Protein 6STU (pdb70)

Secondary structure (DSSP, 8-state):
--EEEEEEES-SSPPS-B-SSSTT-EEEEEEEEEETTEEEEEEEEEE-SSTTSSEETTTS-SGGGSEEEEEEEE-TT-PBPTTSSB-STT-EEEETTEE-SS--S--GGGSBPTTTS-S-----S--GGG---SGGGEEEEEEEBTT-TTSEEEEEEEES---GGG-SEEEEEEEE--S--EEE--BBPPEEEEEEBPPPSS--/--TTEEES-SSPPS-B-SSSTT-EEEEEEEEEETTEEEEEEEEEE-SSTTSSEETTTS-SGGGSEEEEEEEE-TT-PBPTTSSB-STT-EEEETTEE-SS--S--GGGSBPTTTS-SS---TT--GGG---SGGGEEEEEEEBTT-TTSEEEEEEEES---GGG-SEEEEEEEE--S--EEE--BBPPEEEEEEBPPPPPS--/---SSEEEEEEES-SSPPS-B-SSSTT-EEEEEEEEEETTEEEEEEEEEE-SSTTSSEETTTS-SGGGSEEEEEEEE-TTSPBPTTSSB-STT-EEEETTEE-SS--S--GGGSBPTTTS------S-S-SS-PPPSGGGEEEEEEEBTT-TTSEEEEEEEES---GGG-SEEEEEEEE--S--EEE--BBPPEEEEEEBPPPP--/--TTEEES-SSPPS-B-SSSTT-EEEEEEEEEETTEEEEEEEEEE-SSTTSSEETTTS-SGGGSEEEEEEEE-TT-PBPTTSSB-STT-EEEETTEE-SS--S--GGGSBPTTTS-S----TTS-GGG---SGGGEEEEEEEBTT-TTSEEEEEEEES---GGG-SEEEEEEEE--S--EEE--BBPPEEEEEEBPPPP--/--SSEEES-SSPPS-B-SSSTT-EEEEEEEEEETTEEEEEEEEEE-SSTTSSEETTTS-SGGGSEEEEEEEE-TT-PBPTTSSB-STT-EEEETTEE-SS--S--GGGSBPTTTS-S----SSS-GGG---SGGGEEEEEEEBTT-TTSEEEEEEEES---GGG-SEEEEEEEE--S--EEE--BBPPEEEEEEBPPPPP-/----TTEEES-SSPSS-B-SSSTT-EEEEEEEEEETTEEEEEEEEEE-SSTTSSEETTT--SGGGSEEEEEEEE-TT-PBPTTSSB-STT-EEEETTEE-SS--S--GGGSBPTTTS-S----TT--GGG---SGGGEEEEEEEBTT-TTSEEEEEEEES---GGG-SEEEEEEEE--S--EEE--BBPPEEEEEEBPPPPP---

Radius of gyration: 35.42 Å; Cα contacts (8 Å, |Δi|>4): 3349; chains: 6; bounding box: 74×71×113 Å

InterPro domains:
  IPR000931 Adenovirus fibre protein [PR00307] (8-18)
  IPR000931 Adenovirus fibre protein [PR00307] (24-36)
  IPR000931 Adenovirus fibre protein [PR00307] (58-72)
  IPR000931 Adenovirus fibre protein [PR00307] (107-117)
  IPR000931 Adenovirus fibre protein [PR00307] (187-198)
  IPR000931 Adenovirus fibre protein [PR00307] (205-219)
  IPR000931 Adenovirus fibre protein [PR00307] (286-298)
  IPR000939 Adenoviral fibre protein, repeat/shaft region [PF00608] (34-73)
  IPR000939 Adenoviral fibre protein, repeat/shaft region [PF00608] (96-119)
  IPR000978 Adenoviral fibre protein, knob [PF00541] (179-379)
  IPR008982 Adenovirus pIV-like, attachment domain [G3DSA:2.60.90.10] (175-379)
  IPR008982 Adenovirus pIV-like, attachment domain [SSF49835] (184-379)
  IPR009013 Attachment protein shaft domain superfamily [SSF51225] (46-125)

Organism: NCBI:txid46932

Structure (mmCIF, N/CA/C/O backbone):
data_6STU
#
_entry.id   6STU
#
_cell.length_a   63.350
_cell.length_b   87.360
_cell.length_c   217.860
_cell.angle_alpha   90.000
_cell.angle_beta   90.000
_cell.angle_gamma   90.000
#
_symmetry.space_group_name_H-M   'P 21 21 21'
#
loop_
_entity.id
_entity.type
_entity.pdbx_description
1 polymer Fiber
2 non-polymer 'GLUTAMIC ACID'
3 non-polymer 1,2-ETHANEDIOL
4 water water
#
loop_
_atom_site.group_PDB
_atom_site.id
_atom_site.type_symbol
_atom_site.label_atom_id
_atom_site.label_alt_id
_atom_site.label_comp_id
_atom_site.label_asym_id
_atom_site.label_entity_id
_atom_site.label_seq_id
_atom_site.pdbx_PDB_ins_code
_atom_site.Cartn_x
_atom_site.Cartn_y
_atom_site.Cartn_z
_atom_site.occupancy
_atom_site.B_iso_or_equiv
_atom_site.auth_seq_id
_atom_site.auth_comp_id
_atom_site.auth_asym_id
_atom_site.auth_atom_id
_atom_site.pdbx_PDB_model_num
ATOM 1 N N . LYS A 1 4 ? 4.964 -8.140 17.828 1.00 105.23 181 LYS A N 1
ATOM 2 C CA . LYS A 1 4 ? 3.913 -7.097 18.023 1.00 110.35 181 LYS A CA 1
ATOM 3 C C . LYS A 1 4 ? 4.499 -5.957 18.879 1.00 107.06 181 LYS A C 1
ATOM 4 O O . LYS A 1 4 ? 5.023 -4.991 18.300 1.00 104.52 181 LYS A O 1
ATOM 10 N N . ASN A 1 5 ? 4.432 -6.072 20.210 1.00 105.72 182 ASN A N 1
ATOM 11 C CA . ASN A 1 5 ? 5.021 -5.124 21.202 1.00 102.03 182 ASN A CA 1
ATOM 12 C C . ASN A 1 5 ? 6.314 -5.727 21.779 1.00 97.78 182 ASN A C 1
ATOM 13 O O . ASN A 1 5 ? 6.687 -5.394 22.949 1.00 98.21 182 ASN A O 1
ATOM 18 N N . ASN A 1 6 ? 6.952 -6.639 21.051 1.00 95.41 183 ASN A N 1
ATOM 19 C CA . ASN A 1 6 ? 8.068 -7.436 21.626 1.00 91.62 183 ASN A CA 1
ATOM 20 C C . ASN A 1 6 ? 9.372 -6.647 21.462 1.00 85.00 183 ASN A C 1
ATOM 21 O O . ASN A 1 6 ? 9.717 -6.253 20.330 1.00 80.39 183 ASN A O 1
ATOM 26 N N . ASP A 1 7 ? 10.050 -6.445 22.601 1.00 77.68 184 ASP A N 1
ATOM 27 C CA . ASP A 1 7 ? 11.221 -5.560 22.813 1.00 74.67 184 ASP A CA 1
ATOM 28 C C . ASP A 1 7 ? 12.487 -6.397 23.060 1.00 71.20 184 ASP A C 1
ATOM 29 O O . ASP A 1 7 ? 12.635 -6.962 24.195 1.00 69.09 184 ASP A O 1
ATOM 34 N N . LYS A 1 8 ? 13.367 -6.475 22.057 1.00 71.39 185 LYS A N 1
ATOM 35 C CA . LYS A 1 8 ? 14.630 -7.271 22.087 1.00 67.99 185 LYS A CA 1
ATOM 36 C C . LYS A 1 8 ? 15.735 -6.479 22.806 1.00 59.66 185 LYS A C 1
ATOM 37 O O . LYS A 1 8 ? 16.901 -6.945 22.790 1.00 55.76 185 LYS A O 1
ATOM 43 N N . LEU A 1 9 ? 15.413 -5.321 23.397 1.00 54.69 186 LEU A N 1
ATOM 44 C CA . LEU A 1 9 ? 16.369 -4.522 24.216 1.00 51.19 186 LEU A CA 1
ATOM 45 C C . LEU A 1 9 ? 16.167 -4.832 25.703 1.00 48.07 186 LEU A C 1
ATOM 46 O O . LEU A 1 9 ? 16.924 -4.283 26.533 1.00 50.77 186 LEU A O 1
ATOM 51 N N . THR A 1 10 ? 15.215 -5.702 26.032 1.00 45.73 187 THR A N 1
ATOM 52 C CA . THR A 1 10 ? 14.962 -6.169 27.424 1.00 44.07 187 THR A CA 1
ATOM 53 C C . THR A 1 10 ? 14.904 -7.700 27.462 1.00 41.88 187 THR A C 1
ATOM 54 O O . THR A 1 10 ? 14.052 -8.273 26.761 1.00 44.47 187 THR A O 1
ATOM 58 N N . LEU A 1 11 ? 15.723 -8.313 28.310 1.00 38.52 188 LEU A N 1
ATOM 59 C CA . LEU A 1 11 ? 15.702 -9.764 28.601 1.00 37.76 188 LEU A CA 1
ATOM 60 C C . LEU A 1 11 ? 15.361 -9.918 30.080 1.00 37.88 188 LEU A C 1
ATOM 61 O O . LEU A 1 11 ? 16.106 -9.359 30.884 1.00 37.77 188 LEU A O 1
ATOM 66 N N . TRP A 1 12 ? 14.243 -10.577 30.413 1.00 39.73 189 TRP A N 1
ATOM 67 C CA . TRP A 1 12 ? 13.734 -10.579 31.806 1.00 38.27 189 TRP A CA 1
ATOM 68 C C . TRP A 1 12 ? 12.914 -11.827 32.162 1.00 37.56 189 TRP A C 1
ATOM 69 O O . TRP A 1 12 ? 12.614 -12.679 31.296 1.00 40.46 189 TRP A O 1
ATOM 80 N N . THR A 1 13 ? 12.596 -11.887 33.436 1.00 36.20 190 THR A N 1
ATOM 81 C CA . THR A 1 13 ? 11.874 -12.920 34.189 1.00 38.60 190 THR A CA 1
ATOM 82 C C . THR A 1 13 ? 10.363 -12.647 34.150 1.00 42.13 190 THR A C 1
ATOM 83 O O . THR A 1 13 ? 9.599 -13.498 34.633 1.00 43.01 190 THR A O 1
ATOM 87 N N . THR A 1 14 ? 9.999 -11.504 33.564 1.00 42.55 191 THR A N 1
ATOM 88 C CA . THR A 1 14 ? 8.732 -10.737 33.743 1.00 46.10 191 THR A CA 1
ATOM 89 C C . THR A 1 14 ? 8.816 -9.996 35.074 1.00 46.12 191 THR A C 1
ATOM 90 O O . THR A 1 14 ? 9.548 -10.395 35.978 1.00 48.28 191 THR A O 1
ATOM 94 N N . PRO A 1 15 ? 8.148 -8.829 35.192 1.00 45.00 192 PRO A N 1
ATOM 95 C CA . PRO A 1 15 ? 8.216 -8.028 36.415 1.00 45.27 192 PRO A CA 1
ATOM 96 C C . PRO A 1 15 ? 7.490 -8.624 37.626 1.00 46.70 192 PRO A C 1
ATOM 97 O O . PRO A 1 15 ? 7.807 -8.239 38.712 1.00 47.28 192 PRO A O 1
ATOM 101 N N . ASP A 1 16 ? 6.512 -9.494 37.395 1.00 48.45 193 ASP A N 1
ATOM 102 C CA . ASP A 1 16 ? 5.688 -10.163 38.433 1.00 49.61 193 ASP A CA 1
ATOM 103 C C . ASP A 1 16 ? 5.644 -11.669 38.180 1.00 49.42 193 ASP A C 1
ATOM 104 O O . ASP A 1 16 ? 4.614 -12.236 37.823 1.00 50.06 193 ASP A O 1
ATOM 109 N N . PRO A 1 17 ? 6.774 -12.371 38.320 1.00 47.38 194 PRO A N 1
ATOM 110 C CA . PRO A 1 17 ? 6.831 -13.794 37.984 1.00 46.47 194 PRO A CA 1
ATOM 111 C C . PRO A 1 17 ? 6.143 -14.693 39.022 1.00 49.03 194 PRO A C 1
ATOM 112 O O . PRO A 1 17 ? 6.101 -14.353 40.188 1.00 50.08 194 PRO A O 1
ATOM 116 N N . SER A 1 18 ? 5.621 -15.824 38.548 1.00 50.75 195 SER A N 1
ATOM 117 C CA . SER A 1 18 ? 5.289 -17.040 39.319 1.00 52.84 195 SER A CA 1
ATOM 118 C C . SER A 1 18 ? 6.582 -17.633 39.848 1.00 52.93 195 SER A C 1
ATOM 119 O O . SER A 1 18 ? 7.655 -17.261 39.387 1.00 51.94 195 SER A O 1
ATOM 122 N N . PRO A 1 19 ? 6.530 -18.583 40.812 1.00 56.50 196 PRO A N 1
ATOM 123 C CA . PRO A 1 19 ? 7.768 -19.209 41.286 1.00 55.49 196 PRO A CA 1
ATOM 124 C C . PRO A 1 19 ? 8.503 -19.721 40.044 1.00 53.71 196 PRO A C 1
ATOM 125 O O . PRO A 1 19 ? 7.874 -20.359 39.215 1.00 55.01 196 PRO A O 1
ATOM 129 N N . ASN A 1 20 ? 9.778 -19.346 39.913 1.00 52.34 197 ASN A N 1
ATOM 130 C CA . ASN A 1 20 ? 10.593 -19.533 38.680 1.00 49.17 197 ASN A CA 1
ATOM 131 C C . ASN A 1 20 ? 12.032 -19.923 39.058 1.00 47.22 197 ASN A C 1
ATOM 132 O O . ASN A 1 20 ? 12.888 -19.952 38.160 1.00 46.34 197 ASN A O 1
ATOM 137 N N . CYS A 1 21 ? 12.319 -20.207 40.325 1.00 48.03 198 CYS A N 1
ATOM 138 C CA . CYS A 1 21 ? 13.717 -20.293 40.810 1.00 49.62 198 CYS A CA 1
ATOM 139 C C . CYS A 1 21 ? 13.878 -21.356 41.900 1.00 52.00 198 CYS A C 1
ATOM 140 O O . CYS A 1 21 ? 12.949 -21.553 42.688 1.00 49.69 198 CYS A O 1
ATOM 143 N N . LYS A 1 22 ? 15.050 -21.989 41.922 1.00 55.15 199 LYS A N 1
ATOM 144 C CA . LYS A 1 22 ? 15.484 -22.969 42.947 1.00 57.50 199 LYS A CA 1
ATOM 145 C C . LYS A 1 22 ? 16.613 -22.373 43.797 1.00 55.64 199 LYS A C 1
ATOM 146 O O . LYS A 1 22 ? 17.727 -22.196 43.292 1.00 55.25 199 LYS A O 1
ATOM 152 N N . VAL A 1 23 ? 16.313 -22.075 45.054 1.00 56.77 200 VAL A N 1
ATOM 153 C CA . VAL A 1 23 ? 17.300 -21.740 46.115 1.00 54.49 200 VAL A CA 1
ATOM 154 C C . VAL A 1 23 ? 17.660 -23.036 46.856 1.00 58.02 200 VAL A C 1
ATOM 155 O O . VAL A 1 23 ? 18.843 -23.351 46.857 1.00 58.45 200 VAL A O 1
ATOM 159 N N . SER A 1 24 ? 16.678 -23.760 47.419 1.00 64.50 201 SER A N 1
ATOM 160 C CA . SER A 1 24 ? 16.825 -25.082 48.103 1.00 68.32 201 SER A CA 1
ATOM 161 C C . SER A 1 24 ? 16.179 -26.193 47.274 1.00 69.76 201 SER A C 1
ATOM 162 O O . SER A 1 24 ? 16.831 -27.224 47.083 1.00 71.27 201 SER A O 1
ATOM 165 N N . GLU A 1 25 ? 14.915 -26.006 46.888 1.00 71.24 202 GLU A N 1
ATOM 166 C CA . GLU A 1 25 ? 14.110 -26.982 46.101 1.00 73.86 202 GLU A CA 1
ATOM 167 C C . GLU A 1 25 ? 13.436 -26.256 44.921 1.00 71.08 202 GLU A C 1
ATOM 168 O O . GLU A 1 25 ? 13.428 -25.001 44.893 1.00 67.38 202 GLU A O 1
ATOM 174 N N . GLU A 1 26 ? 12.929 -27.048 43.982 1.00 72.98 203 GLU A N 1
ATOM 175 C CA . GLU A 1 26 ? 12.229 -26.621 42.740 1.00 74.64 203 GLU A CA 1
ATOM 176 C C . GLU A 1 26 ? 11.145 -25.580 43.060 1.00 70.59 203 GLU A C 1
ATOM 177 O O . GLU A 1 26 ? 10.362 -25.829 43.996 1.00 66.55 203 GLU A O 1
ATOM 183 N N . LYS A 1 27 ? 11.134 -24.446 42.345 1.00 68.84 204 LYS A N 1
ATOM 184 C CA . LYS A 1 27 ? 10.052 -23.422 42.400 1.00 68.74 204 LYS A CA 1
ATOM 185 C C . LYS A 1 27 ? 9.773 -22.981 43.846 1.00 65.05 204 LYS A C 1
ATOM 186 O O . LYS A 1 27 ? 8.585 -22.845 44.209 1.00 66.70 204 LYS A O 1
ATOM 192 N N . ASP A 1 28 ? 10.818 -22.754 44.641 1.00 59.21 205 ASP A N 1
ATOM 193 C CA . ASP A 1 28 ? 10.686 -22.308 46.051 1.00 56.95 205 ASP A CA 1
ATOM 194 C C . ASP A 1 28 ? 10.844 -20.793 46.121 1.00 56.44 205 ASP A C 1
ATOM 195 O O . ASP A 1 28 ? 10.778 -20.248 47.250 1.00 58.50 205 ASP A O 1
ATOM 200 N N . SER A 1 29 ? 11.027 -20.119 44.985 1.00 52.50 206 SER A N 1
ATOM 201 C CA . SER A 1 29 ? 11.309 -18.666 44.990 1.00 49.56 206 SER A CA 1
ATOM 202 C C . SER A 1 29 ? 10.928 -17.996 43.670 1.00 48.08 206 SER A C 1
ATOM 203 O O . SER A 1 29 ? 10.791 -18.679 42.632 1.00 49.04 206 SER A O 1
ATOM 206 N N . LYS A 1 30 ? 10.716 -16.683 43.775 1.00 46.37 207 LYS A N 1
ATOM 207 C CA . LYS A 1 30 ? 10.471 -15.741 42.672 1.00 46.54 207 LYS A CA 1
ATOM 208 C C . LYS A 1 30 ? 11.714 -14.854 42.520 1.00 45.60 207 LYS A C 1
ATOM 209 O O . LYS A 1 30 ? 11.997 -14.018 43.413 1.00 47.33 207 LYS A O 1
ATOM 215 N N . LEU A 1 31 ? 12.473 -15.080 41.460 1.00 43.13 208 LEU A N 1
ATOM 216 C CA . LEU A 1 31 ? 13.573 -14.193 41.033 1.00 41.41 208 LEU A CA 1
ATOM 217 C C . LEU A 1 31 ? 12.975 -13.237 40.006 1.00 41.66 208 LEU A C 1
ATOM 218 O O . LEU A 1 31 ? 12.506 -13.727 38.955 1.00 42.44 208 LEU A O 1
ATOM 223 N N . THR A 1 32 ? 12.973 -11.944 40.304 1.00 41.83 209 THR A N 1
ATOM 224 C CA . THR A 1 32 ? 12.701 -10.859 39.340 1.00 42.54 209 THR A CA 1
ATOM 225 C C . THR A 1 32 ? 14.038 -10.274 38.900 1.00 39.55 209 THR A C 1
ATOM 226 O O . THR A 1 32 ? 14.707 -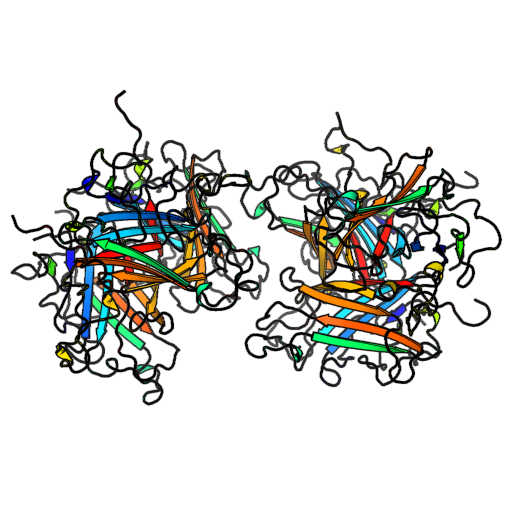9.657 39.713 1.00 38.60 209 THR A O 1
ATOM 230 N N . LEU A 1 33 ? 14.452 -10.566 37.675 1.00 38.46 210 LEU A N 1
ATOM 231 C CA . LEU A 1 33 ? 15.679 -10.067 37.035 1.00 37.05 210 LEU A CA 1
ATOM 232 C C . LEU A 1 33 ? 15.312 -9.404 35.695 1.00 39.15 210 LEU A C 1
ATOM 233 O O . LEU A 1 33 ? 14.692 -10.070 34.855 1.00 39.59 210 LEU A O 1
ATOM 238 N N . VAL A 1 34 ? 15.650 -8.127 35.534 1.00 40.56 211 VAL A N 1
ATOM 239 C CA . VAL A 1 34 ? 15.503 -7.366 34.266 1.00 41.08 211 VAL A CA 1
ATOM 240 C C . VAL A 1 34 ? 16.897 -6.949 33.777 1.00 41.25 211 VAL A C 1
ATOM 241 O O . VAL A 1 34 ? 17.600 -6.214 34.496 1.00 41.16 211 VAL A O 1
ATOM 245 N N . LEU A 1 35 ? 17.276 -7.442 32.601 1.00 38.50 212 LEU A N 1
ATOM 246 C CA . LEU A 1 35 ? 18.465 -7.009 31.844 1.00 38.37 212 LEU A CA 1
ATOM 247 C C . LEU A 1 35 ? 17.991 -6.072 30.738 1.00 41.08 212 LEU A C 1
ATOM 248 O O . LEU A 1 35 ? 17.216 -6.525 29.859 1.00 46.23 212 LEU A O 1
ATOM 253 N N . THR A 1 36 ? 18.432 -4.812 30.783 1.00 40.59 213 THR A N 1
ATOM 254 C CA . THR A 1 36 ? 18.137 -3.775 29.766 1.00 40.90 213 THR A CA 1
ATOM 255 C C . THR A 1 36 ? 19.426 -3.431 29.020 1.00 41.38 213 THR A C 1
ATOM 256 O O . THR A 1 36 ? 20.433 -3.080 29.708 1.00 38.38 213 THR A O 1
ATOM 260 N N . LYS A 1 37 ? 19.404 -3.519 27.683 1.00 42.47 214 LYS A N 1
ATOM 261 C CA . LYS A 1 37 ? 20.610 -3.250 26.878 1.00 44.40 214 LYS A CA 1
ATOM 262 C C . LYS A 1 37 ? 20.731 -1.740 26.711 1.00 48.15 214 LYS A C 1
ATOM 263 O O . LYS A 1 37 ? 19.805 -1.154 26.149 1.00 51.56 214 LYS A O 1
ATOM 269 N N . CYS A 1 38 ? 21.814 -1.146 27.237 1.00 50.48 215 CYS A N 1
ATOM 270 C CA . CYS A 1 38 ? 22.257 0.245 26.993 1.00 51.58 215 CYS A CA 1
ATOM 271 C C . CYS A 1 38 ? 23.585 0.132 26.231 1.00 52.40 215 CYS A C 1
ATOM 272 O O . CYS A 1 38 ? 24.627 0.378 26.859 1.00 57.93 215 CYS A O 1
ATOM 275 N N . GLY A 1 39 ? 23.569 -0.318 24.970 1.00 48.23 216 GLY A N 1
ATOM 276 C CA . GLY A 1 39 ? 24.772 -0.507 24.130 1.00 45.97 216 GLY A CA 1
ATOM 277 C C . GLY A 1 39 ? 25.819 -1.423 24.754 1.00 42.82 216 GLY A C 1
ATOM 278 O O . GLY A 1 39 ? 25.545 -2.614 24.973 1.00 41.05 216 GLY A O 1
ATOM 279 N N . SER A 1 40 ? 26.995 -0.891 25.059 1.00 42.22 217 SER A N 1
ATOM 280 C CA . SER A 1 40 ? 28.180 -1.628 25.566 1.00 40.50 217 SER A CA 1
ATOM 281 C C . SER A 1 40 ? 27.948 -2.129 26.989 1.00 39.81 217 SER A C 1
ATOM 282 O O . SER A 1 40 ? 28.760 -2.958 27.418 1.00 40.81 217 SER A O 1
ATOM 285 N N . GLN A 1 41 ? 26.909 -1.691 27.708 1.00 37.89 218 GLN A N 1
ATOM 286 C CA . GLN A 1 41 ? 26.637 -2.214 29.071 1.00 36.33 218 GLN A CA 1
ATOM 287 C C . GLN A 1 41 ? 25.205 -2.735 29.168 1.00 35.91 218 GLN A C 1
ATOM 288 O O . GLN A 1 41 ? 24.350 -2.274 28.429 1.00 40.89 218 GLN A O 1
ATOM 294 N N . ILE A 1 42 ? 24.986 -3.710 30.039 1.00 35.30 219 ILE A N 1
ATOM 295 C CA . ILE A 1 42 ? 23.651 -4.165 30.505 1.00 36.88 219 ILE A CA 1
ATOM 296 C C . ILE A 1 42 ? 23.344 -3.449 31.825 1.00 38.98 219 ILE A C 1
ATOM 297 O O . ILE A 1 42 ? 24.193 -3.486 32.736 1.00 37.24 219 ILE A O 1
ATOM 302 N N . LEU A 1 43 ? 22.169 -2.816 31.899 1.00 41.13 220 LEU A N 1
ATOM 303 C CA . LEU A 1 43 ? 21.595 -2.214 33.124 1.00 39.89 220 LEU A CA 1
ATOM 304 C C . LEU A 1 43 ? 20.638 -3.253 33.698 1.00 39.86 220 LEU A C 1
ATOM 305 O O . LEU A 1 43 ? 19.730 -3.648 33.001 1.00 40.39 220 LEU A O 1
ATOM 310 N N . ALA A 1 44 ? 20.870 -3.671 34.937 1.00 40.43 221 ALA A N 1
ATOM 311 C CA . ALA A 1 44 ? 20.195 -4.814 35.574 1.00 36.27 221 ALA A CA 1
ATOM 312 C C . ALA A 1 44 ? 19.557 -4.363 36.884 1.00 36.34 221 ALA A C 1
ATOM 313 O O . ALA A 1 44 ? 20.194 -3.578 37.633 1.00 36.71 221 ALA A O 1
ATOM 315 N N . SER A 1 45 ? 18.355 -4.889 37.134 1.00 36.44 222 SER A N 1
ATOM 316 C CA . SER A 1 45 ? 17.624 -4.835 38.422 1.00 36.98 222 SER A CA 1
ATOM 317 C C . SER A 1 45 ? 17.273 -6.261 38.854 1.00 36.75 222 SER A C 1
ATOM 318 O O . SER A 1 45 ? 16.683 -6.994 38.081 1.00 36.04 222 SER A O 1
ATOM 321 N N . VAL A 1 46 ? 17.613 -6.636 40.084 1.00 39.32 223 VAL A N 1
ATOM 322 C CA . VAL A 1 46 ? 17.347 -7.992 40.641 1.00 37.41 223 VAL A CA 1
ATOM 323 C C . VAL A 1 46 ? 16.756 -7.865 42.039 1.00 38.59 223 VAL A C 1
ATOM 324 O O . VAL A 1 46 ? 17.254 -7.064 42.842 1.00 39.17 223 VAL A O 1
ATOM 328 N N . SER A 1 47 ? 15.749 -8.696 42.316 1.00 42.69 224 SER A N 1
ATOM 329 C CA . SER A 1 47 ? 15.091 -8.918 43.627 1.00 43.00 224 SER A CA 1
ATOM 330 C C . SER A 1 47 ? 14.741 -10.400 43.747 1.00 44.71 224 SER A C 1
ATOM 331 O O . SER A 1 47 ? 14.400 -11.021 42.705 1.00 45.02 224 SER A O 1
ATOM 334 N N . LEU A 1 48 ? 14.796 -10.958 44.955 1.00 46.86 225 LEU A N 1
ATOM 335 C CA . LEU A 1 48 ? 14.549 -12.400 45.221 1.00 48.34 225 LEU A CA 1
ATOM 336 C C . LEU A 1 48 ? 13.584 -12.519 46.395 1.00 51.69 225 LEU A C 1
ATOM 337 O O . LEU A 1 48 ? 13.921 -12.038 47.491 1.00 54.19 225 LEU A O 1
ATOM 342 N N . LEU A 1 49 ? 12.429 -13.137 46.187 1.00 52.58 226 LEU A N 1
ATOM 343 C CA . LEU A 1 49 ? 11.496 -13.520 47.267 1.00 52.81 226 LEU A CA 1
ATOM 344 C C . LEU A 1 49 ? 11.483 -15.045 47.321 1.00 54.29 226 LEU A C 1
ATOM 345 O O . LEU A 1 49 ? 11.097 -15.659 46.317 1.00 58.73 226 LEU A O 1
ATOM 350 N N . VAL A 1 50 ? 11.862 -15.651 48.436 1.00 53.71 227 VAL A N 1
ATOM 351 C CA . VAL A 1 50 ? 11.695 -17.120 48.567 1.00 54.65 227 VAL A CA 1
ATOM 352 C C . VAL A 1 50 ? 10.396 -17.368 49.337 1.00 57.98 227 VAL A C 1
ATOM 353 O O . VAL A 1 50 ? 10.180 -16.754 50.391 1.00 65.41 227 VAL A O 1
ATOM 357 N N . VAL A 1 51 ? 9.545 -18.209 48.761 1.00 55.79 228 VAL A N 1
ATOM 358 C CA . VAL A 1 51 ? 8.128 -18.405 49.172 1.00 57.37 228 VAL A CA 1
ATOM 359 C C . VAL A 1 51 ? 7.958 -19.740 49.909 1.00 58.92 228 VAL A C 1
ATOM 360 O O . VAL A 1 51 ? 6.942 -19.868 50.583 1.00 59.87 228 VAL A O 1
ATOM 364 N N . LYS A 1 52 ? 8.902 -20.682 49.801 1.00 60.52 229 LYS A N 1
ATOM 365 C CA . LYS A 1 52 ? 8.904 -21.916 50.637 1.00 64.86 229 LYS A CA 1
ATOM 366 C C . LYS A 1 52 ? 10.331 -22.438 50.863 1.00 62.62 229 LYS A C 1
ATOM 367 O O . LYS A 1 52 ? 11.266 -21.976 50.200 1.00 57.13 229 LYS A O 1
ATOM 373 N N . GLY A 1 53 ? 10.453 -23.352 51.828 1.00 65.59 230 GLY A N 1
ATOM 374 C CA . GLY A 1 53 ? 11.683 -24.084 52.164 1.00 66.59 230 GLY A CA 1
ATOM 375 C C . GLY A 1 53 ? 12.501 -23.408 53.261 1.00 68.19 230 GLY A C 1
ATOM 376 O O . GLY A 1 53 ? 11.956 -22.572 54.068 1.00 67.61 230 GLY A O 1
ATOM 377 N N . LYS A 1 54 ? 13.804 -23.761 53.227 1.00 70.35 231 LYS A N 1
ATOM 378 C CA . LYS A 1 54 ? 14.875 -23.373 54.179 1.00 72.34 231 LYS A CA 1
ATOM 379 C C . LYS A 1 54 ? 14.884 -21.857 54.410 1.00 69.50 231 LYS A C 1
ATOM 380 O O . LYS A 1 54 ? 15.088 -21.437 55.578 1.00 72.33 231 LYS A O 1
ATOM 386 N N . PHE A 1 55 ? 14.697 -21.065 53.347 1.00 63.88 232 PHE A N 1
ATOM 387 C CA . PHE A 1 55 ? 14.962 -19.603 53.380 1.00 62.22 232 PHE A CA 1
ATOM 388 C C . PHE A 1 55 ? 13.667 -18.770 53.306 1.00 61.90 232 PHE A C 1
ATOM 389 O O . PHE A 1 55 ? 13.792 -17.546 53.168 1.00 65.02 232 PHE A O 1
ATOM 397 N N . ALA A 1 56 ? 12.482 -19.367 53.413 1.00 64.29 233 ALA A N 1
ATOM 398 C CA . ALA A 1 56 ? 11.187 -18.645 53.344 1.00 66.12 233 ALA A CA 1
ATOM 399 C C . ALA A 1 56 ? 10.933 -17.885 54.652 1.00 68.20 233 ALA A C 1
ATOM 400 O O . ALA A 1 56 ? 10.187 -16.867 54.632 1.00 66.32 233 ALA A O 1
ATOM 402 N N . ASN A 1 57 ? 11.500 -18.396 55.746 1.00 70.16 234 ASN A N 1
ATOM 403 C CA . ASN A 1 57 ? 11.401 -17.781 57.093 1.00 72.62 234 ASN A CA 1
ATOM 404 C C . ASN A 1 57 ? 12.706 -18.084 57.833 1.00 76.70 234 ASN A C 1
ATOM 405 O O . ASN A 1 57 ? 12.728 -19.068 58.585 1.00 83.78 234 ASN A O 1
ATOM 410 N N . ILE A 1 58 ? 13.744 -17.267 57.616 1.00 77.16 235 ILE A N 1
ATOM 411 C CA . ILE A 1 58 ? 15.084 -17.452 58.251 1.00 77.46 235 ILE A CA 1
ATOM 412 C C . ILE A 1 58 ? 14.884 -17.428 59.767 1.00 79.18 235 ILE A C 1
ATOM 413 O O . ILE A 1 58 ? 14.340 -16.433 60.274 1.00 78.31 235 ILE A O 1
ATOM 418 N N . ASN A 1 59 ? 15.372 -18.444 60.464 1.00 78.17 236 ASN A N 1
ATOM 419 C CA . ASN A 1 59 ? 15.511 -18.394 61.932 1.00 81.93 236 ASN A CA 1
ATOM 420 C C . ASN A 1 59 ? 16.826 -19.092 62.300 1.00 82.56 236 ASN A C 1
ATOM 421 O O . ASN A 1 59 ? 16.839 -20.334 62.427 1.00 86.19 236 ASN A O 1
ATOM 426 N N . ASN A 1 60 ? 17.887 -18.307 62.474 1.00 80.47 237 ASN A N 1
ATOM 427 C CA . ASN A 1 60 ? 19.253 -18.813 62.758 1.00 82.13 237 ASN A CA 1
ATOM 428 C C . ASN A 1 60 ? 19.402 -19.074 64.267 1.00 87.15 237 ASN A C 1
ATOM 429 O O . ASN A 1 60 ? 20.469 -19.554 64.673 1.00 89.84 237 ASN A O 1
ATOM 434 N N . GLU A 1 61 ? 18.386 -18.780 65.076 1.00 89.64 238 GLU A N 1
ATOM 435 C CA . GLU A 1 61 ? 18.353 -19.203 66.506 1.00 95.61 238 GLU A CA 1
ATOM 436 C C . GLU A 1 61 ? 18.043 -20.702 66.528 1.00 99.53 238 GLU A C 1
ATOM 437 O O . GLU A 1 61 ? 18.743 -21.437 67.243 1.00 100.71 238 GLU A O 1
ATOM 443 N N . THR A 1 62 ? 17.039 -21.124 65.754 1.00 100.44 239 THR A N 1
ATOM 444 C CA . THR A 1 62 ? 16.546 -22.527 65.717 1.00 105.19 239 THR A CA 1
ATOM 445 C C . THR A 1 62 ? 17.355 -23.318 64.679 1.00 103.28 239 THR A C 1
ATOM 446 O O . THR A 1 62 ? 17.462 -24.533 64.843 1.00 108.52 239 THR A O 1
ATOM 450 N N . ASN A 1 63 ? 17.928 -22.651 63.675 1.00 99.38 240 ASN A N 1
ATOM 451 C CA . ASN A 1 63 ? 18.785 -23.274 62.632 1.00 98.14 240 ASN A CA 1
ATOM 452 C C . ASN A 1 63 ? 20.128 -22.548 62.580 1.00 98.96 240 ASN A C 1
ATOM 453 O O . ASN A 1 63 ? 20.414 -21.801 61.639 1.00 89.28 240 ASN A O 1
ATOM 458 N N . PRO A 1 64 ? 21.019 -22.752 63.592 1.00 105.04 241 PRO A N 1
ATOM 459 C CA . PRO A 1 64 ? 22.347 -22.126 63.592 1.00 107.40 241 PRO A CA 1
ATOM 460 C C . PRO A 1 64 ? 23.238 -22.749 62.480 1.00 105.22 241 PRO A C 1
ATOM 461 O O . PRO A 1 64 ? 22.761 -23.647 61.800 1.00 108.02 241 PRO A O 1
ATOM 465 N N . GLY A 1 65 ? 24.465 -22.301 62.284 1.00 102.22 242 GLY A N 1
ATOM 466 C CA . GLY A 1 65 ? 25.338 -23.001 61.331 1.00 101.45 242 GLY A CA 1
ATOM 467 C C . GLY A 1 65 ? 24.942 -22.680 59.899 1.00 98.31 242 GLY A C 1
ATOM 468 O O . GLY A 1 65 ? 23.794 -22.122 59.584 1.00 97.44 242 GLY A O 1
ATOM 469 N N . GLU A 1 66 ? 25.974 -22.821 59.069 1.00 96.41 243 GLU A N 1
ATOM 470 C CA . GLU A 1 66 ? 26.223 -21.778 58.054 1.00 91.68 243 GLU A CA 1
ATOM 471 C C . GLU A 1 66 ? 25.509 -22.163 56.776 1.00 83.57 243 GLU A C 1
ATOM 472 O O . GLU A 1 66 ? 25.400 -21.274 55.978 1.00 79.10 243 GLU A O 1
ATOM 478 N N . ASP A 1 67 ? 24.993 -23.385 56.630 1.00 80.64 244 ASP A N 1
ATOM 479 C CA . ASP A 1 67 ? 24.184 -23.792 55.446 1.00 76.80 244 ASP A CA 1
ATOM 480 C C . ASP A 1 67 ? 22.803 -23.104 55.487 1.00 74.43 244 ASP A C 1
ATOM 481 O O . ASP A 1 67 ? 22.150 -23.096 54.425 1.00 73.00 244 ASP A O 1
ATOM 486 N N . TYR A 1 68 ? 22.402 -22.533 56.634 1.00 73.56 245 TYR A N 1
ATOM 487 C CA . TYR A 1 68 ? 21.142 -21.765 56.814 1.00 70.66 245 TYR A CA 1
ATOM 488 C C . TYR A 1 68 ? 21.415 -20.255 56.797 1.00 66.16 245 TYR A C 1
ATOM 489 O O . TYR A 1 68 ? 20.474 -19.478 57.044 1.00 64.45 245 TYR A O 1
ATOM 498 N N . LYS A 1 69 ? 22.646 -19.839 56.501 1.00 65.87 246 LYS A N 1
ATOM 499 C CA . LYS A 1 69 ? 23.077 -18.416 56.510 1.00 66.30 246 LYS A CA 1
ATOM 500 C C . LYS A 1 69 ? 23.654 -18.016 55.144 1.00 61.30 246 LYS A C 1
ATOM 501 O O . LYS A 1 69 ? 24.210 -16.910 55.076 1.00 59.31 246 LYS A O 1
ATOM 507 N N . LYS A 1 70 ? 23.527 -18.854 54.110 1.00 58.50 247 LYS A N 1
ATOM 508 C CA . LYS A 1 70 ? 23.980 -18.479 52.743 1.00 57.81 247 LYS A CA 1
ATOM 509 C C . LYS A 1 70 ? 23.347 -19.378 51.682 1.00 54.03 247 LYS A C 1
ATOM 510 O O . LYS A 1 70 ? 22.903 -20.494 52.025 1.00 56.06 247 LYS A O 1
ATOM 516 N N . PHE A 1 71 ? 23.346 -18.904 50.440 1.00 47.82 248 PHE A N 1
ATOM 517 C CA . PHE A 1 71 ? 23.003 -19.694 49.235 1.00 46.75 248 PHE A CA 1
ATOM 518 C C . PHE A 1 71 ? 23.363 -18.895 47.990 1.00 44.00 248 PHE A C 1
ATOM 519 O O . PHE A 1 71 ? 23.638 -17.698 48.085 1.00 44.08 248 PHE A O 1
ATOM 527 N N . SER A 1 72 ? 23.314 -19.540 46.838 1.00 43.37 249 SER A N 1
ATOM 528 C CA . SER A 1 72 ? 23.716 -18.971 45.536 1.00 41.69 249 SER A CA 1
ATOM 529 C C . SER A 1 72 ? 22.582 -19.197 44.538 1.00 42.48 249 SER A C 1
ATOM 530 O O . SER A 1 72 ? 21.873 -20.174 44.660 1.00 43.04 249 SER A O 1
ATOM 533 N N . VAL A 1 73 ? 22.389 -18.270 43.606 1.00 42.52 250 VAL A N 1
ATOM 534 C CA . VAL A 1 73 ? 21.458 -18.409 42.459 1.00 41.46 250 VAL A CA 1
ATOM 535 C C . VAL A 1 73 ? 22.300 -18.217 41.210 1.00 43.17 250 VAL A C 1
ATOM 536 O O . VAL A 1 73 ? 22.997 -17.192 41.147 1.00 42.83 250 VAL A O 1
ATOM 540 N N . LYS A 1 74 ? 22.323 -19.212 40.316 1.00 46.97 251 LYS A N 1
ATOM 541 C CA . LYS A 1 74 ? 23.180 -19.244 39.094 1.00 46.75 251 LYS A CA 1
ATOM 542 C C . LYS A 1 74 ? 22.302 -19.183 37.851 1.00 48.39 251 LYS A C 1
ATOM 543 O O . LYS A 1 74 ? 21.306 -19.955 37.773 1.00 52.04 251 LYS A O 1
ATOM 549 N N . LEU A 1 75 ? 22.664 -18.319 36.909 1.00 46.09 252 LEU A N 1
ATOM 550 C CA . LEU A 1 75 ? 22.176 -18.377 35.510 1.00 45.40 252 LEU A CA 1
ATOM 551 C C . LEU A 1 75 ? 23.323 -18.854 34.626 1.00 43.42 252 LEU A C 1
ATOM 552 O O . LEU A 1 75 ? 24.367 -18.193 34.601 1.00 43.94 252 LEU A O 1
ATOM 557 N N . LEU A 1 76 ? 23.151 -19.996 33.969 1.00 43.37 253 LEU A N 1
ATOM 558 C CA . LEU A 1 76 ? 24.151 -20.599 33.066 1.00 42.66 253 LEU A CA 1
ATOM 559 C C . LEU A 1 76 ? 23.693 -20.332 31.634 1.00 43.17 253 LEU A C 1
ATOM 560 O O . LEU A 1 76 ? 22.502 -20.622 31.334 1.00 41.93 253 LEU A O 1
ATOM 565 N N . PHE A 1 77 ? 24.567 -19.827 30.766 1.00 42.04 254 PHE A N 1
ATOM 566 C CA . PHE A 1 77 ? 24.226 -19.552 29.347 1.00 41.87 254 PHE A CA 1
ATOM 567 C C . PHE A 1 77 ? 25.172 -20.296 28.408 1.00 42.54 254 PHE A C 1
ATOM 568 O O . PHE A 1 77 ? 26.356 -20.472 28.755 1.00 42.03 254 PHE A O 1
ATOM 576 N N . ASP A 1 78 ? 24.657 -20.697 27.241 1.00 44.28 255 ASP A N 1
ATOM 577 C CA . ASP A 1 78 ? 25.448 -21.352 26.158 1.00 44.20 255 ASP A CA 1
ATOM 578 C C . ASP A 1 78 ? 26.015 -20.269 25.237 1.00 42.81 255 ASP A C 1
ATOM 579 O O . ASP A 1 78 ? 25.761 -19.100 25.474 1.00 39.90 255 ASP A O 1
ATOM 584 N N . ALA A 1 79 ? 26.707 -20.681 24.186 1.00 47.66 256 ALA A N 1
ATOM 585 C CA . ALA A 1 79 ? 27.375 -19.817 23.173 1.00 48.20 256 ALA A CA 1
ATOM 586 C C . ALA A 1 79 ? 26.385 -18.787 22.611 1.00 46.96 256 ALA A C 1
ATOM 587 O O . ALA A 1 79 ? 26.843 -17.678 22.270 1.00 46.71 256 ALA A O 1
ATOM 589 N N . ASN A 1 80 ? 25.096 -19.137 22.530 1.00 46.80 257 ASN A N 1
ATOM 590 C CA . ASN A 1 80 ? 24.051 -18.273 21.913 1.00 46.66 257 ASN A CA 1
ATOM 591 C C . ASN A 1 80 ? 23.297 -17.468 22.978 1.00 44.07 257 ASN A C 1
ATOM 592 O O . ASN A 1 80 ? 22.377 -16.735 22.612 1.00 40.95 257 ASN A O 1
ATOM 597 N N . GLY A 1 81 ? 23.677 -17.594 24.248 1.00 43.57 258 GLY A N 1
ATOM 598 C CA . GLY A 1 81 ? 23.064 -16.829 25.340 1.00 42.96 258 GLY A CA 1
ATOM 599 C C . GLY A 1 81 ? 21.784 -17.454 25.846 1.00 45.10 258 GLY A C 1
ATOM 600 O O . GLY A 1 81 ? 21.098 -16.807 26.626 1.00 46.25 258 GLY A O 1
ATOM 601 N N . LYS A 1 82 ? 21.478 -18.684 25.437 1.00 50.25 259 LYS A N 1
ATOM 602 C CA . LYS A 1 82 ? 20.288 -19.442 25.917 1.00 50.22 259 LYS A CA 1
ATOM 603 C C . LYS A 1 82 ? 20.593 -19.978 27.316 1.00 49.78 259 LYS A C 1
ATOM 604 O O . LYS A 1 82 ? 21.773 -20.330 27.594 1.00 48.10 259 LYS A O 1
ATOM 610 N N . LEU A 1 83 ? 19.556 -20.014 28.151 1.00 50.13 260 LEU A N 1
ATOM 611 C CA . LEU A 1 83 ? 19.587 -20.464 29.573 1.00 48.87 260 LEU A CA 1
ATOM 612 C C . LEU A 1 83 ? 19.774 -21.984 29.552 1.00 49.35 260 LEU A C 1
ATOM 613 O O . LEU A 1 83 ? 18.953 -22.654 28.889 1.00 53.72 260 LEU A O 1
ATOM 618 N N . LEU A 1 84 ? 20.786 -22.517 30.241 1.00 49.25 261 LEU A N 1
ATOM 619 C CA . LEU A 1 84 ? 21.022 -23.988 30.311 1.00 50.30 261 LEU A CA 1
ATOM 620 C C . LEU A 1 84 ? 20.323 -24.554 31.549 1.00 54.36 261 LEU A C 1
ATOM 621 O O . LEU A 1 84 ? 20.146 -23.812 32.528 1.00 59.27 261 LEU A O 1
ATOM 626 N N . THR A 1 85 ? 20.056 -25.847 31.531 1.00 58.39 262 THR A N 1
ATOM 627 C CA . THR A 1 85 ? 19.127 -26.547 32.449 1.00 65.29 262 THR A CA 1
ATOM 628 C C . THR A 1 85 ? 19.609 -26.505 33.907 1.00 62.94 262 THR A C 1
ATOM 629 O O . THR A 1 85 ? 18.742 -26.264 34.787 1.00 59.74 262 THR A O 1
ATOM 633 N N . GLY A 1 86 ? 20.913 -26.677 34.170 1.00 61.10 263 GLY A N 1
ATOM 634 C CA . GLY A 1 86 ? 21.475 -26.613 35.537 1.00 57.05 263 GLY A CA 1
ATOM 635 C C . GLY A 1 86 ? 21.265 -25.269 36.220 1.00 52.89 263 GLY A C 1
ATOM 636 O O . GLY A 1 86 ? 21.671 -25.145 37.383 1.00 55.10 263 GLY A O 1
ATOM 637 N N . SER A 1 87 ? 20.684 -24.263 35.549 1.00 47.89 264 SER A N 1
ATOM 638 C CA . SER A 1 87 ? 20.438 -22.918 36.128 1.00 44.19 264 SER A CA 1
ATOM 639 C C . SER A 1 87 ? 19.455 -23.033 37.297 1.00 46.71 264 SER A C 1
ATOM 640 O O . SER A 1 87 ? 18.591 -23.908 37.256 1.00 48.74 264 SER A O 1
ATOM 643 N N . SER A 1 88 ? 19.595 -22.169 38.293 1.00 46.62 265 SER A N 1
ATOM 644 C CA . SER A 1 88 ? 18.620 -21.972 39.388 1.00 48.63 265 SER A CA 1
ATOM 645 C C . SER A 1 88 ? 17.280 -21.492 38.810 1.00 49.13 265 SER A C 1
ATOM 646 O O . SER A 1 88 ? 16.221 -21.964 39.260 1.00 54.21 265 SER A O 1
ATOM 649 N N . LEU A 1 89 ? 17.340 -20.587 37.829 1.00 44.62 266 LEU A N 1
ATOM 650 C CA . LEU A 1 89 ? 16.188 -19.975 37.151 1.00 44.52 266 LEU A CA 1
ATOM 651 C C . LEU A 1 89 ? 15.594 -20.950 36.125 1.00 47.60 266 LEU A C 1
ATOM 652 O O . LEU A 1 89 ? 16.334 -21.481 35.297 1.00 48.77 266 LEU A O 1
ATOM 657 N N . ASP A 1 90 ? 14.275 -21.152 36.162 1.00 46.82 267 ASP A N 1
ATOM 658 C CA . ASP A 1 90 ? 13.518 -21.891 35.121 1.00 48.30 267 ASP A CA 1
ATOM 659 C C . ASP A 1 90 ? 13.371 -20.975 33.897 1.00 45.84 267 ASP A C 1
ATOM 660 O O . ASP A 1 90 ? 13.207 -19.781 34.062 1.00 44.40 267 ASP A O 1
ATOM 665 N N . GLY A 1 91 ? 13.434 -21.536 32.698 1.00 46.73 268 GLY A N 1
ATOM 666 C CA . GLY A 1 91 ? 13.530 -20.789 31.426 1.00 46.89 268 GLY A CA 1
ATOM 667 C C . GLY A 1 91 ? 12.173 -20.516 30.809 1.00 49.38 268 GLY A C 1
ATOM 668 O O . GLY A 1 91 ? 12.129 -19.862 29.760 1.00 50.95 268 GLY A O 1
ATOM 669 N N . ASN A 1 92 ? 11.094 -20.959 31.424 1.00 51.71 269 ASN A N 1
ATOM 670 C CA . ASN A 1 92 ? 9.748 -20.939 30.791 1.00 57.61 269 ASN A CA 1
ATOM 671 C C . ASN A 1 92 ? 9.348 -19.484 30.562 1.00 57.40 269 ASN A C 1
ATOM 672 O O . ASN A 1 92 ? 8.806 -19.200 29.474 1.00 59.62 269 ASN A O 1
ATOM 677 N N . TYR A 1 93 ? 9.615 -18.593 31.528 1.00 57.45 270 TYR A N 1
ATOM 678 C CA . TYR A 1 93 ? 9.254 -17.152 31.473 1.00 58.22 270 TYR A CA 1
ATOM 679 C C . TYR A 1 93 ? 10.546 -16.348 31.676 1.00 54.98 270 TYR A C 1
ATOM 680 O O . TYR A 1 93 ? 10.517 -15.232 32.280 1.00 55.72 270 TYR A O 1
ATOM 689 N N . TRP A 1 94 ? 11.661 -16.862 31.140 1.00 52.12 271 TRP A N 1
ATOM 690 C CA . TRP A 1 94 ? 12.927 -16.110 30.910 1.00 46.23 271 TRP A CA 1
ATOM 691 C C . TRP A 1 94 ? 13.053 -15.892 29.405 1.00 45.70 271 TRP A C 1
ATOM 692 O O . TRP A 1 94 ? 13.366 -16.862 28.675 1.00 45.25 271 TRP A O 1
ATOM 703 N N . ASN A 1 95 ? 12.808 -14.660 28.955 1.00 42.35 272 ASN A N 1
ATOM 704 C CA . ASN A 1 95 ? 12.670 -14.354 27.515 1.00 42.05 272 ASN A CA 1
ATOM 705 C C . ASN A 1 95 ? 12.679 -12.835 27.316 1.00 40.83 272 ASN A C 1
ATOM 706 O O . ASN A 1 95 ? 12.607 -12.087 28.302 1.00 38.89 272 ASN A O 1
ATOM 711 N N . TYR A 1 96 ? 12.776 -12.409 26.060 1.00 42.27 273 TYR A N 1
ATOM 712 C CA . TYR A 1 96 ? 12.595 -11.007 25.633 1.00 43.67 273 TYR A CA 1
ATOM 713 C C . TYR A 1 96 ? 11.185 -10.543 26.023 1.00 45.47 273 TYR A C 1
ATOM 714 O O . TYR A 1 96 ? 10.241 -11.341 26.023 1.00 48.68 273 TYR A O 1
ATOM 723 N N . LYS A 1 97 ? 11.065 -9.256 26.330 1.00 45.99 274 LYS A N 1
ATOM 724 C CA . LYS A 1 97 ? 9.845 -8.575 26.831 1.00 47.88 274 LYS A CA 1
ATOM 725 C C . LYS A 1 97 ? 8.810 -8.466 25.724 1.00 51.06 274 LYS A C 1
ATOM 726 O O . LYS A 1 97 ? 9.190 -8.244 24.567 1.00 51.14 274 LYS A O 1
ATOM 732 N N . ASN A 1 98 ? 7.547 -8.634 26.097 1.00 53.39 275 ASN A N 1
ATOM 733 C CA . ASN A 1 98 ? 6.350 -8.228 25.315 1.00 56.23 275 ASN A CA 1
ATOM 734 C C . ASN A 1 98 ? 5.296 -7.771 26.334 1.00 59.61 275 ASN A C 1
ATOM 735 O O . ASN A 1 98 ? 4.738 -8.651 27.013 1.00 59.02 275 ASN A O 1
ATOM 740 N N . LYS A 1 99 ? 5.130 -6.457 26.497 1.00 64.43 276 LYS A N 1
ATOM 741 C CA . LYS A 1 99 ? 4.090 -5.767 27.312 1.00 68.92 276 LYS A CA 1
ATOM 742 C C . LYS A 1 99 ? 3.804 -6.415 28.687 1.00 70.04 276 LYS A C 1
ATOM 743 O O . LYS A 1 99 ? 2.604 -6.783 28.934 1.00 76.48 276 LYS A O 1
ATOM 749 N N . ASP A 1 100 ? 4.799 -6.505 29.582 1.00 61.42 277 ASP A N 1
ATOM 750 C CA . ASP A 1 100 ? 4.647 -6.969 30.996 1.00 60.80 277 ASP A CA 1
ATOM 751 C C . ASP A 1 100 ? 4.738 -8.497 31.071 1.00 58.14 277 ASP A C 1
ATOM 752 O O . ASP A 1 100 ? 4.775 -9.023 32.199 1.00 56.80 277 ASP A O 1
ATOM 757 N N . SER A 1 101 ? 4.839 -9.168 29.917 1.00 58.13 278 SER A N 1
ATOM 758 C CA . SER A 1 101 ? 5.041 -10.632 29.803 1.00 59.68 278 SER A CA 1
ATOM 759 C C . SER A 1 101 ? 6.255 -10.924 28.904 1.00 59.48 278 SER A C 1
ATOM 760 O O . SER A 1 101 ? 7.123 -10.040 28.753 1.00 60.97 278 SER A O 1
ATOM 763 N N . VAL A 1 102 ? 6.295 -12.113 28.300 1.00 60.42 279 VAL A N 1
ATOM 764 C CA . VAL A 1 102 ? 7.387 -12.568 27.397 1.00 60.88 279 VAL A CA 1
ATOM 765 C C . VAL A 1 102 ? 6.839 -12.739 25.976 1.00 64.68 279 VAL A C 1
ATOM 766 O O . VAL A 1 102 ? 5.605 -12.767 25.830 1.00 69.02 279 VAL A O 1
ATOM 770 N N . ILE A 1 103 ? 7.730 -12.858 24.983 1.00 67.46 280 ILE A N 1
ATOM 771 C CA . ILE A 1 103 ? 7.367 -13.153 23.563 1.00 75.58 280 ILE A CA 1
ATOM 772 C C . ILE A 1 103 ? 6.806 -14.590 23.481 1.00 77.23 280 ILE A C 1
ATOM 773 O O . ILE A 1 103 ? 7.131 -15.421 24.387 1.00 74.92 280 ILE A O 1
ATOM 778 N N . GLY A 1 104 ? 6.018 -14.869 22.427 1.00 79.06 281 GLY A N 1
ATOM 779 C CA . GLY A 1 104 ? 5.299 -16.145 22.196 1.00 79.68 281 GLY A CA 1
ATOM 780 C C . GLY A 1 104 ? 6.202 -17.377 22.155 1.00 76.57 281 GLY A C 1
ATOM 781 O O . GLY A 1 104 ? 5.725 -18.452 22.553 1.00 79.77 281 GLY A O 1
ATOM 782 N N . SER A 1 105 ? 7.449 -17.239 21.678 1.00 68.18 282 SER A N 1
ATOM 783 C CA . SER A 1 105 ? 8.407 -18.329 21.395 1.00 64.76 282 SER A CA 1
ATOM 784 C C . SER A 1 105 ? 9.697 -18.125 22.174 1.00 58.88 282 SER A C 1
ATOM 785 O O . SER A 1 105 ? 10.092 -16.999 22.430 1.00 56.41 282 SER A O 1
ATOM 788 N N . PRO A 1 106 ? 10.422 -19.204 22.553 1.00 57.52 283 PRO A N 1
ATOM 789 C CA . PRO A 1 106 ? 11.718 -19.050 23.224 1.00 55.40 283 PRO A CA 1
ATOM 790 C C . PRO A 1 106 ? 12.728 -18.342 22.304 1.00 53.56 283 PRO A C 1
ATOM 791 O O . PRO A 1 106 ? 12.681 -18.542 21.115 1.00 59.14 283 PRO A O 1
ATOM 795 N N . TYR A 1 107 ? 13.600 -17.519 22.855 1.00 49.27 284 TYR A N 1
ATOM 796 C CA . TYR A 1 107 ? 14.610 -16.770 22.072 1.00 49.48 284 TYR A CA 1
ATOM 797 C C . TYR A 1 107 ? 15.685 -17.734 21.568 1.00 50.02 284 TYR A C 1
ATOM 798 O O . TYR A 1 107 ? 15.992 -18.708 22.263 1.00 49.89 284 TYR A O 1
ATOM 807 N N . GLU A 1 108 ? 16.235 -17.427 20.404 1.00 51.33 285 GLU A N 1
ATOM 808 C CA . GLU A 1 108 ? 17.273 -18.242 19.725 1.00 53.62 285 GLU A CA 1
ATOM 809 C C . GLU A 1 108 ? 18.663 -17.707 20.136 1.00 50.39 285 GLU A C 1
ATOM 810 O O . GLU A 1 108 ? 19.585 -18.525 20.280 1.00 47.45 285 GLU A O 1
ATOM 816 N N . ASN A 1 109 ? 18.807 -16.387 20.357 1.00 48.66 286 ASN A N 1
ATOM 817 C CA . ASN A 1 109 ? 20.098 -15.689 20.562 1.00 45.44 286 ASN A CA 1
ATOM 818 C C . ASN A 1 109 ? 19.927 -14.506 21.516 1.00 42.78 286 ASN A C 1
ATOM 819 O O . ASN A 1 109 ? 19.039 -13.689 21.288 1.00 42.59 286 ASN A O 1
ATOM 824 N N . ALA A 1 110 ? 20.783 -14.410 22.537 1.00 41.61 287 ALA A N 1
ATOM 825 C CA . ALA A 1 110 ? 20.860 -13.266 23.475 1.00 40.78 287 ALA A CA 1
ATOM 826 C C . ALA A 1 110 ? 22.327 -13.002 23.850 1.00 40.36 287 ALA A C 1
ATOM 827 O O . ALA A 1 110 ? 22.594 -12.571 25.004 1.00 39.21 287 ALA A O 1
ATOM 829 N N . VAL A 1 111 ? 23.241 -13.230 22.900 1.00 40.60 288 VAL A N 1
ATOM 830 C CA . VAL A 1 111 ? 24.702 -13.016 23.084 1.00 39.14 288 VAL A CA 1
ATOM 831 C C . VAL A 1 111 ? 24.916 -11.586 23.583 1.00 39.36 288 VAL A C 1
ATOM 832 O O . VAL A 1 111 ? 25.672 -11.387 24.548 1.00 39.20 288 VAL A O 1
ATOM 836 N N . PRO A 1 112 ? 24.265 -10.554 22.958 1.00 38.25 289 PRO A N 1
ATOM 837 C CA . PRO A 1 112 ? 24.495 -9.170 23.354 1.00 37.14 289 PRO A CA 1
ATOM 838 C C . PRO A 1 112 ? 24.096 -8.848 24.796 1.00 36.07 289 PRO A C 1
ATOM 839 O O . PRO A 1 112 ? 24.354 -7.750 25.234 1.00 36.00 289 PRO A O 1
ATOM 843 N N . PHE A 1 113 ? 23.482 -9.784 25.513 1.00 36.70 290 PHE A N 1
ATOM 844 C CA . PHE A 1 113 ? 23.093 -9.591 26.937 1.00 36.46 290 PHE A CA 1
ATOM 845 C C . PHE A 1 113 ? 24.121 -10.260 27.841 1.00 35.72 290 PHE A C 1
ATOM 846 O O . PHE A 1 113 ? 24.021 -10.146 29.071 1.00 36.73 290 PHE A O 1
ATOM 854 N N . MET A 1 114 ? 25.064 -10.974 27.255 1.00 38.51 291 MET A N 1
ATOM 855 C CA . MET A 1 114 ? 25.986 -11.846 28.030 1.00 39.64 291 MET A CA 1
ATOM 856 C C . MET A 1 114 ? 27.147 -11.018 28.564 1.00 37.34 291 MET A C 1
ATOM 857 O O . MET A 1 114 ? 27.541 -10.029 27.956 1.00 40.00 291 MET A O 1
ATOM 862 N N . PRO A 1 115 ? 27.715 -11.371 29.724 1.00 34.84 292 PRO A N 1
ATOM 863 C CA . PRO A 1 115 ? 28.862 -10.652 30.259 1.00 37.70 292 PRO A CA 1
ATOM 864 C C . PRO A 1 115 ? 30.093 -10.894 29.357 1.00 37.00 292 PRO A C 1
ATOM 865 O O . PRO A 1 115 ? 30.409 -12.016 29.081 1.00 37.13 292 PRO A O 1
ATOM 869 N N . ASN A 1 116 ? 30.745 -9.813 28.958 1.00 38.45 293 ASN A N 1
ATOM 870 C CA . ASN A 1 116 ? 31.898 -9.770 28.018 1.00 41.17 293 ASN A CA 1
ATOM 871 C C . ASN A 1 116 ? 32.965 -10.795 28.446 1.00 40.85 293 ASN A C 1
ATOM 872 O O . ASN A 1 116 ? 33.369 -10.730 29.610 1.00 38.90 293 ASN A O 1
ATOM 877 N N . SER A 1 117 ? 33.371 -11.712 27.542 1.00 42.44 294 SER A N 1
ATOM 878 C CA . SER A 1 117 ? 34.365 -12.802 27.769 1.00 43.08 294 SER A CA 1
ATOM 879 C C . SER A 1 117 ? 35.742 -12.204 28.065 1.00 42.11 294 SER A C 1
ATOM 880 O O . SER A 1 117 ? 36.523 -12.851 28.800 1.00 45.45 294 SER A O 1
ATOM 883 N N . THR A 1 118 ? 36.074 -11.102 27.393 1.00 39.65 295 THR A N 1
ATOM 884 C CA . THR A 1 118 ? 37.369 -10.377 27.489 1.00 42.25 295 THR A CA 1
ATOM 885 C C . THR A 1 118 ? 37.471 -9.674 28.860 1.00 40.05 295 THR A C 1
ATOM 886 O O . THR A 1 118 ? 38.527 -9.754 29.491 1.00 39.85 295 THR A O 1
ATOM 890 N N . ALA A 1 119 ? 36.410 -9.008 29.286 1.00 38.68 296 ALA A N 1
ATOM 891 C CA . ALA A 1 119 ? 36.355 -8.230 30.539 1.00 41.40 296 ALA A CA 1
ATOM 892 C C . ALA A 1 119 ? 36.275 -9.206 31.716 1.00 40.02 296 ALA A C 1
ATOM 893 O O . ALA A 1 119 ? 36.955 -8.975 32.719 1.00 38.92 296 ALA A O 1
ATOM 895 N N . TYR A 1 120 ? 35.484 -10.269 31.532 1.00 37.88 297 TYR A N 1
ATOM 896 C CA . TYR A 1 120 ? 35.150 -11.288 32.548 1.00 37.45 297 TYR A CA 1
ATOM 897 C C . TYR A 1 120 ? 35.497 -12.651 31.971 1.00 38.86 297 TYR A C 1
ATOM 898 O O . TYR A 1 120 ? 34.600 -13.397 31.575 1.00 43.19 297 TYR A O 1
ATOM 907 N N . PRO A 1 121 ? 36.796 -13.007 31.878 1.00 39.80 298 PRO A N 1
ATOM 908 C CA . PRO A 1 121 ? 37.205 -14.325 31.386 1.00 42.74 298 PRO A CA 1
ATOM 909 C C . PRO A 1 121 ? 36.882 -15.440 32.388 1.00 43.97 298 PRO A C 1
ATOM 910 O O . PRO A 1 121 ? 36.906 -15.172 33.568 1.00 47.65 298 PRO A O 1
ATOM 914 N N . LYS A 1 122 ? 36.553 -16.626 31.875 1.00 46.46 299 LYS A N 1
ATOM 915 C CA . LYS A 1 122 ? 35.989 -17.746 32.656 1.00 51.70 299 LYS A CA 1
ATOM 916 C C . LYS A 1 122 ? 37.007 -18.183 33.708 1.00 52.80 299 LYS A C 1
ATOM 917 O O . LYS A 1 122 ? 36.592 -18.458 34.862 1.00 49.28 299 LYS A O 1
ATOM 923 N N . ILE A 1 123 ? 38.282 -18.259 33.324 1.00 52.86 300 ILE A N 1
ATOM 924 C CA . ILE A 1 123 ? 39.334 -18.801 34.223 1.00 55.26 300 ILE A CA 1
ATOM 925 C C . ILE A 1 123 ? 40.421 -17.736 34.285 1.00 54.06 300 ILE A C 1
ATOM 926 O O . ILE A 1 123 ? 41.084 -17.535 33.246 1.00 63.08 300 ILE A O 1
ATOM 931 N N . ILE A 1 124 ? 40.598 -17.110 35.456 1.00 49.27 301 ILE A N 1
ATOM 932 C CA . ILE A 1 124 ? 41.799 -16.312 35.809 1.00 46.42 301 ILE A CA 1
ATOM 933 C C . ILE A 1 124 ? 42.731 -17.178 36.671 1.00 45.67 301 ILE A C 1
ATOM 934 O O . ILE A 1 124 ? 42.310 -17.660 37.713 1.00 46.53 301 ILE A O 1
ATOM 939 N N . ASN A 1 125 ? 43.956 -17.345 36.192 1.00 44.08 302 ASN A N 1
ATOM 940 C CA . ASN A 1 125 ? 45.066 -18.051 36.860 1.00 44.32 302 ASN A CA 1
ATOM 941 C C . ASN A 1 125 ? 46.354 -17.398 36.340 1.00 45.95 302 ASN A C 1
ATOM 942 O O . ASN A 1 125 ? 46.903 -17.877 35.344 1.00 47.66 302 ASN A O 1
ATOM 947 N N . ASN A 1 126 ? 46.795 -16.359 37.028 1.00 45.59 303 ASN A N 1
ATOM 948 C CA . ASN A 1 126 ? 47.966 -15.545 36.664 1.00 49.15 303 ASN A CA 1
ATOM 949 C C . ASN A 1 126 ? 49.206 -16.333 37.074 1.00 50.81 303 ASN A C 1
ATOM 950 O O . ASN A 1 126 ? 49.330 -16.793 38.220 1.00 53.15 303 ASN A O 1
ATOM 955 N N . GLY A 1 127 ? 50.076 -16.659 36.167 1.00 52.68 304 GLY A N 1
ATOM 956 C CA . GLY A 1 127 ? 51.030 -17.658 36.665 1.00 57.07 304 GLY A CA 1
ATOM 957 C C . GLY A 1 127 ? 52.034 -16.996 37.589 1.00 57.79 304 GLY A C 1
ATOM 958 O O . GLY A 1 127 ? 51.770 -16.109 38.450 1.00 55.01 304 GLY A O 1
ATOM 959 N N . THR A 1 128 ? 53.237 -17.399 37.275 1.00 59.48 305 THR A N 1
ATOM 960 C CA . THR A 1 128 ? 54.451 -16.594 37.249 1.00 62.11 305 THR A CA 1
ATOM 961 C C . THR A 1 128 ? 54.392 -15.631 36.047 1.00 61.60 305 THR A C 1
ATOM 962 O O . THR A 1 128 ? 55.449 -15.108 35.691 1.00 67.72 305 THR A O 1
ATOM 966 N N . ALA A 1 129 ? 53.224 -15.395 35.430 1.00 59.68 306 ALA A N 1
ATOM 967 C CA . ALA A 1 129 ? 53.012 -14.386 34.360 1.00 58.29 306 ALA A CA 1
ATOM 968 C C . ALA A 1 129 ? 53.573 -13.035 34.822 1.00 60.62 306 ALA A C 1
ATOM 969 O O . ALA A 1 129 ? 53.543 -12.763 36.037 1.00 61.44 306 ALA A O 1
ATOM 971 N N . ASN A 1 130 ? 54.040 -12.216 33.879 1.00 62.64 307 ASN A N 1
ATOM 972 C CA . ASN A 1 130 ? 54.595 -10.865 34.138 1.00 63.07 307 ASN A CA 1
ATOM 973 C C . ASN A 1 130 ? 53.466 -9.964 34.618 1.00 61.91 307 ASN A C 1
ATOM 974 O O . ASN A 1 130 ? 52.309 -10.111 34.187 1.00 61.92 307 ASN A O 1
ATOM 979 N N . PRO A 1 131 ? 53.748 -9.007 35.544 1.00 62.98 308 PRO A N 1
ATOM 980 C CA . PRO A 1 131 ? 52.712 -8.107 36.057 1.00 60.92 308 PRO A CA 1
ATOM 981 C C . PRO A 1 131 ? 51.807 -7.517 34.957 1.00 58.82 308 PRO A C 1
ATOM 982 O O . PRO A 1 131 ? 50.602 -7.548 35.098 1.00 55.14 308 PRO A O 1
ATOM 986 N N . GLU A 1 132 ? 52.400 -7.032 33.868 1.00 58.19 309 GLU A N 1
ATOM 987 C CA . GLU A 1 132 ? 51.683 -6.385 32.736 1.00 57.64 309 GLU A CA 1
ATOM 988 C C . GLU A 1 132 ? 50.641 -7.333 32.149 1.00 54.82 309 GLU A C 1
ATOM 989 O O . GLU A 1 132 ? 49.667 -6.828 31.573 1.00 51.24 309 GLU A O 1
ATOM 995 N N . ASP A 1 133 ? 50.839 -8.654 32.286 1.00 55.59 310 ASP A N 1
ATOM 996 C CA . ASP A 1 133 ? 49.972 -9.715 31.677 1.00 54.43 310 ASP A CA 1
ATOM 997 C C . ASP A 1 133 ? 48.910 -10.206 32.671 1.00 49.24 310 ASP A C 1
ATOM 998 O O . ASP A 1 133 ? 48.055 -10.954 32.256 1.00 47.17 310 ASP A O 1
ATOM 1003 N N . LYS A 1 134 ? 48.948 -9.746 33.915 1.00 49.46 311 LYS A N 1
ATOM 1004 C CA . LYS A 1 134 ? 48.011 -10.173 35.014 1.00 48.76 311 LYS A CA 1
ATOM 1005 C C . LYS A 1 134 ? 46.587 -9.731 34.683 1.00 43.76 311 LYS A C 1
ATOM 1006 O O . LYS A 1 134 ? 46.408 -8.606 34.290 1.00 43.28 311 LYS A O 1
ATOM 1012 N N . LYS A 1 135 ? 45.616 -10.586 34.940 1.00 42.35 312 LYS A N 1
ATOM 1013 C CA . LYS A 1 135 ? 44.156 -10.355 34.711 1.00 43.47 312 LYS A CA 1
ATOM 1014 C C . LYS A 1 135 ? 43.452 -10.197 36.069 1.00 42.83 312 LYS A C 1
ATOM 1015 O O . LYS A 1 135 ? 44.042 -10.597 37.105 1.00 40.22 312 LYS A O 1
ATOM 1021 N N . SER A 1 136 ? 42.260 -9.608 36.089 1.00 43.68 313 SER A N 1
ATOM 1022 C CA . SER A 1 136 ? 41.569 -9.198 37.344 1.00 45.55 313 SER A CA 1
ATOM 1023 C C . SER A 1 136 ? 40.541 -10.244 37.746 1.00 45.08 313 SER A C 1
ATOM 1024 O O . SER A 1 136 ? 39.564 -10.403 37.012 1.00 42.56 313 SER A O 1
ATOM 1027 N N . ALA A 1 137 ? 40.743 -10.878 38.907 1.00 48.01 314 ALA A N 1
ATOM 1028 C CA . ALA A 1 137 ? 39.776 -11.767 39.585 1.00 45.90 314 ALA A CA 1
ATOM 1029 C C . ALA A 1 137 ? 38.560 -10.955 40.044 1.00 44.85 314 ALA A C 1
ATOM 1030 O O . ALA A 1 137 ? 37.440 -11.414 39.859 1.00 46.69 314 ALA A O 1
ATOM 1032 N N . ALA A 1 138 ? 38.799 -9.780 40.628 1.00 47.88 315 ALA A N 1
ATOM 1033 C CA . ALA A 1 138 ? 37.790 -8.941 41.333 1.00 47.13 315 ALA A CA 1
ATOM 1034 C C . ALA A 1 138 ? 36.838 -8.290 40.320 1.00 42.98 315 ALA A C 1
ATOM 1035 O O . ALA A 1 138 ? 35.658 -8.129 40.634 1.00 37.36 315 ALA A O 1
ATOM 1037 N N . LYS A 1 139 ? 37.346 -7.928 39.141 1.00 41.78 316 LYS A N 1
ATOM 1038 C CA . LYS A 1 139 ? 36.576 -7.227 38.083 1.00 40.76 316 LYS A CA 1
ATOM 1039 C C . LYS A 1 139 ? 35.310 -7.996 37.701 1.00 37.88 316 LYS A C 1
ATOM 1040 O O . LYS A 1 139 ? 34.320 -7.315 37.399 1.00 36.80 316 LYS A O 1
ATOM 1046 N N . LYS A 1 140 ? 35.329 -9.334 37.740 1.00 42.45 317 LYS A N 1
ATOM 1047 C CA . LYS A 1 140 ? 34.182 -10.249 37.432 1.00 41.91 317 LYS A CA 1
ATOM 1048 C C . LYS A 1 140 ? 33.140 -10.192 38.553 1.00 38.41 317 LYS A C 1
ATOM 1049 O O . LYS A 1 140 ? 32.166 -10.920 38.490 1.00 39.22 317 LYS A O 1
ATOM 1055 N N . THR A 1 141 ? 33.363 -9.342 39.534 1.00 39.54 318 THR A N 1
ATOM 1056 C CA . THR A 1 141 ? 32.708 -9.372 40.861 1.00 40.92 318 THR A CA 1
ATOM 1057 C C . THR A 1 141 ? 32.087 -8.009 41.138 1.00 38.32 318 THR A C 1
ATOM 1058 O O . THR A 1 141 ? 32.717 -7.009 40.835 1.00 37.14 318 THR A O 1
ATOM 1062 N N . ILE A 1 142 ? 30.863 -7.989 41.645 1.00 39.10 319 ILE A N 1
ATOM 1063 C CA . ILE A 1 142 ? 30.264 -6.794 42.311 1.00 40.23 319 ILE A CA 1
ATOM 1064 C C . ILE A 1 142 ? 29.920 -7.231 43.730 1.00 40.56 319 ILE A C 1
ATOM 1065 O O . ILE A 1 142 ? 29.226 -8.232 43.868 1.00 40.78 319 ILE A O 1
ATOM 1070 N N . VAL A 1 143 ? 30.368 -6.497 44.735 1.00 41.89 320 VAL A N 1
ATOM 1071 C CA . VAL A 1 143 ? 30.173 -6.858 46.173 1.00 42.45 320 VAL A CA 1
ATOM 1072 C C . VAL A 1 143 ? 29.455 -5.700 46.850 1.00 43.03 320 VAL A C 1
ATOM 1073 O O . VAL A 1 143 ? 29.931 -4.557 46.793 1.00 45.82 320 VAL A O 1
ATOM 1077 N N . THR A 1 144 ? 28.322 -5.991 47.452 1.00 42.91 321 THR A N 1
ATOM 1078 C CA . THR A 1 144 ? 27.330 -4.981 47.888 1.00 45.37 321 THR A CA 1
ATOM 1079 C C . THR A 1 144 ? 26.376 -5.670 48.874 1.00 48.39 321 THR A C 1
ATOM 1080 O O . THR A 1 144 ? 26.661 -6.817 49.263 1.00 47.20 321 THR A O 1
ATOM 1084 N N . ASN A 1 145 ? 25.346 -4.982 49.335 1.00 50.04 322 ASN A N 1
ATOM 1085 C CA . ASN A 1 145 ? 24.351 -5.542 50.276 1.00 52.22 322 ASN A CA 1
ATOM 1086 C C . ASN A 1 145 ? 22.972 -5.332 49.678 1.00 53.26 322 ASN A C 1
ATOM 1087 O O . ASN A 1 145 ? 22.768 -4.305 49.014 1.00 58.23 322 ASN A O 1
ATOM 1092 N N . VAL A 1 146 ? 22.074 -6.293 49.879 1.00 53.37 323 VAL A N 1
ATOM 1093 C CA . VAL A 1 146 ? 20.610 -6.086 49.770 1.00 51.74 323 VAL A CA 1
ATOM 1094 C C . VAL A 1 146 ? 20.052 -6.161 51.189 1.00 54.48 323 VAL A C 1
ATOM 1095 O O . VAL A 1 146 ? 20.831 -6.497 52.094 1.00 54.60 323 VAL A O 1
ATOM 1099 N N . TYR A 1 147 ? 18.783 -5.798 51.384 1.00 53.42 324 TYR A N 1
ATOM 1100 C CA . TYR A 1 147 ? 18.181 -5.657 52.731 1.00 56.32 324 TYR A CA 1
ATOM 1101 C C . TYR A 1 147 ? 16.835 -6.377 52.753 1.00 57.60 324 TYR A C 1
ATOM 1102 O O . TYR A 1 147 ? 15.939 -6.084 51.931 1.00 61.48 324 TYR A O 1
ATOM 1111 N N . LEU A 1 148 ? 16.716 -7.339 53.662 1.00 58.42 325 LEU A N 1
ATOM 1112 C CA . LEU A 1 148 ? 15.505 -8.184 53.822 1.00 60.30 325 LEU A CA 1
ATOM 1113 C C . LEU A 1 148 ? 14.346 -7.334 54.353 1.00 61.67 325 LEU A C 1
ATOM 1114 O O . LEU A 1 148 ? 14.553 -6.595 55.347 1.00 62.96 325 LEU A O 1
ATOM 1119 N N . GLY A 1 149 ? 13.182 -7.422 53.691 1.00 59.98 326 GLY A N 1
ATOM 1120 C CA . GLY A 1 149 ? 11.971 -6.662 54.055 1.00 59.07 326 GLY A CA 1
ATOM 1121 C C . GLY A 1 149 ? 12.133 -5.173 53.790 1.00 57.67 326 GLY A C 1
ATOM 1122 O O . GLY A 1 149 ? 11.337 -4.375 54.272 1.00 58.72 326 GLY A O 1
ATOM 1123 N N . GLY A 1 150 ? 13.156 -4.816 53.015 1.00 57.17 327 GLY A N 1
ATOM 1124 C CA . GLY A 1 150 ? 13.531 -3.411 52.787 1.00 55.93 327 GLY A CA 1
ATOM 1125 C C . GLY A 1 150 ? 13.907 -2.731 54.082 1.00 56.18 327 GLY A C 1
ATOM 1126 O O . GLY A 1 150 ? 13.709 -1.533 54.159 1.00 57.57 327 GLY A O 1
ATOM 1127 N N . ASP A 1 151 ? 14.426 -3.477 55.059 1.00 54.64 328 ASP A N 1
ATOM 1128 C CA . ASP A 1 151 ? 14.786 -2.946 56.392 1.00 55.09 328 ASP A CA 1
ATOM 1129 C C . ASP A 1 151 ? 16.297 -2.757 56.418 1.00 54.43 328 ASP A C 1
ATOM 1130 O O . ASP A 1 151 ? 17.014 -3.738 56.172 1.00 50.22 328 ASP A O 1
ATOM 1135 N N . ALA A 1 152 ? 16.760 -1.544 56.720 1.00 56.66 329 ALA A N 1
ATOM 1136 C CA . ALA A 1 152 ? 18.194 -1.167 56.722 1.00 57.23 329 ALA A CA 1
ATOM 1137 C C . ALA A 1 152 ? 18.969 -1.934 57.809 1.00 58.23 329 ALA A C 1
ATOM 1138 O O . ALA A 1 152 ? 20.203 -1.976 57.725 1.00 57.66 329 ALA A O 1
ATOM 1140 N N . GLY A 1 153 ? 18.274 -2.514 58.795 1.00 60.21 330 GLY A N 1
ATOM 1141 C CA . GLY A 1 153 ? 18.873 -3.289 59.899 1.00 61.85 330 GLY A CA 1
ATOM 1142 C C . GLY A 1 153 ? 18.980 -4.766 59.572 1.00 61.25 330 GLY A C 1
ATOM 1143 O O . GLY A 1 153 ? 19.387 -5.512 60.453 1.00 62.35 330 GLY A O 1
ATOM 1144 N N . GLN A 1 154 ? 18.643 -5.180 58.345 1.00 60.77 331 GLN A N 1
ATOM 1145 C CA . GLN A 1 154 ? 18.644 -6.609 57.924 1.00 59.94 331 GLN A CA 1
ATOM 1146 C C . GLN A 1 154 ? 19.487 -6.764 56.658 1.00 57.07 331 GLN A C 1
ATOM 1147 O O . GLN A 1 154 ? 19.008 -7.207 55.611 1.00 57.91 331 GLN A O 1
ATOM 1153 N N . PRO A 1 155 ? 20.801 -6.460 56.721 1.00 55.98 332 PRO A N 1
ATOM 1154 C CA . PRO A 1 155 ? 21.663 -6.557 55.541 1.00 51.72 332 PRO A CA 1
ATOM 1155 C C . PRO A 1 155 ? 21.991 -8.003 55.159 1.00 48.79 332 PRO A C 1
ATOM 1156 O O . PRO A 1 155 ? 22.044 -8.841 56.015 1.00 49.49 332 PRO A O 1
ATOM 1160 N N . VAL A 1 156 ? 22.223 -8.221 53.872 1.00 46.94 333 VAL A N 1
ATOM 1161 C CA . VAL A 1 156 ? 22.667 -9.509 53.270 1.00 46.29 333 VAL A CA 1
ATOM 1162 C C . VAL A 1 156 ? 23.797 -9.198 52.284 1.00 45.44 333 VAL A C 1
ATOM 1163 O O . VAL A 1 156 ? 23.518 -8.557 51.261 1.00 42.48 333 VAL A O 1
ATOM 1167 N N . ALA A 1 157 ? 25.023 -9.634 52.613 1.00 45.48 334 ALA A N 1
ATOM 1168 C CA . ALA A 1 157 ? 26.222 -9.530 51.753 1.00 43.29 334 ALA A CA 1
ATOM 1169 C C . ALA A 1 157 ? 25.881 -10.225 50.440 1.00 41.29 334 ALA A C 1
ATOM 1170 O O . ALA A 1 157 ? 25.497 -11.383 50.481 1.00 44.55 334 ALA A O 1
ATOM 1172 N N . THR A 1 158 ? 25.958 -9.508 49.330 1.00 39.22 335 THR A N 1
ATOM 1173 C CA . THR A 1 158 ? 25.527 -9.972 47.990 1.00 39.49 335 THR A CA 1
ATOM 1174 C C . THR A 1 158 ? 26.724 -9.817 47.062 1.00 38.71 335 THR A C 1
ATOM 1175 O O . THR A 1 158 ? 27.292 -8.737 47.011 1.00 42.30 335 THR A O 1
ATOM 1179 N N . THR A 1 159 ? 27.113 -10.876 46.369 1.00 38.58 336 THR A N 1
ATOM 1180 C CA . THR A 1 159 ? 28.161 -10.852 45.325 1.00 37.47 336 THR A CA 1
ATOM 1181 C C . THR A 1 159 ? 27.504 -11.217 44.001 1.00 36.19 336 THR A C 1
ATOM 1182 O O . THR A 1 159 ? 26.945 -12.310 43.927 1.00 35.75 336 THR A O 1
ATOM 1186 N N . VAL A 1 160 ? 27.524 -10.305 43.040 1.00 36.57 337 VAL A N 1
ATOM 1187 C CA . VAL A 1 160 ? 27.194 -10.625 41.626 1.00 35.95 337 VAL A CA 1
ATOM 1188 C C . VAL A 1 160 ? 28.513 -10.977 40.940 1.00 37.36 337 VAL A C 1
ATOM 1189 O O . VAL A 1 160 ? 29.449 -10.158 41.021 1.00 35.69 337 VAL A O 1
ATOM 1193 N N . SER A 1 161 ? 28.611 -12.172 40.355 1.00 37.47 338 SER A N 1
ATOM 1194 C CA . SER A 1 161 ? 29.817 -12.630 39.627 1.00 39.23 338 SER A CA 1
ATOM 1195 C C . SER A 1 161 ? 29.469 -12.922 38.168 1.00 38.69 338 SER A C 1
ATOM 1196 O O . SER A 1 161 ? 28.401 -13.497 37.918 1.00 41.65 338 SER A O 1
ATOM 1199 N N . PHE A 1 162 ? 30.346 -12.536 37.247 1.00 38.26 339 PHE A N 1
ATOM 1200 C CA . PHE A 1 162 ? 30.172 -12.743 35.784 1.00 39.82 339 PHE A CA 1
ATOM 1201 C C . PHE A 1 162 ? 31.155 -13.804 35.286 1.00 41.65 339 PHE A C 1
ATOM 1202 O O . PHE A 1 162 ? 32.353 -13.686 35.579 1.00 41.06 339 PHE A O 1
ATOM 1210 N N . ASN A 1 163 ? 30.633 -14.822 34.602 1.00 39.03 340 ASN A N 1
ATOM 1211 C CA . ASN A 1 163 ? 31.425 -15.856 33.896 1.00 38.98 340 ASN A CA 1
ATOM 1212 C C . ASN A 1 163 ? 32.312 -16.592 34.919 1.00 39.45 340 ASN A C 1
ATOM 1213 O O . ASN A 1 163 ? 33.424 -16.991 34.579 1.00 43.22 340 ASN A O 1
ATOM 1218 N N . LYS A 1 164 ? 31.796 -16.830 36.114 1.00 40.19 341 LYS A N 1
ATOM 1219 C CA . LYS A 1 164 ? 32.460 -17.559 37.226 1.00 43.85 341 LYS A CA 1
ATOM 1220 C C . LYS A 1 164 ? 32.165 -19.073 37.115 1.00 44.10 341 LYS A C 1
ATOM 1221 O O . LYS A 1 164 ? 32.951 -19.863 37.619 1.00 47.84 341 LYS A O 1
ATOM 1227 N N . GLU A 1 165 ? 31.059 -19.458 36.462 1.00 44.87 342 GLU A N 1
ATOM 1228 C CA . GLU A 1 165 ? 30.520 -20.842 36.457 1.00 42.88 342 GLU A CA 1
ATOM 1229 C C . GLU A 1 165 ? 31.124 -21.614 35.275 1.00 44.04 342 GLU A C 1
ATOM 1230 O O . GLU A 1 165 ? 31.491 -21.001 34.265 1.00 43.59 342 GLU A O 1
ATOM 1236 N N . THR A 1 166 ? 31.261 -22.932 35.440 1.00 44.69 343 THR A N 1
ATOM 1237 C CA . THR A 1 166 ? 31.754 -23.904 34.438 1.00 45.09 343 THR A CA 1
ATOM 1238 C C . THR A 1 166 ? 30.704 -25.000 34.216 1.00 44.53 343 THR A C 1
ATOM 1239 O O . THR A 1 166 ? 30.878 -25.815 33.329 1.00 45.20 343 THR A O 1
ATOM 1243 N N . GLU A 1 167 ? 29.670 -25.041 35.049 1.00 46.36 344 GLU A N 1
ATOM 1244 C CA . GLU A 1 167 ? 28.607 -26.086 35.097 1.00 50.35 344 GLU A CA 1
ATOM 1245 C C . GLU A 1 167 ? 27.892 -26.162 33.736 1.00 47.97 344 GLU A C 1
ATOM 1246 O O . GLU A 1 167 ? 27.804 -25.154 33.072 1.00 47.51 344 GLU A O 1
ATOM 1252 N N . SER A 1 168 ? 27.454 -27.337 33.326 1.00 48.48 345 SER A N 1
ATOM 1253 C CA . SER A 1 168 ? 26.779 -27.610 32.022 1.00 50.44 345 SER A CA 1
ATOM 1254 C C . SER A 1 168 ? 27.618 -27.089 30.838 1.00 50.31 345 SER A C 1
ATOM 1255 O O . SER A 1 168 ? 27.001 -26.743 29.803 1.00 49.34 345 SER A O 1
ATOM 1258 N N . ASN A 1 169 ? 28.953 -27.040 30.966 1.00 48.32 346 ASN A N 1
ATOM 1259 C CA . ASN A 1 169 ? 29.873 -26.501 29.928 1.00 47.18 346 ASN A CA 1
ATOM 1260 C C . ASN A 1 169 ? 29.382 -25.127 29.463 1.00 44.87 346 ASN A C 1
ATOM 1261 O O . ASN A 1 169 ? 29.388 -24.870 28.251 1.00 46.96 346 ASN A O 1
ATOM 1266 N N . CYS A 1 170 ? 28.948 -24.273 30.387 1.00 43.25 347 CYS A N 1
ATOM 1267 C CA . CYS A 1 170 ? 28.409 -22.935 30.065 1.00 40.45 347 CYS A CA 1
ATOM 1268 C C . CYS A 1 170 ? 29.552 -22.065 29.529 1.00 41.05 347 CYS A C 1
ATOM 1269 O O . CYS A 1 170 ? 30.709 -22.312 29.916 1.00 42.21 347 CYS A O 1
ATOM 1272 N N . VAL A 1 171 ? 29.241 -21.093 28.663 1.00 41.56 348 VAL A N 1
ATOM 1273 C CA . VAL A 1 171 ? 30.275 -20.163 28.129 1.00 41.34 348 VAL A CA 1
ATOM 1274 C C . VAL A 1 171 ? 30.139 -18.834 28.879 1.00 41.61 348 VAL A C 1
ATOM 1275 O O . VAL A 1 171 ? 31.195 -18.186 29.114 1.00 44.28 348 VAL A O 1
ATOM 1279 N N . TYR A 1 172 ? 28.930 -18.464 29.300 1.00 38.26 349 TYR A N 1
ATOM 1280 C CA . TYR A 1 172 ? 28.665 -17.259 30.106 1.00 35.93 349 TYR A CA 1
ATOM 1281 C C . TYR A 1 172 ? 27.863 -17.633 31.350 1.00 34.89 349 TYR A C 1
ATOM 1282 O O . TYR A 1 172 ? 27.206 -18.678 31.340 1.00 33.52 349 TYR A O 1
ATOM 1291 N N . SER A 1 173 ? 27.910 -16.792 32.381 1.00 33.08 350 SER A N 1
ATOM 1292 C CA . SER A 1 173 ? 27.115 -17.016 33.602 1.00 35.94 350 SER A CA 1
ATOM 1293 C C . SER A 1 173 ? 26.928 -15.709 34.368 1.00 36.22 350 SER A C 1
ATOM 1294 O O . SER A 1 173 ? 27.761 -14.797 34.228 1.00 37.24 350 SER A O 1
ATOM 1297 N N . ILE A 1 174 ? 25.833 -15.629 35.122 1.00 35.76 351 ILE A N 1
ATOM 1298 C CA . ILE A 1 174 ? 25.619 -14.600 36.169 1.00 36.37 351 ILE A CA 1
ATOM 1299 C C . ILE A 1 174 ? 25.277 -15.355 37.449 1.00 39.73 351 ILE A C 1
ATOM 1300 O O . ILE A 1 174 ? 24.319 -16.144 37.420 1.00 44.51 351 ILE A O 1
ATOM 1305 N N . THR A 1 175 ? 26.043 -15.138 38.512 1.00 38.91 352 THR A N 1
ATOM 1306 C CA . THR A 1 175 ? 25.870 -15.784 39.839 1.00 40.07 352 THR A CA 1
ATOM 1307 C C . THR A 1 175 ? 25.504 -14.708 40.872 1.00 41.61 352 THR A C 1
ATOM 1308 O O . THR A 1 175 ? 26.174 -13.671 40.902 1.00 42.87 352 THR A O 1
ATOM 1312 N N . PHE A 1 176 ? 24.488 -14.952 41.682 1.00 42.27 353 PHE A N 1
ATOM 1313 C CA . PHE A 1 176 ? 24.121 -14.146 42.876 1.00 42.40 353 PHE A CA 1
ATOM 1314 C C . PHE A 1 176 ? 24.429 -14.985 44.117 1.00 39.79 353 PHE A C 1
ATOM 1315 O O . PHE A 1 176 ? 23.789 -15.999 44.293 1.00 44.49 353 PHE A O 1
ATOM 1323 N N . ASP A 1 177 ? 25.433 -14.620 44.888 1.00 39.42 354 ASP A N 1
ATOM 1324 C CA . ASP A 1 177 ? 25.778 -15.272 46.180 1.00 39.96 354 ASP A CA 1
ATOM 1325 C C . ASP A 1 177 ? 25.236 -14.399 47.301 1.00 39.30 354 ASP A C 1
ATOM 1326 O O . ASP A 1 177 ? 25.500 -13.219 47.276 1.00 40.19 354 ASP A O 1
ATOM 1331 N N . PHE A 1 178 ? 24.457 -14.953 48.203 1.00 41.62 355 PHE A N 1
ATOM 1332 C CA . PHE A 1 178 ? 23.902 -14.213 49.360 1.00 44.96 355 PHE A CA 1
ATOM 1333 C C . PHE A 1 178 ? 24.448 -14.857 50.627 1.00 45.87 355 PHE A C 1
ATOM 1334 O O . PHE A 1 178 ? 24.556 -16.079 50.662 1.00 50.38 355 PHE A O 1
ATOM 1342 N N . ALA A 1 179 ? 24.761 -14.050 51.630 1.00 44.46 356 ALA A N 1
ATOM 1343 C CA . ALA A 1 179 ? 25.275 -14.527 52.930 1.00 47.05 356 ALA A CA 1
ATOM 1344 C C . ALA A 1 179 ? 25.059 -13.461 53.989 1.00 48.04 356 ALA A C 1
ATOM 1345 O O . ALA A 1 179 ? 25.045 -12.269 53.627 1.00 45.74 356 ALA A O 1
ATOM 1347 N N . TRP A 1 180 ? 24.910 -13.879 55.247 1.00 50.25 357 TRP A N 1
ATOM 1348 C CA . TRP A 1 180 ? 24.673 -12.944 56.373 1.00 53.38 357 TRP A CA 1
ATOM 1349 C C . TRP A 1 180 ? 25.290 -13.523 57.639 1.00 57.28 357 TRP A C 1
ATOM 1350 O O . TRP A 1 180 ? 25.388 -14.746 57.712 1.00 57.26 357 TRP A O 1
ATOM 1361 N N . ASN A 1 181 ? 25.744 -12.653 58.542 1.00 61.00 358 ASN A N 1
ATOM 1362 C CA . ASN A 1 181 ? 26.363 -13.017 59.845 1.00 66.22 358 ASN A CA 1
ATOM 1363 C C . ASN A 1 181 ? 25.365 -12.786 60.984 1.00 68.36 358 ASN A C 1
ATOM 1364 O O . ASN A 1 181 ? 25.436 -13.502 61.971 1.00 69.69 358 ASN A O 1
ATOM 1369 N N . LYS A 1 182 ? 24.482 -11.801 60.850 1.00 68.58 359 LYS A N 1
ATOM 1370 C CA . LYS A 1 182 ? 23.375 -11.510 61.790 1.00 73.79 359 LYS A CA 1
ATOM 1371 C C . LYS A 1 182 ? 22.588 -12.809 62.030 1.00 73.88 359 LYS A C 1
ATOM 1372 O O . LYS A 1 182 ? 22.486 -13.634 61.090 1.00 72.77 359 LYS A O 1
ATOM 1378 N N . THR A 1 183 ? 22.073 -13.026 63.236 1.00 73.62 360 THR A N 1
ATOM 1379 C CA . THR A 1 183 ? 21.284 -14.254 63.512 1.00 74.29 360 THR A CA 1
ATOM 1380 C C . THR A 1 183 ? 19.809 -13.810 63.460 1.00 73.77 360 THR A C 1
ATOM 1381 O O . THR A 1 183 ? 19.279 -13.368 64.485 1.00 77.71 360 THR A O 1
ATOM 1385 N N . TYR A 1 184 ? 19.201 -13.861 62.271 1.00 70.21 361 TYR A N 1
ATOM 1386 C CA . TYR A 1 184 ? 17.836 -13.353 61.980 1.00 69.13 361 TYR A CA 1
ATOM 1387 C C . TYR A 1 184 ? 16.797 -14.292 62.599 1.00 72.69 361 TYR A C 1
ATOM 1388 O O . TYR A 1 184 ? 16.951 -15.533 62.472 1.00 75.27 361 TYR A O 1
ATOM 1397 N N . LYS A 1 185 ? 15.773 -13.713 63.237 1.00 74.52 362 LYS A N 1
ATOM 1398 C CA . LYS A 1 185 ? 14.672 -14.461 63.902 1.00 79.40 362 LYS A CA 1
ATOM 1399 C C . LYS A 1 185 ? 13.369 -14.224 63.131 1.00 77.82 362 LYS A C 1
ATOM 1400 O O . LYS A 1 185 ? 12.770 -13.159 63.305 1.00 77.68 362 LYS A O 1
ATOM 1406 N N . ASN A 1 186 ? 12.982 -15.193 62.294 1.00 77.49 363 ASN A N 1
ATOM 1407 C CA . ASN A 1 186 ? 11.718 -15.192 61.506 1.00 74.63 363 ASN A CA 1
ATOM 1408 C C . ASN A 1 186 ? 11.723 -13.985 60.573 1.00 71.66 363 ASN A C 1
ATOM 1409 O O . ASN A 1 186 ? 10.894 -13.086 60.748 1.00 70.66 363 ASN A O 1
ATOM 1414 N N . VAL A 1 187 ? 12.668 -13.996 59.634 1.00 69.44 364 VAL A N 1
ATOM 1415 C CA . VAL A 1 187 ? 12.814 -12.988 58.547 1.00 66.22 364 VAL A CA 1
ATOM 1416 C C . VAL A 1 187 ? 12.742 -13.716 57.216 1.00 62.08 364 VAL A C 1
ATOM 1417 O O . VAL A 1 187 ? 13.660 -14.450 56.866 1.00 58.29 364 VAL A O 1
ATOM 1421 N N . PRO A 1 188 ? 11.643 -13.579 56.447 1.00 60.52 365 PRO A N 1
ATOM 1422 C CA . PRO A 1 188 ? 11.615 -14.117 55.090 1.00 58.26 365 PRO A CA 1
ATOM 1423 C C . PRO A 1 188 ? 12.785 -13.551 54.282 1.00 55.44 365 PRO A C 1
ATOM 1424 O O . PRO A 1 188 ? 13.078 -12.387 54.447 1.00 55.26 365 PRO A O 1
ATOM 1428 N N . PHE A 1 189 ? 13.431 -14.378 53.460 1.00 54.09 366 PHE A N 1
ATOM 1429 C CA . PHE A 1 189 ? 14.351 -13.887 52.412 1.00 52.62 366 PHE A CA 1
ATOM 1430 C C . PHE A 1 189 ? 13.513 -13.199 51.334 1.00 51.14 366 PHE A C 1
ATOM 1431 O O . PHE A 1 189 ? 12.993 -13.866 50.443 1.00 49.83 366 PHE A O 1
ATOM 1439 N N . ASP A 1 190 ? 13.352 -11.888 51.491 1.00 54.79 367 ASP A N 1
ATOM 1440 C CA . ASP A 1 190 ? 12.628 -10.959 50.584 1.00 58.21 367 ASP A CA 1
ATOM 1441 C C . ASP A 1 190 ? 13.527 -9.731 50.394 1.00 56.67 367 ASP A C 1
ATOM 1442 O O . ASP A 1 190 ? 13.501 -8.807 51.248 1.00 58.35 367 ASP A O 1
ATOM 1447 N N . SER A 1 191 ? 14.332 -9.745 49.339 1.00 54.75 368 SER A N 1
ATOM 1448 C CA . SER A 1 191 ? 15.461 -8.801 49.142 1.00 53.43 368 SER A CA 1
ATOM 1449 C C . SER A 1 191 ? 14.948 -7.492 48.526 1.00 54.87 368 SER A C 1
ATOM 1450 O O . SER A 1 191 ? 14.096 -7.545 47.629 1.00 54.56 368 SER A O 1
ATOM 1453 N N . SER A 1 192 ? 15.450 -6.358 49.0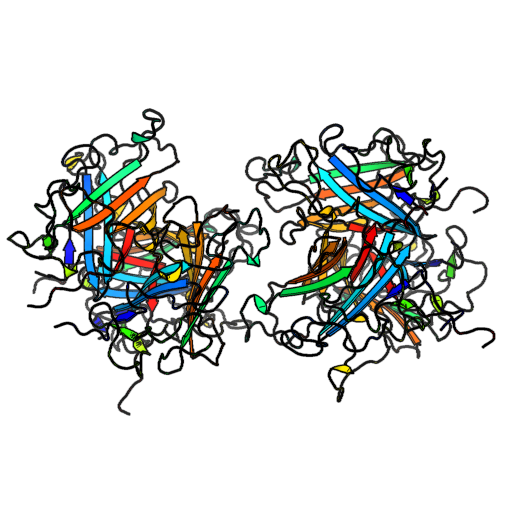17 1.00 54.15 369 SER A N 1
ATOM 1454 C CA . SER A 1 192 ? 15.341 -5.042 48.347 1.00 52.60 369 SER A CA 1
ATOM 1455 C C . SER A 1 192 ? 15.927 -5.161 46.930 1.00 50.08 369 SER A C 1
ATOM 1456 O O . SER A 1 192 ? 16.769 -6.043 46.712 1.00 52.35 369 SER A O 1
ATOM 1459 N N . SER A 1 193 ? 15.490 -4.343 45.985 1.00 47.16 370 SER A N 1
ATOM 1460 C CA . SER A 1 193 ? 16.022 -4.372 44.603 1.00 46.23 370 SER A CA 1
ATOM 1461 C C . SER A 1 193 ? 17.468 -3.859 44.581 1.00 43.93 370 SER A C 1
ATOM 1462 O O . SER A 1 193 ? 17.774 -2.916 45.294 1.00 45.02 370 SER A O 1
ATOM 1465 N N . LEU A 1 194 ? 18.298 -4.494 43.769 1.00 42.52 371 LEU A N 1
ATOM 1466 C CA . LEU A 1 194 ? 19.718 -4.136 43.549 1.00 41.86 371 LEU A CA 1
ATOM 1467 C C . LEU A 1 194 ? 19.885 -3.721 42.084 1.00 39.38 371 LEU A C 1
ATOM 1468 O O . LEU A 1 194 ? 19.573 -4.535 41.211 1.00 34.17 371 LEU A O 1
ATOM 1473 N N . THR A 1 195 ? 20.302 -2.478 41.835 1.00 39.42 372 THR A N 1
ATOM 1474 C CA . THR A 1 195 ? 20.752 -2.005 40.501 1.00 38.64 372 THR A CA 1
ATOM 1475 C C . THR A 1 195 ? 22.242 -2.369 40.327 1.00 38.96 372 THR A C 1
ATOM 1476 O O . THR A 1 195 ? 22.995 -2.243 41.307 1.00 40.31 372 THR A O 1
ATOM 1480 N N . PHE A 1 196 ? 22.620 -2.879 39.162 1.00 36.75 373 PHE A N 1
ATOM 1481 C CA . PHE A 1 196 ? 24.028 -3.114 38.766 1.00 36.70 373 PHE A CA 1
ATOM 1482 C C . PHE A 1 196 ? 24.142 -3.090 37.229 1.00 38.49 373 PHE A C 1
ATOM 1483 O O . PHE A 1 196 ? 23.110 -3.116 36.509 1.00 34.74 373 PHE A O 1
ATOM 1491 N N . SER A 1 197 ? 25.378 -2.983 36.745 1.00 37.54 374 SER A N 1
ATOM 1492 C CA . SER A 1 197 ? 25.686 -3.006 35.312 1.00 39.43 374 SER A CA 1
ATOM 1493 C C . SER A 1 197 ? 26.881 -3.925 35.094 1.00 40.24 374 SER A C 1
ATOM 1494 O O . SER A 1 197 ? 27.637 -4.162 36.046 1.00 41.25 374 SER A O 1
ATOM 1497 N N . TYR A 1 198 ? 27.006 -4.450 33.882 1.00 40.55 375 TYR A N 1
ATOM 1498 C CA . TYR A 1 198 ? 28.203 -5.189 33.433 1.00 38.42 375 TYR A CA 1
ATOM 1499 C C . TYR A 1 198 ? 28.425 -4.873 31.954 1.00 36.57 375 TYR A C 1
ATOM 1500 O O . TYR A 1 198 ? 27.493 -4.468 31.249 1.00 36.20 375 TYR A O 1
ATOM 1509 N N . ILE A 1 199 ? 29.660 -5.044 31.530 1.00 36.51 376 ILE A N 1
ATOM 1510 C CA . ILE A 1 199 ? 30.101 -4.834 30.131 1.00 36.75 376 ILE A CA 1
ATOM 1511 C C . ILE A 1 199 ? 29.533 -5.978 29.305 1.00 35.50 376 ILE A C 1
ATOM 1512 O O . ILE A 1 199 ? 29.648 -7.122 29.740 1.00 36.10 376 ILE A O 1
ATOM 1517 N N . ALA A 1 200 ? 28.930 -5.661 28.164 1.00 36.94 377 ALA A N 1
ATOM 1518 C CA . ALA A 1 200 ? 28.214 -6.639 27.308 1.00 38.94 377 ALA A CA 1
ATOM 1519 C C . ALA A 1 200 ? 29.174 -7.273 26.300 1.00 38.10 377 ALA A C 1
ATOM 1520 O O . ALA A 1 200 ? 30.055 -6.597 25.823 1.00 39.37 377 ALA A O 1
ATOM 1522 N N . GLN A 1 201 ? 28.978 -8.551 26.024 1.00 40.10 378 GLN A N 1
ATOM 1523 C CA . GLN A 1 201 ? 29.546 -9.238 24.833 1.00 44.54 378 GLN A CA 1
ATOM 1524 C C . GLN A 1 201 ? 28.970 -8.581 23.565 1.00 47.52 378 GLN A C 1
ATOM 1525 O O . GLN A 1 201 ? 27.744 -8.243 23.587 1.00 46.50 378 GLN A O 1
ATOM 1531 N N . ASP A 1 202 ? 29.796 -8.402 22.531 1.00 51.63 379 ASP A N 1
ATOM 1532 C CA . ASP A 1 202 ? 29.342 -7.974 21.182 1.00 60.42 379 ASP A CA 1
ATOM 1533 C C . ASP A 1 202 ? 28.567 -9.095 20.482 1.00 59.77 379 ASP A C 1
ATOM 1534 O O . ASP A 1 202 ? 28.949 -10.250 20.674 1.00 56.26 379 ASP A O 1
ATOM 1539 N N . ALA A 1 203 ? 27.584 -8.717 19.659 1.00 65.43 380 ALA A N 1
ATOM 1540 C CA . ALA A 1 203 ? 26.929 -9.575 18.647 1.00 73.56 380 ALA A CA 1
ATOM 1541 C C . ALA A 1 203 ? 27.988 -10.210 17.745 1.00 75.45 380 ALA A C 1
ATOM 1542 O O . ALA A 1 203 ? 29.011 -9.565 17.468 1.00 75.14 380 ALA A O 1
ATOM 1544 N N . GLU A 1 204 ? 27.722 -11.451 17.340 1.00 85.88 381 GLU A N 1
ATOM 1545 C CA . GLU A 1 204 ? 28.493 -12.269 16.370 1.00 96.05 381 GLU A CA 1
ATOM 1546 C C . GLU A 1 204 ? 28.598 -11.537 15.016 1.00 100.23 381 GLU A C 1
ATOM 1547 O O . GLU A 1 204 ? 27.646 -10.809 14.642 1.00 98.22 381 GLU A O 1
ATOM 1553 N N . ASP A 1 205 ? 29.680 -11.797 14.286 1.00 107.42 382 ASP A N 1
ATOM 1554 C CA . ASP A 1 205 ? 29.864 -11.559 12.817 1.00 119.04 382 ASP A CA 1
ATOM 1555 C C . ASP A 1 205 ? 29.898 -10.039 12.591 1.00 126.63 382 ASP A C 1
ATOM 1556 O O . ASP A 1 205 ? 30.745 -9.412 13.246 1.00 124.85 382 ASP A O 1
ATOM 1561 N N . LYS A 1 206 ? 28.984 -9.482 11.786 1.00 131.98 383 LYS A N 1
ATOM 1562 C CA . LYS A 1 206 ? 28.985 -8.072 11.304 1.00 131.61 383 LYS A CA 1
ATOM 1563 C C . LYS A 1 206 ? 28.311 -7.131 12.332 1.00 132.34 383 LYS A C 1
ATOM 1564 O O . LYS A 1 206 ? 27.216 -6.574 12.027 1.00 130.52 383 LYS A O 1
ATOM 1570 N N . ASN A 1 207 ? 28.958 -6.964 13.503 1.00 131.42 384 ASN A N 1
ATOM 1571 C CA . ASN A 1 207 ? 28.556 -6.068 14.628 1.00 127.98 384 ASN A CA 1
ATOM 1572 C C . ASN A 1 207 ? 29.373 -4.767 14.546 1.00 129.46 384 ASN A C 1
ATOM 1573 O O . ASN A 1 207 ? 28.840 -3.610 14.652 1.00 124.94 384 ASN A O 1
ATOM 1578 N N . ASN B 1 6 ? 26.028 1.769 19.520 1.00 121.59 183 ASN B N 1
ATOM 1579 C CA . ASN B 1 6 ? 26.908 0.941 20.422 1.00 120.63 183 ASN B CA 1
ATOM 1580 C C . ASN B 1 6 ? 28.352 1.470 20.382 1.00 119.46 183 ASN B C 1
ATOM 1581 O O . ASN B 1 6 ? 29.057 1.254 21.409 1.00 110.88 183 ASN B O 1
ATOM 1586 N N . ASP B 1 7 ? 28.752 2.171 19.298 1.00 118.44 184 ASP B N 1
ATOM 1587 C CA . ASP B 1 7 ? 30.170 2.504 18.978 1.00 115.22 184 ASP B CA 1
ATOM 1588 C C . ASP B 1 7 ? 30.519 3.963 19.345 1.00 108.70 184 ASP B C 1
ATOM 1589 O O . ASP B 1 7 ? 31.389 4.071 20.236 1.00 97.76 184 ASP B O 1
ATOM 1594 N N . LYS B 1 8 ? 29.829 4.989 18.807 1.00 99.17 185 LYS B N 1
ATOM 1595 C CA . LYS B 1 8 ? 29.976 6.413 19.239 1.00 87.66 185 LYS B CA 1
ATOM 1596 C C . LYS B 1 8 ? 29.236 6.665 20.574 1.00 72.83 185 LYS B C 1
ATOM 1597 O O . LYS B 1 8 ? 29.328 7.789 21.112 1.00 67.95 185 LYS B O 1
ATOM 1603 N N . LEU B 1 9 ? 28.544 5.639 21.083 1.00 63.99 186 LEU B N 1
ATOM 1604 C CA . LEU B 1 9 ? 27.739 5.702 22.328 1.00 61.01 186 LEU B CA 1
ATOM 1605 C C . LEU B 1 9 ? 28.554 5.090 23.475 1.00 55.59 186 LEU B C 1
ATOM 1606 O O . LEU B 1 9 ? 28.016 5.078 24.589 1.00 55.09 186 LEU B O 1
ATOM 1611 N N . THR B 1 10 ? 29.774 4.617 23.213 1.00 52.92 187 THR B N 1
ATOM 1612 C CA . THR B 1 10 ? 30.693 4.075 24.238 1.00 51.28 187 THR B CA 1
ATOM 1613 C C . THR B 1 10 ? 32.074 4.731 24.145 1.00 48.89 187 THR B C 1
ATOM 1614 O O . THR B 1 10 ? 32.701 4.670 23.077 1.00 47.26 187 THR B O 1
ATOM 1618 N N . LEU B 1 11 ? 32.544 5.289 25.260 1.00 46.59 188 LEU B N 1
ATOM 1619 C CA . LEU B 1 11 ? 33.908 5.849 25.399 1.00 45.51 188 LEU B CA 1
ATOM 1620 C C . LEU B 1 11 ? 34.587 5.041 26.501 1.00 44.89 188 LEU B C 1
ATOM 1621 O O . LEU B 1 11 ? 34.034 5.012 27.623 1.00 44.77 188 LEU B O 1
ATOM 1626 N N . TRP B 1 12 ? 35.694 4.353 26.190 1.00 43.43 189 TRP B N 1
ATOM 1627 C CA . TRP B 1 12 ? 36.272 3.367 27.138 1.00 40.60 189 TRP B CA 1
ATOM 1628 C C . TRP B 1 12 ? 37.789 3.184 26.960 1.00 41.77 189 TRP B C 1
ATOM 1629 O O . TRP B 1 12 ? 38.399 3.732 26.000 1.00 40.61 189 TRP B O 1
ATOM 1640 N N . THR B 1 13 ? 38.334 2.419 27.909 1.00 40.30 190 THR B N 1
ATOM 1641 C CA . THR B 1 13 ? 39.740 2.035 28.147 1.00 41.60 190 THR B CA 1
ATOM 1642 C C . THR B 1 13 ? 40.060 0.777 27.351 1.00 43.39 190 THR B C 1
ATOM 1643 O O . THR B 1 13 ? 41.243 0.388 27.315 1.00 42.13 190 THR B O 1
ATOM 1647 N N . THR B 1 14 ? 39.020 0.204 26.730 1.00 45.00 191 THR B N 1
ATOM 1648 C CA . THR B 1 14 ? 38.872 -1.207 26.283 1.00 46.66 191 THR B CA 1
ATOM 1649 C C . THR B 1 14 ? 38.581 -2.078 27.506 1.00 44.57 191 THR B C 1
ATOM 1650 O O . THR B 1 14 ? 38.930 -1.732 28.629 1.00 40.60 191 THR B O 1
ATOM 1654 N N . PRO B 1 15 ? 37.830 -3.184 27.325 1.00 46.62 192 PRO B N 1
ATOM 1655 C CA . PRO B 1 15 ? 37.445 -4.052 28.440 1.00 44.70 192 PRO B CA 1
ATOM 1656 C C . PRO B 1 15 ? 38.575 -4.890 29.030 1.00 43.36 192 PRO B C 1
ATOM 1657 O O . PRO B 1 15 ? 38.426 -5.295 30.148 1.00 42.79 192 PRO B O 1
ATOM 1661 N N . ASP B 1 16 ? 39.636 -5.141 28.263 1.00 45.45 193 ASP B N 1
ATOM 1662 C CA . ASP B 1 16 ? 40.819 -5.929 28.708 1.00 47.16 193 ASP B CA 1
ATOM 1663 C C . ASP B 1 16 ? 42.107 -5.168 28.404 1.00 44.62 193 ASP B C 1
ATOM 1664 O O . ASP B 1 16 ? 42.919 -5.620 27.607 1.00 46.20 193 ASP B O 1
ATOM 1669 N N . PRO B 1 17 ? 42.326 -4.017 29.058 1.00 41.73 194 PRO B N 1
ATOM 1670 C CA . PRO B 1 17 ? 43.444 -3.139 28.709 1.00 42.56 194 PRO B CA 1
ATOM 1671 C C . PRO B 1 17 ? 44.801 -3.673 29.166 1.00 44.40 194 PRO B C 1
ATOM 1672 O O . PRO B 1 17 ? 44.871 -4.417 30.197 1.00 45.65 194 PRO B O 1
ATOM 1676 N N . SER B 1 18 ? 45.843 -3.277 28.435 1.00 46.03 195 SER B N 1
ATOM 1677 C CA . SER B 1 18 ? 47.253 -3.304 28.907 1.00 47.79 195 SER B CA 1
ATOM 1678 C C . SER B 1 18 ? 47.397 -2.328 30.067 1.00 45.93 195 SER B C 1
ATOM 1679 O O . SER B 1 18 ? 46.528 -1.495 30.260 1.00 46.72 195 SER B O 1
ATOM 1682 N N . PRO B 1 19 ? 48.497 -2.362 30.843 1.00 46.18 196 PRO B N 1
ATOM 1683 C CA . PRO B 1 19 ? 48.736 -1.322 31.832 1.00 45.25 196 PRO B CA 1
ATOM 1684 C C . PRO B 1 19 ? 48.563 0.031 31.111 1.00 47.41 196 PRO B C 1
ATOM 1685 O O . PRO B 1 19 ? 49.156 0.218 30.028 1.00 47.34 196 PRO B O 1
ATOM 1689 N N . ASN B 1 20 ? 47.698 0.891 31.670 1.00 44.93 197 ASN B N 1
ATOM 1690 C CA . ASN B 1 20 ? 47.218 2.133 31.022 1.00 44.97 197 ASN B CA 1
ATOM 1691 C C . ASN B 1 20 ? 47.134 3.271 32.047 1.00 45.88 197 ASN B C 1
ATOM 1692 O O . ASN B 1 20 ? 46.610 4.331 31.700 1.00 46.14 197 ASN B O 1
ATOM 1697 N N . CYS B 1 21 ? 47.629 3.082 33.270 1.00 48.85 198 CYS B N 1
ATOM 1698 C CA . CYS B 1 21 ? 47.283 3.975 34.411 1.00 47.46 198 CYS B CA 1
ATOM 1699 C C . CYS B 1 21 ? 48.455 4.123 35.376 1.00 46.79 198 CYS B C 1
ATOM 1700 O O . CYS B 1 21 ? 49.198 3.157 35.559 1.00 49.32 198 CYS B O 1
ATOM 1703 N N . LYS B 1 22 ? 48.587 5.311 35.968 1.00 48.88 199 LYS B N 1
ATOM 1704 C CA . LYS B 1 22 ? 49.589 5.651 37.014 1.00 49.85 199 LYS B CA 1
ATOM 1705 C C . LYS B 1 22 ? 48.867 5.847 38.354 1.00 50.28 199 LYS B C 1
ATOM 1706 O O . LYS B 1 22 ? 48.128 6.840 38.513 1.00 56.18 199 LYS B O 1
ATOM 1712 N N . VAL B 1 23 ? 49.089 4.928 39.282 1.00 47.48 200 VAL B N 1
ATOM 1713 C CA . VAL B 1 23 ? 48.744 5.075 40.717 1.00 49.75 200 VAL B CA 1
ATOM 1714 C C . VAL B 1 23 ? 49.966 5.658 41.447 1.00 50.78 200 VAL B C 1
ATOM 1715 O O . VAL B 1 23 ? 49.798 6.732 42.039 1.00 49.47 200 VAL B O 1
ATOM 1719 N N . SER B 1 24 ? 51.138 5.000 41.375 1.00 51.00 201 SER B N 1
ATOM 1720 C CA . SER B 1 24 ? 52.441 5.445 41.969 1.00 53.06 201 SER B CA 1
ATOM 1721 C C . SER B 1 24 ? 53.435 5.813 40.864 1.00 55.88 201 SER B C 1
ATOM 1722 O O . SER B 1 24 ? 54.046 6.882 40.964 1.00 56.00 201 SER B O 1
ATOM 1725 N N . GLU B 1 25 ? 53.624 4.912 39.894 1.00 59.03 202 GLU B N 1
ATOM 1726 C CA . GLU B 1 25 ? 54.540 5.076 38.740 1.00 61.22 202 GLU B CA 1
ATOM 1727 C C . GLU B 1 25 ? 53.806 4.761 37.432 1.00 56.24 202 GLU B C 1
ATOM 1728 O O . GLU B 1 25 ? 52.704 4.180 37.491 1.00 52.19 202 GLU B O 1
ATOM 1734 N N . GLU B 1 26 ? 54.394 5.173 36.313 1.00 60.66 203 GLU B N 1
ATOM 1735 C CA . GLU B 1 26 ? 53.864 5.016 34.927 1.00 64.23 203 GLU B CA 1
ATOM 1736 C C . GLU B 1 26 ? 53.494 3.541 34.698 1.00 60.23 203 GLU B C 1
ATOM 1737 O O . GLU B 1 26 ? 54.309 2.657 35.047 1.00 58.93 203 GLU B O 1
ATOM 1743 N N . LYS B 1 27 ? 52.294 3.291 34.160 1.00 55.26 204 LYS B N 1
ATOM 1744 C CA . LYS B 1 27 ? 51.831 1.962 33.691 1.00 54.27 204 LYS B CA 1
ATOM 1745 C C . LYS B 1 27 ? 51.991 0.906 34.792 1.00 50.47 204 LYS B C 1
ATOM 1746 O O . LYS B 1 27 ? 52.397 -0.214 34.464 1.00 49.37 204 LYS B O 1
ATOM 1752 N N . ASP B 1 28 ? 51.651 1.232 36.039 1.00 47.37 205 ASP B N 1
ATOM 1753 C CA . ASP B 1 28 ? 51.727 0.297 37.185 1.00 45.81 205 ASP B CA 1
ATOM 1754 C C . ASP B 1 28 ? 50.345 -0.313 37.423 1.00 45.94 205 ASP B C 1
ATOM 1755 O O . ASP B 1 28 ? 50.213 -1.112 38.405 1.00 49.14 205 ASP B O 1
ATOM 1760 N N . SER B 1 29 ? 49.344 0.024 36.601 1.00 40.35 206 SER B N 1
ATOM 1761 C CA . SER B 1 29 ? 47.966 -0.457 36.835 1.00 38.62 206 SER B CA 1
ATOM 1762 C C . SER B 1 29 ? 47.140 -0.481 35.546 1.00 37.95 206 SER B C 1
ATOM 1763 O O . SER B 1 29 ? 47.498 0.178 34.543 1.00 34.35 206 SER B O 1
ATOM 1766 N N . LYS B 1 30 ? 46.079 -1.289 35.609 1.00 39.15 207 LYS B N 1
ATOM 1767 C CA . LYS B 1 30 ? 45.032 -1.446 34.581 1.00 39.01 207 LYS B CA 1
ATOM 1768 C C . LYS B 1 30 ? 43.752 -0.827 35.147 1.00 40.42 207 LYS B C 1
ATOM 1769 O O . LYS B 1 30 ? 43.145 -1.413 36.079 1.00 40.49 207 LYS B O 1
ATOM 1775 N N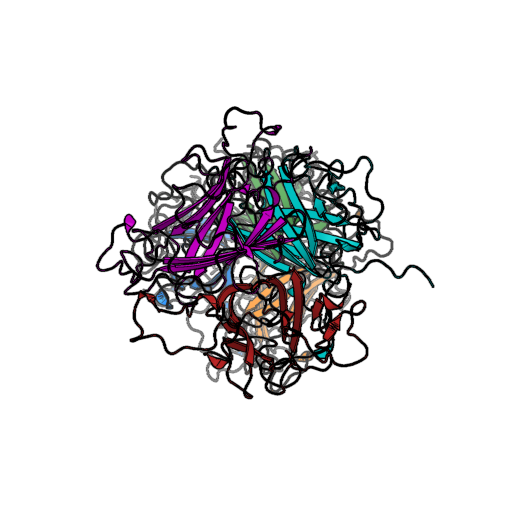 . LEU B 1 31 ? 43.366 0.325 34.614 1.00 40.33 208 LEU B N 1
ATOM 1776 C CA . LEU B 1 31 ? 42.040 0.927 34.827 1.00 38.14 208 LEU B CA 1
ATOM 1777 C C . LEU B 1 31 ? 41.149 0.449 33.690 1.00 37.92 208 LEU B C 1
ATOM 1778 O O . LEU B 1 31 ? 41.475 0.714 32.539 1.00 40.51 208 LEU B O 1
ATOM 1783 N N . THR B 1 32 ? 40.085 -0.273 34.012 1.00 40.76 209 THR B N 1
ATOM 1784 C CA . THR B 1 32 ? 38.942 -0.567 33.118 1.00 38.98 209 THR B CA 1
ATOM 1785 C C . THR B 1 32 ? 37.833 0.428 33.457 1.00 39.36 209 THR B C 1
ATOM 1786 O O . THR B 1 32 ? 37.294 0.346 34.561 1.00 36.85 209 THR B O 1
ATOM 1790 N N . LEU B 1 33 ? 37.596 1.380 32.568 1.00 38.74 210 LEU B N 1
ATOM 1791 C CA . LEU B 1 33 ? 36.521 2.382 32.660 1.00 40.08 210 LEU B CA 1
ATOM 1792 C C . LEU B 1 33 ? 35.711 2.330 31.367 1.00 44.46 210 LEU B C 1
ATOM 1793 O O . LEU B 1 33 ? 36.307 2.540 30.266 1.00 45.78 210 LEU B O 1
ATOM 1798 N N . VAL B 1 34 ? 34.411 2.026 31.482 1.00 42.52 211 VAL B N 1
ATOM 1799 C CA . VAL B 1 34 ? 33.470 2.092 30.326 1.00 41.82 211 VAL B CA 1
ATOM 1800 C C . VAL B 1 34 ? 32.416 3.157 30.617 1.00 42.86 211 VAL B C 1
ATOM 1801 O O . VAL B 1 34 ? 31.706 3.018 31.634 1.00 40.61 211 VAL B O 1
ATOM 1805 N N . LEU B 1 35 ? 32.387 4.201 29.781 1.00 45.31 212 LEU B N 1
ATOM 1806 C CA . LEU B 1 35 ? 31.349 5.256 29.778 1.00 43.26 212 LEU B CA 1
ATOM 1807 C C . LEU B 1 35 ? 30.395 4.956 28.626 1.00 45.28 212 LEU B C 1
ATOM 1808 O O . LEU B 1 35 ? 30.849 4.960 27.456 1.00 45.82 212 LEU B O 1
ATOM 1813 N N . THR B 1 36 ? 29.135 4.673 28.956 1.00 44.08 213 THR B N 1
ATOM 1814 C CA . THR B 1 36 ? 28.055 4.382 27.992 1.00 45.52 213 THR B CA 1
ATOM 1815 C C . THR B 1 36 ? 27.039 5.522 28.048 1.00 45.88 213 THR B C 1
ATOM 1816 O O . THR B 1 36 ? 26.543 5.815 29.147 1.00 41.28 213 THR B O 1
ATOM 1820 N N . LYS B 1 37 ? 26.753 6.149 26.906 1.00 46.94 214 LYS B N 1
ATOM 1821 C CA . LYS B 1 37 ? 25.798 7.268 26.843 1.00 49.81 214 LYS B CA 1
ATOM 1822 C C . LYS B 1 37 ? 24.388 6.690 26.825 1.00 50.87 214 LYS B C 1
ATOM 1823 O O . LYS B 1 37 ? 24.099 5.940 25.886 1.00 54.33 214 LYS B O 1
ATOM 1829 N N . CYS B 1 38 ? 23.590 6.995 27.856 1.00 49.03 215 CYS B N 1
ATOM 1830 C CA . CYS B 1 38 ? 22.120 6.757 27.917 1.00 52.42 215 CYS B CA 1
ATOM 1831 C C . CYS B 1 38 ? 21.463 8.142 27.938 1.00 51.82 215 CYS B C 1
ATOM 1832 O O . CYS B 1 38 ? 21.034 8.556 29.029 1.00 52.29 215 CYS B O 1
ATOM 1835 N N . GLY B 1 39 ? 21.518 8.883 26.823 1.00 51.45 216 GLY B N 1
ATOM 1836 C CA . GLY B 1 39 ? 21.025 10.275 26.692 1.00 51.77 216 GLY B CA 1
ATOM 1837 C C . GLY B 1 39 ? 21.587 11.230 27.746 1.00 49.47 216 GLY B C 1
ATOM 1838 O O . GLY B 1 39 ? 22.795 11.487 27.738 1.00 46.90 216 GLY B O 1
ATOM 1839 N N . SER B 1 40 ? 20.726 11.737 28.635 1.00 49.53 217 SER B N 1
ATOM 1840 C CA . SER B 1 40 ? 21.037 12.757 29.660 1.00 47.83 217 SER B CA 1
ATOM 1841 C C . SER B 1 40 ? 21.992 12.222 30.735 1.00 44.74 217 SER B C 1
ATOM 1842 O O . SER B 1 40 ? 22.539 13.069 31.455 1.00 44.64 217 SER B O 1
ATOM 1845 N N . GLN B 1 41 ? 22.190 10.909 30.854 1.00 43.41 218 GLN B N 1
ATOM 1846 C CA . GLN B 1 41 ? 23.164 10.368 31.855 1.00 43.28 218 GLN B CA 1
ATOM 1847 C C . GLN B 1 41 ? 24.213 9.493 31.160 1.00 41.78 218 GLN B C 1
ATOM 1848 O O . GLN B 1 41 ? 23.894 8.913 30.130 1.00 43.14 218 GLN B O 1
ATOM 1854 N N . ILE B 1 42 ? 25.415 9.438 31.732 1.00 39.06 219 ILE B N 1
ATOM 1855 C CA . ILE B 1 42 ? 26.457 8.425 31.411 1.00 38.34 219 ILE B CA 1
ATOM 1856 C C . ILE B 1 42 ? 26.320 7.276 32.418 1.00 38.94 219 ILE B C 1
ATOM 1857 O O . ILE B 1 42 ? 26.283 7.542 33.621 1.00 37.84 219 ILE B O 1
ATOM 1862 N N . LEU B 1 43 ? 26.249 6.043 31.916 1.00 39.95 220 LEU B N 1
ATOM 1863 C CA . LEU B 1 43 ? 26.315 4.792 32.699 1.00 39.73 220 LEU B CA 1
ATOM 1864 C C . LEU B 1 43 ? 27.757 4.320 32.665 1.00 39.39 220 LEU B C 1
ATOM 1865 O O . LEU B 1 43 ? 28.264 4.123 31.579 1.00 40.66 220 LEU B O 1
ATOM 1870 N N . ALA B 1 44 ? 28.368 4.139 33.825 1.00 40.51 221 ALA B N 1
ATOM 1871 C CA . ALA B 1 44 ? 29.800 3.856 33.979 1.00 39.52 221 ALA B CA 1
ATOM 1872 C C . ALA B 1 44 ? 29.999 2.562 34.777 1.00 41.60 221 ALA B C 1
ATOM 1873 O O . ALA B 1 44 ? 29.280 2.367 35.767 1.00 40.21 221 ALA B O 1
ATOM 1875 N N . SER B 1 45 ? 31.026 1.801 34.380 1.00 39.53 222 SER B N 1
ATOM 1876 C CA . SER B 1 45 ? 31.614 0.673 35.118 1.00 39.67 222 SER B CA 1
ATOM 1877 C C . SER B 1 45 ? 33.128 0.915 35.269 1.00 43.77 222 SER B C 1
ATOM 1878 O O . SER B 1 45 ? 33.805 1.147 34.242 1.00 44.21 222 SER B O 1
ATOM 1881 N N . VAL B 1 46 ? 33.643 0.837 36.494 1.00 41.60 223 VAL B N 1
ATOM 1882 C CA . VAL B 1 46 ? 35.076 1.069 36.783 1.00 42.34 223 VAL B CA 1
ATOM 1883 C C . VAL B 1 46 ? 35.604 -0.057 37.692 1.00 45.53 223 VAL B C 1
ATOM 1884 O O . VAL B 1 46 ? 34.930 -0.415 38.688 1.00 44.37 223 VAL B O 1
ATOM 1888 N N . SER B 1 47 ? 36.796 -0.550 37.355 1.00 42.49 224 SER B N 1
ATOM 1889 C CA . SER B 1 47 ? 37.587 -1.555 38.083 1.00 43.83 224 SER B CA 1
ATOM 1890 C C . SER B 1 47 ? 39.076 -1.211 37.921 1.00 44.83 224 SER B C 1
ATOM 1891 O O . SER B 1 47 ? 39.446 -0.711 36.843 1.00 42.29 224 SER B O 1
ATOM 1894 N N . LEU B 1 48 ? 39.875 -1.416 38.963 1.00 42.67 225 LEU B N 1
ATOM 1895 C CA . LEU B 1 48 ? 41.305 -1.023 38.999 1.00 42.55 225 LEU B CA 1
ATOM 1896 C C . LEU B 1 48 ? 42.101 -2.218 39.520 1.00 39.90 225 LEU B C 1
ATOM 1897 O O . LEU B 1 48 ? 41.864 -2.659 40.678 1.00 40.27 225 LEU B O 1
ATOM 1902 N N . LEU B 1 49 ? 43.006 -2.737 38.694 1.00 37.38 226 LEU B N 1
ATOM 1903 C CA . LEU B 1 49 ? 44.026 -3.722 39.130 1.00 38.43 226 LEU B CA 1
ATOM 1904 C C . LEU B 1 49 ? 45.382 -3.037 39.112 1.00 36.37 226 LEU B C 1
ATOM 1905 O O . LEU B 1 49 ? 45.779 -2.590 38.034 1.00 37.00 226 LEU B O 1
ATOM 1910 N N . VAL B 1 50 ? 46.068 -2.940 40.244 1.00 38.47 227 VAL B N 1
ATOM 1911 C CA . VAL B 1 50 ? 47.478 -2.442 40.196 1.00 42.05 227 VAL B CA 1
ATOM 1912 C C . VAL B 1 50 ? 48.412 -3.651 40.179 1.00 41.63 227 VAL B C 1
ATOM 1913 O O . VAL B 1 50 ? 48.251 -4.553 40.987 1.00 44.97 227 VAL B O 1
ATOM 1917 N N . VAL B 1 51 ? 49.308 -3.663 39.199 1.00 42.98 228 VAL B N 1
ATOM 1918 C CA . VAL B 1 51 ? 50.148 -4.835 38.821 1.00 43.88 228 VAL B CA 1
ATOM 1919 C C . VAL B 1 51 ? 51.594 -4.645 39.299 1.00 44.85 228 VAL B C 1
ATOM 1920 O O . VAL B 1 51 ? 52.293 -5.664 39.359 1.00 50.45 228 VAL B O 1
ATOM 1924 N N . LYS B 1 52 ? 52.036 -3.431 39.632 1.00 47.11 229 LYS B N 1
ATOM 1925 C CA . LYS B 1 52 ? 53.374 -3.209 40.270 1.00 51.82 229 LYS B CA 1
ATOM 1926 C C . LYS B 1 52 ? 53.379 -1.950 41.142 1.00 49.48 229 LYS B C 1
ATOM 1927 O O . LYS B 1 52 ? 52.434 -1.168 41.078 1.00 50.49 229 LYS B O 1
ATOM 1933 N N . GLY B 1 53 ? 54.411 -1.819 41.976 1.00 52.82 230 GLY B N 1
ATOM 1934 C CA . GLY B 1 53 ? 54.671 -0.672 42.866 1.00 51.45 230 GLY B CA 1
ATOM 1935 C C . GLY B 1 53 ? 54.043 -0.836 44.260 1.00 50.06 230 GLY B C 1
ATOM 1936 O O . GLY B 1 53 ? 53.716 -1.976 44.713 1.00 48.82 230 GLY B O 1
ATOM 1937 N N . LYS B 1 54 ? 53.854 0.329 44.886 1.00 52.74 231 LYS B N 1
ATOM 1938 C CA . LYS B 1 54 ? 53.371 0.578 46.274 1.00 53.94 231 LYS B CA 1
ATOM 1939 C C . LYS B 1 54 ? 52.093 -0.218 46.564 1.00 52.39 231 LYS B C 1
ATOM 1940 O O . LYS B 1 54 ? 51.987 -0.755 47.687 1.00 52.36 231 LYS B O 1
ATOM 1946 N N . PHE B 1 55 ? 51.158 -0.287 45.602 1.00 46.27 232 PHE B N 1
ATOM 1947 C CA . PHE B 1 55 ? 49.782 -0.783 45.850 1.00 43.98 232 PHE B CA 1
ATOM 1948 C C . PHE B 1 55 ? 49.519 -2.132 45.171 1.00 43.94 232 PHE B C 1
ATOM 1949 O O . PHE B 1 55 ? 48.341 -2.566 45.184 1.00 42.82 232 PHE B O 1
ATOM 1957 N N . ALA B 1 56 ? 50.536 -2.802 44.617 1.00 44.97 233 ALA B N 1
ATOM 1958 C CA . ALA B 1 56 ? 50.384 -4.121 43.940 1.00 46.92 233 ALA B CA 1
ATOM 1959 C C . ALA B 1 56 ? 50.226 -5.217 44.989 1.00 48.93 233 ALA B C 1
ATOM 1960 O O . ALA B 1 56 ? 49.649 -6.275 44.662 1.00 52.18 233 ALA B O 1
ATOM 1962 N N . ASN B 1 57 ? 50.746 -4.980 46.187 1.00 49.81 234 ASN B N 1
ATOM 1963 C CA . ASN B 1 57 ? 50.714 -5.920 47.329 1.00 50.30 234 ASN B CA 1
ATOM 1964 C C . ASN B 1 57 ? 50.728 -5.086 48.618 1.00 50.48 234 ASN B C 1
ATOM 1965 O O . ASN B 1 57 ? 51.788 -4.937 49.219 1.00 52.15 234 ASN B O 1
ATOM 1970 N N . ILE B 1 58 ? 49.570 -4.547 49.004 1.00 47.13 235 ILE B N 1
ATOM 1971 C CA . ILE B 1 58 ? 49.418 -3.636 50.167 1.00 45.62 235 ILE B CA 1
ATOM 1972 C C . ILE B 1 58 ? 49.862 -4.404 51.404 1.00 47.63 235 ILE B C 1
ATOM 1973 O O . ILE B 1 58 ? 49.333 -5.513 51.633 1.00 47.85 235 ILE B O 1
ATOM 1978 N N . ASN B 1 59 ? 50.757 -3.817 52.196 1.00 48.56 236 ASN B N 1
ATOM 1979 C CA . ASN B 1 59 ? 51.071 -4.338 53.546 1.00 50.63 236 ASN B CA 1
ATOM 1980 C C . ASN B 1 59 ? 51.255 -3.156 54.491 1.00 52.84 236 ASN B C 1
ATOM 1981 O O . ASN B 1 59 ? 52.369 -2.587 54.547 1.00 57.67 236 ASN B O 1
ATOM 1986 N N . ASN B 1 60 ? 50.197 -2.799 55.213 1.00 53.10 237 ASN B N 1
ATOM 1987 C CA . ASN B 1 60 ? 50.172 -1.612 56.106 1.00 53.77 237 ASN B CA 1
ATOM 1988 C C . ASN B 1 60 ? 50.763 -1.971 57.468 1.00 56.70 237 ASN B C 1
ATOM 1989 O O . ASN B 1 60 ? 50.852 -1.079 58.305 1.00 58.63 237 ASN B O 1
ATOM 1994 N N . GLU B 1 61 ? 51.154 -3.227 57.692 1.00 59.25 238 GLU B N 1
ATOM 1995 C CA . GLU B 1 61 ? 51.940 -3.593 58.896 1.00 64.99 238 GLU B CA 1
ATOM 1996 C C . GLU B 1 61 ? 53.376 -3.113 58.669 1.00 67.20 238 GLU B C 1
ATOM 1997 O O . GLU B 1 61 ? 53.936 -2.472 59.590 1.00 70.85 238 GLU B O 1
ATOM 2003 N N . THR B 1 62 ? 53.927 -3.374 57.475 1.00 66.57 239 THR B N 1
ATOM 2004 C CA . THR B 1 62 ? 55.340 -3.058 57.123 1.00 69.08 239 THR B CA 1
ATOM 2005 C C . THR B 1 62 ? 55.410 -1.626 56.567 1.00 66.21 239 THR B C 1
ATOM 2006 O O . THR B 1 62 ? 56.475 -1.019 56.681 1.00 67.17 239 THR B O 1
ATOM 2010 N N . ASN B 1 63 ? 54.306 -1.102 56.019 1.00 60.66 240 ASN B N 1
ATOM 2011 C CA . ASN B 1 63 ? 54.212 0.291 55.508 1.00 59.12 240 ASN B CA 1
ATOM 2012 C C . ASN B 1 63 ? 53.026 0.993 56.183 1.00 60.10 240 ASN B C 1
ATOM 2013 O O . ASN B 1 63 ? 51.985 1.214 55.555 1.00 58.84 240 ASN B O 1
ATOM 2018 N N . PRO B 1 64 ? 53.135 1.352 57.487 1.00 62.50 241 PRO B N 1
ATOM 2019 C CA . PRO B 1 64 ? 52.012 1.919 58.234 1.00 62.81 241 PRO B CA 1
ATOM 2020 C C . PRO B 1 64 ? 51.568 3.320 57.819 1.00 63.16 241 PRO B C 1
ATOM 2021 O O . PRO B 1 64 ? 50.458 3.671 58.131 1.00 64.70 241 PRO B O 1
ATOM 2025 N N . GLY B 1 65 ? 52.421 4.110 57.175 1.00 64.49 242 GLY B N 1
ATOM 2026 C CA . GLY B 1 65 ? 52.110 5.512 56.841 1.00 65.82 242 GLY B CA 1
ATOM 2027 C C . GLY B 1 65 ? 50.808 5.687 56.066 1.00 63.46 242 GLY B C 1
ATOM 2028 O O . GLY B 1 65 ? 50.347 4.723 55.447 1.00 60.08 242 GLY B O 1
ATOM 2029 N N . GLU B 1 66 ? 50.288 6.908 56.029 1.00 65.35 243 GLU B N 1
ATOM 2030 C CA . GLU B 1 66 ? 48.956 7.239 55.484 1.00 66.84 243 GLU B CA 1
ATOM 2031 C C . GLU B 1 66 ? 49.018 7.288 53.948 1.00 60.27 243 GLU B C 1
ATOM 2032 O O . GLU B 1 66 ? 47.966 7.059 53.301 1.00 58.02 243 GLU B O 1
ATOM 2038 N N . ASP B 1 67 ? 50.214 7.516 53.394 1.00 58.15 244 ASP B N 1
ATOM 2039 C CA . ASP B 1 67 ? 50.448 7.575 51.932 1.00 56.39 244 ASP B CA 1
ATOM 2040 C C . ASP B 1 67 ? 50.381 6.162 51.342 1.00 53.12 244 ASP B C 1
ATOM 2041 O O . ASP B 1 67 ? 50.315 6.055 50.107 1.00 51.52 244 ASP B O 1
ATOM 2046 N N . TYR B 1 68 ? 50.381 5.115 52.183 1.00 53.02 245 TYR B N 1
ATOM 2047 C CA . TYR B 1 68 ? 50.241 3.687 51.780 1.00 49.57 245 TYR B CA 1
ATOM 2048 C C . TYR B 1 68 ? 48.809 3.183 52.007 1.00 46.81 245 TYR B C 1
ATOM 2049 O O . TYR B 1 68 ? 48.576 1.975 51.798 1.00 45.01 245 TYR B O 1
ATOM 2058 N N . LYS B 1 69 ? 47.888 4.059 52.399 1.00 46.17 246 LYS B N 1
ATOM 2059 C CA . LYS B 1 69 ? 46.482 3.666 52.733 1.00 47.82 246 LYS B CA 1
ATOM 2060 C C . LYS B 1 69 ? 45.482 4.474 51.906 1.00 45.22 246 LYS B C 1
ATOM 2061 O O . LYS B 1 69 ? 44.291 4.371 52.160 1.00 46.99 246 LYS B O 1
ATOM 2067 N N . LYS B 1 70 ? 45.960 5.237 50.930 1.00 45.13 247 LYS B N 1
ATOM 2068 C CA . LYS B 1 70 ? 45.087 5.939 49.967 1.00 45.03 247 LYS B CA 1
ATOM 2069 C C . LYS B 1 70 ? 45.859 6.290 48.694 1.00 43.40 247 LYS B C 1
ATOM 2070 O O . LYS B 1 70 ? 47.093 6.321 48.712 1.00 46.08 247 LYS B O 1
ATOM 2076 N N . PHE B 1 71 ? 45.114 6.573 47.643 1.00 40.80 248 PHE B N 1
ATOM 2077 C CA . PHE B 1 71 ? 45.632 7.192 46.400 1.00 43.17 248 PHE B CA 1
ATOM 2078 C C . PHE B 1 71 ? 44.441 7.620 45.556 1.00 42.05 248 PHE B C 1
ATOM 2079 O O . PHE B 1 71 ? 43.279 7.196 45.819 1.00 41.03 248 PHE B O 1
ATOM 2087 N N . SER B 1 72 ? 44.750 8.419 44.549 1.00 42.91 249 SER B N 1
ATOM 2088 C CA . SER B 1 72 ? 43.739 9.029 43.664 1.00 46.72 249 SER B CA 1
ATOM 2089 C C . SER B 1 72 ? 44.095 8.706 42.205 1.00 45.00 249 SER B C 1
ATOM 2090 O O . SER B 1 72 ? 45.276 8.572 41.902 1.00 48.50 249 SER B O 1
ATOM 2093 N N . VAL B 1 73 ? 43.103 8.513 41.367 1.00 42.47 250 VAL B N 1
ATOM 2094 C CA . VAL B 1 73 ? 43.273 8.357 39.898 1.00 42.80 250 VAL B CA 1
ATOM 2095 C C . VAL B 1 73 ? 42.428 9.469 39.264 1.00 43.10 250 VAL B C 1
ATOM 2096 O O . VAL B 1 73 ? 41.199 9.489 39.563 1.00 38.44 250 VAL B O 1
ATOM 2100 N N . LYS B 1 74 ? 43.054 10.359 38.487 1.00 42.20 251 LYS B N 1
ATOM 2101 C CA . LYS B 1 74 ? 42.382 11.528 37.856 1.00 45.95 251 LYS B CA 1
ATOM 2102 C C . LYS B 1 74 ? 42.327 11.367 36.341 1.00 46.29 251 LYS B C 1
ATOM 2103 O O . LYS B 1 74 ? 43.372 11.034 35.732 1.00 45.00 251 LYS B O 1
ATOM 2109 N N . LEU B 1 75 ? 41.155 11.627 35.768 1.00 46.97 252 LEU B N 1
ATOM 2110 C CA . LEU B 1 75 ? 40.995 11.887 34.313 1.00 46.15 252 LEU B CA 1
ATOM 2111 C C . LEU B 1 75 ? 40.711 13.377 34.127 1.00 45.77 252 LEU B C 1
ATOM 2112 O O . LEU B 1 75 ? 39.723 13.859 34.661 1.00 48.88 252 LEU B O 1
ATOM 2117 N N . LEU B 1 76 ? 41.589 14.083 33.434 1.00 47.97 253 LEU B N 1
ATOM 2118 C CA . LEU B 1 76 ? 41.491 15.525 33.135 1.00 48.28 253 LEU B CA 1
ATOM 2119 C C . LEU B 1 76 ? 41.032 15.657 31.679 1.00 49.18 253 LEU B C 1
ATOM 2120 O O . LEU B 1 76 ? 41.650 15.002 30.809 1.00 52.33 253 LEU B O 1
ATOM 2125 N N . PHE B 1 77 ? 40.003 16.454 31.401 1.00 46.74 254 PHE B N 1
ATOM 2126 C CA . PHE B 1 77 ? 39.495 16.655 30.023 1.00 46.12 254 PHE B CA 1
ATOM 2127 C C . PHE B 1 77 ? 39.516 18.140 29.656 1.00 47.24 254 PHE B C 1
ATOM 2128 O O . PHE B 1 77 ? 39.306 18.979 30.548 1.00 47.42 254 PHE B O 1
ATOM 2136 N N . ASP B 1 78 ? 39.768 18.435 28.368 1.00 46.80 255 ASP B N 1
ATOM 2137 C CA . ASP B 1 78 ? 39.761 19.805 27.814 1.00 48.35 255 ASP B CA 1
ATOM 2138 C C . ASP B 1 78 ? 38.339 20.135 27.349 1.00 48.92 255 ASP B C 1
ATOM 2139 O O . ASP B 1 78 ? 37.458 19.289 27.488 1.00 45.70 255 ASP B O 1
ATOM 2144 N N . ALA B 1 79 ? 38.146 21.332 26.794 1.00 52.16 256 ALA B N 1
ATOM 2145 C CA . ALA B 1 79 ? 36.846 21.869 26.327 1.00 52.80 256 ALA B CA 1
ATOM 2146 C C . ALA B 1 79 ? 36.166 20.884 25.358 1.00 52.96 256 ALA B C 1
ATOM 2147 O O . ALA B 1 79 ? 34.910 20.868 25.349 1.00 53.93 256 ALA B O 1
ATOM 2149 N N . ASN B 1 80 ? 36.932 20.066 24.629 1.00 51.39 257 ASN B N 1
ATOM 2150 C CA . ASN B 1 80 ? 36.394 19.121 23.614 1.00 51.59 257 ASN B CA 1
ATOM 2151 C C . ASN B 1 80 ? 36.254 17.714 24.176 1.00 49.35 257 ASN B C 1
ATOM 2152 O O . ASN B 1 80 ? 35.823 16.834 23.434 1.00 49.56 257 ASN B O 1
ATOM 2157 N N . GLY B 1 81 ? 36.563 17.516 25.453 1.00 50.23 258 GLY B N 1
ATOM 2158 C CA . GLY B 1 81 ? 36.421 16.210 26.128 1.00 46.81 258 GLY B CA 1
ATOM 2159 C C . GLY B 1 81 ? 37.609 15.319 25.864 1.00 47.50 258 GLY B C 1
ATOM 2160 O O . GLY B 1 81 ? 37.513 14.140 26.204 1.00 48.01 258 GLY B O 1
ATOM 2161 N N . LYS B 1 82 ? 38.701 15.844 25.290 1.00 51.27 259 LYS B N 1
ATOM 2162 C CA . LYS B 1 82 ? 39.958 15.078 25.068 1.00 53.05 259 LYS B CA 1
ATOM 2163 C C . LYS B 1 82 ? 40.696 14.942 26.400 1.00 52.04 259 LYS B C 1
ATOM 2164 O O . LYS B 1 82 ? 40.640 15.876 27.216 1.00 51.70 259 LYS B O 1
ATOM 2170 N N . LEU B 1 83 ? 41.336 13.790 26.607 1.00 53.72 260 LEU B N 1
ATOM 2171 C CA . LEU B 1 83 ? 42.109 13.426 27.826 1.00 52.05 260 LEU B CA 1
ATOM 2172 C C . LEU B 1 83 ? 43.391 14.257 27.822 1.00 54.03 260 LEU B C 1
ATOM 2173 O O . LEU B 1 83 ? 44.113 14.203 26.788 1.00 54.30 260 LEU B O 1
ATOM 2178 N N . LEU B 1 84 ? 43.674 14.997 28.901 1.00 53.80 261 LEU B N 1
ATOM 2179 C CA . LEU B 1 84 ? 44.900 15.836 28.999 1.00 55.85 261 LEU B CA 1
ATOM 2180 C C . LEU B 1 84 ? 46.021 15.042 29.658 1.00 54.96 261 LEU B C 1
ATOM 2181 O O . LEU B 1 84 ? 45.743 14.119 30.421 1.00 54.46 261 LEU B O 1
ATOM 2186 N N . THR B 1 85 ? 47.251 15.469 29.427 1.00 58.86 262 THR B N 1
ATOM 2187 C CA . THR B 1 85 ? 48.487 14.689 29.678 1.00 62.27 262 THR B CA 1
ATOM 2188 C C . THR B 1 85 ? 48.713 14.452 31.187 1.00 61.28 262 THR B C 1
ATOM 2189 O O . THR B 1 85 ? 49.096 13.309 31.542 1.00 64.23 262 THR B O 1
ATOM 2193 N N . GLY B 1 86 ? 48.455 15.427 32.054 1.00 58.98 263 GLY B N 1
ATOM 2194 C CA . GLY B 1 86 ? 48.549 15.240 33.522 1.00 55.82 263 GLY B CA 1
ATOM 2195 C C . GLY B 1 86 ? 47.645 14.145 34.086 1.00 53.06 263 GLY B C 1
ATOM 2196 O O . GLY B 1 86 ? 47.709 13.920 35.307 1.00 52.25 263 GLY B O 1
ATOM 2197 N N . SER B 1 87 ? 46.793 13.512 33.270 1.00 50.30 264 SER B N 1
ATOM 2198 C CA . SER B 1 87 ? 45.868 12.444 33.728 1.00 49.46 264 SER B CA 1
ATOM 2199 C C . SER B 1 87 ? 46.658 11.227 34.198 1.00 46.34 264 SER B C 1
ATOM 2200 O O . SER B 1 87 ? 47.720 10.988 33.691 1.00 50.73 264 SER B O 1
ATOM 2203 N N . SER B 1 88 ? 46.118 10.504 35.166 1.00 44.20 265 SER B N 1
ATOM 2204 C CA . SER B 1 88 ? 46.601 9.173 35.617 1.00 42.05 265 SER B CA 1
ATOM 2205 C C . SER B 1 88 ? 46.492 8.163 34.463 1.00 42.03 265 SER B C 1
ATOM 2206 O O . SER B 1 88 ? 47.406 7.359 34.285 1.00 43.11 265 SER B O 1
ATOM 2209 N N . LEU B 1 89 ? 45.404 8.220 33.700 1.00 40.35 266 LEU B N 1
ATOM 2210 C CA . LEU B 1 89 ? 45.117 7.304 32.560 1.00 40.93 266 LEU B CA 1
ATOM 2211 C C . LEU B 1 89 ? 45.895 7.770 31.321 1.00 40.61 266 LEU B C 1
ATOM 2212 O O . LEU B 1 89 ? 45.831 8.950 30.984 1.00 38.26 266 LEU B O 1
ATOM 2217 N N . ASP B 1 90 ? 46.601 6.857 30.667 1.00 42.63 267 ASP B N 1
ATOM 2218 C CA . ASP B 1 90 ? 47.246 7.105 29.361 1.00 47.25 267 ASP B CA 1
ATOM 2219 C C . ASP B 1 90 ? 46.162 7.097 28.272 1.00 47.37 267 ASP B C 1
ATOM 2220 O O . ASP B 1 90 ? 45.234 6.276 28.367 1.00 47.89 267 ASP B O 1
ATOM 2225 N N . GLY B 1 91 ? 46.274 7.956 27.258 1.00 49.38 268 GLY B N 1
ATOM 2226 C CA . GLY B 1 91 ? 45.214 8.198 26.257 1.00 50.34 268 GLY B CA 1
ATOM 2227 C C . GLY B 1 91 ? 45.322 7.281 25.046 1.00 51.90 268 GLY B C 1
ATOM 2228 O O . GLY B 1 91 ? 44.483 7.390 24.145 1.00 52.94 268 GLY B O 1
ATOM 2229 N N . ASN B 1 92 ? 46.328 6.404 25.004 1.00 53.35 269 ASN B N 1
ATOM 2230 C CA . ASN B 1 92 ? 46.648 5.611 23.791 1.00 58.54 269 ASN B CA 1
ATOM 2231 C C . ASN B 1 92 ? 45.461 4.709 23.458 1.00 57.69 269 ASN B C 1
ATOM 2232 O O . ASN B 1 92 ? 45.142 4.609 22.257 1.00 59.83 269 ASN B O 1
ATOM 2237 N N . TYR B 1 93 ? 44.848 4.092 24.481 1.00 53.49 270 TYR B N 1
ATOM 2238 C CA . TYR B 1 93 ? 43.713 3.143 24.325 1.00 51.15 270 TYR B CA 1
ATOM 2239 C C . TYR B 1 93 ? 42.490 3.688 25.071 1.00 47.96 270 TYR B C 1
ATOM 2240 O O . TYR B 1 93 ? 41.688 2.883 25.579 1.00 50.63 270 TYR B O 1
ATOM 2249 N N . TRP B 1 94 ? 42.389 5.019 25.163 1.00 44.81 271 TRP B N 1
ATOM 2250 C CA . TRP B 1 94 ? 41.188 5.744 25.660 1.00 43.54 271 TRP B CA 1
ATOM 2251 C C . TRP B 1 94 ? 40.531 6.414 24.447 1.00 44.67 271 TRP B C 1
ATOM 2252 O O . TRP B 1 94 ? 41.082 7.425 23.939 1.00 44.31 271 TRP B O 1
ATOM 2263 N N . ASN B 1 95 ? 39.414 5.853 23.989 1.00 43.72 272 ASN B N 1
ATOM 2264 C CA . ASN B 1 95 ? 38.800 6.224 22.693 1.00 44.88 272 ASN B CA 1
ATOM 2265 C C . ASN B 1 95 ? 37.410 5.571 22.602 1.00 44.86 272 ASN B C 1
ATOM 2266 O O . ASN B 1 95 ? 37.064 4.714 23.458 1.00 44.44 272 ASN B O 1
ATOM 2271 N N . TYR B 1 96 ? 36.648 5.966 21.597 1.00 45.87 273 TYR B N 1
ATOM 2272 C CA . TYR B 1 96 ? 35.366 5.341 21.233 1.00 49.06 273 TYR B CA 1
ATOM 2273 C C . TYR B 1 96 ? 35.613 3.868 20.865 1.00 52.79 273 TYR B C 1
ATOM 2274 O O . TYR B 1 96 ? 36.704 3.511 20.345 1.00 55.03 273 TYR B O 1
ATOM 2283 N N . LYS B 1 97 ? 34.605 3.037 21.133 1.00 53.72 274 LYS B N 1
ATOM 2284 C CA . LYS B 1 97 ? 34.610 1.566 20.982 1.00 54.55 274 LYS B CA 1
ATOM 2285 C C . LYS B 1 97 ? 34.592 1.187 19.497 1.00 58.79 274 LYS B C 1
ATOM 2286 O O . LYS B 1 97 ? 33.929 1.850 18.705 1.00 57.17 274 LYS B O 1
ATOM 2292 N N . ASN B 1 98 ? 35.345 0.140 19.172 1.00 61.59 275 ASN B N 1
ATOM 2293 C CA . ASN B 1 98 ? 35.244 -0.648 17.926 1.00 67.16 275 ASN B CA 1
ATOM 2294 C C . ASN B 1 98 ? 35.475 -2.112 18.320 1.00 69.56 275 ASN B C 1
ATOM 2295 O O . ASN B 1 98 ? 36.650 -2.461 18.597 1.00 66.27 275 ASN B O 1
ATOM 2300 N N . LYS B 1 99 ? 34.381 -2.908 18.381 1.00 71.37 276 LYS B N 1
ATOM 2301 C CA . LYS B 1 99 ? 34.372 -4.316 18.859 1.00 72.58 276 LYS B CA 1
ATOM 2302 C C . LYS B 1 99 ? 34.963 -4.258 20.277 1.00 69.20 276 LYS B C 1
ATOM 2303 O O . LYS B 1 99 ? 34.498 -3.388 21.069 1.00 64.46 276 LYS B O 1
ATOM 2309 N N . ASP B 1 100 ? 35.958 -5.063 20.624 1.00 70.51 277 ASP B N 1
ATOM 2310 C CA . ASP B 1 100 ? 36.472 -5.065 22.034 1.00 69.33 277 ASP B CA 1
ATOM 2311 C C . ASP B 1 100 ? 37.729 -4.197 22.105 1.00 67.49 277 ASP B C 1
ATOM 2312 O O . ASP B 1 100 ? 38.523 -4.349 23.074 1.00 65.98 277 ASP B O 1
ATOM 2317 N N . SER B 1 101 ? 37.921 -3.332 21.113 1.00 68.72 278 SER B N 1
ATOM 2318 C CA . SER B 1 101 ? 39.103 -2.434 20.989 1.00 70.17 278 SER B CA 1
ATOM 2319 C C . SER B 1 101 ? 38.635 -0.981 20.793 1.00 69.85 278 SER B C 1
ATOM 2320 O O . SER B 1 101 ? 37.492 -0.641 21.166 1.00 63.25 278 SER B O 1
ATOM 2323 N N . VAL B 1 102 ? 39.496 -0.158 20.213 1.00 75.68 279 VAL B N 1
ATOM 2324 C CA . VAL B 1 102 ? 39.271 1.305 20.006 1.00 78.72 279 VAL B CA 1
ATOM 2325 C C . VAL B 1 102 ? 39.257 1.590 18.499 1.00 77.84 279 VAL B C 1
ATOM 2326 O O . VAL B 1 102 ? 39.723 0.728 17.729 1.00 72.46 279 VAL B O 1
ATOM 2330 N N . ILE B 1 103 ? 38.735 2.755 18.106 1.00 80.98 280 ILE B N 1
ATOM 2331 C CA . ILE B 1 103 ? 38.742 3.256 16.695 1.00 86.25 280 ILE B CA 1
ATOM 2332 C C . ILE B 1 103 ? 40.197 3.557 16.280 1.00 86.37 280 ILE B C 1
ATOM 2333 O O . ILE B 1 103 ? 41.053 3.808 17.184 1.00 78.27 280 ILE B O 1
ATOM 2338 N N . GLY B 1 104 ? 40.455 3.528 14.958 1.00 88.11 281 GLY B N 1
ATOM 2339 C CA . GLY B 1 104 ? 41.786 3.683 14.332 1.00 88.56 281 GLY B CA 1
ATOM 2340 C C . GLY B 1 104 ? 42.480 4.996 14.670 1.00 86.57 281 GLY B C 1
ATOM 2341 O O . GLY B 1 104 ? 43.708 4.980 14.699 1.00 93.16 281 GLY B O 1
ATOM 2342 N N . SER B 1 105 ? 41.744 6.092 14.891 1.00 81.64 282 SER B N 1
ATOM 2343 C CA . SER B 1 105 ? 42.260 7.478 15.071 1.00 79.57 282 SER B CA 1
ATOM 2344 C C . SER B 1 105 ? 41.803 8.040 16.415 1.00 74.66 282 SER B C 1
ATOM 2345 O O . SER B 1 105 ? 40.722 7.696 16.890 1.00 73.52 282 SER B O 1
ATOM 2348 N N . PRO B 1 106 ? 42.573 8.948 17.062 1.00 71.94 283 PRO B N 1
ATOM 2349 C CA . PRO B 1 106 ? 42.118 9.605 18.289 1.00 66.05 283 PRO B CA 1
ATOM 2350 C C . PRO B 1 106 ? 40.837 10.410 18.038 1.00 63.97 283 PRO B C 1
ATOM 2351 O O . PRO B 1 106 ? 40.681 10.974 16.968 1.00 68.12 283 PRO B O 1
ATOM 2355 N N . TYR B 1 107 ? 39.925 10.440 19.009 1.00 59.67 284 TYR B N 1
ATOM 2356 C CA . TYR B 1 107 ? 38.646 11.179 18.893 1.00 57.96 284 TYR B CA 1
ATOM 2357 C C . TYR B 1 107 ? 38.935 12.677 18.979 1.00 60.73 284 TYR B C 1
ATOM 2358 O O . TYR B 1 107 ? 39.892 13.087 19.678 1.00 62.37 284 TYR B O 1
ATOM 2367 N N . GLU B 1 108 ? 38.123 13.467 18.288 1.00 62.47 285 GLU B N 1
ATOM 2368 C CA . GLU B 1 108 ? 38.230 14.942 18.235 1.00 64.64 285 GLU B CA 1
ATOM 2369 C C . GLU B 1 108 ? 37.359 15.556 19.343 1.00 63.56 285 GLU B C 1
ATOM 2370 O O . GLU B 1 108 ? 37.779 16.568 19.900 1.00 64.45 285 GLU B O 1
ATOM 2376 N N . ASN B 1 109 ? 36.200 14.959 19.648 1.00 63.14 286 ASN B N 1
ATOM 2377 C CA . ASN B 1 109 ? 35.161 15.527 20.552 1.00 59.69 286 ASN B CA 1
ATOM 2378 C C . ASN B 1 109 ? 34.453 14.410 21.328 1.00 56.88 286 ASN B C 1
ATOM 2379 O O . ASN B 1 109 ? 34.003 13.453 20.710 1.00 57.39 286 ASN B O 1
ATOM 2384 N N . ALA B 1 110 ? 34.345 14.556 22.650 1.00 54.86 287 ALA B N 1
ATOM 2385 C CA . ALA B 1 110 ? 33.579 13.660 23.546 1.00 52.84 287 ALA B CA 1
ATOM 2386 C C . ALA B 1 110 ? 32.915 14.495 24.653 1.00 52.91 287 ALA B C 1
ATOM 2387 O O . ALA B 1 110 ? 32.761 13.990 25.790 1.00 52.96 287 ALA B O 1
ATOM 2389 N N . VAL B 1 111 ? 32.518 15.725 24.326 1.00 54.50 288 VAL B N 1
ATOM 2390 C CA . VAL B 1 111 ? 31.807 16.654 25.251 1.00 53.70 288 VAL B CA 1
ATOM 2391 C C . VAL B 1 111 ? 30.590 15.926 25.825 1.00 51.22 288 VAL B C 1
ATOM 2392 O O . VAL B 1 111 ? 30.387 15.964 27.037 1.00 50.02 288 VAL B O 1
ATOM 2396 N N . PRO B 1 112 ? 29.761 15.237 25.001 1.00 50.81 289 PRO B N 1
ATOM 2397 C CA . PRO B 1 112 ? 28.558 14.578 25.506 1.00 49.70 289 PRO B CA 1
ATOM 2398 C C . PRO B 1 112 ? 28.828 13.470 26.534 1.00 48.03 289 PRO B C 1
ATOM 2399 O O . PRO B 1 112 ? 27.864 12.969 27.121 1.00 46.23 289 PRO B O 1
ATOM 2403 N N . PHE B 1 113 ? 30.092 13.109 26.766 1.00 46.16 290 PHE B N 1
ATOM 2404 C CA . PHE B 1 113 ? 30.449 12.097 27.793 1.00 44.23 290 PHE B CA 1
ATOM 2405 C C . PHE B 1 113 ? 30.911 12.802 29.069 1.00 43.42 290 PHE B C 1
ATOM 2406 O O . PHE B 1 113 ? 31.173 12.111 30.066 1.00 44.47 290 PHE B O 1
ATOM 2414 N N . MET B 1 114 ? 31.027 14.124 29.036 1.00 44.30 291 MET B N 1
ATOM 2415 C CA . MET B 1 114 ? 31.653 14.893 30.136 1.00 44.30 291 MET B CA 1
ATOM 2416 C C . MET B 1 114 ? 30.607 15.145 31.227 1.00 44.15 291 MET B C 1
ATOM 2417 O O . MET B 1 114 ? 29.416 15.228 30.956 1.00 43.33 291 MET B O 1
ATOM 2422 N N . PRO B 1 115 ? 31.022 15.244 32.506 1.00 41.91 292 PRO B N 1
ATOM 2423 C CA . PRO B 1 115 ? 30.087 15.547 33.585 1.00 41.61 292 PRO B CA 1
ATOM 2424 C C . PRO B 1 115 ? 29.569 16.977 33.444 1.00 42.42 292 PRO B C 1
ATOM 2425 O O . PRO B 1 115 ? 30.370 17.884 33.281 1.00 45.40 292 PRO B O 1
ATOM 2429 N N . ASN B 1 116 ? 28.254 17.138 33.506 1.00 42.45 293 ASN B N 1
ATOM 2430 C CA . ASN B 1 116 ? 27.517 18.409 33.263 1.00 45.16 293 ASN B CA 1
ATOM 2431 C C . ASN B 1 116 ? 28.111 19.532 34.116 1.00 47.90 293 ASN B C 1
ATOM 2432 O O . ASN B 1 116 ? 28.225 19.303 35.346 1.00 45.77 293 ASN B O 1
ATOM 2437 N N . SER B 1 117 ? 28.482 20.674 33.497 1.00 51.31 294 SER B N 1
ATOM 2438 C CA . SER B 1 117 ? 29.123 21.856 34.154 1.00 54.24 294 SER B CA 1
ATOM 2439 C C . SER B 1 117 ? 28.137 22.492 35.132 1.00 56.46 294 SER B C 1
ATOM 2440 O O . SER B 1 117 ? 28.602 23.089 36.116 1.00 58.96 294 SER B O 1
ATOM 2443 N N . THR B 1 118 ? 26.854 22.505 34.771 1.00 56.32 295 THR B N 1
ATOM 2444 C CA . THR B 1 118 ? 25.735 23.113 35.541 1.00 58.63 295 THR B CA 1
ATOM 2445 C C . THR B 1 118 ? 25.451 22.296 36.807 1.00 56.11 295 THR B C 1
ATOM 2446 O O . THR B 1 118 ? 25.287 22.894 37.869 1.00 57.74 295 THR B O 1
ATOM 2450 N N . ALA B 1 119 ? 25.411 20.972 36.690 1.00 54.27 296 ALA B N 1
ATOM 2451 C CA . ALA B 1 119 ? 25.115 20.032 37.794 1.00 52.80 296 ALA B CA 1
ATOM 2452 C C . ALA B 1 119 ? 26.343 19.950 38.694 1.00 50.81 296 ALA B C 1
ATOM 2453 O O . ALA B 1 119 ? 26.173 19.966 39.923 1.00 51.57 296 ALA B O 1
ATOM 2455 N N . TYR B 1 120 ? 27.523 19.905 38.076 1.00 48.90 297 TYR B N 1
ATOM 2456 C CA . TYR B 1 120 ? 28.841 19.705 38.732 1.00 49.01 297 TYR B CA 1
ATOM 2457 C C . TYR B 1 120 ? 29.755 20.863 38.345 1.00 51.05 297 TYR B C 1
ATOM 2458 O O . TYR B 1 120 ? 30.634 20.689 37.513 1.00 49.59 297 TYR B O 1
ATOM 2467 N N . PRO B 1 121 ? 29.530 22.081 38.897 1.00 55.46 298 PRO B N 1
ATOM 2468 C CA . PRO B 1 121 ? 30.353 23.245 38.583 1.00 57.80 298 PRO B CA 1
ATOM 2469 C C . PRO B 1 121 ? 31.760 23.154 39.161 1.00 58.56 298 PRO B C 1
ATOM 2470 O O . PRO B 1 121 ? 31.893 22.581 40.222 1.00 55.79 298 PRO B O 1
ATOM 2474 N N . LYS B 1 122 ? 32.757 23.651 38.412 1.00 64.65 299 LYS B N 1
ATOM 2475 C CA . LYS B 1 122 ? 34.176 23.270 38.658 1.00 68.06 299 LYS B CA 1
ATOM 2476 C C . LYS B 1 122 ? 34.615 23.945 39.955 1.00 67.08 299 LYS B C 1
ATOM 2477 O O . LYS B 1 122 ? 35.332 23.336 40.761 1.00 62.46 299 LYS B O 1
ATOM 2483 N N . ILE B 1 123 ? 34.173 25.178 40.127 1.00 68.90 300 ILE B N 1
ATOM 2484 C CA . ILE B 1 123 ? 34.506 26.010 41.310 1.00 77.63 300 ILE B CA 1
ATOM 2485 C C . ILE B 1 123 ? 33.167 26.423 41.905 1.00 77.41 300 ILE B C 1
ATOM 2486 O O . ILE B 1 123 ? 32.424 27.150 41.243 1.00 76.83 300 ILE B O 1
ATOM 2491 N N . ILE B 1 124 ? 32.816 25.985 43.075 1.00 79.74 301 ILE B N 1
ATOM 2492 C CA . ILE B 1 124 ? 31.485 26.489 43.449 1.00 90.61 301 ILE B CA 1
ATOM 2493 C C . ILE B 1 124 ? 31.504 26.533 44.952 1.00 91.28 301 ILE B C 1
ATOM 2494 O O . ILE B 1 124 ? 31.435 25.466 45.584 1.00 90.68 301 ILE B O 1
ATOM 2499 N N . ASN B 1 125 ? 31.795 27.730 45.474 1.00 94.20 302 ASN B N 1
ATOM 2500 C CA . ASN B 1 125 ? 32.100 27.985 46.912 1.00 95.98 302 ASN B CA 1
ATOM 2501 C C . ASN B 1 125 ? 31.421 29.305 47.322 1.00 95.23 302 ASN B C 1
ATOM 2502 O O . ASN B 1 125 ? 31.432 30.274 46.549 1.00 90.68 302 ASN B O 1
ATOM 2507 N N . ASN B 1 126 ? 30.829 29.312 48.522 1.00 97.13 303 ASN B N 1
ATOM 2508 C CA . ASN B 1 126 ? 29.555 30.014 48.850 1.00 100.82 303 ASN B CA 1
ATOM 2509 C C . ASN B 1 126 ? 29.784 31.101 49.921 1.00 107.31 303 ASN B C 1
ATOM 2510 O O . ASN B 1 126 ? 28.791 31.641 50.485 1.00 108.09 303 ASN B O 1
ATOM 2515 N N . GLY B 1 127 ? 31.043 31.478 50.127 1.00 110.13 304 GLY B N 1
ATOM 2516 C CA . GLY B 1 127 ? 31.401 32.718 50.839 1.00 116.16 304 GLY B CA 1
ATOM 2517 C C . GLY B 1 127 ? 30.585 33.883 50.313 1.00 118.16 304 GLY B C 1
ATOM 2518 O O . GLY B 1 127 ? 30.726 34.199 49.110 1.00 120.88 304 GLY B O 1
ATOM 2519 N N . THR B 1 128 ? 29.751 34.476 51.165 1.00 119.53 305 THR B N 1
ATOM 2520 C CA . THR B 1 128 ? 28.883 35.648 50.854 1.00 122.93 305 THR B CA 1
ATOM 2521 C C . THR B 1 128 ? 27.746 35.196 49.920 1.00 119.73 305 THR B C 1
ATOM 2522 O O . THR B 1 128 ? 27.222 36.042 49.168 1.00 120.82 305 THR B O 1
ATOM 2526 N N . ALA B 1 129 ? 27.404 33.898 49.925 1.00 113.84 306 ALA B N 1
ATOM 2527 C CA . ALA B 1 129 ? 26.211 33.336 49.229 1.00 107.55 306 ALA B CA 1
ATOM 2528 C C . ALA B 1 129 ? 25.012 33.240 50.189 1.00 108.74 306 ALA B C 1
ATOM 2529 O O . ALA B 1 129 ? 25.069 32.584 51.283 1.00 105.80 306 ALA B O 1
ATOM 2531 N N . ASN B 1 130 ? 23.897 33.813 49.730 1.00 110.36 307 ASN B N 1
ATOM 2532 C CA . ASN B 1 130 ? 22.535 33.639 50.312 1.00 112.41 307 ASN B CA 1
ATOM 2533 C C . ASN B 1 130 ? 22.126 32.172 50.176 1.00 111.13 307 ASN B C 1
ATOM 2534 O O . ASN B 1 130 ? 22.513 31.506 49.215 1.00 111.05 307 ASN B O 1
ATOM 2539 N N . PRO B 1 131 ? 21.374 31.597 51.143 1.00 109.82 308 PRO B N 1
ATOM 2540 C CA . PRO B 1 131 ? 20.976 30.185 51.098 1.00 104.26 308 PRO B CA 1
ATOM 2541 C C . PRO B 1 131 ? 20.536 29.683 49.710 1.00 98.39 308 PRO B C 1
ATOM 2542 O O . PRO B 1 131 ? 21.051 28.677 49.257 1.00 92.54 308 PRO B O 1
ATOM 2546 N N . GLU B 1 132 ? 19.636 30.416 49.052 1.00 100.69 309 GLU B N 1
ATOM 2547 C CA . GLU B 1 132 ? 19.046 30.015 47.736 1.00 98.37 309 GLU B CA 1
ATOM 2548 C C . GLU B 1 132 ? 20.158 29.865 46.684 1.00 92.53 309 GLU B C 1
ATOM 2549 O O . GLU B 1 132 ? 19.948 29.097 45.735 1.00 87.70 309 GLU B O 1
ATOM 2555 N N . ASP B 1 133 ? 21.297 30.554 46.863 1.00 92.97 310 ASP B N 1
ATOM 2556 C CA . ASP B 1 133 ? 22.411 30.620 45.874 1.00 89.78 310 ASP B CA 1
ATOM 2557 C C . ASP B 1 133 ? 23.512 29.615 46.245 1.00 85.98 310 ASP B C 1
ATOM 2558 O O . ASP B 1 133 ? 24.494 29.549 45.508 1.00 82.32 310 ASP B O 1
ATOM 2563 N N . LYS B 1 134 ? 23.366 28.868 47.351 1.00 85.44 311 LYS B N 1
ATOM 2564 C CA . LYS B 1 134 ? 24.381 27.890 47.840 1.00 81.66 311 LYS B 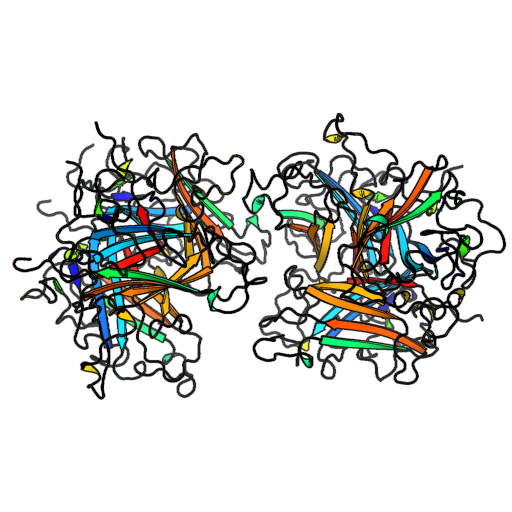CA 1
ATOM 2565 C C . LYS B 1 134 ? 24.500 26.738 46.854 1.00 78.81 311 LYS B C 1
ATOM 2566 O O . LYS B 1 134 ? 23.465 26.261 46.382 1.00 80.09 311 LYS B O 1
ATOM 2572 N N . LYS B 1 135 ? 25.735 26.327 46.546 1.00 76.40 312 LYS B N 1
ATOM 2573 C CA . LYS B 1 135 ? 26.054 25.229 45.602 1.00 71.63 312 LYS B CA 1
ATOM 2574 C C . LYS B 1 135 ? 26.591 24.054 46.415 1.00 68.40 312 LYS B C 1
ATOM 2575 O O . LYS B 1 135 ? 27.174 24.273 47.466 1.00 70.90 312 LYS B O 1
ATOM 2581 N N . SER B 1 136 ? 26.388 22.837 45.921 1.00 65.81 313 SER B N 1
ATOM 2582 C CA . SER B 1 136 ? 26.641 21.569 46.650 1.00 64.46 313 SER B CA 1
ATOM 2583 C C . SER B 1 136 ? 28.015 21.011 46.298 1.00 61.36 313 SER B C 1
ATOM 2584 O O . SER B 1 136 ? 28.225 20.675 45.139 1.00 59.70 313 SER B O 1
ATOM 2587 N N . ALA B 1 137 ? 28.884 20.871 47.290 1.00 63.60 314 ALA B N 1
ATOM 2588 C CA . ALA B 1 137 ? 30.172 20.125 47.191 1.00 60.36 314 ALA B CA 1
ATOM 2589 C C . ALA B 1 137 ? 29.906 18.625 46.999 1.00 56.86 314 ALA B C 1
ATOM 2590 O O . ALA B 1 137 ? 30.591 18.015 46.188 1.00 51.13 314 ALA B O 1
ATOM 2592 N N . ALA B 1 138 ? 28.942 18.071 47.746 1.00 56.40 315 ALA B N 1
ATOM 2593 C CA . ALA B 1 138 ? 28.650 16.620 47.827 1.00 53.51 315 ALA B CA 1
ATOM 2594 C C . ALA B 1 138 ? 28.012 16.102 46.521 1.00 51.38 315 ALA B C 1
ATOM 2595 O O . ALA B 1 138 ? 28.296 14.969 46.127 1.00 50.19 315 ALA B O 1
ATOM 2597 N N . LYS B 1 139 ? 27.207 16.906 45.849 1.00 53.32 316 LYS B N 1
ATOM 2598 C CA . LYS B 1 139 ? 26.465 16.520 44.611 1.00 52.42 316 LYS B CA 1
ATOM 2599 C C . LYS B 1 139 ? 27.447 16.061 43.511 1.00 49.65 316 LYS B C 1
ATOM 2600 O O . LYS B 1 139 ? 27.087 15.165 42.754 1.00 52.64 316 LYS B O 1
ATOM 2606 N N . LYS B 1 140 ? 28.648 16.625 43.463 1.00 49.58 317 LYS B N 1
ATOM 2607 C CA . LYS B 1 140 ? 29.761 16.310 42.519 1.00 50.82 317 LYS B CA 1
ATOM 2608 C C . LYS B 1 140 ? 30.402 14.979 42.899 1.00 48.38 317 LYS B C 1
ATOM 2609 O O . LYS B 1 140 ? 31.382 14.599 42.277 1.00 46.13 317 LYS B O 1
ATOM 2615 N N . THR B 1 141 ? 29.844 14.295 43.882 1.00 48.77 318 THR B N 1
ATOM 2616 C CA . THR B 1 141 ? 30.488 13.180 44.613 1.00 47.13 318 THR B CA 1
ATOM 2617 C C . THR B 1 141 ? 29.567 11.960 44.579 1.00 46.51 318 THR B C 1
ATOM 2618 O O . THR B 1 141 ? 28.347 12.123 44.726 1.00 47.63 318 THR B O 1
ATOM 2622 N N . ILE B 1 142 ? 30.134 10.775 44.358 1.00 44.99 319 ILE B N 1
ATOM 2623 C CA . ILE B 1 142 ? 29.486 9.477 44.692 1.00 43.87 319 ILE B CA 1
ATOM 2624 C C . ILE B 1 142 ? 30.403 8.786 45.699 1.00 44.55 319 ILE B C 1
ATOM 2625 O O . ILE B 1 142 ? 31.587 8.650 45.391 1.00 42.32 319 ILE B O 1
ATOM 2630 N N . VAL B 1 143 ? 29.861 8.364 46.838 1.00 44.15 320 VAL B N 1
ATOM 2631 C CA . VAL B 1 143 ? 30.648 7.746 47.934 1.00 45.94 320 VAL B CA 1
ATOM 2632 C C . VAL B 1 143 ? 30.073 6.362 48.206 1.00 47.35 320 VAL B C 1
ATOM 2633 O O . VAL B 1 143 ? 28.837 6.225 48.464 1.00 48.36 320 VAL B O 1
ATOM 2637 N N . THR B 1 144 ? 30.949 5.368 48.172 1.00 47.09 321 THR B N 1
ATOM 2638 C CA . THR B 1 144 ? 30.567 3.945 48.258 1.00 48.57 321 THR B CA 1
ATOM 2639 C C . THR B 1 144 ? 31.821 3.141 48.628 1.00 46.35 321 THR B C 1
ATOM 2640 O O . THR B 1 144 ? 32.834 3.747 48.973 1.00 46.06 321 THR B O 1
ATOM 2644 N N . ASN B 1 145 ? 31.733 1.817 48.600 1.00 44.55 322 ASN B N 1
ATOM 2645 C CA . ASN B 1 145 ? 32.880 0.930 48.851 1.00 44.84 322 ASN B CA 1
ATOM 2646 C C . ASN B 1 145 ? 33.048 0.033 47.627 1.00 45.85 322 ASN B C 1
ATOM 2647 O O . ASN B 1 145 ? 32.010 -0.353 47.017 1.00 44.06 322 ASN B O 1
ATOM 2652 N N . VAL B 1 146 ? 34.308 -0.237 47.260 1.00 39.77 323 VAL B N 1
ATOM 2653 C CA . VAL B 1 146 ? 34.640 -1.413 46.412 1.00 38.34 323 VAL B CA 1
ATOM 2654 C C . VAL B 1 146 ? 35.337 -2.409 47.326 1.00 39.04 323 VAL B C 1
ATOM 2655 O O . VAL B 1 146 ? 35.617 -2.046 48.489 1.00 42.77 323 VAL B O 1
ATOM 2659 N N . TYR B 1 147 ? 35.545 -3.635 46.856 1.00 38.16 324 TYR B N 1
ATOM 2660 C CA . TYR B 1 147 ? 36.086 -4.734 47.686 1.00 39.89 324 TYR B CA 1
ATOM 2661 C C . TYR B 1 147 ? 37.269 -5.374 46.952 1.00 40.40 324 TYR B C 1
ATOM 2662 O O . TYR B 1 147 ? 37.105 -5.837 45.797 1.00 42.35 324 TYR B O 1
ATOM 2671 N N . LEU B 1 148 ? 38.412 -5.415 47.622 1.00 39.19 325 LEU B N 1
ATOM 2672 C CA . LEU B 1 148 ? 39.660 -6.005 47.081 1.00 39.98 325 LEU B CA 1
ATOM 2673 C C . LEU B 1 148 ? 39.496 -7.527 46.945 1.00 40.99 325 LEU B C 1
ATOM 2674 O O . LEU B 1 148 ? 39.100 -8.178 47.925 1.00 42.55 325 LEU B O 1
ATOM 2679 N N . GLY B 1 149 ? 39.811 -8.056 45.756 1.00 39.97 326 GLY B N 1
ATOM 2680 C CA . GLY B 1 149 ? 39.729 -9.478 45.415 1.00 41.17 326 GLY B CA 1
ATOM 2681 C C . GLY B 1 149 ? 38.296 -9.937 45.341 1.00 42.72 326 GLY B C 1
ATOM 2682 O O . GLY B 1 149 ? 38.066 -11.133 45.318 1.00 48.01 326 GLY B O 1
ATOM 2683 N N . GLY B 1 150 ? 37.343 -9.018 45.309 1.00 44.27 327 GLY B N 1
ATOM 2684 C CA . GLY B 1 150 ? 35.910 -9.341 45.436 1.00 43.94 327 GLY B CA 1
ATOM 2685 C C . GLY B 1 150 ? 35.615 -10.021 46.748 1.00 44.69 327 GLY B C 1
ATOM 2686 O O . GLY B 1 150 ? 34.710 -10.819 46.793 1.00 48.40 327 GLY B O 1
ATOM 2687 N N . ASP B 1 151 ? 36.366 -9.700 47.792 1.00 47.42 328 ASP B N 1
ATOM 2688 C CA . ASP B 1 151 ? 36.186 -10.252 49.157 1.00 49.11 328 ASP B CA 1
ATOM 2689 C C . ASP B 1 151 ? 35.447 -9.196 49.979 1.00 47.82 328 ASP B C 1
ATOM 2690 O O . ASP B 1 151 ? 35.938 -8.075 50.097 1.00 45.82 328 ASP B O 1
ATOM 2695 N N . ALA B 1 152 ? 34.308 -9.577 50.549 1.00 52.90 329 ALA B N 1
ATOM 2696 C CA . ALA B 1 152 ? 33.408 -8.709 51.346 1.00 54.70 329 ALA B CA 1
ATOM 2697 C C . ALA B 1 152 ? 34.104 -8.218 52.630 1.00 55.40 329 ALA B C 1
ATOM 2698 O O . ALA B 1 152 ? 33.625 -7.230 53.206 1.00 56.43 329 ALA B O 1
ATOM 2700 N N . GLY B 1 153 ? 35.202 -8.860 53.046 1.00 55.38 330 GLY B N 1
ATOM 2701 C CA . GLY B 1 153 ? 35.968 -8.515 54.253 1.00 55.03 330 GLY B CA 1
ATOM 2702 C C . GLY B 1 153 ? 37.088 -7.544 53.950 1.00 51.34 330 GLY B C 1
ATOM 2703 O O . GLY B 1 153 ? 37.836 -7.220 54.896 1.00 53.78 330 GLY B O 1
ATOM 2704 N N . GLN B 1 154 ? 37.208 -7.073 52.713 1.00 46.11 331 GLN B N 1
ATOM 2705 C CA . GLN B 1 154 ? 38.333 -6.175 52.300 1.00 46.65 331 GLN B CA 1
ATOM 2706 C C . GLN B 1 154 ? 37.760 -4.907 51.647 1.00 44.53 331 GLN B C 1
ATOM 2707 O O . GLN B 1 154 ? 38.007 -4.613 50.479 1.00 40.24 331 GLN B O 1
ATOM 2713 N N . PRO B 1 155 ? 36.996 -4.086 52.404 1.00 43.93 332 PRO B N 1
ATOM 2714 C CA . PRO B 1 155 ? 36.395 -2.878 51.849 1.00 42.63 332 PRO B CA 1
ATOM 2715 C C . PRO B 1 155 ? 37.409 -1.761 51.613 1.00 44.22 332 PRO B C 1
ATOM 2716 O O . PRO B 1 155 ? 38.374 -1.667 52.356 1.00 45.56 332 PRO B O 1
ATOM 2720 N N . VAL B 1 156 ? 37.146 -0.942 50.584 1.00 44.10 333 VAL B N 1
ATOM 2721 C CA . VAL B 1 156 ? 37.903 0.294 50.241 1.00 43.54 333 VAL B CA 1
ATOM 2722 C C . VAL B 1 156 ? 36.907 1.430 50.006 1.00 42.80 333 VAL B C 1
ATOM 2723 O O . VAL B 1 156 ? 36.135 1.332 49.048 1.00 45.60 333 VAL B O 1
ATOM 2727 N N . ALA B 1 157 ? 36.906 2.448 50.873 1.00 43.52 334 ALA B N 1
ATOM 2728 C CA . ALA B 1 157 ? 36.108 3.685 50.729 1.00 41.95 334 ALA B CA 1
ATOM 2729 C C . ALA B 1 157 ? 36.468 4.304 49.377 1.00 42.31 334 ALA B C 1
ATOM 2730 O O . ALA B 1 157 ? 37.651 4.559 49.151 1.00 46.56 334 ALA B O 1
ATOM 2732 N N . THR B 1 158 ? 35.498 4.459 48.484 1.00 41.79 335 THR B N 1
ATOM 2733 C CA . THR B 1 158 ? 35.697 4.898 47.081 1.00 40.09 335 THR B CA 1
ATOM 2734 C C . THR B 1 158 ? 34.828 6.135 46.853 1.00 40.35 335 THR B C 1
ATOM 2735 O O . THR B 1 158 ? 33.622 6.049 47.136 1.00 42.02 335 THR B O 1
ATOM 2739 N N . THR B 1 159 ? 35.421 7.253 46.420 1.00 41.26 336 THR B N 1
ATOM 2740 C CA . THR B 1 159 ? 34.673 8.479 46.062 1.00 41.90 336 THR B CA 1
ATOM 2741 C C . THR B 1 159 ? 34.936 8.762 44.585 1.00 36.17 336 THR B C 1
ATOM 2742 O O . THR B 1 159 ? 36.111 8.939 44.212 1.00 34.93 336 THR B O 1
ATOM 2746 N N . VAL B 1 160 ? 33.882 8.747 43.785 1.00 33.38 337 VAL B N 1
ATOM 2747 C CA . VAL B 1 160 ? 33.921 9.277 42.393 1.00 33.42 337 VAL B CA 1
ATOM 2748 C C . VAL B 1 160 ? 33.503 10.737 42.457 1.00 35.39 337 VAL B C 1
ATOM 2749 O O . VAL B 1 160 ? 32.431 11.008 43.010 1.00 41.10 337 VAL B O 1
ATOM 2753 N N . SER B 1 161 ? 34.354 11.645 41.982 1.00 37.04 338 SER B N 1
ATOM 2754 C CA . SER B 1 161 ? 34.094 13.104 41.961 1.00 39.82 338 SER B CA 1
ATOM 2755 C C . SER B 1 161 ? 34.073 13.620 40.515 1.00 40.87 338 SER B C 1
ATOM 2756 O O . SER B 1 161 ? 34.898 13.158 39.695 1.00 42.78 338 SER B O 1
ATOM 2759 N N . PHE B 1 162 ? 33.154 14.525 40.202 1.00 42.79 339 PHE B N 1
ATOM 2760 C CA . PHE B 1 162 ? 32.985 15.132 38.860 1.00 44.58 339 PHE B CA 1
ATOM 2761 C C . PHE B 1 162 ? 33.407 16.603 38.917 1.00 47.24 339 PHE B C 1
ATOM 2762 O O . PHE B 1 162 ? 32.912 17.344 39.773 1.00 46.83 339 PHE B O 1
ATOM 2770 N N . ASN B 1 163 ? 34.308 16.998 38.016 1.00 48.14 340 ASN B N 1
ATOM 2771 C CA . ASN B 1 163 ? 34.671 18.412 37.754 1.00 50.17 340 ASN B CA 1
ATOM 2772 C C . ASN B 1 163 ? 35.254 19.024 39.030 1.00 52.63 340 ASN B C 1
ATOM 2773 O O . ASN B 1 163 ? 35.051 20.196 39.244 1.00 59.06 340 ASN B O 1
ATOM 2778 N N . LYS B 1 164 ? 36.007 18.263 39.811 1.00 51.44 341 LYS B N 1
ATOM 2779 C CA . LYS B 1 164 ? 36.659 18.708 41.073 1.00 52.04 341 LYS B CA 1
ATOM 2780 C C . LYS B 1 164 ? 38.073 19.233 40.777 1.00 51.38 341 LYS B C 1
ATOM 2781 O O . LYS B 1 164 ? 38.569 20.053 41.581 1.00 52.69 341 LYS B O 1
ATOM 2787 N N . GLU B 1 165 ? 38.676 18.837 39.653 1.00 50.54 342 GLU B N 1
ATOM 2788 C CA . GLU B 1 165 ? 40.115 19.088 39.343 1.00 53.52 342 GLU B CA 1
ATOM 2789 C C . GLU B 1 165 ? 40.247 20.403 38.566 1.00 56.57 342 GLU B C 1
ATOM 2790 O O . GLU B 1 165 ? 39.292 20.765 37.873 1.00 56.73 342 GLU B O 1
ATOM 2796 N N . THR B 1 166 ? 41.375 21.107 38.723 1.00 62.60 343 THR B N 1
ATOM 2797 C CA . THR B 1 166 ? 41.726 22.371 38.021 1.00 65.24 343 THR B CA 1
ATOM 2798 C C . THR B 1 166 ? 43.062 22.215 37.273 1.00 67.38 343 THR B C 1
ATOM 2799 O O . THR B 1 166 ? 43.416 23.143 36.494 1.00 71.99 343 THR B O 1
ATOM 2803 N N . GLU B 1 167 ? 43.770 21.103 37.489 1.00 64.84 344 GLU B N 1
ATOM 2804 C CA . GLU B 1 167 ? 45.118 20.797 36.948 1.00 66.93 344 GLU B CA 1
ATOM 2805 C C . GLU B 1 167 ? 45.103 20.884 35.414 1.00 67.82 344 GLU B C 1
ATOM 2806 O O . GLU B 1 167 ? 44.068 20.546 34.817 1.00 62.98 344 GLU B O 1
ATOM 2812 N N . SER B 1 168 ? 46.206 21.330 34.799 1.00 69.64 345 SER B N 1
ATOM 2813 C CA . SER B 1 168 ? 46.399 21.409 33.326 1.00 70.03 345 SER B CA 1
ATOM 2814 C C . SER B 1 168 ? 45.264 22.219 32.677 1.00 68.48 345 SER B C 1
ATOM 2815 O O . SER B 1 168 ? 44.905 21.921 31.496 1.00 65.57 345 SER B O 1
ATOM 2818 N N . ASN B 1 169 ? 44.722 23.207 33.402 1.00 66.66 346 ASN B N 1
ATOM 2819 C CA . ASN B 1 169 ? 43.593 24.056 32.934 1.00 66.25 346 ASN B CA 1
ATOM 2820 C C . ASN B 1 169 ? 42.457 23.184 32.386 1.00 59.16 346 ASN B C 1
ATOM 2821 O O . ASN B 1 169 ? 41.893 23.512 31.335 1.00 56.92 346 ASN B O 1
ATOM 2826 N N . CYS B 1 170 ? 42.132 22.086 33.056 1.00 54.49 347 CYS B N 1
ATOM 2827 C CA . CYS B 1 170 ? 41.054 21.162 32.608 1.00 52.00 347 CYS B CA 1
ATOM 2828 C C . CYS B 1 170 ? 39.709 21.872 32.760 1.00 52.11 347 CYS B C 1
ATOM 2829 O O . CYS B 1 170 ? 39.593 22.750 33.615 1.00 53.31 347 CYS B O 1
ATOM 2832 N N . VAL B 1 171 ? 38.736 21.524 31.920 1.00 51.05 348 VAL B N 1
ATOM 2833 C CA . VAL B 1 171 ? 37.354 22.072 31.969 1.00 49.84 348 VAL B CA 1
ATOM 2834 C C . VAL B 1 171 ? 36.474 21.057 32.697 1.00 47.26 348 VAL B C 1
ATOM 2835 O O . VAL B 1 171 ? 35.595 21.474 33.448 1.00 48.12 348 VAL B O 1
ATOM 2839 N N . TYR B 1 172 ? 36.715 19.766 32.457 1.00 44.56 349 TYR B N 1
ATOM 2840 C CA . TYR B 1 172 ? 35.973 18.644 33.073 1.00 41.49 349 TYR B CA 1
ATOM 2841 C C . TYR B 1 172 ? 36.966 17.683 33.705 1.00 40.02 349 TYR B C 1
ATOM 2842 O O . TYR B 1 172 ? 38.138 17.678 33.309 1.00 40.55 349 TYR B O 1
ATOM 2851 N N . SER B 1 173 ? 36.510 16.879 34.652 1.00 39.79 350 SER B N 1
ATOM 2852 C CA . SER B 1 173 ? 37.363 15.840 35.281 1.00 41.45 350 SER B CA 1
ATOM 2853 C C . SER B 1 173 ? 36.504 14.738 35.889 1.00 41.97 350 SER B C 1
ATOM 2854 O O . SER B 1 173 ? 35.335 14.994 36.222 1.00 45.73 350 SER B O 1
ATOM 2857 N N . ILE B 1 174 ? 37.061 13.538 35.955 1.00 42.21 351 ILE B N 1
ATOM 2858 C CA . ILE B 1 174 ? 36.515 12.395 36.743 1.00 43.40 351 ILE B CA 1
ATOM 2859 C C . ILE B 1 174 ? 37.645 11.897 37.638 1.00 40.92 351 ILE B C 1
ATOM 2860 O O . ILE B 1 174 ? 38.705 11.577 37.103 1.00 39.57 351 ILE B O 1
ATOM 2865 N N . THR B 1 175 ? 37.438 11.911 38.954 1.00 40.78 352 THR B N 1
ATOM 2866 C CA . THR B 1 175 ? 38.452 11.552 39.984 1.00 39.80 352 THR B CA 1
ATOM 2867 C C . THR B 1 175 ? 37.959 10.315 40.739 1.00 38.93 352 THR B C 1
ATOM 2868 O O . THR B 1 175 ? 36.787 10.305 41.157 1.00 39.41 352 THR B O 1
ATOM 2872 N N . PHE B 1 176 ? 38.818 9.311 40.906 1.00 38.64 353 PHE B N 1
ATOM 2873 C CA . PHE B 1 176 ? 38.583 8.118 41.759 1.00 36.23 353 PHE B CA 1
ATOM 2874 C C . PHE B 1 176 ? 39.525 8.230 42.947 1.00 36.94 353 PHE B C 1
ATOM 2875 O O . PHE B 1 176 ? 40.746 8.182 42.734 1.00 37.26 353 PHE B O 1
ATOM 2883 N N . ASP B 1 177 ? 38.988 8.461 44.148 1.00 39.90 354 ASP B N 1
ATOM 2884 C CA . ASP B 1 177 ? 39.783 8.474 45.403 1.00 40.17 354 ASP B CA 1
ATOM 2885 C C . ASP B 1 177 ? 39.524 7.149 46.100 1.00 39.11 354 ASP B C 1
ATOM 2886 O O . ASP B 1 177 ? 38.349 6.772 46.247 1.00 38.59 354 ASP B O 1
ATOM 2891 N N . PHE B 1 178 ? 40.591 6.431 46.460 1.00 35.95 355 PHE B N 1
ATOM 2892 C CA . PHE B 1 178 ? 40.469 5.162 47.215 1.00 34.25 355 PHE B CA 1
ATOM 2893 C C . PHE B 1 178 ? 41.167 5.344 48.544 1.00 34.25 355 PHE B C 1
ATOM 2894 O O . PHE B 1 178 ? 42.209 6.018 48.565 1.00 33.30 355 PHE B O 1
ATOM 2902 N N . ALA B 1 179 ? 40.599 4.792 49.611 1.00 35.96 356 ALA B N 1
ATOM 2903 C CA . ALA B 1 179 ? 41.174 4.908 50.979 1.00 40.10 356 ALA B CA 1
ATOM 2904 C C . ALA B 1 179 ? 40.624 3.790 51.857 1.00 41.32 356 ALA B C 1
ATOM 2905 O O . ALA B 1 179 ? 39.490 3.336 51.603 1.00 41.63 356 ALA B O 1
ATOM 2907 N N . TRP B 1 180 ? 41.414 3.340 52.821 1.00 42.26 357 TRP B N 1
ATOM 2908 C CA . TRP B 1 180 ? 41.022 2.221 53.717 1.00 44.51 357 TRP B CA 1
ATOM 2909 C C . TRP B 1 180 ? 41.631 2.460 55.093 1.00 48.35 357 TRP B C 1
ATOM 2910 O O . TRP B 1 180 ? 42.688 3.089 55.145 1.00 51.33 357 TRP B O 1
ATOM 2921 N N . ASN B 1 181 ? 40.945 2.008 56.142 1.00 52.88 358 ASN B N 1
ATOM 2922 C CA . ASN B 1 181 ? 41.402 2.088 57.554 1.00 59.20 358 ASN B CA 1
ATOM 2923 C C . ASN B 1 181 ? 41.969 0.746 58.020 1.00 58.76 358 ASN B C 1
ATOM 2924 O O . ASN B 1 181 ? 42.851 0.775 58.879 1.00 61.15 358 ASN B O 1
ATOM 2929 N N . LYS B 1 182 ? 41.474 -0.366 57.467 1.00 56.45 359 LYS B N 1
ATOM 2930 C CA . LYS B 1 182 ? 41.964 -1.736 57.762 1.00 57.87 359 LYS B CA 1
ATOM 2931 C C . LYS B 1 182 ? 43.477 -1.747 57.525 1.00 55.21 359 LYS B C 1
ATOM 2932 O O . LYS B 1 182 ? 43.948 -1.032 56.645 1.00 53.83 359 LYS B O 1
ATOM 2938 N N . THR B 1 183 ? 44.231 -2.529 58.280 1.00 54.89 360 THR B N 1
ATOM 2939 C CA . THR B 1 183 ? 45.676 -2.701 58.043 1.00 54.66 360 THR B CA 1
ATOM 2940 C C . THR B 1 183 ? 45.816 -4.013 57.252 1.00 53.89 360 THR B C 1
ATOM 2941 O O . THR B 1 183 ? 45.894 -5.095 57.875 1.00 58.56 360 THR B O 1
ATOM 2945 N N . TYR B 1 184 ? 45.750 -3.933 55.916 1.00 50.09 361 TYR B N 1
ATOM 2946 C CA . TYR B 1 184 ? 45.789 -5.091 54.989 1.00 49.03 361 TYR B CA 1
ATOM 2947 C C . TYR B 1 184 ? 47.207 -5.677 54.967 1.00 50.74 361 TYR B C 1
ATOM 2948 O O . TYR B 1 184 ? 48.176 -4.887 54.885 1.00 53.35 361 TYR B O 1
ATOM 2957 N N . LYS B 1 185 ? 47.331 -7.009 55.028 1.00 51.81 362 LYS B N 1
ATOM 2958 C CA . LYS B 1 185 ? 48.641 -7.729 55.028 1.00 53.13 362 LYS B CA 1
ATOM 2959 C C . LYS B 1 185 ? 48.745 -8.546 53.735 1.00 51.34 362 LYS B C 1
ATOM 2960 O O . LYS B 1 185 ? 48.132 -9.607 53.666 1.00 52.22 362 LYS B O 1
ATOM 2966 N N . ASN B 1 186 ? 49.448 -8.010 52.732 1.00 49.58 363 ASN B N 1
ATOM 2967 C CA . ASN B 1 186 ? 49.711 -8.646 51.416 1.00 48.89 363 ASN B CA 1
ATOM 2968 C C . ASN B 1 186 ? 48.369 -8.873 50.728 1.00 47.41 363 ASN B C 1
ATOM 2969 O O . ASN B 1 186 ? 47.983 -10.040 50.541 1.00 46.21 363 ASN B O 1
ATOM 2974 N N . VAL B 1 187 ? 47.705 -7.768 50.401 1.00 46.47 364 VAL B N 1
ATOM 2975 C CA . VAL B 1 187 ? 46.444 -7.703 49.608 1.00 43.62 364 VAL B CA 1
ATOM 2976 C C . VAL B 1 187 ? 46.702 -6.845 48.378 1.00 40.98 364 VAL B C 1
ATOM 2977 O O . VAL B 1 187 ? 46.894 -5.643 48.477 1.00 38.11 364 VAL B O 1
ATOM 2981 N N . PRO B 1 188 ? 46.751 -7.452 47.173 1.00 42.17 365 PRO B N 1
ATOM 2982 C CA . PRO B 1 188 ? 46.807 -6.661 45.946 1.00 41.55 365 PRO B CA 1
ATOM 2983 C C . PRO B 1 188 ? 45.603 -5.719 45.883 1.00 42.72 365 PRO B C 1
ATOM 2984 O O . PRO B 1 188 ? 44.539 -6.110 46.262 1.00 44.78 365 PRO B O 1
ATOM 2988 N N . PHE B 1 189 ? 45.811 -4.492 45.423 1.00 44.36 366 PHE B N 1
ATOM 2989 C CA . PHE B 1 189 ? 44.704 -3.590 45.031 1.00 41.63 366 PHE B CA 1
ATOM 2990 C C . PHE B 1 189 ? 44.129 -4.121 43.719 1.00 42.62 366 PHE B C 1
ATOM 2991 O O . PHE B 1 189 ? 44.667 -3.823 42.624 1.00 43.36 366 PHE B O 1
ATOM 2999 N N . ASP B 1 190 ? 43.085 -4.937 43.852 1.00 41.51 367 ASP B N 1
ATOM 3000 C CA . ASP B 1 190 ? 42.242 -5.467 42.746 1.00 40.74 367 ASP B CA 1
ATOM 3001 C C . ASP B 1 190 ? 40.779 -5.211 43.128 1.00 39.57 367 ASP B C 1
ATOM 3002 O O . ASP B 1 190 ? 40.225 -6.023 43.843 1.00 41.05 367 ASP B O 1
ATOM 3007 N N . SER B 1 191 ? 40.200 -4.108 42.672 1.00 38.12 368 SER B N 1
ATOM 3008 C CA . SER B 1 191 ? 38.862 -3.624 43.063 1.00 41.21 368 SER B CA 1
ATOM 3009 C C . SER B 1 191 ? 37.756 -4.390 42.333 1.00 40.71 368 SER B C 1
ATOM 3010 O O . SER B 1 191 ? 37.890 -4.608 41.139 1.00 43.34 368 SER B O 1
ATOM 3013 N N . SER B 1 192 ? 36.704 -4.763 43.067 1.00 43.06 369 SER B N 1
ATOM 3014 C CA . SER B 1 192 ? 35.410 -5.224 42.498 1.00 41.62 369 SER B CA 1
ATOM 3015 C C . SER B 1 192 ? 34.863 -4.124 41.584 1.00 39.66 369 SER B C 1
ATOM 3016 O O . SER B 1 192 ? 35.233 -2.971 41.771 1.00 40.94 369 SER B O 1
ATOM 3019 N N . SER B 1 193 ? 34.079 -4.456 40.578 1.00 40.05 370 SER B N 1
ATOM 3020 C CA . SER B 1 193 ? 33.555 -3.454 39.606 1.00 39.87 370 SER B CA 1
ATOM 3021 C C . SER B 1 193 ? 32.479 -2.623 40.313 1.00 39.36 370 SER B C 1
ATOM 3022 O O . SER B 1 193 ? 31.688 -3.173 41.127 1.00 37.83 370 SER B O 1
ATOM 3025 N N . LEU B 1 194 ? 32.479 -1.326 40.018 1.00 37.29 371 LEU B N 1
ATOM 3026 C CA . LEU B 1 194 ? 31.544 -0.340 40.586 1.00 36.15 371 LEU B CA 1
ATOM 3027 C C . LEU B 1 194 ? 30.728 0.227 39.431 1.00 34.47 371 LEU B C 1
ATOM 3028 O O . LEU B 1 194 ? 31.352 0.784 38.523 1.00 33.96 371 LEU B O 1
ATOM 3033 N N . THR B 1 195 ? 29.406 0.074 39.455 1.00 34.26 372 THR B N 1
ATOM 3034 C CA . THR B 1 195 ? 28.473 0.797 38.563 1.00 34.79 372 THR B CA 1
ATOM 3035 C C . THR B 1 195 ? 28.188 2.180 39.187 1.00 37.97 372 THR B C 1
ATOM 3036 O O . THR B 1 195 ? 28.003 2.272 40.419 1.00 40.84 372 THR B O 1
ATOM 3040 N N . PHE B 1 196 ? 28.181 3.229 38.367 1.00 38.85 373 PHE B N 1
ATOM 3041 C CA . PHE B 1 196 ? 27.688 4.576 38.734 1.00 37.76 373 PHE B CA 1
ATOM 3042 C C . PHE B 1 196 ? 27.183 5.285 37.472 1.00 38.94 373 PHE B C 1
ATOM 3043 O O . PHE B 1 196 ? 27.434 4.850 36.352 1.00 38.20 373 PHE B O 1
ATOM 3051 N N . SER B 1 197 ? 26.450 6.366 37.659 1.00 40.04 374 SER B N 1
ATOM 3052 C CA . SER B 1 197 ? 25.983 7.258 36.578 1.00 39.47 374 SER B CA 1
ATOM 3053 C C . SER B 1 197 ? 26.254 8.701 36.995 1.00 40.05 374 SER B C 1
ATOM 3054 O O . SER B 1 197 ? 26.415 8.962 38.191 1.00 41.79 374 SER B O 1
ATOM 3057 N N . TYR B 1 198 ? 26.334 9.594 36.023 1.00 40.82 375 TYR B N 1
ATOM 3058 C CA . TYR B 1 198 ? 26.392 11.055 36.251 1.00 41.84 375 TYR B CA 1
ATOM 3059 C C . TYR B 1 198 ? 25.651 11.750 35.123 1.00 42.33 375 TYR B C 1
ATOM 3060 O O . TYR B 1 198 ? 25.488 11.155 34.032 1.00 44.99 375 TYR B O 1
ATOM 3069 N N . ILE B 1 199 ? 25.196 12.962 35.394 1.00 42.96 376 ILE B N 1
ATOM 3070 C CA . ILE B 1 199 ? 24.433 13.788 34.426 1.00 44.76 376 ILE B CA 1
ATOM 3071 C C . ILE B 1 199 ? 25.427 14.265 33.363 1.00 46.50 376 ILE B C 1
ATOM 3072 O O . ILE B 1 199 ? 26.536 14.711 33.749 1.00 45.51 376 ILE B O 1
ATOM 3077 N N . ALA B 1 200 ? 25.078 14.137 32.084 1.00 46.78 377 ALA B N 1
ATOM 3078 C CA . ALA B 1 200 ? 25.992 14.408 30.952 1.00 46.55 377 ALA B CA 1
ATOM 3079 C C . ALA B 1 200 ? 25.895 15.869 30.540 1.00 49.84 377 ALA B C 1
ATOM 3080 O O . ALA B 1 200 ? 24.768 16.450 30.602 1.00 53.24 377 ALA B O 1
ATOM 3082 N N . GLN B 1 201 ? 27.023 16.456 30.137 1.00 50.06 378 GLN B N 1
ATOM 3083 C CA . GLN B 1 201 ? 27.063 17.738 29.385 1.00 52.71 378 GLN B CA 1
ATOM 3084 C C . GLN B 1 201 ? 26.373 17.516 28.038 1.00 56.18 378 GLN B C 1
ATOM 3085 O O . GLN B 1 201 ? 26.515 16.438 27.463 1.00 53.37 378 GLN B O 1
ATOM 3091 N N . ASP B 1 202 ? 25.629 18.500 27.558 1.00 65.02 379 ASP B N 1
ATOM 3092 C CA . ASP B 1 202 ? 24.993 18.470 26.210 1.00 70.28 379 ASP B CA 1
ATOM 3093 C C . ASP B 1 202 ? 26.059 18.758 25.147 1.00 70.33 379 ASP B C 1
ATOM 3094 O O . ASP B 1 202 ? 27.005 19.529 25.443 1.00 68.16 379 ASP B O 1
ATOM 3099 N N . ALA B 1 203 ? 25.915 18.184 23.947 1.00 74.12 380 ALA B N 1
ATOM 3100 C CA . ALA B 1 203 ? 26.613 18.629 22.709 1.00 77.70 380 ALA B CA 1
ATOM 3101 C C . ALA B 1 203 ? 26.312 20.112 22.486 1.00 83.49 380 ALA B C 1
ATOM 3102 O O . ALA B 1 203 ? 25.173 20.535 22.779 1.00 82.27 380 ALA B O 1
ATOM 3104 N N . GLU B 1 204 ? 27.290 20.876 21.987 1.00 91.18 381 GLU B N 1
ATOM 3105 C CA . GLU B 1 204 ? 27.108 22.325 21.664 1.00 99.04 381 GLU B CA 1
ATOM 3106 C C . GLU B 1 204 ? 26.168 22.442 20.454 1.00 103.51 381 GLU B C 1
ATOM 3107 O O . GLU B 1 204 ? 26.158 21.506 19.632 1.00 102.27 381 GLU B O 1
ATOM 3113 N N . ASP B 1 205 ? 25.412 23.548 20.338 1.00 114.01 382 ASP B N 1
ATOM 3114 C CA . ASP B 1 205 ? 24.402 23.794 19.266 1.00 124.46 382 ASP B CA 1
ATOM 3115 C C . ASP B 1 205 ? 25.151 23.956 17.927 1.00 131.24 382 ASP B C 1
ATOM 3116 O O . ASP B 1 205 ? 26.107 24.754 17.873 1.00 128.65 382 ASP B O 1
ATOM 3121 N N . LYS B 1 206 ? 24.824 23.107 16.942 1.00 138.11 383 LYS B N 1
ATOM 3122 C CA . LYS B 1 206 ? 25.489 23.032 15.613 1.00 142.40 383 LYS B CA 1
ATOM 3123 C C . LYS B 1 206 ? 24.486 23.592 14.601 1.00 149.99 383 LYS B C 1
ATOM 3124 O O . LYS B 1 206 ? 23.307 23.144 14.607 1.00 149.78 383 LYS B O 1
ATOM 3130 N N . ASN B 1 207 ? 24.930 24.541 13.768 1.00 153.29 384 ASN B N 1
ATOM 3131 C CA . ASN B 1 207 ? 24.066 25.390 12.897 1.00 155.38 384 ASN B CA 1
ATOM 3132 C C . ASN B 1 207 ? 23.122 26.204 13.796 1.00 154.68 384 ASN B C 1
ATOM 3133 O O . ASN B 1 207 ? 21.891 26.008 13.678 1.00 157.47 384 ASN B O 1
ATOM 3138 N N . GLU B 1 208 ? 23.690 27.046 14.676 1.00 148.33 385 GLU B N 1
ATOM 3139 C CA . GLU B 1 208 ? 22.972 27.935 15.639 1.00 144.47 385 GLU B CA 1
ATOM 3140 C C . GLU B 1 208 ? 22.731 27.156 16.943 1.00 135.07 385 GLU B C 1
ATOM 3141 O O . GLU B 1 208 ? 22.871 27.668 18.051 1.00 128.22 385 GLU B O 1
ATOM 3148 N N . VAL C 1 1 ? 7.213 26.983 24.167 1.00 135.46 178 VAL C N 1
ATOM 3149 C CA . VAL C 1 1 ? 6.206 26.662 23.110 1.00 139.35 178 VAL C CA 1
ATOM 3150 C C . VAL C 1 1 ? 6.949 26.082 21.887 1.00 138.66 178 VAL C C 1
ATOM 3151 O O . VAL C 1 1 ? 7.002 26.771 20.835 1.00 139.91 178 VAL C O 1
ATOM 3155 N N . GLY C 1 2 ? 7.530 24.878 22.035 1.00 129.96 179 GLY C N 1
ATOM 3156 C CA . GLY C 1 2 ? 8.167 24.103 20.948 1.00 127.48 179 GLY C CA 1
ATOM 3157 C C . GLY C 1 2 ? 9.633 24.467 20.712 1.00 127.32 179 GLY C C 1
ATOM 3158 O O . GLY C 1 2 ? 9.924 25.668 20.475 1.00 132.21 179 GLY C O 1
ATOM 3159 N N . ASN C 1 3 ? 10.514 23.450 20.729 1.00 122.16 180 ASN C N 1
ATOM 3160 C CA . ASN C 1 3 ? 11.995 23.508 20.519 1.00 117.58 180 ASN C CA 1
ATOM 3161 C C . ASN C 1 3 ? 12.453 22.205 19.823 1.00 111.21 180 ASN C C 1
ATOM 3162 O O . ASN C 1 3 ? 11.762 21.164 19.946 1.00 106.11 180 ASN C O 1
ATOM 3167 N N . LYS C 1 4 ? 13.609 22.239 19.157 1.00 107.05 181 LYS C N 1
ATOM 3168 C CA . LYS C 1 4 ? 14.268 21.044 18.558 1.00 100.36 181 LYS C CA 1
ATOM 3169 C C . LYS C 1 4 ? 15.091 20.342 19.649 1.00 89.42 181 LYS C C 1
ATOM 3170 O O . LYS C 1 4 ? 15.462 19.178 19.446 1.00 83.76 181 LYS C O 1
ATOM 3176 N N . ASN C 1 5 ? 15.369 21.043 20.748 1.00 86.09 182 ASN C N 1
ATOM 3177 C CA . ASN C 1 5 ? 16.340 20.628 21.802 1.00 83.90 182 ASN C CA 1
ATOM 3178 C C . ASN C 1 5 ? 15.636 19.892 22.944 1.00 79.08 182 ASN C C 1
ATOM 3179 O O . ASN C 1 5 ? 16.347 19.492 23.852 1.00 77.89 182 ASN C O 1
ATOM 3184 N N . ASN C 1 6 ? 14.313 19.714 22.890 1.00 81.85 183 ASN C N 1
ATOM 3185 C CA . ASN C 1 6 ? 13.597 19.104 24.039 1.00 81.08 183 ASN C CA 1
ATOM 3186 C C . ASN C 1 6 ? 13.628 17.583 23.880 1.00 78.65 183 ASN C C 1
ATOM 3187 O O . ASN C 1 6 ? 13.166 17.088 22.817 1.00 80.32 183 ASN C O 1
ATOM 3192 N N . ASP C 1 7 ? 14.198 16.886 24.890 1.00 72.14 184 ASP C N 1
ATOM 3193 C CA . ASP C 1 7 ? 14.257 15.400 24.957 1.00 68.07 184 ASP C CA 1
ATOM 3194 C C . ASP C 1 7 ? 13.261 14.864 26.014 1.00 62.12 184 ASP C C 1
ATOM 3195 O O . ASP C 1 7 ? 13.384 15.083 27.268 1.00 56.50 184 ASP C O 1
ATOM 3200 N N . LYS C 1 8 ? 12.278 14.138 25.477 1.00 60.11 185 LYS C N 1
ATOM 3201 C CA . LYS C 1 8 ? 11.252 13.369 26.219 1.00 59.17 185 LYS C CA 1
ATOM 3202 C C . LYS C 1 8 ? 11.831 12.055 26.749 1.00 56.21 185 LYS C C 1
ATOM 3203 O O . LYS C 1 8 ? 11.048 11.243 27.245 1.00 59.28 185 LYS C O 1
ATOM 3209 N N . LEU C 1 9 ? 13.138 11.836 26.665 1.00 55.51 186 LEU C N 1
ATOM 3210 C CA . LEU C 1 9 ? 13.840 10.649 27.249 1.00 51.09 186 LEU C CA 1
ATOM 3211 C C . LEU C 1 9 ? 14.441 11.024 28.601 1.00 46.90 186 LEU C C 1
ATOM 3212 O O . LEU C 1 9 ? 14.979 10.133 29.266 1.00 46.53 186 LEU C O 1
ATOM 3217 N N . THR C 1 10 ? 14.326 12.296 29.006 1.00 46.37 187 THR C N 1
ATOM 3218 C CA . THR C 1 10 ? 14.774 12.791 30.337 1.00 43.46 187 THR C CA 1
ATOM 3219 C C . THR C 1 10 ? 13.656 13.567 31.027 1.00 44.25 187 THR C C 1
ATOM 3220 O O . THR C 1 10 ? 13.159 14.527 30.428 1.00 45.77 187 THR C O 1
ATOM 3224 N N . LEU C 1 11 ? 13.316 13.173 32.251 1.00 42.29 188 LEU C N 1
ATOM 3225 C CA . LEU C 1 11 ? 12.354 13.897 33.121 1.00 43.33 188 LEU C CA 1
ATOM 3226 C C . LEU C 1 11 ? 13.126 14.307 34.369 1.00 41.62 188 LEU C C 1
ATOM 3227 O O . LEU C 1 11 ? 13.663 13.407 35.021 1.00 44.65 188 LEU C O 1
ATOM 3232 N N . TRP C 1 12 ? 13.227 15.604 34.671 1.00 43.38 189 TRP C N 1
ATOM 3233 C CA . TRP C 1 12 ? 14.162 16.096 35.714 1.00 43.72 189 TRP C CA 1
ATOM 3234 C C . TRP C 1 12 ? 13.724 17.410 36.363 1.00 46.24 189 TRP C C 1
ATOM 3235 O O . TRP C 1 12 ? 12.714 18.033 35.904 1.00 48.54 189 TRP C O 1
ATOM 3246 N N . THR C 1 13 ? 14.481 17.767 37.408 1.00 45.52 190 THR C N 1
ATOM 3247 C CA . THR C 1 13 ? 14.331 18.962 38.275 1.00 47.63 190 THR C CA 1
ATOM 3248 C C . THR C 1 13 ? 15.091 20.148 37.690 1.00 49.65 190 THR C C 1
ATOM 3249 O O . THR C 1 13 ? 15.001 21.257 38.282 1.00 52.00 190 THR C O 1
ATOM 3253 N N . THR C 1 14 ? 15.785 19.904 36.578 1.00 50.99 191 THR C N 1
ATOM 3254 C CA . THR C 1 14 ? 16.946 20.673 36.040 1.00 52.03 191 THR C CA 1
ATOM 3255 C C . THR C 1 14 ? 18.185 20.325 36.870 1.00 50.71 191 THR C C 1
ATOM 3256 O O . THR C 1 14 ? 18.081 19.896 38.015 1.00 48.56 191 THR C O 1
ATOM 3260 N N . PRO C 1 15 ? 19.386 20.364 36.261 1.00 50.32 192 PRO C N 1
ATOM 3261 C CA . PRO C 1 15 ? 20.612 19.973 36.939 1.00 48.16 192 PRO C CA 1
ATOM 3262 C C . PRO C 1 15 ? 21.095 20.947 38.014 1.00 49.66 192 PRO C C 1
ATOM 3263 O O . PRO C 1 15 ? 21.847 20.539 38.853 1.00 49.53 192 PRO C O 1
ATOM 3267 N N . ASP C 1 16 ? 20.692 22.213 37.928 1.00 53.81 193 ASP C N 1
ATOM 3268 C CA . ASP C 1 16 ? 21.073 23.296 38.884 1.00 54.97 193 ASP C CA 1
ATOM 3269 C C . ASP C 1 16 ? 19.830 24.030 39.360 1.00 55.49 193 ASP C C 1
ATOM 3270 O O . ASP C 1 16 ? 19.615 25.179 39.031 1.00 57.29 193 ASP C O 1
ATOM 3275 N N . PRO C 1 17 ? 18.947 23.358 40.121 1.00 56.36 194 PRO C N 1
ATOM 3276 C CA . PRO C 1 17 ? 17.671 23.958 40.501 1.00 57.78 194 PRO C CA 1
ATOM 3277 C C . PRO C 1 17 ? 17.822 25.025 41.595 1.00 60.31 194 PRO C C 1
ATOM 3278 O O . PRO C 1 17 ? 18.732 24.921 42.419 1.00 59.06 194 PRO C O 1
ATOM 3282 N N . SER C 1 18 ? 16.902 25.994 41.578 1.00 63.29 195 SER C N 1
ATOM 3283 C CA . SER C 1 18 ? 16.550 26.877 42.717 1.00 63.84 195 SER C CA 1
ATOM 3284 C C . SER C 1 18 ? 15.925 26.007 43.796 1.00 60.14 195 SER C C 1
ATOM 3285 O O . SER C 1 18 ? 15.543 24.875 43.527 1.00 56.57 195 SER C O 1
ATOM 3288 N N . PRO C 1 19 ? 15.775 26.498 45.050 1.00 60.46 196 PRO C N 1
ATOM 3289 C CA . PRO C 1 19 ? 15.047 25.741 46.062 1.00 60.50 196 PRO C CA 1
ATOM 3290 C C . PRO C 1 19 ? 13.708 25.310 45.435 1.00 61.27 196 PRO C C 1
ATOM 3291 O O . PRO C 1 19 ? 13.037 26.139 44.848 1.00 62.61 196 PRO C O 1
ATOM 3295 N N . ASN C 1 20 ? 13.425 24.008 45.504 1.00 59.79 197 ASN C N 1
ATOM 3296 C CA . ASN C 1 20 ? 12.320 23.342 44.773 1.00 59.09 197 ASN C CA 1
ATOM 3297 C C . ASN C 1 20 ? 11.666 22.275 45.659 1.00 57.28 197 ASN C C 1
ATOM 3298 O O . ASN C 1 20 ? 10.819 21.538 45.138 1.00 58.56 197 ASN C O 1
ATOM 3303 N N . CYS C 1 21 ? 12.009 22.200 46.946 1.00 56.24 198 CYS C N 1
ATOM 3304 C CA . CYS C 1 21 ? 11.662 21.020 47.771 1.00 56.70 198 CYS C CA 1
ATOM 3305 C C . CYS C 1 21 ? 11.388 21.398 49.224 1.00 60.07 198 CYS C C 1
ATOM 3306 O O . CYS C 1 21 ? 12.022 22.339 49.722 1.00 60.67 198 CYS C O 1
ATOM 3309 N N . LYS C 1 22 ? 10.470 20.663 49.858 1.00 65.69 199 LYS C N 1
ATOM 3310 C CA . LYS C 1 22 ? 10.104 20.805 51.290 1.00 69.42 199 LYS C CA 1
ATOM 3311 C C . LYS C 1 22 ? 10.579 19.576 52.077 1.00 66.48 199 LYS C C 1
ATOM 3312 O O . LYS C 1 22 ? 10.015 18.474 51.868 1.00 68.81 199 LYS C O 1
ATOM 3318 N N . VAL C 1 23 ? 11.579 19.760 52.931 1.00 63.23 200 VAL C N 1
ATOM 3319 C CA . VAL C 1 23 ? 12.002 18.780 53.959 1.00 63.28 200 VAL C CA 1
ATOM 3320 C C . VAL C 1 23 ? 11.265 19.106 55.272 1.00 70.36 200 VAL C C 1
ATOM 3321 O O . VAL C 1 23 ? 10.540 18.214 55.749 1.00 69.05 200 VAL C O 1
ATOM 3325 N N . SER C 1 24 ? 11.415 20.333 55.815 1.00 73.15 201 SER C N 1
ATOM 3326 C CA . SER C 1 24 ? 10.707 20.850 57.028 1.00 77.21 201 SER C CA 1
ATOM 3327 C C . SER C 1 24 ? 9.687 21.932 56.651 1.00 79.44 201 SER C C 1
ATOM 3328 O O . SER C 1 24 ? 8.551 21.846 57.124 1.00 80.60 201 SER C O 1
ATOM 3331 N N . GLU C 1 25 ? 10.104 22.920 55.859 1.00 81.51 202 GLU C N 1
ATOM 3332 C CA . GLU C 1 25 ? 9.265 24.048 55.377 1.00 84.64 202 GLU C CA 1
ATOM 3333 C C . GLU C 1 25 ? 9.451 24.218 53.860 1.00 83.91 202 GLU C C 1
ATOM 3334 O O . GLU C 1 25 ? 10.398 23.637 53.286 1.00 79.45 202 GLU C O 1
ATOM 3340 N N . GLU C 1 26 ? 8.535 24.968 53.242 1.00 87.41 203 GLU C N 1
ATOM 3341 C CA . GLU C 1 26 ? 8.481 25.338 51.802 1.00 88.42 203 GLU C CA 1
ATOM 3342 C C . GLU C 1 26 ? 9.871 25.813 51.346 1.00 82.87 203 GLU C C 1
ATOM 3343 O O . GLU C 1 26 ? 10.466 26.670 52.039 1.00 84.29 203 GLU C O 1
ATOM 3349 N N . LYS C 1 27 ? 10.361 25.281 50.224 1.00 77.13 204 LYS C N 1
ATOM 3350 C CA . LYS C 1 27 ? 11.571 25.766 49.511 1.00 77.16 204 LYS C CA 1
ATOM 3351 C C . LYS C 1 27 ? 12.776 25.850 50.457 1.00 76.36 204 LYS C C 1
ATOM 3352 O O . LYS C 1 27 ? 13.534 26.826 50.354 1.00 81.70 204 LYS C O 1
ATOM 3358 N N . ASP C 1 28 ? 12.971 24.863 51.331 1.00 74.77 205 ASP C N 1
ATOM 3359 C CA . ASP C 1 28 ? 14.114 24.829 52.286 1.00 71.91 205 ASP C CA 1
ATOM 3360 C C . ASP C 1 28 ? 15.236 23.958 51.711 1.00 68.66 205 ASP C C 1
ATOM 3361 O O . ASP C 1 28 ? 16.275 23.785 52.399 1.00 66.26 205 ASP C O 1
ATOM 3366 N N . SER C 1 29 ? 15.061 23.425 50.503 1.00 66.64 206 SER C N 1
ATOM 3367 C CA . SER C 1 29 ? 16.043 22.481 49.921 1.00 64.71 206 SER C CA 1
ATOM 3368 C C . SER C 1 29 ? 15.987 22.450 48.386 1.00 63.32 206 SER C C 1
ATOM 3369 O O . SER C 1 29 ? 14.985 22.868 47.782 1.00 64.14 206 SER C O 1
ATOM 3372 N N . LYS C 1 30 ? 17.101 22.000 47.820 1.00 60.18 207 LYS C N 1
ATOM 3373 C CA . LYS C 1 30 ? 17.321 21.736 46.386 1.00 59.70 207 LYS C CA 1
ATOM 3374 C C . LYS C 1 30 ? 17.423 20.221 46.199 1.00 56.70 207 LYS C C 1
ATOM 3375 O O . LYS C 1 30 ? 18.428 19.611 46.639 1.00 59.45 207 LYS C O 1
ATOM 3381 N N . LEU C 1 31 ? 16.381 19.632 45.619 1.00 55.54 208 LEU C N 1
ATOM 3382 C CA . LEU C 1 31 ? 16.395 18.237 45.136 1.00 54.11 208 LEU C CA 1
ATOM 3383 C C . LEU C 1 31 ? 16.803 18.271 43.661 1.00 53.02 208 LEU C C 1
ATOM 3384 O O . LEU C 1 31 ? 16.103 18.923 42.881 1.00 55.72 208 LEU C O 1
ATOM 3389 N N . THR C 1 32 ? 17.934 17.650 43.345 1.00 48.66 209 THR C N 1
ATOM 3390 C CA . THR C 1 32 ? 18.364 17.348 41.962 1.00 47.47 209 THR C CA 1
ATOM 3391 C C . THR C 1 32 ? 18.020 15.894 41.685 1.00 47.75 209 THR C C 1
ATOM 3392 O O . THR C 1 32 ? 18.673 15.018 42.288 1.00 46.58 209 THR C O 1
ATOM 3396 N N . LEU C 1 33 ? 16.985 15.670 40.865 1.00 48.94 210 LEU C N 1
ATOM 3397 C CA . LEU C 1 33 ? 16.543 14.317 40.453 1.00 48.95 210 LEU C CA 1
ATOM 3398 C C . LEU C 1 33 ? 16.490 14.275 38.923 1.00 48.68 210 LEU C C 1
ATOM 3399 O O . LEU C 1 33 ? 15.778 15.114 38.331 1.00 52.35 210 LEU C O 1
ATOM 3404 N N . VAL C 1 34 ? 17.253 13.363 38.317 1.00 46.44 211 VAL C N 1
ATOM 3405 C CA . VAL C 1 34 ? 17.203 13.101 36.853 1.00 46.39 211 VAL C CA 1
ATOM 3406 C C . VAL C 1 34 ? 16.715 11.670 36.629 1.00 45.46 211 VAL C C 1
ATOM 3407 O O . VAL C 1 34 ? 17.380 10.728 37.104 1.00 47.13 211 VAL C O 1
ATOM 3411 N N . LEU C 1 35 ? 15.572 11.533 35.953 1.00 44.24 212 LEU C N 1
ATOM 3412 C CA . LEU C 1 35 ? 15.043 10.254 35.440 1.00 43.94 212 LEU C CA 1
ATOM 3413 C C . LEU C 1 35 ? 15.365 10.192 33.947 1.00 46.22 212 LEU C C 1
ATOM 3414 O O . LEU C 1 35 ? 14.853 11.053 33.196 1.00 48.32 212 LEU C O 1
ATOM 3419 N N . THR C 1 36 ? 16.197 9.221 33.548 1.00 44.57 213 THR C N 1
ATOM 3420 C CA . THR C 1 36 ? 16.559 8.954 32.136 1.00 46.90 213 THR C CA 1
ATOM 3421 C C . THR C 1 36 ? 15.931 7.627 31.699 1.00 47.04 213 THR C C 1
ATOM 3422 O O . THR C 1 36 ? 16.152 6.622 32.396 1.00 47.83 213 THR C O 1
ATOM 3426 N N . LYS C 1 37 ? 15.172 7.622 30.604 1.00 47.89 214 LYS C N 1
ATOM 3427 C CA . LYS C 1 37 ? 14.520 6.399 30.100 1.00 48.80 214 LYS C CA 1
ATOM 3428 C C . LYS C 1 37 ? 15.557 5.587 29.328 1.00 49.13 214 LYS C C 1
ATOM 3429 O O . LYS C 1 37 ? 16.072 6.120 28.353 1.00 51.26 214 LYS C O 1
ATOM 3435 N N . CYS C 1 38 ? 15.869 4.373 29.799 1.00 50.34 215 CYS C N 1
ATOM 3436 C CA . CYS C 1 38 ? 16.602 3.310 29.056 1.00 52.86 215 CYS C CA 1
ATOM 3437 C C . CYS C 1 38 ? 15.600 2.176 28.798 1.00 51.42 215 CYS C C 1
ATOM 3438 O O . CYS C 1 38 ? 15.701 1.173 29.499 1.00 51.23 215 CYS C O 1
ATOM 3441 N N . GLY C 1 39 ? 14.606 2.378 27.916 1.00 51.47 216 GLY C N 1
ATOM 3442 C CA . GLY C 1 39 ? 13.564 1.368 27.578 1.00 50.07 216 GLY C CA 1
ATOM 3443 C C . GLY C 1 39 ? 12.792 0.847 28.798 1.00 48.98 216 GLY C C 1
ATOM 3444 O O . GLY C 1 39 ? 12.088 1.654 29.440 1.00 51.69 216 GLY C O 1
ATOM 3445 N N . SER C 1 40 ? 12.952 -0.433 29.142 1.00 47.59 217 SER C N 1
ATOM 3446 C CA . SER C 1 40 ? 12.244 -1.145 30.230 1.00 46.60 217 SER C CA 1
ATOM 3447 C C . SER C 1 40 ? 12.594 -0.597 31.623 1.00 44.84 217 SER C C 1
ATOM 3448 O O . SER C 1 40 ? 11.864 -0.926 32.561 1.00 43.38 217 SER C O 1
ATOM 3451 N N . GLN C 1 41 ? 13.669 0.179 31.781 1.00 42.55 218 GLN C N 1
ATOM 3452 C CA . GLN C 1 41 ? 14.094 0.685 33.101 1.00 42.24 218 GLN C CA 1
ATOM 3453 C C . GLN C 1 41 ? 14.280 2.201 33.029 1.00 45.38 218 GLN C C 1
ATOM 3454 O O . GLN C 1 41 ? 14.604 2.701 31.946 1.00 50.64 218 GLN C O 1
ATOM 3460 N N . ILE C 1 42 ? 14.085 2.892 34.156 1.00 44.62 219 ILE C N 1
ATOM 3461 C CA . ILE C 1 42 ? 14.523 4.291 34.388 1.00 44.92 219 ILE C CA 1
ATOM 3462 C C . ILE C 1 42 ? 15.890 4.259 35.092 1.00 44.05 219 ILE C C 1
ATOM 3463 O O . ILE C 1 42 ? 16.019 3.543 36.115 1.00 42.16 219 ILE C O 1
ATOM 3468 N N . LEU C 1 43 ? 16.868 5.003 34.557 1.00 42.14 220 LEU C N 1
ATOM 3469 C CA . LEU C 1 43 ? 18.173 5.288 35.204 1.00 40.29 220 LEU C CA 1
ATOM 3470 C C . LEU C 1 43 ? 18.047 6.623 35.930 1.00 39.48 220 LEU C C 1
ATOM 3471 O O . LEU C 1 43 ? 17.724 7.603 35.266 1.00 39.16 220 LEU C O 1
ATOM 3476 N N . ALA C 1 44 ? 18.297 6.651 37.228 1.00 39.96 221 ALA C N 1
ATOM 3477 C CA . ALA C 1 44 ? 18.017 7.816 38.100 1.00 43.73 221 ALA C CA 1
ATOM 3478 C C . ALA C 1 44 ? 19.274 8.225 38.866 1.00 45.36 221 ALA C C 1
ATOM 3479 O O . ALA C 1 44 ? 20.042 7.335 39.297 1.00 45.82 221 ALA C O 1
ATOM 3481 N N . SER C 1 45 ? 19.451 9.535 39.010 1.00 46.15 222 SER C N 1
ATOM 3482 C CA . SER C 1 45 ? 20.498 10.200 39.824 1.00 45.36 222 SER C CA 1
ATOM 3483 C C . SER C 1 45 ? 19.822 11.197 40.767 1.00 43.34 222 SER C C 1
ATOM 3484 O O . SER C 1 45 ? 19.063 12.056 40.266 1.00 43.33 222 SER C O 1
ATOM 3487 N N . VAL C 1 46 ? 20.084 11.091 42.064 1.00 40.69 223 VAL C N 1
ATOM 3488 C CA . VAL C 1 46 ? 19.434 11.961 43.078 1.00 43.71 223 VAL C CA 1
ATOM 3489 C C . VAL C 1 46 ? 20.494 12.484 44.053 1.00 46.68 223 VAL C C 1
ATOM 3490 O O . VAL C 1 46 ? 21.328 11.697 44.529 1.00 47.27 223 VAL C O 1
ATOM 3494 N N . SER C 1 47 ? 20.393 13.773 44.365 1.00 49.16 224 SER C N 1
ATOM 3495 C CA . SER C 1 47 ? 21.139 14.485 45.423 1.00 50.79 224 SER C CA 1
ATOM 3496 C C . SER C 1 47 ? 20.195 15.497 46.082 1.00 51.04 224 SER C C 1
ATOM 3497 O O . SER C 1 47 ? 19.348 16.062 45.370 1.00 48.82 224 SER C O 1
ATOM 3500 N N . LEU C 1 48 ? 20.370 15.723 47.379 1.00 50.72 225 LEU C N 1
ATOM 3501 C CA . LEU C 1 48 ? 19.562 16.664 48.179 1.00 51.66 225 LEU C CA 1
ATOM 3502 C C . LEU C 1 48 ? 20.496 17.586 48.955 1.00 51.46 225 LEU C C 1
ATOM 3503 O O . LEU C 1 48 ? 21.302 17.089 49.769 1.00 47.27 225 LEU C O 1
ATOM 3508 N N . LEU C 1 49 ? 20.399 18.889 48.715 1.00 55.11 226 LEU C N 1
ATOM 3509 C CA . LEU C 1 49 ? 21.047 19.932 49.557 1.00 55.06 226 LEU C CA 1
ATOM 3510 C C . LEU C 1 49 ? 19.939 20.673 50.290 1.00 55.36 226 LEU C C 1
ATOM 3511 O O . LEU C 1 49 ? 19.084 21.264 49.610 1.00 55.19 226 LEU C O 1
ATOM 3516 N N . VAL C 1 50 ? 19.938 20.653 51.620 1.00 55.73 227 VAL C N 1
ATOM 3517 C CA . VAL C 1 50 ? 18.969 21.510 52.357 1.00 59.19 22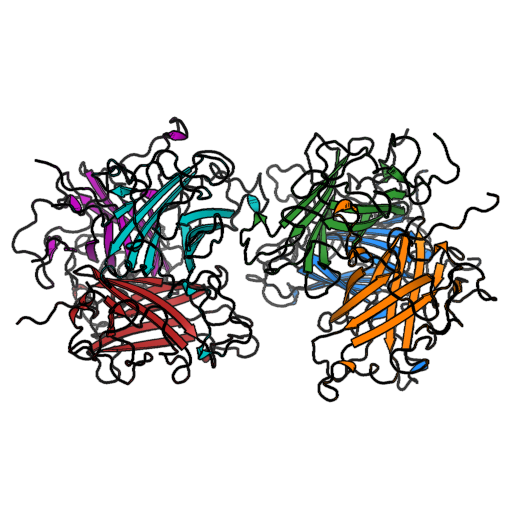7 VAL C CA 1
ATOM 3518 C C . VAL C 1 50 ? 19.707 22.782 52.758 1.00 59.42 227 VAL C C 1
ATOM 3519 O O . VAL C 1 50 ? 20.814 22.709 53.313 1.00 59.34 227 VAL C O 1
ATOM 3523 N N . VAL C 1 51 ? 19.097 23.917 52.408 1.00 62.31 228 VAL C N 1
ATOM 3524 C CA . VAL C 1 51 ? 19.735 25.260 52.447 1.00 64.26 228 VAL C CA 1
ATOM 3525 C C . VAL C 1 51 ? 19.216 26.055 53.648 1.00 65.45 228 VAL C C 1
ATOM 3526 O O . VAL C 1 51 ? 19.909 27.011 54.007 1.00 66.83 228 VAL C O 1
ATOM 3530 N N . LYS C 1 52 ? 18.072 25.686 54.246 1.00 66.21 229 LYS C N 1
ATOM 3531 C CA . LYS C 1 52 ? 17.592 26.323 55.502 1.00 69.98 229 LYS C CA 1
ATOM 3532 C C . LYS C 1 52 ? 16.737 25.365 56.332 1.00 66.53 229 LYS C C 1
ATOM 3533 O O . LYS C 1 52 ? 16.344 24.307 55.826 1.00 63.63 229 LYS C O 1
ATOM 3539 N N . GLY C 1 53 ? 16.536 25.736 57.599 1.00 68.79 230 GLY C N 1
ATOM 3540 C CA . GLY C 1 53 ? 15.697 25.019 58.579 1.00 71.36 230 GLY C CA 1
ATOM 3541 C C . GLY C 1 53 ? 16.456 23.969 59.398 1.00 71.00 230 GLY C C 1
ATOM 3542 O O . GLY C 1 53 ? 17.696 24.055 59.537 1.00 71.92 230 GLY C O 1
ATOM 3543 N N . LYS C 1 54 ? 15.665 23.004 59.889 1.00 73.96 231 LYS C N 1
ATOM 3544 C CA . LYS C 1 54 ? 16.030 21.913 60.831 1.00 75.04 231 LYS C CA 1
ATOM 3545 C C . LYS C 1 54 ? 17.272 21.152 60.343 1.00 70.65 231 LYS C C 1
ATOM 3546 O O . LYS C 1 54 ? 18.127 20.798 61.187 1.00 70.85 231 LYS C O 1
ATOM 3552 N N . PHE C 1 55 ? 17.364 20.897 59.036 1.00 65.47 232 PHE C N 1
ATOM 3553 C CA . PHE C 1 55 ? 18.360 19.956 58.465 1.00 62.74 232 PHE C CA 1
ATOM 3554 C C . PHE C 1 55 ? 19.443 20.682 57.656 1.00 60.07 232 PHE C C 1
ATOM 3555 O O . PHE C 1 55 ? 20.230 19.982 57.031 1.00 61.35 232 PHE C O 1
ATOM 3563 N N . ALA C 1 56 ? 19.528 22.012 57.689 1.00 59.52 233 ALA C N 1
ATOM 3564 C CA . ALA C 1 56 ? 20.563 22.794 56.966 1.00 58.55 233 ALA C CA 1
ATOM 3565 C C . ALA C 1 56 ? 21.902 22.677 57.702 1.00 58.86 233 ALA C C 1
ATOM 3566 O O . ALA C 1 56 ? 22.947 22.847 57.045 1.00 59.32 233 ALA C O 1
ATOM 3568 N N . ASN C 1 57 ? 21.850 22.458 59.018 1.00 61.02 234 ASN C N 1
ATOM 3569 C CA . ASN C 1 57 ? 23.034 22.302 59.901 1.00 59.08 234 ASN C CA 1
ATOM 3570 C C . ASN C 1 57 ? 22.671 21.325 61.024 1.00 59.12 234 ASN C C 1
ATOM 3571 O O . ASN C 1 57 ? 22.324 21.782 62.087 1.00 60.62 234 ASN C O 1
ATOM 3576 N N . ILE C 1 58 ? 22.735 20.015 60.754 1.00 59.41 235 ILE C N 1
ATOM 3577 C CA . ILE C 1 58 ? 22.384 18.940 61.732 1.00 60.31 235 ILE C CA 1
ATOM 3578 C C . ILE C 1 58 ? 23.266 19.130 62.964 1.00 61.43 235 ILE C C 1
ATOM 3579 O O . ILE C 1 58 ? 24.499 19.133 62.792 1.00 62.34 235 ILE C O 1
ATOM 3584 N N . ASN C 1 59 ? 22.677 19.209 64.150 1.00 62.06 236 ASN C N 1
ATOM 3585 C CA . ASN C 1 59 ? 23.436 19.072 65.412 1.00 65.03 236 ASN C CA 1
ATOM 3586 C C . ASN C 1 59 ? 22.582 18.272 66.400 1.00 67.76 236 ASN C C 1
ATOM 3587 O O . ASN C 1 59 ? 21.723 18.866 67.077 1.00 69.81 236 ASN C O 1
ATOM 3592 N N . ASN C 1 60 ? 22.833 16.970 66.485 1.00 67.27 237 ASN C N 1
ATOM 3593 C CA . ASN C 1 60 ? 22.067 16.023 67.329 1.00 68.29 237 ASN C CA 1
ATOM 3594 C C . ASN C 1 60 ? 22.598 16.054 68.767 1.00 71.41 237 ASN C C 1
ATOM 3595 O O . ASN C 1 60 ? 22.012 15.363 69.616 1.00 74.52 237 ASN C O 1
ATOM 3600 N N . GLU C 1 61 ? 23.656 16.815 69.052 1.00 73.07 238 GLU C N 1
ATOM 3601 C CA . GLU C 1 61 ? 24.090 17.074 70.455 1.00 76.28 238 GLU C CA 1
ATOM 3602 C C . GLU C 1 61 ? 23.089 18.067 71.060 1.00 78.90 238 GLU C C 1
ATOM 3603 O O . GLU C 1 61 ? 22.584 17.808 72.188 1.00 81.42 238 GLU C O 1
ATOM 3609 N N . THR C 1 62 ? 22.782 19.140 70.320 1.00 78.41 239 THR C N 1
ATOM 3610 C CA . THR C 1 62 ? 21.920 20.257 70.786 1.00 83.56 239 THR C CA 1
ATOM 3611 C C . THR C 1 62 ? 20.452 19.932 70.468 1.00 82.46 239 THR C C 1
ATOM 3612 O O . THR C 1 62 ? 19.589 20.450 71.164 1.00 84.56 239 THR C O 1
ATOM 3616 N N . ASN C 1 63 ? 20.196 19.080 69.468 1.00 80.79 240 ASN C N 1
ATOM 3617 C CA . ASN C 1 63 ? 18.834 18.608 69.088 1.00 80.21 240 ASN C CA 1
ATOM 3618 C C . ASN C 1 63 ? 18.809 17.077 69.104 1.00 78.05 240 ASN C C 1
ATOM 3619 O O . ASN C 1 63 ? 18.784 16.447 68.044 1.00 76.20 240 ASN C O 1
ATOM 3624 N N . PRO C 1 64 ? 18.832 16.438 70.297 1.00 82.28 241 PRO C N 1
ATOM 3625 C CA . PRO C 1 64 ? 18.919 14.989 70.409 1.00 83.81 241 PRO C CA 1
ATOM 3626 C C . PRO C 1 64 ? 17.698 14.200 69.929 1.00 86.60 241 PRO C C 1
ATOM 3627 O O . PRO C 1 64 ? 17.883 13.032 69.626 1.00 93.41 241 PRO C O 1
ATOM 3631 N N . GLY C 1 65 ? 16.511 14.793 69.865 1.00 86.44 242 GLY C N 1
ATOM 3632 C CA . GLY C 1 65 ? 15.286 14.055 69.501 1.00 87.13 242 GLY C CA 1
ATOM 3633 C C . GLY C 1 65 ? 15.376 13.310 68.176 1.00 82.49 242 GLY C C 1
ATOM 3634 O O . GLY C 1 65 ? 16.221 13.653 67.336 1.00 78.84 242 GLY C O 1
ATOM 3635 N N . GLU C 1 66 ? 14.464 12.370 67.956 1.00 83.66 243 GLU C N 1
ATOM 3636 C CA . GLU C 1 66 ? 14.486 11.423 66.820 1.00 81.20 243 GLU C CA 1
ATOM 3637 C C . GLU C 1 66 ? 13.965 12.124 65.554 1.00 77.39 243 GLU C C 1
ATOM 3638 O O . GLU C 1 66 ? 14.333 11.695 64.415 1.00 76.26 243 GLU C O 1
ATOM 3644 N N . ASP C 1 67 ? 13.173 13.186 65.730 1.00 77.37 244 ASP C N 1
ATOM 3645 C CA . ASP C 1 67 ? 12.592 13.976 64.613 1.00 75.55 244 ASP C CA 1
ATOM 3646 C C . ASP C 1 67 ? 13.696 14.825 63.967 1.00 72.28 244 ASP C C 1
ATOM 3647 O O . ASP C 1 67 ? 13.431 15.349 62.858 1.00 68.26 244 ASP C O 1
ATOM 3652 N N . TYR C 1 68 ? 14.877 14.939 64.602 1.00 71.92 245 TYR C N 1
ATOM 3653 C CA . TYR C 1 68 ? 16.064 15.663 64.067 1.00 71.03 245 TYR C CA 1
ATOM 3654 C C . TYR C 1 68 ? 17.080 14.682 63.460 1.00 67.96 245 TYR C C 1
ATOM 3655 O O . TYR C 1 68 ? 18.174 15.142 63.073 1.00 66.14 245 TYR C O 1
ATOM 3664 N N . LYS C 1 69 ? 16.744 13.390 63.374 1.00 67.53 246 LYS C N 1
ATOM 3665 C CA . LYS C 1 69 ? 17.655 12.334 62.857 1.00 67.87 246 LYS C CA 1
ATOM 3666 C C . LYS C 1 69 ? 17.031 11.596 61.661 1.00 63.89 246 LYS C C 1
ATOM 3667 O O . LYS C 1 69 ? 17.609 10.570 61.240 1.00 60.01 246 LYS C O 1
ATOM 3673 N N . LYS C 1 70 ? 15.920 12.085 61.116 1.00 65.51 247 LYS C N 1
ATOM 3674 C CA . LYS C 1 70 ? 15.297 11.454 59.910 1.00 63.02 247 LYS C CA 1
ATOM 3675 C C . LYS C 1 70 ? 14.302 12.414 59.251 1.00 59.45 247 LYS C C 1
ATOM 3676 O O . LYS C 1 70 ? 13.816 13.355 59.924 1.00 63.01 247 LYS C O 1
ATOM 3682 N N . PHE C 1 71 ? 14.020 12.173 57.979 1.00 53.79 248 PHE C N 1
ATOM 3683 C CA . PHE C 1 71 ? 12.935 12.830 57.224 1.00 54.04 248 PHE C CA 1
ATOM 3684 C C . PHE C 1 71 ? 12.727 12.097 55.906 1.00 53.90 248 PHE C C 1
ATOM 3685 O O . PHE C 1 71 ? 13.560 11.257 55.514 1.00 53.80 248 PHE C O 1
ATOM 3693 N N . SER C 1 72 ? 11.640 12.434 55.228 1.00 56.48 249 SER C N 1
ATOM 3694 C CA . SER C 1 72 ? 11.198 11.764 53.979 1.00 57.01 249 SER C CA 1
ATOM 3695 C C . SER C 1 72 ? 10.957 12.828 52.906 1.00 55.84 249 SER C C 1
ATOM 3696 O O . SER C 1 72 ? 10.573 13.925 53.259 1.00 61.17 249 SER C O 1
ATOM 3699 N N . VAL C 1 73 ? 11.245 12.525 51.651 1.00 52.68 250 VAL C N 1
ATOM 3700 C CA . VAL C 1 73 ? 10.904 13.376 50.484 1.00 55.10 250 VAL C CA 1
ATOM 3701 C C . VAL C 1 73 ? 10.054 12.508 49.555 1.00 58.93 250 VAL C C 1
ATOM 3702 O O . VAL C 1 73 ? 10.535 11.408 49.203 1.00 63.43 250 VAL C O 1
ATOM 3706 N N . LYS C 1 74 ? 8.821 12.941 49.251 1.00 61.28 251 LYS C N 1
ATOM 3707 C CA . LYS C 1 74 ? 7.839 12.187 48.431 1.00 58.58 251 LYS C CA 1
ATOM 3708 C C . LYS C 1 74 ? 7.579 12.897 47.108 1.00 57.48 251 LYS C C 1
ATOM 3709 O O . LYS C 1 74 ? 7.331 14.123 47.134 1.00 58.57 251 LYS C O 1
ATOM 3715 N N . LEU C 1 75 ? 7.605 12.146 46.008 1.00 53.43 252 LEU C N 1
ATOM 3716 C CA . LEU C 1 75 ? 7.000 12.562 44.719 1.00 51.39 252 LEU C CA 1
ATOM 3717 C C . LEU C 1 75 ? 5.725 11.727 44.497 1.00 49.42 252 LEU C C 1
ATOM 3718 O O . LEU C 1 75 ? 5.809 10.487 44.454 1.00 47.29 252 LEU C O 1
ATOM 3723 N N . LEU C 1 76 ? 4.578 12.390 44.421 1.00 48.79 253 LEU C N 1
ATOM 3724 C CA . LEU C 1 76 ? 3.257 11.759 44.186 1.00 49.85 253 LEU C CA 1
ATOM 3725 C C . LEU C 1 76 ? 2.894 11.996 42.719 1.00 49.41 253 LEU C C 1
ATOM 3726 O O . LEU C 1 76 ? 2.977 13.162 42.283 1.00 50.25 253 LEU C O 1
ATOM 3731 N N . PHE C 1 77 ? 2.489 10.959 41.983 1.00 48.43 254 PHE C N 1
ATOM 3732 C CA . PHE C 1 77 ? 2.091 11.096 40.557 1.00 49.81 254 PHE C CA 1
ATOM 3733 C C . PHE C 1 77 ? 0.655 10.619 40.351 1.00 51.80 254 PHE C C 1
ATOM 3734 O O . PHE C 1 77 ? 0.235 9.698 41.053 1.00 51.31 254 PHE C O 1
ATOM 3742 N N . ASP C 1 78 ? -0.059 11.240 39.411 1.00 55.08 255 ASP C N 1
ATOM 3743 C CA . ASP C 1 78 ? -1.437 10.853 39.003 1.00 58.31 255 ASP C CA 1
ATOM 3744 C C . ASP C 1 78 ? -1.341 9.802 37.889 1.00 58.62 255 ASP C C 1
ATOM 3745 O O . ASP C 1 78 ? -0.219 9.429 37.499 1.00 58.05 255 ASP C O 1
ATOM 3750 N N . ALA C 1 79 ? -2.489 9.365 37.375 1.00 63.29 256 ALA C N 1
ATOM 3751 C CA . ALA C 1 79 ? -2.636 8.326 36.328 1.00 62.78 256 ALA C CA 1
ATOM 3752 C C . ALA C 1 79 ? -1.753 8.653 35.111 1.00 62.70 256 ALA C C 1
ATOM 3753 O O . ALA C 1 79 ? -1.290 7.710 34.438 1.00 62.59 256 ALA C O 1
ATOM 3755 N N . ASN C 1 80 ? -1.528 9.941 34.835 1.00 63.73 257 ASN C N 1
ATOM 3756 C CA . ASN C 1 80 ? -0.797 10.427 33.634 1.00 61.75 257 ASN C CA 1
ATOM 3757 C C . ASN C 1 80 ? 0.664 10.709 33.964 1.00 58.79 257 ASN C C 1
ATOM 3758 O O . ASN C 1 80 ? 1.381 11.115 33.059 1.00 58.88 257 ASN C O 1
ATOM 3763 N N . GLY C 1 81 ? 1.092 10.486 35.202 1.00 58.71 258 GLY C N 1
ATOM 3764 C CA . GLY C 1 81 ? 2.498 10.687 35.601 1.00 58.00 258 GLY C CA 1
ATOM 3765 C C . GLY C 1 81 ? 2.784 12.135 35.964 1.00 57.79 258 GLY C C 1
ATOM 3766 O O . GLY C 1 81 ? 3.970 12.453 36.149 1.00 57.67 258 GLY C O 1
ATOM 3767 N N . LYS C 1 82 ? 1.762 12.982 36.081 1.00 58.63 259 LYS C N 1
ATOM 3768 C CA . LYS C 1 82 ? 1.922 14.394 36.520 1.00 62.05 259 LYS C CA 1
ATOM 3769 C C . LYS C 1 82 ? 2.150 14.430 38.039 1.00 62.71 259 LYS C C 1
ATOM 3770 O O . LYS C 1 82 ? 1.573 13.582 38.746 1.00 61.60 259 LYS C O 1
ATOM 3776 N N . LEU C 1 83 ? 2.989 15.367 38.496 1.00 62.89 260 LEU C N 1
ATOM 3777 C CA . LEU C 1 83 ? 3.352 15.591 39.923 1.00 62.38 260 LEU C CA 1
ATOM 3778 C C . LEU C 1 83 ? 2.127 16.167 40.644 1.00 64.79 260 LEU C C 1
ATOM 3779 O O . LEU C 1 83 ? 1.611 17.174 40.159 1.00 68.71 260 LEU C O 1
ATOM 3784 N N . LEU C 1 84 ? 1.675 15.559 41.739 1.00 65.62 261 LEU C N 1
ATOM 3785 C CA . LEU C 1 84 ? 0.514 16.059 42.527 1.00 71.03 261 LEU C CA 1
ATOM 3786 C C . LEU C 1 84 ? 0.992 16.980 43.653 1.00 71.76 261 LEU C C 1
ATOM 3787 O O . LEU C 1 84 ? 2.139 16.833 44.106 1.00 67.66 261 LEU C O 1
ATOM 3792 N N . THR C 1 85 ? 0.089 17.815 44.151 1.00 75.36 262 THR C N 1
ATOM 3793 C CA . THR C 1 85 ? 0.395 19.004 44.984 1.00 79.18 262 THR C CA 1
ATOM 3794 C C . THR C 1 85 ? 0.983 18.609 46.351 1.00 78.86 262 THR C C 1
ATOM 3795 O O . THR C 1 85 ? 1.976 19.281 46.757 1.00 83.05 262 THR C O 1
ATOM 3799 N N . GLY C 1 86 ? 0.472 17.565 47.016 1.00 74.61 263 GLY C N 1
ATOM 3800 C CA . GLY C 1 86 ? 1.029 17.087 48.303 1.00 71.71 263 GLY C CA 1
ATOM 3801 C C . GLY C 1 86 ? 2.503 16.657 48.219 1.00 68.20 263 GLY C C 1
ATOM 3802 O O . GLY C 1 86 ? 3.047 16.267 49.267 1.00 67.15 263 GLY C O 1
ATOM 3803 N N . SER C 1 87 ? 3.138 16.670 47.039 1.00 63.02 264 SER C N 1
ATOM 3804 C CA . SER C 1 87 ? 4.555 16.244 46.875 1.00 59.46 264 SER C CA 1
ATOM 3805 C C . SER C 1 87 ? 5.474 17.202 47.632 1.00 58.09 264 SER C C 1
ATOM 3806 O O . SER C 1 87 ? 5.135 18.357 47.742 1.00 63.00 264 SER C O 1
ATOM 3809 N N . SER C 1 88 ? 6.589 16.702 48.133 1.00 58.64 265 SER C N 1
ATOM 3810 C CA . SER C 1 88 ? 7.721 17.495 48.687 1.00 60.33 265 SER C CA 1
ATOM 3811 C C . SER C 1 88 ? 8.293 18.423 47.597 1.00 61.60 265 SER C C 1
ATOM 3812 O O . SER C 1 88 ? 8.592 19.586 47.901 1.00 63.01 265 SER C O 1
ATOM 3815 N N . LEU C 1 89 ? 8.424 17.910 46.372 1.00 61.61 266 LEU C N 1
ATOM 3816 C CA . LEU C 1 89 ? 8.989 18.627 45.199 1.00 60.60 266 LEU C CA 1
ATOM 3817 C C . LEU C 1 89 ? 7.944 19.572 44.591 1.00 62.53 266 LEU C C 1
ATOM 3818 O O . LEU C 1 89 ? 6.826 19.140 44.348 1.00 61.00 266 LEU C O 1
ATOM 3823 N N . ASP C 1 90 ? 8.311 20.828 44.357 1.00 66.72 267 ASP C N 1
ATOM 3824 C CA . ASP C 1 90 ? 7.490 21.806 43.589 1.00 68.38 267 ASP C CA 1
ATOM 3825 C C . ASP C 1 90 ? 7.583 21.458 42.091 1.00 63.55 267 ASP C C 1
ATOM 3826 O O . ASP C 1 90 ? 8.681 21.058 41.638 1.00 57.98 267 ASP C O 1
ATOM 3831 N N . GLY C 1 91 ? 6.478 21.618 41.351 1.00 60.40 268 GLY C N 1
ATOM 3832 C CA . GLY C 1 91 ? 6.346 21.155 39.965 1.00 59.82 268 GLY C CA 1
ATOM 3833 C C . GLY C 1 91 ? 6.762 22.194 38.934 1.00 60.40 268 GLY C C 1
ATOM 3834 O O . GLY C 1 91 ? 6.703 21.876 37.716 1.00 57.57 268 GLY C O 1
ATOM 3835 N N . ASN C 1 92 ? 7.184 23.376 39.368 1.00 63.66 269 ASN C N 1
ATOM 3836 C CA . ASN C 1 92 ? 7.444 24.517 38.455 1.00 68.95 269 ASN C CA 1
ATOM 3837 C C . ASN C 1 92 ? 8.561 24.139 37.474 1.00 66.47 269 ASN C C 1
ATOM 3838 O O . ASN C 1 92 ? 8.417 24.460 36.273 1.00 66.91 269 ASN C O 1
ATOM 3843 N N . TYR C 1 93 ? 9.616 23.488 37.972 1.00 61.73 270 TYR C N 1
ATOM 3844 C CA . TYR C 1 93 ? 10.812 23.098 37.180 1.00 61.57 270 TYR C CA 1
ATOM 3845 C C . TYR C 1 93 ? 10.979 21.585 37.282 1.00 59.93 270 TYR C C 1
ATOM 3846 O O . TYR C 1 93 ? 12.117 21.126 37.218 1.00 59.97 270 TYR C O 1
ATOM 3855 N N . TRP C 1 94 ? 9.852 20.857 37.384 1.00 58.35 271 TRP C N 1
ATOM 3856 C CA . TRP C 1 94 ? 9.780 19.393 37.186 1.00 56.92 271 TRP C CA 1
ATOM 3857 C C . TRP C 1 94 ? 9.105 19.127 35.840 1.00 59.18 271 TRP C C 1
ATOM 3858 O O . TRP C 1 94 ? 7.886 19.297 35.747 1.00 62.88 271 TRP C O 1
ATOM 3869 N N . ASN C 1 95 ? 9.890 18.741 34.834 1.00 59.12 272 ASN C N 1
ATOM 3870 C CA . ASN C 1 95 ? 9.450 18.690 33.422 1.00 60.33 272 ASN C CA 1
ATOM 3871 C C . ASN C 1 95 ? 10.508 17.952 32.591 1.00 59.62 272 ASN C C 1
ATOM 3872 O O . ASN C 1 95 ? 11.627 17.719 33.088 1.00 59.45 272 ASN C O 1
ATOM 3877 N N . TYR C 1 96 ? 10.145 17.599 31.360 1.00 58.85 273 TYR C N 1
ATOM 3878 C CA . TYR C 1 96 ? 11.065 17.069 30.331 1.00 56.09 273 TYR C CA 1
ATOM 3879 C C . TYR C 1 96 ? 12.151 18.113 30.051 1.00 56.85 273 TYR C C 1
ATOM 3880 O O . TYR C 1 96 ? 11.896 19.318 30.129 1.00 57.86 273 TYR C O 1
ATOM 3889 N N . LYS C 1 97 ? 13.335 17.622 29.703 1.00 56.67 274 LYS C N 1
ATOM 3890 C CA . LYS C 1 97 ? 14.582 18.389 29.487 1.00 56.63 274 LYS C CA 1
ATOM 3891 C C . LYS C 1 97 ? 14.489 19.197 28.196 1.00 60.39 274 LYS C C 1
ATOM 3892 O O . LYS C 1 97 ? 13.938 18.714 27.221 1.00 62.22 274 LYS C O 1
ATOM 3898 N N . ASN C 1 98 ? 15.038 20.404 28.237 1.00 63.58 275 ASN C N 1
ATOM 3899 C CA . ASN C 1 98 ? 15.421 21.232 27.069 1.00 66.33 275 ASN C CA 1
ATOM 3900 C C . ASN C 1 98 ? 16.708 21.952 27.455 1.00 67.10 275 ASN C C 1
ATOM 3901 O O . ASN C 1 98 ? 16.622 22.878 28.271 1.00 68.62 275 ASN C O 1
ATOM 3906 N N . LYS C 1 99 ? 17.857 21.483 26.914 1.00 66.77 276 LYS C N 1
ATOM 3907 C CA . LYS C 1 99 ? 19.232 21.945 27.242 1.00 65.20 276 LYS C CA 1
ATOM 3908 C C . LYS C 1 99 ? 19.349 21.742 28.754 1.00 61.35 276 LYS C C 1
ATOM 3909 O O . LYS C 1 99 ? 19.028 20.629 29.230 1.00 56.42 276 LYS C O 1
ATOM 3915 N N . ASP C 1 100 ? 19.759 22.730 29.522 1.00 63.53 277 ASP C N 1
ATOM 3916 C CA . ASP C 1 100 ? 19.978 22.539 30.994 1.00 62.57 277 ASP C CA 1
ATOM 3917 C C . ASP C 1 100 ? 18.744 23.029 31.742 1.00 62.64 277 ASP C C 1
ATOM 3918 O O . ASP C 1 100 ? 18.841 23.287 32.963 1.00 61.30 277 ASP C O 1
ATOM 3923 N N . SER C 1 101 ? 17.620 23.186 31.037 1.00 64.67 278 SER C N 1
ATOM 3924 C CA . SER C 1 101 ? 16.343 23.713 31.592 1.00 65.57 278 SER C CA 1
ATOM 3925 C C . SER C 1 101 ? 15.196 22.738 31.275 1.00 63.64 278 SER C C 1
ATOM 3926 O O . SER C 1 101 ? 15.460 21.542 31.026 1.00 58.28 278 SER C O 1
ATOM 3929 N N . VAL C 1 102 ? 13.970 23.257 31.247 1.00 65.67 279 VAL C N 1
ATOM 3930 C CA . VAL C 1 102 ? 12.724 22.472 31.001 1.00 66.48 279 VAL C CA 1
ATOM 3931 C C . VAL C 1 102 ? 12.090 22.948 29.688 1.00 69.49 279 VAL C C 1
ATOM 3932 O O . VAL C 1 102 ? 12.470 24.033 29.215 1.00 73.78 279 VAL C O 1
ATOM 3936 N N . ILE C 1 103 ? 11.164 22.161 29.136 1.00 70.51 280 ILE C N 1
ATOM 3937 C CA . ILE C 1 103 ? 10.364 22.521 27.924 1.00 75.42 280 ILE C CA 1
ATOM 3938 C C . ILE C 1 103 ? 9.439 23.703 28.266 1.00 77.11 280 ILE C C 1
ATOM 3939 O O . ILE C 1 103 ? 9.129 23.899 29.485 1.00 74.63 280 ILE C O 1
ATOM 3944 N N . GLY C 1 104 ? 9.020 24.450 27.229 1.00 78.89 281 GLY C N 1
ATOM 3945 C CA . GLY C 1 104 ? 8.191 25.665 27.320 1.00 82.77 281 GLY C CA 1
ATOM 3946 C C . GLY C 1 104 ? 6.861 25.474 28.029 1.00 82.04 281 GLY C C 1
ATOM 3947 O O . GLY C 1 104 ? 6.419 26.448 28.655 1.00 86.74 281 GLY C O 1
ATOM 3948 N N . SER C 1 105 ? 6.241 24.291 27.943 1.00 80.18 282 SER C N 1
ATOM 3949 C CA . SER C 1 105 ? 4.899 23.974 28.501 1.00 79.52 282 SER C CA 1
ATOM 3950 C C . SER C 1 105 ? 5.005 22.833 29.516 1.00 77.00 282 SER C C 1
ATOM 3951 O O . SER C 1 105 ? 5.829 21.931 29.368 1.00 76.55 282 SER C O 1
ATOM 3954 N N . PRO C 1 106 ? 4.146 22.807 30.567 1.00 75.68 283 PRO C N 1
ATOM 3955 C CA . PRO C 1 106 ? 4.095 21.660 31.480 1.00 71.02 283 PRO C CA 1
ATOM 3956 C C . PRO C 1 106 ? 3.719 20.374 30.720 1.00 69.90 283 PRO C C 1
ATOM 3957 O O . PRO C 1 106 ? 2.943 20.439 29.789 1.00 72.61 283 PRO C O 1
ATOM 3961 N N . TYR C 1 107 ? 4.289 19.235 31.107 1.00 67.49 284 TYR C N 1
ATOM 3962 C CA . TYR C 1 107 ? 4.068 17.958 30.393 1.00 66.12 284 TYR C CA 1
ATOM 3963 C C . TYR C 1 107 ? 2.663 17.450 30.701 1.00 67.57 284 TYR C C 1
ATOM 3964 O O . TYR C 1 107 ? 2.170 17.693 31.817 1.00 69.77 284 TYR C O 1
ATOM 3973 N N . GLU C 1 108 ? 2.066 16.759 29.733 1.00 66.46 285 GLU C N 1
ATOM 3974 C CA . GLU C 1 108 ? 0.696 16.212 29.837 1.00 67.87 285 GLU C CA 1
ATOM 3975 C C . GLU C 1 108 ? 0.782 14.768 30.364 1.00 64.34 285 GLU C C 1
ATOM 3976 O O . GLU C 1 108 ? -0.100 14.385 31.168 1.00 67.10 285 GLU C O 1
ATOM 3982 N N . ASN C 1 109 ? 1.805 14.005 29.956 1.00 59.93 286 ASN C N 1
ATOM 3983 C CA . ASN C 1 109 ? 1.927 12.543 30.214 1.00 57.11 286 ASN C CA 1
ATOM 3984 C C . ASN C 1 109 ? 3.406 12.159 30.424 1.00 54.44 286 ASN C C 1
ATOM 3985 O O . ASN C 1 109 ? 4.240 12.539 29.592 1.00 52.32 286 ASN C O 1
ATOM 3990 N N . ALA C 1 110 ? 3.700 11.408 31.490 1.00 52.20 287 ALA C N 1
ATOM 3991 C CA . ALA C 1 110 ? 5.030 10.825 31.770 1.00 52.00 287 ALA C CA 1
ATOM 3992 C C . ALA C 1 110 ? 4.862 9.426 32.377 1.00 53.23 287 ALA C C 1
ATOM 3993 O O . ALA C 1 110 ? 5.684 9.033 33.238 1.00 52.18 287 ALA C O 1
ATOM 3995 N N . VAL C 1 111 ? 3.829 8.698 31.948 1.00 53.02 288 VAL C N 1
ATOM 3996 C CA . VAL C 1 111 ? 3.530 7.313 32.415 1.00 51.00 288 VAL C CA 1
ATOM 3997 C C . VAL C 1 111 ? 4.784 6.467 32.226 1.00 49.78 288 VAL C C 1
ATOM 3998 O O . VAL C 1 111 ? 5.175 5.750 33.154 1.00 50.29 288 VAL C O 1
ATOM 4002 N N . PRO C 1 112 ? 5.459 6.507 31.042 1.00 49.71 289 PRO C N 1
ATOM 4003 C CA . PRO C 1 112 ? 6.638 5.655 30.808 1.00 48.34 289 PRO C CA 1
ATOM 4004 C C . PRO C 1 112 ? 7.812 5.923 31.769 1.00 46.55 289 PRO C C 1
ATOM 4005 O O . PRO C 1 112 ? 8.770 5.185 31.720 1.00 47.42 289 PRO C O 1
ATOM 4009 N N . PHE C 1 113 ? 7.730 6.949 32.616 1.00 46.42 290 PHE C N 1
ATOM 4010 C CA . PHE C 1 113 ? 8.766 7.263 33.629 1.00 45.70 290 PHE C CA 1
ATOM 4011 C C . PHE C 1 113 ? 8.353 6.725 34.992 1.00 45.97 290 PHE C C 1
ATOM 4012 O O . PHE C 1 113 ? 9.159 6.800 35.947 1.00 44.56 290 PHE C O 1
ATOM 4020 N N . MET C 1 114 ? 7.129 6.203 35.086 1.00 47.93 291 MET C N 1
ATOM 4021 C CA . MET C 1 114 ? 6.538 5.825 36.386 1.00 47.65 291 MET C CA 1
ATOM 4022 C C . MET C 1 114 ? 7.039 4.434 36.768 1.00 44.16 291 MET C C 1
ATOM 4023 O O . MET C 1 114 ? 7.319 3.603 35.918 1.00 43.19 291 MET C O 1
ATOM 4028 N N . PRO C 1 115 ? 7.159 4.133 38.074 1.00 43.54 292 PRO C N 1
ATOM 4029 C CA . PRO C 1 115 ? 7.507 2.790 38.516 1.00 43.69 292 PRO C CA 1
ATOM 4030 C C . PRO C 1 115 ? 6.393 1.798 38.181 1.00 47.20 292 PRO C C 1
ATOM 4031 O O . PRO C 1 115 ? 5.239 2.066 38.521 1.00 51.10 292 PRO C O 1
ATOM 4035 N N . ASN C 1 116 ? 6.761 0.700 37.519 1.00 44.81 293 ASN C N 1
ATOM 4036 C CA . ASN C 1 116 ? 5.849 -0.354 37.006 1.00 46.54 293 ASN C CA 1
ATOM 4037 C C . ASN C 1 116 ? 4.867 -0.803 38.103 1.00 46.60 293 ASN C C 1
ATOM 4038 O O . ASN C 1 116 ? 5.365 -1.172 39.170 1.00 44.28 293 ASN C O 1
ATOM 4043 N N . SER C 1 117 ? 3.551 -0.768 37.834 1.00 47.27 294 SER C N 1
ATOM 4044 C CA . SER C 1 117 ? 2.447 -1.146 38.767 1.00 50.19 294 SER C CA 1
ATOM 4045 C C . SER C 1 117 ? 2.523 -2.633 39.096 1.00 52.33 294 SER C C 1
ATOM 4046 O O . SER C 1 117 ? 2.099 -3.004 40.195 1.00 56.12 294 SER C O 1
ATOM 4049 N N . THR C 1 118 ? 2.887 -3.445 38.117 1.00 53.39 295 THR C N 1
ATOM 4050 C CA . THR C 1 118 ? 2.984 -4.931 38.194 1.00 54.62 295 THR C CA 1
ATOM 4051 C C . THR C 1 118 ? 4.181 -5.337 39.085 1.00 53.19 295 THR C C 1
ATOM 4052 O O . THR C 1 118 ? 4.026 -6.222 39.933 1.00 54.95 295 THR C O 1
ATOM 4056 N N . ALA C 1 119 ? 5.333 -4.695 38.905 1.00 49.21 296 ALA C N 1
ATOM 4057 C CA . ALA C 1 119 ? 6.579 -4.989 39.636 1.00 49.49 296 ALA C CA 1
ATOM 4058 C C . ALA C 1 119 ? 6.451 -4.409 41.045 1.00 49.75 296 ALA C C 1
ATOM 4059 O O . ALA C 1 119 ? 6.862 -5.091 41.995 1.00 50.34 296 ALA C O 1
ATOM 4061 N N . TYR C 1 120 ? 5.868 -3.209 41.144 1.00 49.84 297 TYR C N 1
ATOM 4062 C CA . TYR C 1 120 ? 5.728 -2.404 42.381 1.00 51.12 297 TYR C CA 1
ATOM 4063 C C . TYR C 1 120 ? 4.252 -2.084 42.601 1.00 55.41 297 TYR C C 1
ATOM 4064 O O . TYR C 1 120 ? 3.838 -0.949 42.378 1.00 55.38 297 TYR C O 1
ATOM 4073 N N . PRO C 1 121 ? 3.414 -3.073 42.988 1.00 60.93 298 PRO C N 1
ATOM 4074 C CA . PRO C 1 121 ? 1.993 -2.821 43.239 1.00 66.45 298 PRO C CA 1
ATOM 4075 C C . PRO C 1 121 ? 1.777 -2.048 44.544 1.00 70.64 298 PRO C C 1
ATOM 4076 O O . PRO C 1 121 ? 2.514 -2.251 45.458 1.00 68.58 298 PRO C O 1
ATOM 4080 N N . LYS C 1 122 ? 0.784 -1.161 44.615 1.00 80.51 299 LYS C N 1
ATOM 4081 C CA . LYS C 1 122 ? 0.170 -0.724 45.910 1.00 87.18 299 LYS C CA 1
ATOM 4082 C C . LYS C 1 122 ? -0.604 -1.962 46.391 1.00 90.71 299 LYS C C 1
ATOM 4083 O O . LYS C 1 122 ? -1.022 -2.721 45.503 1.00 84.53 299 LYS C O 1
ATOM 4089 N N . ILE C 1 123 ? -0.656 -2.257 47.699 1.00 99.01 300 ILE C N 1
ATOM 4090 C CA . ILE C 1 123 ? -0.840 -3.669 48.175 1.00 109.92 300 ILE C CA 1
ATOM 4091 C C . ILE C 1 123 ? -2.076 -3.828 49.080 1.00 119.07 300 ILE C C 1
ATOM 4092 O O . ILE C 1 123 ? -2.453 -2.912 49.852 1.00 120.63 300 ILE C O 1
ATOM 4097 N N . ILE C 1 124 ? -2.722 -4.987 48.922 1.00 127.04 301 ILE C N 1
ATOM 4098 C CA . ILE C 1 124 ? -3.965 -5.435 49.625 1.00 135.40 301 ILE C CA 1
ATOM 4099 C C . ILE C 1 124 ? -3.583 -6.477 50.686 1.00 140.69 301 ILE C C 1
ATOM 4100 O O . ILE C 1 124 ? -2.931 -7.475 50.324 1.00 145.46 301 ILE C O 1
ATOM 4105 N N . ASN C 1 125 ? -4.066 -6.300 51.923 1.00 142.74 302 ASN C N 1
ATOM 4106 C CA . ASN C 1 125 ? -3.725 -7.129 53.108 1.00 143.26 302 ASN C CA 1
ATOM 4107 C C . ASN C 1 125 ? -4.991 -7.572 53.860 1.00 149.02 302 ASN C C 1
ATOM 4108 O O . ASN C 1 125 ? -5.487 -6.782 54.674 1.00 151.03 302 ASN C O 1
ATOM 4113 N N . ASN C 1 126 ? -5.491 -8.781 53.578 1.00 152.61 303 ASN C N 1
ATOM 4114 C CA . ASN C 1 126 ? -6.459 -9.504 54.444 1.00 160.00 303 ASN C CA 1
ATOM 4115 C C . ASN C 1 126 ? -5.955 -10.928 54.715 1.00 168.35 303 ASN C C 1
ATOM 4116 O O . ASN C 1 126 ? -5.607 -11.623 53.746 1.00 173.18 303 ASN C O 1
ATOM 4121 N N . GLY C 1 127 ? -6.046 -11.383 55.968 1.00 173.54 304 GLY C N 1
ATOM 4122 C CA . GLY C 1 127 ? -6.071 -12.823 56.295 1.00 176.10 304 GLY C CA 1
ATOM 4123 C C . GLY C 1 127 ? -4.793 -13.511 55.877 1.00 174.02 304 GLY C C 1
ATOM 4124 O O . GLY C 1 127 ? -3.787 -13.279 56.552 1.00 170.75 304 GLY C O 1
ATOM 4125 N N . THR C 1 128 ? -4.853 -14.339 54.824 1.00 174.96 305 THR C N 1
ATOM 4126 C CA . THR C 1 128 ? -3.751 -15.171 54.246 1.00 172.13 305 THR C CA 1
ATOM 4127 C C . THR C 1 128 ? -2.372 -14.463 54.128 1.00 167.37 305 THR C C 1
ATOM 4128 O O . THR C 1 128 ? -1.879 -14.121 53.001 1.00 164.60 305 THR C O 1
ATOM 4132 N N . ALA C 1 129 ? -1.724 -14.281 55.283 1.00 167.27 306 ALA C N 1
ATOM 4133 C CA . ALA C 1 129 ? -0.333 -13.770 55.423 1.00 159.60 306 ALA C CA 1
ATOM 4134 C C . ALA C 1 129 ? 0.608 -14.511 54.469 1.00 156.45 306 ALA C C 1
ATOM 4135 O O . ALA C 1 129 ? 1.572 -13.874 54.014 1.00 151.71 306 ALA C O 1
ATOM 4137 N N . ASN C 1 130 ? 0.344 -15.800 54.189 1.00 158.04 307 ASN C N 1
ATOM 4138 C CA . ASN C 1 130 ? 1.049 -16.586 53.131 1.00 152.65 307 ASN C CA 1
ATOM 4139 C C . ASN C 1 130 ? 0.234 -17.804 52.657 1.00 154.03 307 ASN C C 1
ATOM 4140 O O . ASN C 1 130 ? 0.158 -18.830 53.353 1.00 153.50 307 ASN C O 1
ATOM 4145 N N . PRO C 1 131 ? -0.483 -17.699 51.507 1.00 153.76 308 PRO C N 1
ATOM 4146 C CA . PRO C 1 131 ? -0.778 -18.862 50.671 1.00 156.76 308 PRO C CA 1
ATOM 4147 C C . PRO C 1 131 ? 0.317 -19.159 49.626 1.00 153.85 308 PRO C C 1
ATOM 4148 O O . PRO C 1 131 ? -0.039 -19.754 48.657 1.00 155.60 308 PRO C O 1
ATOM 4152 N N . GLU C 1 132 ? 1.568 -18.698 49.801 1.00 147.18 309 GLU C N 1
ATOM 4153 C CA . GLU C 1 132 ? 2.678 -18.879 48.834 1.00 140.09 309 GLU C CA 1
ATOM 4154 C C . GLU C 1 132 ? 2.385 -18.099 47.532 1.00 137.53 309 GLU C C 1
ATOM 4155 O O . GLU C 1 132 ? 3.302 -18.051 46.679 1.00 133.92 309 GLU C O 1
ATOM 4161 N N . ASP C 1 133 ? 1.296 -17.319 47.443 1.00 137.47 310 ASP C N 1
ATOM 4162 C CA . ASP C 1 133 ? 1.016 -16.302 46.392 1.00 131.13 310 ASP C CA 1
ATOM 4163 C C . ASP C 1 133 ? 1.415 -14.896 46.882 1.00 124.17 310 ASP C C 1
ATOM 4164 O O . ASP C 1 133 ? 1.107 -13.899 46.173 1.00 120.03 310 ASP C O 1
ATOM 4169 N N . LYS C 1 134 ? 2.033 -14.789 48.065 1.00 120.20 311 LYS C N 1
ATOM 4170 C CA . LYS C 1 134 ? 2.379 -13.529 48.770 1.00 113.87 311 LYS C CA 1
ATOM 4171 C C . LYS C 1 134 ? 3.302 -12.668 47.911 1.00 101.96 311 LYS C C 1
ATOM 4172 O O . LYS C 1 134 ? 4.260 -13.212 47.328 1.00 99.84 311 LYS C O 1
ATOM 4178 N N . LYS C 1 135 ? 3.048 -11.366 47.952 1.00 93.39 312 LYS C N 1
ATOM 4179 C CA . LYS C 1 135 ? 3.725 -10.311 47.165 1.00 87.66 312 LYS C CA 1
ATOM 4180 C C . LYS C 1 135 ? 4.761 -9.578 48.023 1.00 79.12 312 LYS C C 1
ATOM 4181 O O . LYS C 1 135 ? 4.597 -9.568 49.252 1.00 83.43 312 LYS C O 1
ATOM 4187 N N . SER C 1 136 ? 5.785 -9.025 47.384 1.00 71.34 313 SER C N 1
ATOM 4188 C CA . SER C 1 136 ? 7.041 -8.554 48.025 1.00 67.64 313 SER C CA 1
ATOM 4189 C C . SER C 1 136 ? 6.954 -7.071 48.390 1.00 64.01 313 SER C C 1
ATOM 4190 O O . SER C 1 136 ? 6.841 -6.239 47.494 1.00 57.11 313 SER C O 1
ATOM 4193 N N . ALA C 1 137 ? 7.055 -6.776 49.690 1.00 66.01 314 ALA C N 1
ATOM 4194 C CA . ALA C 1 137 ? 7.184 -5.413 50.245 1.00 64.10 314 ALA C CA 1
ATOM 4195 C C . ALA C 1 137 ? 8.560 -4.852 49.865 1.00 60.09 314 ALA C C 1
ATOM 4196 O O . ALA C 1 137 ? 8.608 -3.676 49.497 1.00 58.52 314 ALA C O 1
ATOM 4198 N N . ALA C 1 138 ? 9.612 -5.676 49.949 1.00 59.25 315 ALA C N 1
ATOM 4199 C CA . ALA C 1 138 ? 11.033 -5.270 49.811 1.00 57.59 315 ALA C CA 1
ATOM 4200 C C . ALA C 1 138 ? 11.356 -4.919 48.349 1.00 54.53 315 ALA C C 1
ATOM 4201 O O . ALA C 1 138 ? 12.156 -3.986 48.121 1.00 52.17 315 ALA C O 1
ATOM 4203 N N . LYS C 1 139 ? 10.752 -5.614 47.389 1.00 52.40 316 LYS C N 1
ATOM 4204 C CA . LYS C 1 139 ? 11.048 -5.440 45.938 1.00 50.84 316 LYS C CA 1
ATOM 4205 C C . LYS C 1 139 ? 10.807 -3.983 45.486 1.00 50.14 316 LYS C C 1
ATOM 4206 O O . LYS C 1 139 ? 11.527 -3.517 44.619 1.00 51.00 316 LYS C O 1
ATOM 4212 N N . LYS C 1 140 ? 9.841 -3.292 46.097 1.00 53.55 317 LYS C N 1
ATOM 4213 C CA . LYS C 1 140 ? 9.449 -1.874 45.861 1.00 53.41 317 LYS C CA 1
ATOM 4214 C C . LYS C 1 140 ? 10.486 -0.937 46.477 1.00 51.76 317 LYS C C 1
ATOM 4215 O O . LYS C 1 140 ? 10.278 0.282 46.472 1.00 52.01 317 LYS C O 1
ATOM 4221 N N . THR C 1 141 ? 11.562 -1.493 47.009 1.00 51.09 318 THR C N 1
ATOM 4222 C CA . THR C 1 141 ? 12.495 -0.809 47.928 1.00 49.53 318 THR C CA 1
ATOM 4223 C C . THR C 1 141 ? 13.915 -0.924 47.376 1.00 49.10 318 THR C C 1
ATOM 4224 O O . THR C 1 141 ? 14.270 -1.993 46.875 1.00 51.59 318 THR C O 1
ATOM 4228 N N . ILE C 1 142 ? 14.682 0.163 47.432 1.00 49.06 319 ILE C N 1
ATOM 4229 C CA . ILE C 1 142 ? 16.166 0.140 47.327 1.00 45.17 319 ILE C CA 1
ATOM 4230 C C . ILE C 1 142 ? 16.719 0.688 48.637 1.00 43.77 319 ILE C C 1
ATOM 4231 O O . ILE C 1 142 ? 16.317 1.773 49.025 1.00 44.22 319 ILE C O 1
ATOM 4236 N N . VAL C 1 143 ? 17.623 -0.040 49.273 1.00 45.38 320 VAL C N 1
ATOM 4237 C CA . VAL C 1 143 ? 18.246 0.352 50.565 1.00 45.69 320 VAL C CA 1
ATOM 4238 C C . VAL C 1 143 ? 19.759 0.468 50.367 1.00 45.03 320 VAL C C 1
ATOM 4239 O O . VAL C 1 143 ? 20.395 -0.480 49.881 1.00 45.04 320 VAL C O 1
ATOM 4243 N N . THR C 1 144 ? 20.302 1.609 50.750 1.00 45.59 321 THR C N 1
ATOM 4244 C CA . THR C 1 144 ? 21.710 1.977 50.507 1.00 45.91 321 THR C CA 1
ATOM 4245 C C . THR C 1 144 ? 22.092 3.108 51.470 1.00 47.42 321 THR C C 1
ATOM 4246 O O . THR C 1 144 ? 21.287 3.431 52.370 1.00 47.42 321 THR C O 1
ATOM 4250 N N . ASN C 1 145 ? 23.280 3.699 51.295 1.00 48.44 322 ASN C N 1
ATOM 4251 C CA . ASN C 1 145 ? 23.686 4.912 52.043 1.00 46.73 322 ASN C CA 1
ATOM 4252 C C . ASN C 1 145 ? 24.007 6.022 51.042 1.00 47.71 322 ASN C C 1
ATOM 4253 O O . ASN C 1 145 ? 24.489 5.700 49.944 1.00 50.56 322 ASN C O 1
ATOM 4258 N N . VAL C 1 146 ? 23.722 7.271 51.396 1.00 46.92 323 VAL C N 1
ATOM 4259 C CA . VAL C 1 146 ? 24.411 8.460 50.816 1.00 44.94 323 VAL C CA 1
ATOM 4260 C C . VAL C 1 146 ? 25.315 9.022 51.921 1.00 45.10 323 VAL C C 1
ATOM 4261 O O . VAL C 1 146 ? 25.231 8.539 53.066 1.00 46.48 323 VAL C O 1
ATOM 4265 N N . TYR C 1 147 ? 26.173 9.978 51.591 1.00 42.86 324 TYR C N 1
ATOM 4266 C CA . TYR C 1 147 ? 27.213 10.476 52.517 1.00 43.68 324 TYR C CA 1
ATOM 4267 C C . TYR C 1 147 ? 27.211 11.997 52.485 1.00 44.19 324 TYR C C 1
ATOM 4268 O O . TYR C 1 147 ? 27.330 12.615 51.410 1.00 46.77 324 TYR C O 1
ATOM 4277 N N . LEU C 1 148 ? 27.038 12.589 53.658 1.00 44.77 325 LEU C N 1
ATOM 4278 C CA . LEU C 1 148 ? 26.930 14.056 53.838 1.00 45.57 325 LEU C CA 1
ATOM 4279 C C . LEU C 1 148 ? 28.298 14.697 53.561 1.00 45.17 325 LEU C C 1
ATOM 4280 O O . LEU C 1 148 ? 29.300 14.239 54.130 1.00 44.22 325 LEU C O 1
ATOM 4285 N N . GLY C 1 149 ? 28.319 15.727 52.709 1.00 46.36 326 GLY C N 1
ATOM 4286 C CA . GLY C 1 149 ? 29.522 16.472 52.314 1.00 48.32 326 GLY C CA 1
ATOM 4287 C C . GLY C 1 149 ? 30.438 15.619 51.457 1.00 49.58 326 GLY C C 1
ATOM 4288 O O . GLY C 1 149 ? 31.632 15.997 51.302 1.00 49.86 326 GLY C O 1
ATOM 4289 N N . GLY C 1 150 ? 29.924 14.494 50.938 1.00 48.33 327 GLY C N 1
ATOM 4290 C CA . GLY C 1 150 ? 30.760 13.487 50.261 1.00 49.19 327 GLY C CA 1
ATOM 4291 C C . GLY C 1 150 ? 31.863 12.968 51.168 1.00 50.05 327 GLY C C 1
ATOM 4292 O O . GLY C 1 150 ? 32.935 12.623 50.668 1.00 48.65 327 GLY C O 1
ATOM 4293 N N . ASP C 1 151 ? 31.607 12.914 52.474 1.00 50.74 328 ASP C N 1
ATOM 4294 C CA . ASP C 1 151 ? 32.547 12.364 53.479 1.00 50.93 328 ASP C CA 1
ATOM 4295 C C . ASP C 1 151 ? 32.087 10.944 53.812 1.00 50.10 328 ASP C C 1
ATOM 4296 O O . ASP C 1 151 ? 30.924 10.766 54.245 1.00 49.43 328 ASP C O 1
ATOM 4301 N N . ALA C 1 152 ? 32.974 9.969 53.639 1.00 51.05 329 ALA C N 1
ATOM 4302 C CA . ALA C 1 152 ? 32.705 8.525 53.848 1.00 50.49 329 ALA C CA 1
ATOM 4303 C C . ALA C 1 152 ? 32.403 8.235 55.335 1.00 50.96 329 ALA C C 1
ATOM 4304 O O . ALA C 1 152 ? 31.853 7.162 55.612 1.00 52.79 329 ALA C O 1
ATOM 4306 N N . GLY C 1 153 ? 32.740 9.152 56.252 1.00 48.80 330 GLY C N 1
ATOM 4307 C CA . GLY C 1 153 ? 32.518 9.022 57.702 1.00 49.06 330 GLY C CA 1
ATOM 4308 C C . GLY C 1 153 ? 31.171 9.578 58.122 1.00 48.51 330 GLY C C 1
ATOM 4309 O O . GLY C 1 153 ? 30.881 9.557 59.326 1.00 51.38 330 GLY C O 1
ATOM 4310 N N . GLN C 1 154 ? 30.354 10.049 57.179 1.00 46.61 331 GLN C N 1
ATOM 4311 C CA . GLN C 1 154 ? 29.039 10.686 57.482 1.00 46.69 331 GLN C CA 1
ATOM 4312 C C . GLN C 1 154 ? 27.920 9.980 56.704 1.00 43.55 331 GLN C C 1
ATOM 4313 O O . GLN C 1 154 ? 27.223 10.583 55.904 1.00 41.15 331 GLN C O 1
ATOM 4319 N N . PRO C 1 155 ? 27.691 8.673 56.940 1.00 44.03 332 PRO C N 1
ATOM 4320 C CA . PRO C 1 155 ? 26.665 7.923 56.228 1.00 43.75 332 PRO C CA 1
ATOM 4321 C C . PRO C 1 155 ? 25.245 8.295 56.670 1.00 46.09 332 PRO C C 1
ATOM 4322 O O . PRO C 1 155 ? 25.037 8.622 57.839 1.00 48.22 332 PRO C O 1
ATOM 4326 N N . VAL C 1 156 ? 24.314 8.198 55.725 1.00 45.36 333 VAL C N 1
ATOM 4327 C CA . VAL C 1 156 ? 22.853 8.384 55.928 1.00 45.26 333 VAL C CA 1
ATOM 4328 C C . VAL C 1 156 ? 22.133 7.222 55.230 1.00 44.79 333 VAL C C 1
ATOM 4329 O O . VAL C 1 156 ? 22.221 7.124 54.000 1.00 43.14 333 VAL C O 1
ATOM 4333 N N . ALA C 1 157 ? 21.493 6.350 56.026 1.00 45.51 334 ALA C N 1
ATOM 4334 C CA . ALA C 1 157 ? 20.665 5.226 55.556 1.00 43.07 334 ALA C CA 1
ATOM 4335 C C . ALA C 1 157 ? 19.591 5.821 54.646 1.00 42.21 334 ALA C C 1
ATOM 4336 O O . ALA C 1 157 ? 18.890 6.719 55.098 1.00 40.34 334 ALA C O 1
ATOM 4338 N N . THR C 1 158 ? 19.551 5.378 53.391 1.00 42.89 335 THR C N 1
ATOM 4339 C CA . THR C 1 158 ? 18.685 5.946 52.328 1.00 44.55 335 THR C CA 1
ATOM 4340 C C . THR C 1 158 ? 17.838 4.813 51.758 1.00 45.44 335 THR C C 1
ATOM 4341 O O . THR C 1 158 ? 18.417 3.790 51.383 1.00 42.18 335 THR C O 1
ATOM 4345 N N . THR C 1 159 ? 16.512 4.961 51.769 1.00 46.54 336 THR C N 1
ATOM 4346 C CA . THR C 1 159 ? 15.572 3.975 51.195 1.00 46.26 336 THR C CA 1
ATOM 4347 C C . THR C 1 159 ? 14.801 4.683 50.086 1.00 45.61 336 THR C C 1
ATOM 4348 O O . THR C 1 159 ? 14.111 5.656 50.397 1.00 42.84 336 THR C O 1
ATOM 4352 N N . VAL C 1 160 ? 14.954 4.215 48.857 1.00 46.36 337 VAL C N 1
ATOM 4353 C CA . VAL C 1 160 ? 14.084 4.614 47.721 1.00 46.07 337 VAL C CA 1
ATOM 4354 C C . VAL C 1 160 ? 12.950 3.594 47.666 1.00 45.02 337 VAL C C 1
ATOM 4355 O O . VAL C 1 160 ? 13.250 2.400 47.609 1.00 44.57 337 VAL C O 1
ATOM 4359 N N . SER C 1 161 ? 11.704 4.050 47.735 1.00 44.49 338 SER C N 1
ATOM 4360 C CA . SER C 1 161 ? 10.499 3.190 47.611 1.00 45.73 338 SER C CA 1
ATOM 4361 C C . SER C 1 161 ? 9.677 3.609 46.384 1.00 44.52 338 SER C C 1
ATOM 4362 O O . SER C 1 161 ? 9.556 4.818 46.136 1.00 44.37 338 SER C O 1
ATOM 4365 N N . PHE C 1 162 ? 9.141 2.632 45.663 1.00 43.79 339 PHE C N 1
ATOM 4366 C CA . PHE C 1 162 ? 8.280 2.833 44.471 1.00 44.43 339 PHE C CA 1
ATOM 4367 C C . PHE C 1 162 ? 6.843 2.461 44.820 1.00 45.10 339 PHE C C 1
ATOM 4368 O O . PHE C 1 162 ? 6.614 1.348 45.312 1.00 45.95 339 PHE C O 1
ATOM 4376 N N . ASN C 1 163 ? 5.914 3.372 44.544 1.00 47.16 340 ASN C N 1
ATOM 4377 C CA . ASN C 1 163 ? 4.448 3.133 44.590 1.00 48.96 340 ASN C CA 1
ATOM 4378 C C . ASN C 1 163 ? 4.048 2.716 46.002 1.00 51.39 340 ASN C C 1
ATOM 4379 O O . ASN C 1 163 ? 3.140 1.925 46.122 1.00 57.21 340 ASN C O 1
ATOM 4384 N N . LYS C 1 164 ? 4.675 3.278 47.025 1.00 54.53 341 LYS C N 1
ATOM 4385 C CA . LYS C 1 164 ? 4.408 2.999 48.458 1.00 59.30 341 LYS C CA 1
ATOM 4386 C C . LYS C 1 164 ? 3.341 3.969 48.986 1.00 58.29 341 LYS C C 1
ATOM 4387 O O . LYS C 1 164 ? 2.676 3.601 49.975 1.00 61.09 341 LYS C O 1
ATOM 4393 N N . GLU C 1 165 ? 3.155 5.130 48.341 1.00 56.81 342 GLU C N 1
ATOM 4394 C CA . GLU C 1 165 ? 2.313 6.246 48.859 1.00 59.83 342 GLU C CA 1
ATOM 4395 C C . GLU C 1 165 ? 0.853 6.066 48.393 1.00 62.90 342 GLU C C 1
ATOM 4396 O O . GLU C 1 165 ? 0.638 5.457 47.334 1.00 60.30 342 GLU C O 1
ATOM 4402 N N . THR C 1 166 ? -0.097 6.568 49.189 1.00 64.92 343 THR C N 1
ATOM 4403 C CA . THR C 1 166 ? -1.552 6.596 48.889 1.00 70.19 343 THR C CA 1
ATOM 4404 C C . THR C 1 166 ? -2.082 8.036 48.908 1.00 72.57 343 THR C C 1
ATOM 4405 O O . THR C 1 166 ? -3.218 8.236 48.457 1.00 77.32 343 THR C O 1
ATOM 4409 N N . GLU C 1 167 ? -1.262 8.983 49.369 1.00 73.77 344 GLU C N 1
ATOM 4410 C CA . GLU C 1 167 ? -1.611 10.408 49.620 1.00 74.91 344 GLU C CA 1
ATOM 4411 C C . GLU C 1 167 ? -2.128 11.050 48.329 1.00 73.83 344 GLU C C 1
ATOM 4412 O O . GLU C 1 167 ? -1.639 10.677 47.235 1.00 70.95 344 GLU C O 1
ATOM 4418 N N . SER C 1 168 ? -3.090 11.969 48.443 1.00 75.95 345 SER C N 1
ATOM 4419 C CA . SER C 1 168 ? -3.690 12.714 47.300 1.00 77.33 345 SER C CA 1
ATOM 4420 C C . SER C 1 168 ? -4.204 11.761 46.202 1.00 74.26 345 SER C C 1
ATOM 4421 O O . SER C 1 168 ? -4.169 12.167 45.013 1.00 73.28 345 SER C O 1
ATOM 4424 N N . ASN C 1 169 ? -4.650 10.562 46.567 1.00 73.24 346 ASN C N 1
ATOM 4425 C CA . ASN C 1 169 ? -5.130 9.524 45.606 1.00 74.00 346 ASN C CA 1
ATOM 4426 C C . ASN C 1 169 ? -4.109 9.325 44.478 1.00 70.26 346 ASN C C 1
ATOM 4427 O O . ASN C 1 169 ? -4.505 9.249 43.296 1.00 68.51 346 ASN C O 1
ATOM 4432 N N . CYS C 1 170 ? -2.825 9.271 44.807 1.00 67.83 347 CYS C N 1
ATOM 4433 C CA . CYS C 1 170 ? -1.757 9.065 43.800 1.00 65.23 347 CYS C CA 1
ATOM 4434 C C . CYS C 1 170 ? -1.880 7.647 43.211 1.00 63.77 347 CYS C C 1
ATOM 4435 O O . CYS C 1 170 ? -2.397 6.760 43.901 1.00 67.18 347 CYS C O 1
ATOM 4438 N N . VAL C 1 171 ? -1.450 7.453 41.966 1.00 59.56 348 VAL C N 1
ATOM 4439 C CA . VAL C 1 171 ? -1.411 6.125 41.303 1.00 58.37 348 VAL C CA 1
ATOM 4440 C C . VAL C 1 171 ? 0.023 5.592 41.386 1.00 55.05 348 VAL C C 1
ATOM 4441 O O . VAL C 1 171 ? 0.199 4.369 41.580 1.00 56.65 348 VAL C O 1
ATOM 4445 N N . TYR C 1 172 ? 1.010 6.473 41.253 1.00 51.67 349 TYR C N 1
ATOM 4446 C CA . TYR C 1 172 ? 2.452 6.127 41.340 1.00 50.52 349 TYR C CA 1
ATOM 4447 C C . TYR C 1 172 ? 3.134 7.037 42.349 1.00 50.07 349 TYR C C 1
ATOM 4448 O O . TYR C 1 172 ? 2.583 8.112 42.656 1.00 54.06 349 TYR C O 1
ATOM 4457 N N . SER C 1 173 ? 4.300 6.643 42.846 1.00 47.89 350 SER C N 1
ATOM 4458 C CA . SER C 1 173 ? 5.077 7.486 43.797 1.00 48.08 350 SER C CA 1
ATOM 4459 C C . SER C 1 173 ? 6.553 7.058 43.803 1.00 45.20 350 SER C C 1
ATOM 4460 O O . SER C 1 173 ? 6.834 5.906 43.494 1.00 44.28 350 SER C O 1
ATOM 4463 N N . ILE C 1 174 ? 7.431 7.994 44.123 1.00 44.54 351 ILE C N 1
ATOM 4464 C CA . ILE C 1 174 ? 8.846 7.735 44.493 1.00 44.15 351 ILE C CA 1
ATOM 4465 C C . ILE C 1 174 ? 9.079 8.433 45.833 1.00 44.71 351 ILE C C 1
ATOM 4466 O O . ILE C 1 174 ? 8.851 9.659 45.896 1.00 45.04 351 ILE C O 1
ATOM 4471 N N . THR C 1 175 ? 9.484 7.674 46.851 1.00 44.74 352 THR C N 1
ATOM 4472 C CA . THR C 1 175 ? 9.766 8.167 48.213 1.00 47.97 352 THR C CA 1
ATOM 4473 C C . THR C 1 175 ? 11.260 8.001 48.520 1.00 47.84 352 THR C C 1
ATOM 4474 O O . THR C 1 175 ? 11.789 6.909 48.256 1.00 49.37 352 THR C O 1
ATOM 4478 N N . PHE C 1 176 ? 11.902 9.039 49.058 1.00 48.47 353 PHE C N 1
ATOM 4479 C CA . PHE C 1 176 ? 13.272 8.992 49.631 1.00 45.82 353 PHE C CA 1
ATOM 4480 C C . PHE C 1 176 ? 13.148 9.140 51.145 1.00 46.75 353 PHE C C 1
ATOM 4481 O O . PHE C 1 176 ? 12.722 10.205 51.588 1.00 49.76 353 PHE C O 1
ATOM 4489 N N . ASP C 1 177 ? 13.449 8.077 51.901 1.00 45.35 354 ASP C N 1
ATOM 4490 C CA . ASP C 1 177 ? 13.544 8.126 53.378 1.00 47.66 354 ASP C CA 1
ATOM 4491 C C . ASP C 1 177 ? 15.019 8.250 53.753 1.00 48.94 354 ASP C C 1
ATOM 4492 O O . ASP C 1 177 ? 15.823 7.464 53.226 1.00 47.57 354 ASP C O 1
ATOM 4497 N N . PHE C 1 178 ? 15.375 9.236 54.567 1.00 51.71 355 PHE C N 1
ATOM 4498 C CA . PHE C 1 178 ? 16.763 9.407 55.052 1.00 48.68 355 PHE C CA 1
ATOM 4499 C C . PHE C 1 178 ? 16.732 9.263 56.563 1.00 50.82 355 PHE C C 1
ATOM 4500 O O . PHE C 1 178 ? 15.789 9.775 57.190 1.00 53.04 355 PHE C O 1
ATOM 4508 N N . ALA C 1 179 ? 17.735 8.607 57.133 1.00 51.86 356 ALA C N 1
ATOM 4509 C CA . ALA C 1 179 ? 17.846 8.425 58.596 1.00 55.06 356 ALA C CA 1
ATOM 4510 C C . ALA C 1 179 ? 19.301 8.124 58.957 1.00 55.97 356 ALA C C 1
ATOM 4511 O O . ALA C 1 179 ? 20.022 7.560 58.106 1.00 54.77 356 ALA C O 1
ATOM 4513 N N . TRP C 1 180 ? 19.707 8.494 60.173 1.00 55.38 357 TRP C N 1
ATOM 4514 C CA . TRP C 1 180 ? 21.095 8.284 60.649 1.00 55.87 357 TRP C CA 1
ATOM 4515 C C . TRP C 1 180 ? 21.062 8.017 62.146 1.00 60.57 357 TRP C C 1
ATOM 4516 O O . TRP C 1 180 ? 20.123 8.524 62.809 1.00 64.53 357 TRP C O 1
ATOM 4527 N N . ASN C 1 181 ? 22.001 7.199 62.632 1.00 64.74 358 ASN C N 1
ATOM 4528 C CA . ASN C 1 181 ? 22.173 6.873 64.078 1.00 69.96 358 ASN C CA 1
ATOM 4529 C C . ASN C 1 181 ? 23.326 7.681 64.682 1.00 70.35 358 ASN C C 1
ATOM 4530 O O . ASN C 1 181 ? 23.249 7.971 65.869 1.00 76.30 358 ASN C O 1
ATOM 4535 N N . LYS C 1 182 ? 24.344 8.014 63.889 1.00 68.69 359 LYS C N 1
ATOM 4536 C CA . LYS C 1 182 ? 25.479 8.886 64.301 1.00 71.11 359 LYS C CA 1
ATOM 4537 C C . LYS C 1 182 ? 24.904 10.185 64.880 1.00 69.30 359 LYS C C 1
ATOM 4538 O O . LYS C 1 182 ? 23.850 10.623 64.413 1.00 68.20 359 LYS C O 1
ATOM 4544 N N . THR C 1 183 ? 25.555 10.777 65.875 1.00 68.15 360 THR C N 1
ATOM 4545 C CA . THR C 1 183 ? 25.101 12.068 66.443 1.00 68.46 360 THR C CA 1
ATOM 4546 C C . THR C 1 183 ? 25.993 13.141 65.796 1.00 68.89 360 THR C C 1
ATOM 4547 O O . THR C 1 183 ? 27.076 13.415 66.321 1.00 73.72 360 THR C O 1
ATOM 4551 N N . TYR C 1 184 ? 25.568 13.666 64.640 1.00 66.14 361 TYR C N 1
ATOM 4552 C CA . TYR C 1 184 ? 26.337 14.624 63.799 1.00 62.95 361 TYR C CA 1
ATOM 4553 C C . TYR C 1 184 ? 26.333 16.006 64.470 1.00 64.33 361 TYR C C 1
ATOM 4554 O O . TYR C 1 184 ? 25.282 16.452 64.954 1.00 62.58 361 TYR C O 1
ATOM 4563 N N . LYS C 1 185 ? 27.500 16.657 64.488 1.00 66.31 362 LYS C N 1
ATOM 4564 C CA . LYS C 1 185 ? 27.725 17.987 65.108 1.00 70.71 362 LYS C CA 1
ATOM 4565 C C . LYS C 1 185 ? 28.028 19.004 64.001 1.00 68.98 362 LYS C C 1
ATOM 4566 O O . LYS C 1 185 ? 29.158 19.030 63.520 1.00 65.64 362 LYS C O 1
ATOM 4572 N N . ASN C 1 186 ? 27.024 19.787 63.611 1.00 69.94 363 ASN C N 1
ATOM 4573 C CA . ASN C 1 186 ? 27.123 20.882 62.611 1.00 70.51 363 ASN C CA 1
ATOM 4574 C C . ASN C 1 186 ? 27.548 20.285 61.277 1.00 68.21 363 ASN C C 1
ATOM 4575 O O . ASN C 1 186 ? 28.650 20.588 60.818 1.00 71.05 363 ASN C O 1
ATOM 4580 N N . VAL C 1 187 ? 26.678 19.446 60.720 1.00 66.11 364 VAL C N 1
ATOM 4581 C CA . VAL C 1 187 ? 26.810 18.810 59.381 1.00 63.14 364 VAL C CA 1
ATOM 4582 C C . VAL C 1 187 ? 25.597 19.198 58.547 1.00 61.15 364 VAL C C 1
ATOM 4583 O O . VAL C 1 187 ? 24.494 18.743 58.804 1.00 58.24 364 VAL C O 1
ATOM 4587 N N . PRO C 1 188 ? 25.756 20.068 57.536 1.00 60.69 365 PRO C N 1
ATOM 4588 C CA . PRO C 1 188 ? 24.683 20.298 56.571 1.00 57.56 365 PRO C CA 1
ATOM 4589 C C . PRO C 1 188 ? 24.226 18.985 55.938 1.00 53.43 365 PRO C C 1
ATOM 4590 O O . PRO C 1 188 ? 25.054 18.189 55.653 1.00 50.89 365 PRO C O 1
ATOM 4594 N N . PHE C 1 189 ? 22.917 18.798 55.771 1.00 52.27 366 PHE C N 1
ATOM 4595 C CA . PHE C 1 189 ? 22.368 17.731 54.909 1.00 51.59 366 PHE C CA 1
ATOM 4596 C C . PHE C 1 189 ? 22.644 18.130 53.460 1.00 52.31 366 PHE C C 1
ATOM 4597 O O . PHE C 1 189 ? 21.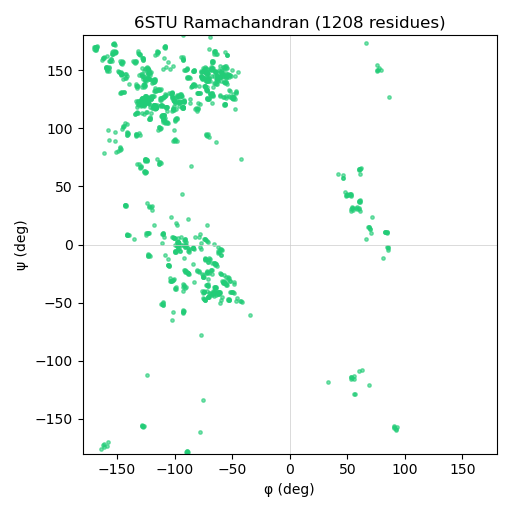888 18.892 52.843 1.00 52.70 366 PHE C O 1
ATOM 4605 N N . ASP C 1 190 ? 23.768 17.643 52.957 1.00 55.85 367 ASP C N 1
ATOM 4606 C CA . ASP C 1 190 ? 24.264 17.810 51.565 1.00 55.92 367 ASP C CA 1
ATOM 4607 C C . ASP C 1 190 ? 24.714 16.423 51.116 1.00 52.49 367 ASP C C 1
ATOM 4608 O O . ASP C 1 190 ? 25.833 16.040 51.438 1.00 56.50 367 ASP C O 1
ATOM 4613 N N . SER C 1 191 ? 23.840 15.686 50.445 1.00 52.52 368 SER C N 1
ATOM 4614 C CA . SER C 1 191 ? 24.012 14.245 50.148 1.00 51.15 368 SER C CA 1
ATOM 4615 C C . SER C 1 191 ? 24.886 14.075 48.900 1.00 50.43 368 SER C C 1
ATOM 4616 O O . SER C 1 191 ? 24.714 14.832 47.941 1.00 53.07 368 SER C O 1
ATOM 4619 N N . SER C 1 192 ? 25.799 13.110 48.936 1.00 48.03 369 SER C N 1
ATOM 4620 C CA . SER C 1 192 ? 26.494 12.566 47.744 1.00 48.78 369 SER C CA 1
ATOM 4621 C C . SER C 1 192 ? 25.443 12.086 46.741 1.00 47.94 369 SER C C 1
ATOM 4622 O O . SER C 1 192 ? 24.340 11.764 47.163 1.00 49.71 369 SER C O 1
ATOM 4625 N N . SER C 1 193 ? 25.737 12.087 45.446 1.00 46.70 370 SER C N 1
ATOM 4626 C CA . SER C 1 193 ? 24.765 11.645 44.413 1.00 43.00 370 SER C CA 1
ATOM 4627 C C . SER C 1 193 ? 24.629 10.125 44.493 1.00 43.96 370 SER C C 1
ATOM 4628 O O . SER C 1 193 ? 25.650 9.418 44.691 1.00 46.11 370 SER C O 1
ATOM 4631 N N . LEU C 1 194 ? 23.406 9.635 44.333 1.00 44.00 371 LEU C N 1
ATOM 4632 C CA . LEU C 1 194 ? 23.042 8.201 44.388 1.00 43.57 371 LEU C CA 1
ATOM 4633 C C . LEU C 1 194 ? 22.489 7.805 43.020 1.00 42.97 371 LEU C C 1
ATOM 4634 O O . LEU C 1 194 ? 21.535 8.436 42.578 1.00 48.49 371 LEU C O 1
ATOM 4639 N N . THR C 1 195 ? 23.102 6.841 42.343 1.00 43.19 372 THR C N 1
ATOM 4640 C CA . THR C 1 195 ? 22.556 6.183 41.136 1.00 44.38 372 THR C CA 1
ATOM 4641 C C . THR C 1 195 ? 21.614 5.049 41.597 1.00 46.04 372 THR C C 1
ATOM 4642 O O . THR C 1 195 ? 21.972 4.326 42.562 1.00 45.96 372 THR C O 1
ATOM 4646 N N . PHE C 1 196 ? 20.459 4.923 40.952 1.00 42.18 373 PHE C N 1
ATOM 4647 C CA . PHE C 1 196 ? 19.530 3.787 41.118 1.00 41.41 373 PHE C CA 1
ATOM 4648 C C . PHE C 1 196 ? 18.701 3.616 39.844 1.00 41.09 373 PHE C C 1
ATOM 4649 O O . PHE C 1 196 ? 18.696 4.508 38.959 1.00 43.05 373 PHE C O 1
ATOM 4657 N N . SER C 1 197 ? 18.071 2.454 39.710 1.00 41.85 374 SER C N 1
ATOM 4658 C CA . SER C 1 197 ? 17.192 2.152 38.551 1.00 41.96 374 SER C CA 1
ATOM 4659 C C . SER C 1 197 ? 15.929 1.488 39.082 1.00 42.58 374 SER C C 1
ATOM 4660 O O . SER C 1 197 ? 15.962 0.945 40.190 1.00 41.39 374 SER C O 1
ATOM 4663 N N . TYR C 1 198 ? 14.852 1.567 38.316 1.00 44.39 375 TYR C N 1
ATOM 4664 C CA . TYR C 1 198 ? 13.589 0.848 38.598 1.00 44.34 375 TYR C CA 1
ATOM 4665 C C . TYR C 1 198 ? 12.958 0.462 37.275 1.00 42.62 375 TYR C C 1
ATOM 4666 O O . TYR C 1 198 ? 13.263 1.071 36.235 1.00 43.83 375 TYR C O 1
ATOM 4675 N N . ILE C 1 199 ? 12.137 -0.574 37.317 1.00 42.69 376 ILE C N 1
ATOM 4676 C CA . ILE C 1 199 ? 11.411 -1.093 36.127 1.00 42.90 376 ILE C CA 1
ATOM 4677 C C . ILE C 1 199 ? 10.321 -0.064 35.786 1.00 43.27 376 ILE C C 1
ATOM 4678 O O . ILE C 1 199 ? 9.630 0.407 36.707 1.00 42.03 376 ILE C O 1
ATOM 4683 N N . ALA C 1 200 ? 10.206 0.310 34.518 1.00 44.62 377 ALA C N 1
ATOM 4684 C CA . ALA C 1 200 ? 9.305 1.380 34.035 1.00 44.64 377 ALA C CA 1
ATOM 4685 C C . ALA C 1 200 ? 7.936 0.803 33.703 1.00 45.64 377 ALA C C 1
ATOM 4686 O O . ALA C 1 200 ? 7.864 -0.342 33.209 1.00 45.11 377 ALA C O 1
ATOM 4688 N N . GLN C 1 201 ? 6.888 1.576 33.985 1.00 46.50 378 GLN C N 1
ATOM 4689 C CA . GLN C 1 201 ? 5.525 1.335 33.448 1.00 49.40 378 GLN C CA 1
ATOM 4690 C C . GLN C 1 201 ? 5.570 1.482 31.924 1.00 50.58 378 GLN C C 1
ATOM 4691 O O . GLN C 1 201 ? 6.283 2.356 31.448 1.00 51.38 378 GLN C O 1
ATOM 4697 N N . ASP C 1 202 ? 4.838 0.658 31.189 1.00 56.56 379 ASP C N 1
ATOM 4698 C CA . ASP C 1 202 ? 4.605 0.863 29.735 1.00 63.13 379 ASP C CA 1
ATOM 4699 C C . ASP C 1 202 ? 3.590 1.986 29.516 1.00 68.71 379 ASP C C 1
ATOM 4700 O O . ASP C 1 202 ? 2.687 2.124 30.346 1.00 69.57 379 ASP C O 1
ATOM 4705 N N . ALA C 1 203 ? 3.711 2.721 28.407 1.00 75.79 380 ALA C N 1
ATOM 4706 C CA . ALA C 1 203 ? 2.637 3.576 27.835 1.00 81.69 380 ALA C CA 1
ATOM 4707 C C . ALA C 1 203 ? 1.377 2.727 27.616 1.00 86.69 380 ALA C C 1
ATOM 4708 O O . ALA C 1 203 ? 1.513 1.538 27.275 1.00 83.80 380 ALA C O 1
ATOM 4710 N N . GLU C 1 204 ? 0.204 3.336 27.805 1.00 91.22 381 GLU C N 1
ATOM 4711 C CA . GLU C 1 204 ? -1.136 2.744 27.540 1.00 97.27 381 GLU C CA 1
ATOM 4712 C C . GLU C 1 204 ? -1.268 2.386 26.042 1.00 99.09 381 GLU C C 1
ATOM 4713 O O . GLU C 1 204 ? -0.670 3.091 25.213 1.00 90.75 381 GLU C O 1
ATOM 4719 N N . ASP C 1 205 ? -2.057 1.348 25.741 1.00 106.97 382 ASP C N 1
ATOM 4720 C CA . ASP C 1 205 ? -2.144 0.621 24.444 1.00 116.51 382 ASP C CA 1
ATOM 4721 C C . ASP C 1 205 ? -2.581 1.534 23.290 1.00 120.47 382 ASP C C 1
ATOM 4722 O O . ASP C 1 205 ? -1.964 1.439 22.198 1.00 114.59 382 ASP C O 1
ATOM 4727 N N . LYS C 1 206 ? -3.680 2.280 23.477 1.00 124.72 383 LYS C N 1
ATOM 4728 C CA . LYS C 1 206 ? -4.204 3.291 22.513 1.00 124.49 383 LYS C CA 1
ATOM 4729 C C . LYS C 1 206 ? -4.740 4.500 23.288 1.00 122.62 383 LYS C C 1
ATOM 4730 O O . LYS C 1 206 ? -4.098 5.548 23.269 1.00 117.85 383 LYS C O 1
ATOM 4736 N N . ASN D 1 6 ? 19.142 16.384 105.569 1.00 110.78 183 ASN D N 1
ATOM 4737 C CA . ASN D 1 6 ? 19.922 15.841 106.699 1.00 114.61 183 ASN D CA 1
ATOM 4738 C C . ASN D 1 6 ? 20.673 14.578 106.231 1.00 113.52 183 ASN D C 1
ATOM 4739 O O . ASN D 1 6 ? 20.043 13.685 105.640 1.00 107.64 183 ASN D O 1
ATOM 4744 N N . ASP D 1 7 ? 21.981 14.535 106.504 1.00 122.03 184 ASP D N 1
ATOM 4745 C CA . ASP D 1 7 ? 23.019 13.846 105.680 1.00 119.03 184 ASP D CA 1
ATOM 4746 C C . ASP D 1 7 ? 23.562 12.575 106.356 1.00 115.98 184 ASP D C 1
ATOM 4747 O O . ASP D 1 7 ? 24.227 11.832 105.609 1.00 112.03 184 ASP D O 1
ATOM 4752 N N . LYS D 1 8 ? 23.248 12.262 107.633 1.00 111.78 185 LYS D N 1
ATOM 4753 C CA . LYS D 1 8 ? 23.500 10.921 108.259 1.00 103.38 185 LYS D CA 1
ATOM 4754 C C . LYS D 1 8 ? 22.443 9.894 107.780 1.00 91.93 185 LYS D C 1
ATOM 4755 O O . LYS D 1 8 ? 22.478 8.729 108.230 1.00 89.29 185 LYS D O 1
ATOM 4761 N N . LEU D 1 9 ? 21.519 10.316 106.909 1.00 80.94 186 LEU D N 1
ATOM 4762 C CA . LEU D 1 9 ? 20.477 9.466 106.299 1.00 75.28 186 LEU D CA 1
ATOM 4763 C C . LEU D 1 9 ? 20.928 9.005 104.912 1.00 67.08 186 LEU D C 1
ATOM 4764 O O . LEU D 1 9 ? 20.188 8.241 104.316 1.00 63.26 186 LEU D O 1
ATOM 4769 N N . THR D 1 10 ? 22.114 9.402 104.458 1.00 64.37 187 THR D N 1
ATOM 4770 C CA . THR D 1 10 ? 22.731 8.942 103.187 1.00 60.51 187 THR D CA 1
ATOM 4771 C C . THR D 1 10 ? 24.158 8.446 103.425 1.00 60.63 187 THR D C 1
ATOM 4772 O O . THR D 1 10 ? 24.980 9.210 103.945 1.00 61.40 187 THR D O 1
ATOM 4776 N N . LEU D 1 11 ? 24.437 7.223 102.990 1.00 59.71 188 LEU D N 1
ATOM 4777 C CA . LEU D 1 11 ? 25.797 6.635 102.955 1.00 61.28 188 LEU D CA 1
ATOM 4778 C C . LEU D 1 11 ? 26.115 6.360 101.486 1.00 57.38 188 LEU D C 1
ATOM 4779 O O . LEU D 1 11 ? 25.334 5.625 100.856 1.00 53.04 188 LEU D O 1
ATOM 4784 N N . TRP D 1 12 ? 27.179 6.959 100.942 1.00 58.37 189 TRP D N 1
ATOM 4785 C CA . TRP D 1 12 ? 27.435 6.886 99.477 1.00 57.21 189 TRP D CA 1
ATOM 4786 C C . TRP D 1 12 ? 28.916 7.002 99.096 1.00 59.69 189 TRP D C 1
ATOM 4787 O O . TRP D 1 12 ? 29.782 7.259 99.982 1.00 63.11 189 TRP D O 1
ATOM 4798 N N . THR D 1 13 ? 29.147 6.803 97.793 1.00 59.03 190 THR D N 1
ATOM 4799 C CA . THR D 1 13 ? 30.440 6.829 97.077 1.00 59.98 190 THR D CA 1
ATOM 4800 C C . THR D 1 13 ? 30.777 8.248 96.626 1.00 61.73 190 THR D C 1
ATOM 4801 O O . THR D 1 13 ? 31.903 8.462 96.094 1.00 64.05 190 THR D O 1
ATOM 4805 N N . THR D 1 14 ? 29.838 9.165 96.850 1.00 61.10 191 THR D N 1
ATOM 4806 C CA . THR D 1 14 ? 29.666 10.486 96.166 1.00 60.66 191 THR D CA 1
ATOM 4807 C C . THR D 1 14 ? 29.002 10.219 94.820 1.00 56.67 191 THR D C 1
ATOM 4808 O O . THR D 1 14 ? 29.122 9.135 94.261 1.00 56.33 191 THR D O 1
ATOM 4812 N N . PRO D 1 15 ? 28.210 11.169 94.306 1.00 55.06 192 PRO D N 1
ATOM 4813 C CA . PRO D 1 15 ? 27.490 10.986 93.049 1.00 54.72 192 PRO D CA 1
ATOM 4814 C C . PRO D 1 15 ? 28.362 10.997 91.788 1.00 54.67 192 PRO D C 1
ATOM 4815 O O . PRO D 1 15 ? 27.929 10.439 90.807 1.00 51.47 192 PRO D O 1
ATOM 4819 N N . ASP D 1 16 ? 29.531 11.640 91.849 1.00 55.79 193 ASP D N 1
ATOM 4820 C CA . ASP D 1 16 ? 30.495 11.732 90.718 1.00 57.71 193 ASP D CA 1
ATOM 4821 C C . ASP D 1 16 ? 31.888 11.354 91.210 1.00 58.61 193 ASP D C 1
ATOM 4822 O O . ASP D 1 16 ? 32.787 12.189 91.309 1.00 61.45 193 ASP D O 1
ATOM 4827 N N . PRO D 1 17 ? 32.101 10.069 91.539 1.00 58.23 194 PRO D N 1
ATOM 4828 C CA . PRO D 1 17 ? 33.376 9.642 92.112 1.00 61.06 194 PRO D CA 1
ATOM 4829 C C . PRO D 1 17 ? 34.503 9.564 91.072 1.00 63.48 194 PRO D C 1
ATOM 4830 O O . PRO D 1 17 ? 34.226 9.319 89.890 1.00 62.33 194 PRO D O 1
ATOM 4834 N N . SER D 1 18 ? 35.733 9.753 91.540 1.00 66.27 195 SER D N 1
ATOM 4835 C CA . SER D 1 18 ? 36.981 9.300 90.880 1.00 70.43 195 SER D CA 1
ATOM 4836 C C . SER D 1 18 ? 36.989 7.778 90.854 1.00 69.20 195 SER D C 1
ATOM 4837 O O . SER D 1 18 ? 36.211 7.150 91.571 1.00 64.24 195 SER D O 1
ATOM 4840 N N . PRO D 1 19 ? 37.882 7.130 90.074 1.00 71.64 196 PRO D N 1
ATOM 4841 C CA . PRO D 1 19 ? 38.003 5.678 90.136 1.00 71.07 196 PRO D CA 1
ATOM 4842 C C . PRO D 1 19 ? 38.143 5.294 91.620 1.00 70.59 196 PRO D C 1
ATOM 4843 O O . PRO D 1 19 ? 38.964 5.925 92.328 1.00 73.17 196 PRO D O 1
ATOM 4847 N N . ASN D 1 20 ? 37.283 4.370 92.067 1.00 66.31 197 ASN D N 1
ATOM 4848 C CA . ASN D 1 20 ? 37.093 4.014 93.494 1.00 64.55 197 ASN D CA 1
ATOM 4849 C C . ASN D 1 20 ? 36.890 2.495 93.640 1.00 63.55 197 ASN D C 1
ATOM 4850 O O . ASN D 1 20 ? 36.571 2.055 94.750 1.00 64.07 197 ASN D O 1
ATOM 4855 N N . CYS D 1 21 ? 37.068 1.700 92.584 1.00 63.60 198 CYS D N 1
ATOM 4856 C CA . CYS D 1 21 ? 36.586 0.297 92.571 1.00 64.04 198 CYS D CA 1
ATOM 4857 C C . CYS D 1 21 ? 37.504 -0.619 91.772 1.00 69.16 198 CYS D C 1
ATOM 4858 O O . CYS D 1 21 ? 38.086 -0.161 90.794 1.00 70.98 198 CYS D O 1
ATOM 4861 N N . LYS D 1 22 ? 37.613 -1.878 92.207 1.00 73.21 199 LYS D N 1
ATOM 4862 C CA . LYS D 1 22 ? 38.360 -2.968 91.530 1.00 76.47 199 LYS D CA 1
ATOM 4863 C C . LYS D 1 22 ? 37.375 -3.987 90.938 1.00 75.19 199 LYS D C 1
ATOM 4864 O O . LYS D 1 22 ? 36.709 -4.696 91.692 1.00 76.43 199 LYS D O 1
ATOM 4870 N N . VAL D 1 23 ? 37.308 -4.048 89.616 1.00 72.84 200 VAL D N 1
ATOM 4871 C CA . VAL D 1 23 ? 36.658 -5.141 88.846 1.00 70.86 200 VAL D CA 1
ATOM 4872 C C . VAL D 1 23 ? 37.731 -6.193 88.513 1.00 76.63 200 VAL D C 1
ATOM 4873 O O . VAL D 1 23 ? 37.544 -7.341 88.938 1.00 82.31 200 VAL D O 1
ATOM 4877 N N . SER D 1 24 ? 38.819 -5.805 87.822 1.00 76.75 201 SER D N 1
ATOM 4878 C CA . SER D 1 24 ? 39.995 -6.651 87.472 1.00 78.45 201 SER D CA 1
ATOM 4879 C C . SER D 1 24 ? 41.227 -6.209 88.261 1.00 81.28 201 SER D C 1
ATOM 4880 O O . SER D 1 24 ? 41.896 -7.081 88.842 1.00 85.61 201 SER D O 1
ATOM 4883 N N . GLU D 1 25 ? 41.552 -4.915 88.218 1.00 81.17 202 GLU D N 1
ATOM 4884 C CA . GLU D 1 25 ? 42.712 -4.300 88.917 1.00 86.75 202 GLU D CA 1
ATOM 4885 C C . GLU D 1 25 ? 42.250 -3.068 89.709 1.00 85.88 202 GLU D C 1
ATOM 4886 O O . GLU D 1 25 ? 41.130 -2.592 89.482 1.00 86.39 202 GLU D O 1
ATOM 4892 N N . GLU D 1 26 ? 43.081 -2.624 90.649 1.00 91.32 203 GLU D N 1
ATOM 4893 C CA . GLU D 1 26 ? 42.908 -1.436 91.531 1.00 90.89 203 GLU D CA 1
ATOM 4894 C C . GLU D 1 26 ? 42.470 -0.221 90.695 1.00 86.70 203 GLU D C 1
ATOM 4895 O O . GLU D 1 26 ? 43.089 0.044 89.647 1.00 84.06 203 GLU D O 1
ATOM 4901 N N . LYS D 1 27 ? 41.410 0.462 91.132 1.00 83.86 204 LYS D N 1
ATOM 4902 C CA . LYS D 1 27 ? 40.929 1.757 90.579 1.00 81.92 204 LYS D CA 1
ATOM 4903 C C . LYS D 1 27 ? 40.741 1.672 89.057 1.00 78.38 204 LYS D C 1
ATOM 4904 O O . LYS D 1 27 ? 41.111 2.630 88.370 1.00 83.26 204 LYS D O 1
ATOM 4910 N N . ASP D 1 28 ? 40.161 0.588 88.550 1.00 74.00 205 ASP D N 1
ATOM 4911 C CA . ASP D 1 28 ? 39.876 0.405 87.103 1.00 71.31 205 ASP D CA 1
ATOM 4912 C C . ASP D 1 28 ? 38.419 0.796 86.817 1.00 67.37 205 ASP D C 1
ATOM 4913 O O . ASP D 1 28 ? 37.985 0.671 85.643 1.00 68.11 205 ASP D O 1
ATOM 4918 N N . SER D 1 29 ? 37.675 1.246 87.831 1.00 64.10 206 SER D N 1
ATOM 4919 C CA . SER D 1 29 ? 36.237 1.543 87.659 1.00 61.97 206 SER D CA 1
ATOM 4920 C C . SER D 1 29 ? 35.715 2.564 88.670 1.00 60.93 206 SER D C 1
ATOM 4921 O O . SER D 1 29 ? 36.355 2.790 89.708 1.00 60.18 206 SER D O 1
ATOM 4924 N N . LYS D 1 30 ? 34.589 3.176 88.299 1.00 59.68 207 LYS D N 1
ATOM 4925 C CA . LYS D 1 30 ? 33.782 4.118 89.102 1.00 58.44 207 LYS D CA 1
ATOM 4926 C C . LYS D 1 30 ? 32.473 3.409 89.475 1.00 55.58 207 LYS D C 1
ATOM 4927 O O . LYS D 1 30 ? 31.626 3.185 88.591 1.00 51.27 207 LYS D O 1
ATOM 4933 N N . LEU D 1 31 ? 32.350 3.029 90.741 1.00 55.17 208 LEU D N 1
ATOM 4934 C CA . LEU D 1 31 ? 31.083 2.575 91.342 1.00 52.10 208 LEU D CA 1
ATOM 4935 C C . LEU D 1 31 ? 30.419 3.788 91.975 1.00 50.66 208 LEU D C 1
ATOM 4936 O O . LEU D 1 31 ? 31.030 4.372 92.855 1.00 52.40 208 LEU D O 1
ATOM 4941 N N . THR D 1 32 ? 29.238 4.148 91.484 1.00 50.75 209 THR D N 1
ATOM 4942 C CA . THR D 1 32 ? 28.316 5.110 92.142 1.00 52.42 209 THR D CA 1
ATOM 4943 C C . THR D 1 32 ? 27.247 4.302 92.868 1.00 49.51 209 THR D C 1
ATOM 4944 O O . THR D 1 32 ? 26.441 3.670 92.193 1.00 49.27 209 THR D O 1
ATOM 4948 N N . LEU D 1 33 ? 27.324 4.275 94.197 1.00 49.81 210 LEU D N 1
ATOM 4949 C CA . LEU D 1 33 ? 26.370 3.572 95.082 1.00 48.23 210 LEU D CA 1
ATOM 4950 C C . LEU D 1 33 ? 25.865 4.578 96.118 1.00 49.80 210 LEU D C 1
ATOM 4951 O O . LEU D 1 33 ? 26.698 5.172 96.827 1.00 52.22 210 LEU D O 1
ATOM 4956 N N . VAL D 1 34 ? 24.550 4.808 96.141 1.00 48.35 211 VAL D N 1
ATOM 4957 C CA . VAL D 1 34 ? 23.877 5.688 97.130 1.00 50.25 211 VAL D CA 1
ATOM 4958 C C . VAL D 1 34 ? 22.914 4.837 97.951 1.00 51.25 211 VAL D C 1
ATOM 4959 O O . VAL D 1 34 ? 21.985 4.250 97.354 1.00 51.00 211 VAL D O 1
ATOM 4963 N N . LEU D 1 35 ? 23.182 4.743 99.255 1.00 53.27 212 LEU D N 1
ATOM 4964 C CA . LEU D 1 35 ? 22.288 4.113 100.253 1.00 54.10 212 LEU D CA 1
ATOM 4965 C C . LEU D 1 35 ? 21.579 5.228 101.014 1.00 55.38 212 LEU D C 1
ATOM 4966 O O . LEU D 1 35 ? 22.270 5.993 101.686 1.00 60.69 212 LEU D O 1
ATOM 4971 N N . THR D 1 36 ? 20.261 5.328 100.870 1.00 54.30 213 THR D N 1
ATOM 4972 C CA . THR D 1 36 ? 19.398 6.312 101.556 1.00 58.74 213 THR D CA 1
ATOM 4973 C C . THR D 1 36 ? 18.492 5.595 102.549 1.00 58.50 213 THR D C 1
ATOM 4974 O O . THR D 1 36 ? 17.802 4.663 102.140 1.00 54.50 213 THR D O 1
ATOM 4978 N N . LYS D 1 37 ? 18.525 5.994 103.820 1.00 62.48 214 LYS D N 1
ATOM 4979 C CA . LYS D 1 37 ? 17.702 5.360 104.877 1.00 64.83 214 LYS D CA 1
ATOM 4980 C C . LYS D 1 37 ? 16.282 5.911 104.776 1.00 65.17 214 LYS D C 1
ATOM 4981 O O . LYS D 1 37 ? 16.133 7.119 104.912 1.00 68.91 214 LYS D O 1
ATOM 4987 N N . CYS D 1 38 ? 15.310 5.053 104.475 1.00 65.16 215 CYS D N 1
ATOM 4988 C CA . CYS D 1 38 ? 13.836 5.315 104.542 1.00 69.74 215 CYS D CA 1
ATOM 4989 C C . CYS D 1 38 ? 13.322 4.391 105.671 1.00 70.31 215 CYS D C 1
ATOM 4990 O O . CYS D 1 38 ? 12.743 3.339 105.372 1.00 72.00 215 CYS D O 1
ATOM 4993 N N . GLY D 1 39 ? 13.649 4.712 106.932 1.00 72.41 216 GLY D N 1
ATOM 4994 C CA . GLY D 1 39 ? 13.356 3.910 108.139 1.00 72.25 216 GLY D CA 1
ATOM 4995 C C . GLY D 1 39 ? 13.843 2.466 108.051 1.00 68.50 216 GLY D C 1
ATOM 4996 O O . GLY D 1 39 ? 15.078 2.219 107.959 1.00 67.79 216 GLY D O 1
ATOM 4997 N N . SER D 1 40 ? 12.885 1.532 108.040 1.00 66.39 217 SER D N 1
ATOM 4998 C CA . SER D 1 40 ? 13.094 0.065 108.080 1.00 65.87 217 SER D CA 1
ATOM 4999 C C . SER D 1 40 ? 13.793 -0.448 106.819 1.00 62.74 217 SER D C 1
ATOM 5000 O O . SER D 1 40 ? 14.238 -1.601 106.840 1.00 63.39 217 SER D O 1
ATOM 5003 N N . GLN D 1 41 ? 13.849 0.327 105.735 1.00 62.10 218 GLN D N 1
ATOM 5004 C CA . GLN D 1 41 ? 14.461 -0.132 104.469 1.00 58.89 218 GLN D CA 1
ATOM 5005 C C . GLN D 1 41 ? 15.506 0.882 104.021 1.00 56.14 218 GLN D C 1
ATOM 5006 O O . GLN D 1 41 ? 15.338 2.068 104.312 1.00 58.09 218 GLN D O 1
ATOM 5012 N N . ILE D 1 42 ? 16.536 0.399 103.337 1.00 53.05 219 ILE D N 1
ATOM 5013 C CA . ILE D 1 42 ? 17.509 1.229 102.579 1.00 52.77 219 ILE D CA 1
ATOM 5014 C C . ILE D 1 42 ? 17.037 1.293 101.114 1.00 49.92 219 ILE D C 1
ATOM 5015 O O . ILE D 1 42 ? 16.765 0.219 100.523 1.00 47.58 219 ILE D O 1
ATOM 5020 N N . LEU D 1 43 ? 16.932 2.511 100.573 1.00 49.71 220 LEU D N 1
ATOM 5021 C CA . LEU D 1 43 ? 16.669 2.809 99.147 1.00 47.57 220 LEU D CA 1
ATOM 5022 C C . LEU D 1 43 ? 18.035 3.014 98.497 1.00 47.87 220 LEU D C 1
ATOM 5023 O O . LEU D 1 43 ? 18.769 3.898 98.953 1.00 50.55 220 LEU D O 1
ATOM 5028 N N . ALA D 1 44 ? 18.339 2.231 97.460 1.00 45.96 221 ALA D N 1
ATOM 5029 C CA . ALA D 1 44 ? 19.679 2.162 96.853 1.00 45.30 221 ALA D CA 1
ATOM 5030 C C . ALA D 1 44 ? 19.576 2.437 95.356 1.00 46.20 221 ALA D C 1
ATOM 5031 O O . ALA D 1 44 ? 18.624 1.954 94.724 1.00 47.20 221 ALA D O 1
ATOM 5033 N N . SER D 1 45 ? 20.572 3.164 94.845 1.00 48.78 222 SER D N 1
ATOM 5034 C CA . SER D 1 45 ? 20.873 3.373 93.416 1.00 47.96 222 SER D CA 1
ATOM 5035 C C . SER D 1 45 ? 22.324 2.958 93.163 1.00 46.88 222 SER D C 1
ATOM 5036 O O . SER D 1 45 ? 23.230 3.467 93.848 1.00 46.01 222 SER D O 1
ATOM 5039 N N . VAL D 1 46 ? 22.539 2.091 92.178 1.00 43.65 223 VAL D N 1
ATOM 5040 C CA . VAL D 1 46 ? 23.903 1.644 91.795 1.00 44.59 223 VAL D CA 1
ATOM 5041 C C . VAL D 1 46 ? 24.082 1.739 90.280 1.00 44.97 223 VAL D C 1
ATOM 5042 O O . VAL D 1 46 ? 23.167 1.314 89.531 1.00 44.89 223 VAL D O 1
ATOM 5046 N N . SER D 1 47 ? 25.242 2.254 89.876 1.00 44.06 224 SER D N 1
ATOM 5047 C CA . SER D 1 47 ? 25.759 2.277 88.493 1.00 45.00 224 SER D CA 1
ATOM 5048 C C . SER D 1 47 ? 27.269 2.011 88.527 1.00 44.56 224 SER D C 1
ATOM 5049 O O . SER D 1 47 ? 27.921 2.474 89.477 1.00 45.11 224 SER D O 1
ATOM 5052 N N . LEU D 1 48 ? 27.789 1.321 87.520 1.00 44.13 225 LEU D N 1
ATOM 5053 C CA . LEU D 1 48 ? 29.219 0.946 87.424 1.00 47.93 225 LEU D CA 1
ATOM 5054 C C . LEU D 1 48 ? 29.724 1.322 86.035 1.00 50.11 225 LEU D C 1
ATOM 5055 O O . LEU D 1 48 ? 29.170 0.807 85.045 1.00 56.27 225 LEU D O 1
ATOM 5060 N N . LEU D 1 49 ? 30.737 2.185 85.967 1.00 52.42 226 LEU D N 1
ATOM 5061 C CA . LEU D 1 49 ? 31.500 2.455 84.731 1.00 52.38 226 LEU D CA 1
ATOM 5062 C C . LEU D 1 49 ? 32.902 1.899 84.930 1.00 56.28 226 LEU D C 1
ATOM 5063 O O . LEU D 1 49 ? 33.588 2.359 85.853 1.00 60.36 226 LEU D O 1
ATOM 5068 N N . VAL D 1 50 ? 33.347 0.955 84.107 1.00 58.65 227 VAL D N 1
ATOM 5069 C CA . VAL D 1 50 ? 34.772 0.540 84.164 1.00 61.43 227 VAL D CA 1
ATOM 5070 C C . VAL D 1 50 ? 35.530 1.304 83.086 1.00 62.92 227 VAL D C 1
ATOM 5071 O O . VAL D 1 50 ? 35.075 1.359 81.934 1.00 58.85 227 VAL D O 1
ATOM 5075 N N . VAL D 1 51 ? 36.622 1.934 83.508 1.00 68.47 228 VAL D N 1
ATOM 5076 C CA . VAL D 1 51 ? 37.375 2.950 82.712 1.00 71.88 228 VAL D CA 1
ATOM 5077 C C . VAL D 1 51 ? 38.686 2.359 82.184 1.00 74.35 228 VAL D C 1
ATOM 5078 O O . VAL D 1 51 ? 39.228 2.952 81.255 1.00 76.75 228 VAL D O 1
ATOM 5082 N N . LYS D 1 52 ? 39.180 1.244 82.733 1.00 76.44 229 LYS D N 1
ATOM 5083 C CA . LYS D 1 52 ? 40.352 0.521 82.154 1.00 81.59 229 LYS D CA 1
ATOM 5084 C C . LYS D 1 52 ? 40.307 -0.974 82.484 1.00 81.69 229 LYS D C 1
ATOM 5085 O O . LYS D 1 52 ? 39.489 -1.389 83.325 1.00 78.56 229 LYS D O 1
ATOM 5091 N N . GLY D 1 53 ? 41.129 -1.752 81.772 1.00 85.30 230 GLY D N 1
ATOM 5092 C CA . GLY D 1 53 ? 41.295 -3.210 81.953 1.00 85.72 230 GLY D CA 1
ATOM 5093 C C . GLY D 1 53 ? 40.346 -4.050 81.080 1.00 82.35 230 GLY D C 1
ATOM 5094 O O . GLY D 1 53 ? 39.817 -3.564 80.023 1.00 76.99 230 GLY D O 1
ATOM 5095 N N . LYS D 1 54 ? 40.138 -5.280 81.561 1.00 83.89 231 LYS D N 1
ATOM 5096 C CA . LYS D 1 54 ? 39.411 -6.405 80.918 1.00 86.62 231 LYS D CA 1
ATOM 5097 C C . LYS D 1 54 ? 38.019 -5.955 80.451 1.00 81.62 231 LYS D C 1
ATOM 5098 O O . LYS D 1 54 ? 37.598 -6.376 79.351 1.00 83.99 231 LYS D O 1
ATOM 5104 N N . PHE D 1 55 ? 37.322 -5.150 81.257 1.00 73.70 232 PHE D N 1
ATOM 5105 C CA . PHE D 1 55 ? 35.884 -4.854 81.054 1.00 69.11 232 PHE D CA 1
ATOM 5106 C C . PHE D 1 55 ? 35.640 -3.403 80.605 1.00 66.37 232 PHE D C 1
ATOM 5107 O O . PHE D 1 55 ? 34.464 -3.014 80.569 1.00 60.40 232 PHE D O 1
ATOM 5115 N N . ALA D 1 56 ? 36.678 -2.625 80.264 1.00 66.71 233 ALA D N 1
ATOM 5116 C CA . ALA D 1 56 ? 36.540 -1.213 79.817 1.00 64.24 233 ALA D CA 1
ATOM 5117 C C . ALA D 1 56 ? 35.997 -1.153 78.394 1.00 64.32 233 ALA D C 1
ATOM 5118 O O . ALA D 1 56 ? 35.370 -0.132 78.019 1.00 63.91 233 ALA D O 1
ATOM 5120 N N . ASN D 1 57 ? 36.279 -2.197 77.621 1.00 67.76 234 ASN D N 1
ATOM 5121 C CA . ASN D 1 57 ? 35.815 -2.370 76.224 1.00 69.16 234 ASN D CA 1
ATOM 5122 C C . ASN D 1 57 ? 35.615 -3.872 75.988 1.00 70.25 234 ASN D C 1
ATOM 5123 O O . ASN D 1 57 ? 36.558 -4.503 75.474 1.00 69.94 234 ASN D O 1
ATOM 5128 N N . ILE D 1 58 ? 34.456 -4.422 76.391 1.00 66.44 235 ILE D N 1
ATOM 5129 C CA . ILE D 1 58 ? 34.113 -5.866 76.229 1.00 67.24 235 ILE D CA 1
ATOM 5130 C C . ILE D 1 58 ? 34.246 -6.210 74.751 1.00 70.69 235 ILE D C 1
ATOM 5131 O O . ILE D 1 58 ? 33.582 -5.549 73.939 1.00 70.45 235 ILE D O 1
ATOM 5136 N N . ASN D 1 59 ? 35.018 -7.240 74.417 1.00 74.04 236 ASN D N 1
ATOM 5137 C CA . ASN D 1 59 ? 34.996 -7.838 73.064 1.00 76.10 236 ASN D CA 1
ATOM 5138 C C . ASN D 1 59 ? 35.105 -9.359 73.223 1.00 77.77 236 ASN D C 1
ATOM 5139 O O . ASN D 1 59 ? 36.240 -9.868 73.318 1.00 81.51 236 ASN D O 1
ATOM 5144 N N . ASN D 1 60 ? 33.966 -10.046 73.233 1.00 74.79 237 ASN D N 1
ATOM 5145 C CA . ASN D 1 60 ? 33.890 -11.510 73.460 1.00 75.88 237 ASN D CA 1
ATOM 5146 C C . ASN D 1 60 ? 34.133 -12.241 72.136 1.00 81.17 237 ASN D C 1
ATOM 5147 O O . ASN D 1 60 ? 34.153 -13.465 72.162 1.00 86.03 237 ASN D O 1
ATOM 5152 N N . GLU D 1 61 ? 34.308 -11.529 71.020 1.00 83.40 238 GLU D N 1
ATOM 5153 C CA . GLU D 1 61 ? 34.773 -12.140 69.747 1.00 90.32 238 GLU D CA 1
ATOM 5154 C C . GLU D 1 61 ? 36.270 -12.445 69.913 1.00 95.51 238 GLU D C 1
ATOM 5155 O O . GLU D 1 61 ? 36.688 -13.589 69.604 1.00 101.96 238 GLU D O 1
ATOM 5161 N N . THR D 1 62 ? 37.044 -11.474 70.415 1.00 95.21 239 THR D N 1
ATOM 5162 C CA . THR D 1 62 ? 38.524 -11.556 70.544 1.00 101.06 239 THR D CA 1
ATOM 5163 C C . THR D 1 62 ? 38.872 -12.176 71.905 1.00 101.19 239 THR D C 1
ATOM 5164 O O . THR D 1 62 ? 39.958 -12.773 72.004 1.00 107.15 239 THR D O 1
ATOM 5168 N N . ASN D 1 63 ? 37.980 -12.084 72.896 1.00 96.07 240 ASN D N 1
ATOM 5169 C CA . ASN D 1 63 ? 38.163 -12.698 74.242 1.00 95.85 240 ASN D CA 1
ATOM 5170 C C . ASN D 1 63 ? 36.953 -13.576 74.558 1.00 95.50 240 ASN D C 1
ATOM 5171 O O . ASN D 1 63 ? 36.108 -13.217 75.382 1.00 92.04 240 ASN D O 1
ATOM 5176 N N . PRO D 1 64 ? 36.814 -14.760 73.900 1.00 98.69 241 PRO D N 1
ATOM 5177 C CA . PRO D 1 64 ? 35.642 -15.623 74.094 1.00 96.54 241 PRO D CA 1
ATOM 5178 C C . PRO D 1 64 ? 35.653 -16.258 75.502 1.00 94.78 241 PRO D C 1
ATOM 5179 O O . PRO D 1 64 ? 36.657 -16.090 76.184 1.00 94.59 241 PRO D O 1
ATOM 5183 N N . GLY D 1 65 ? 34.562 -16.868 75.940 1.00 94.54 242 GLY D N 1
ATOM 5184 C CA . GLY D 1 65 ? 34.605 -17.618 77.202 1.00 97.56 242 GLY D CA 1
ATOM 5185 C C . GLY D 1 65 ? 34.840 -16.739 78.422 1.00 94.07 242 GLY D C 1
ATOM 5186 O O . GLY D 1 65 ? 34.891 -15.518 78.351 1.00 92.39 242 GLY D O 1
ATOM 5187 N N . GLU D 1 66 ? 34.735 -17.428 79.539 1.00 95.35 243 GLU D N 1
ATOM 5188 C CA . GLU D 1 66 ? 33.651 -17.110 80.492 1.00 92.29 243 GLU D CA 1
ATOM 5189 C C . GLU D 1 66 ? 34.173 -16.095 81.503 1.00 88.05 243 GLU D C 1
ATOM 5190 O O . GLU D 1 66 ? 33.331 -15.378 82.071 1.00 86.55 243 GLU D O 1
ATOM 5196 N N . ASP D 1 67 ? 35.489 -16.003 81.695 1.00 86.68 244 ASP D N 1
ATOM 5197 C CA . ASP D 1 67 ? 36.104 -15.045 82.655 1.00 85.99 244 ASP D CA 1
ATOM 5198 C C . ASP D 1 67 ? 36.024 -13.617 82.082 1.00 80.82 244 ASP D C 1
ATOM 5199 O O . ASP D 1 67 ? 36.242 -12.667 82.873 1.00 74.64 244 ASP D O 1
ATOM 5204 N N . TYR D 1 68 ? 35.698 -13.472 80.781 1.00 79.05 245 TYR D N 1
ATOM 5205 C CA . TYR D 1 68 ? 35.505 -12.166 80.093 1.00 76.95 245 TYR D CA 1
ATOM 5206 C C . TYR D 1 68 ? 34.008 -11.853 79.926 1.00 72.56 245 TYR D C 1
ATOM 5207 O O . TYR D 1 68 ? 33.680 -10.841 79.267 1.00 71.83 245 TYR D O 1
ATOM 5216 N N . LYS D 1 69 ? 33.124 -12.665 80.507 1.00 70.57 246 LYS D N 1
ATOM 5217 C CA . LYS D 1 69 ? 31.646 -12.534 80.353 1.00 67.34 246 LYS D CA 1
ATOM 5218 C C . LYS D 1 69 ? 30.968 -12.424 81.723 1.00 64.05 246 LYS D C 1
ATOM 5219 O O . LYS D 1 69 ? 29.732 -12.478 81.774 1.00 60.37 246 LYS D O 1
ATOM 5225 N N . LYS D 1 70 ? 31.731 -12.248 82.799 1.00 65.23 247 LYS D N 1
ATOM 5226 C CA . LYS D 1 70 ? 31.158 -12.015 84.142 1.00 63.80 247 LYS D CA 1
ATOM 5227 C C . LYS D 1 70 ? 32.205 -11.434 85.079 1.00 63.90 247 LYS D C 1
ATOM 5228 O O . LYS D 1 70 ? 33.416 -11.602 84.825 1.00 70.95 247 LYS D O 1
ATOM 5234 N N . PHE D 1 71 ? 31.737 -10.818 86.158 1.00 60.44 248 PHE D N 1
ATOM 5235 C CA . PHE D 1 71 ? 32.568 -10.441 87.326 1.00 59.55 248 PHE D CA 1
ATOM 5236 C C . PHE D 1 71 ? 31.650 -10.051 88.470 1.00 57.48 248 PHE D C 1
ATOM 5237 O O . PHE D 1 71 ? 30.430 -9.860 88.257 1.00 55.30 248 PHE D O 1
ATOM 5245 N N . SER D 1 72 ? 32.244 -9.870 89.639 1.00 58.40 249 SER D N 1
ATOM 5246 C CA . SER D 1 72 ? 31.521 -9.555 90.887 1.00 56.92 249 SER D CA 1
ATOM 5247 C C . SER D 1 72 ? 32.155 -8.321 91.518 1.00 57.34 249 SER D C 1
ATOM 5248 O O . SER D 1 72 ? 33.367 -8.129 91.369 1.00 61.14 249 SER D O 1
ATOM 5251 N N . VAL D 1 73 ? 31.356 -7.494 92.176 1.00 56.66 250 VAL D N 1
ATOM 5252 C CA . VAL D 1 73 ? 31.838 -6.339 92.982 1.00 58.84 250 VAL D CA 1
ATOM 5253 C C . VAL D 1 73 ? 31.275 -6.544 94.386 1.00 59.84 250 VAL D C 1
ATOM 5254 O O . VAL D 1 73 ? 30.054 -6.739 94.487 1.00 58.02 250 VAL D O 1
ATOM 5258 N N . LYS D 1 74 ? 32.143 -6.602 95.396 1.00 63.51 251 LYS D N 1
ATOM 5259 C CA . LYS D 1 74 ? 31.790 -6.914 96.804 1.00 65.40 251 LYS D CA 1
ATOM 5260 C C . LYS D 1 74 ? 32.049 -5.696 97.683 1.00 64.23 251 LYS D C 1
ATOM 5261 O O . LYS D 1 74 ? 33.160 -5.125 97.603 1.00 69.70 251 LYS D O 1
ATOM 5267 N N . LEU D 1 75 ? 31.085 -5.366 98.539 1.00 60.22 252 LEU D N 1
ATOM 5268 C CA . LEU D 1 75 ? 31.310 -4.514 99.729 1.00 60.22 252 LEU D CA 1
ATOM 5269 C C . LEU D 1 75 ? 31.244 -5.402 100.971 1.00 62.62 252 LEU D C 1
ATOM 5270 O O . LEU D 1 75 ? 30.206 -6.041 101.195 1.00 62.43 252 LEU D O 1
ATOM 5275 N N . LEU D 1 76 ? 32.339 -5.476 101.719 1.00 64.31 253 LEU D N 1
ATOM 5276 C CA . LEU D 1 76 ? 32.449 -6.253 102.977 1.00 66.32 253 LEU D CA 1
ATOM 5277 C C . LEU D 1 76 ? 32.347 -5.258 104.136 1.00 65.86 253 LEU D C 1
ATOM 5278 O O . LEU D 1 76 ? 33.075 -4.241 104.101 1.00 66.16 253 LEU D O 1
ATOM 5283 N N . PHE D 1 77 ? 31.508 -5.520 105.133 1.00 66.59 254 PHE D N 1
ATOM 5284 C CA . PHE D 1 77 ? 31.358 -4.630 106.317 1.00 69.42 254 PHE D CA 1
ATOM 5285 C C . PHE D 1 77 ? 31.639 -5.396 107.606 1.00 74.34 254 PHE D C 1
ATOM 5286 O O . PHE D 1 77 ? 31.343 -6.602 107.662 1.00 75.81 254 PHE D O 1
ATOM 5294 N N . ASP D 1 78 ? 32.178 -4.703 108.614 1.00 77.76 255 ASP D N 1
ATOM 5295 C CA . ASP D 1 78 ? 32.448 -5.251 109.969 1.00 80.96 255 ASP D CA 1
ATOM 5296 C C . ASP D 1 78 ? 31.205 -5.051 110.840 1.00 80.39 255 ASP D C 1
ATOM 5297 O O . ASP D 1 78 ? 30.217 -4.484 110.346 1.00 76.40 255 ASP D O 1
ATOM 5302 N N . ALA D 1 79 ? 31.294 -5.456 112.111 1.00 85.64 256 ALA D N 1
ATOM 5303 C CA . ALA D 1 79 ? 30.231 -5.354 113.139 1.00 86.52 256 ALA D CA 1
ATOM 5304 C C . ALA D 1 79 ? 29.621 -3.942 113.181 1.00 85.09 256 ALA D C 1
ATOM 5305 O O . ALA D 1 79 ? 28.407 -3.824 113.457 1.00 82.46 256 ALA D O 1
ATOM 5307 N N . ASN D 1 80 ? 30.438 -2.913 112.917 1.00 85.49 257 ASN D N 1
ATOM 5308 C CA . ASN D 1 80 ? 30.054 -1.484 113.052 1.00 84.41 257 ASN D CA 1
ATOM 5309 C C . ASN D 1 80 ? 29.641 -0.905 111.696 1.00 79.86 257 ASN D C 1
ATOM 5310 O O . ASN D 1 80 ? 29.315 0.297 111.645 1.00 80.34 257 ASN D O 1
ATOM 5315 N N . GLY D 1 81 ? 29.631 -1.712 110.634 1.00 76.66 258 GLY D N 1
ATOM 5316 C CA . GLY D 1 81 ? 29.200 -1.263 109.295 1.00 72.92 258 GLY D CA 1
ATOM 5317 C C . GLY D 1 81 ? 30.319 -0.551 108.545 1.00 72.65 258 GLY D C 1
ATOM 5318 O O . GLY D 1 81 ? 30.024 0.023 107.493 1.00 71.37 258 GLY D O 1
ATOM 5319 N N . LYS D 1 82 ? 31.557 -0.606 109.038 1.00 75.31 259 LYS D N 1
ATOM 5320 C CA . LYS D 1 82 ? 32.741 -0.032 108.350 1.00 76.67 259 LYS D CA 1
ATOM 5321 C C . LYS D 1 82 ? 33.150 -0.958 107.203 1.00 75.61 259 LYS D C 1
ATOM 5322 O O . LYS D 1 82 ? 33.004 -2.188 107.339 1.00 75.43 259 LYS D O 1
ATOM 5328 N N . LEU D 1 83 ? 33.616 -0.365 106.106 1.00 77.00 260 LEU D N 1
ATOM 5329 C CA . LEU D 1 83 ? 34.045 -1.055 104.855 1.00 77.60 260 LEU D CA 1
ATOM 5330 C C . LEU D 1 83 ? 35.372 -1.759 105.157 1.00 82.57 260 LEU D C 1
ATOM 5331 O O . LEU D 1 83 ? 36.297 -1.063 105.635 1.00 83.97 260 LEU D O 1
ATOM 5336 N N . LEU D 1 84 ? 35.476 -3.069 104.909 1.00 83.81 261 LEU D N 1
ATOM 5337 C CA . LEU D 1 84 ? 36.728 -3.834 105.154 1.00 88.68 261 LEU D CA 1
ATOM 5338 C C . LEU D 1 84 ? 37.584 -3.877 103.893 1.00 88.18 261 LEU D C 1
ATOM 5339 O O . LEU D 1 84 ? 37.015 -3.786 102.796 1.00 88.63 261 LEU D O 1
ATOM 5344 N N . THR D 1 85 ? 38.868 -4.149 104.060 1.00 92.50 262 THR D N 1
ATOM 5345 C CA . THR D 1 85 ? 39.939 -3.916 103.059 1.00 95.02 262 THR D CA 1
ATOM 5346 C C . THR D 1 85 ? 39.763 -4.806 101.823 1.00 94.57 262 THR D C 1
ATOM 5347 O O . THR D 1 85 ? 39.915 -4.262 100.688 1.00 97.13 262 THR D O 1
ATOM 5351 N N . GLY D 1 86 ? 39.407 -6.091 101.987 1.00 94.59 263 GLY D N 1
ATOM 5352 C CA . GLY D 1 86 ? 39.159 -7.004 100.849 1.00 92.63 263 GLY D CA 1
ATOM 5353 C C . GLY D 1 86 ? 38.043 -6.549 99.909 1.00 85.81 263 GLY D C 1
ATOM 5354 O O . GLY D 1 86 ? 37.819 -7.250 98.919 1.00 84.85 263 GLY D O 1
ATOM 5355 N N . SER D 1 87 ? 37.331 -5.455 100.205 1.00 82.62 264 SER D N 1
ATOM 5356 C CA . SER D 1 87 ? 36.202 -4.964 99.366 1.00 80.34 264 SER D CA 1
ATOM 5357 C C . SER D 1 87 ? 36.730 -4.528 98.001 1.00 81.16 264 SER D C 1
ATOM 5358 O O . SER D 1 87 ? 37.883 -4.074 97.922 1.00 90.50 264 SER D O 1
ATOM 5361 N N . SER D 1 88 ? 35.911 -4.670 96.970 1.00 78.75 265 SER D N 1
ATOM 5362 C CA . SER D 1 88 ? 36.135 -4.094 95.620 1.00 76.62 265 SER D CA 1
ATOM 5363 C C . SER D 1 88 ? 36.211 -2.560 95.708 1.00 75.66 265 SER D C 1
ATOM 5364 O O . SER D 1 88 ? 37.054 -1.970 95.040 1.00 74.56 265 SER D O 1
ATOM 5367 N N . LEU D 1 89 ? 35.349 -1.947 96.520 1.00 74.51 266 LEU D N 1
ATOM 5368 C CA . LEU D 1 89 ? 35.235 -0.474 96.693 1.00 72.61 266 LEU D CA 1
ATOM 5369 C C . LEU D 1 89 ? 36.336 0.029 97.631 1.00 75.40 266 LEU D C 1
ATOM 5370 O O . LEU D 1 89 ? 36.492 -0.547 98.722 1.00 78.48 266 LEU D O 1
ATOM 5375 N N . ASP D 1 90 ? 37.062 1.069 97.232 1.00 75.35 267 ASP D N 1
ATOM 5376 C CA . ASP D 1 90 ? 38.017 1.792 98.112 1.00 79.78 267 ASP D CA 1
ATOM 5377 C C . ASP D 1 90 ? 37.212 2.679 99.077 1.00 78.61 267 ASP D C 1
ATOM 5378 O O . ASP D 1 90 ? 36.178 3.231 98.662 1.00 77.49 267 ASP D O 1
ATOM 5383 N N . GLY D 1 91 ? 37.659 2.811 100.330 1.00 80.95 268 GLY D N 1
ATOM 5384 C CA . GLY D 1 91 ? 36.879 3.440 101.417 1.00 79.72 268 GLY D CA 1
ATOM 5385 C C . GLY D 1 91 ? 37.136 4.924 101.549 1.00 80.49 268 GLY D C 1
ATOM 5386 O O . GLY D 1 91 ? 36.508 5.542 102.405 1.00 79.05 268 GLY D O 1
ATOM 5387 N N . ASN D 1 92 ? 38.012 5.489 100.722 1.00 83.77 269 ASN D N 1
ATOM 5388 C CA . ASN D 1 92 ? 38.476 6.893 100.874 1.00 88.32 269 ASN D CA 1
ATOM 5389 C C . ASN D 1 92 ? 37.272 7.830 100.720 1.00 84.14 269 ASN D C 1
ATOM 5390 O O . ASN D 1 92 ? 37.167 8.788 101.532 1.00 86.39 269 ASN D O 1
ATOM 5395 N N . TYR D 1 93 ? 36.405 7.555 99.738 1.00 79.80 270 TYR D N 1
ATOM 5396 C CA . TYR D 1 93 ? 35.216 8.388 99.418 1.00 78.87 270 TYR D CA 1
ATOM 5397 C C . TYR D 1 93 ? 33.955 7.539 99.560 1.00 74.21 270 TYR D C 1
ATOM 5398 O O . TYR D 1 93 ? 32.984 7.797 98.853 1.00 71.16 270 TYR D O 1
ATOM 5407 N N . TRP D 1 94 ? 33.986 6.575 100.490 1.00 74.23 271 TRP D N 1
ATOM 5408 C CA . TRP D 1 94 ? 32.790 5.854 101.001 1.00 69.08 271 TRP D CA 1
ATOM 5409 C C . TRP D 1 94 ? 32.501 6.355 102.418 1.00 70.67 271 TRP D C 1
ATOM 5410 O O . TRP D 1 94 ? 33.245 5.988 103.336 1.00 73.49 271 TRP D O 1
ATOM 5421 N N . ASN D 1 95 ? 31.465 7.179 102.570 1.00 69.01 272 ASN D N 1
ATOM 5422 C CA . ASN D 1 95 ? 31.176 7.909 103.828 1.00 70.20 272 ASN D CA 1
ATOM 5423 C C . ASN D 1 95 ? 29.777 8.531 103.759 1.00 69.15 272 ASN D C 1
ATOM 5424 O O . ASN D 1 95 ? 29.170 8.531 102.666 1.00 67.24 272 ASN D O 1
ATOM 5429 N N . TYR D 1 96 ? 29.290 9.031 104.891 1.00 71.60 273 TYR D N 1
ATOM 5430 C CA . TYR D 1 96 ? 28.057 9.843 104.992 1.00 73.34 273 TYR D CA 1
ATOM 5431 C C . TYR D 1 96 ? 28.206 11.098 104.122 1.00 77.50 273 TYR D C 1
ATOM 5432 O O . TYR D 1 96 ? 29.318 11.624 103.975 1.00 81.15 273 TYR D O 1
ATOM 5441 N N . LYS D 1 97 ? 27.082 11.554 103.569 1.00 80.43 274 LYS D N 1
ATOM 5442 C CA . LYS D 1 97 ? 26.966 12.681 102.610 1.00 81.29 274 LYS D CA 1
ATOM 5443 C C . LYS D 1 97 ? 27.234 14.010 103.318 1.00 88.01 274 LYS D C 1
ATOM 5444 O O . LYS D 1 97 ? 26.818 14.172 104.466 1.00 88.07 274 LYS D O 1
ATOM 5450 N N . ASN D 1 98 ? 27.926 14.904 102.617 1.00 95.87 275 ASN D N 1
ATOM 5451 C CA . ASN D 1 98 ? 28.011 16.357 102.904 1.00 106.12 275 ASN D CA 1
ATOM 5452 C C . ASN D 1 98 ? 28.087 17.082 101.555 1.00 109.70 275 ASN D C 1
ATOM 5453 O O . ASN D 1 98 ? 29.152 17.001 100.917 1.00 110.80 275 ASN D O 1
ATOM 5458 N N . LYS D 1 99 ? 26.966 17.645 101.099 1.00 113.52 276 LYS D N 1
ATOM 5459 C CA . LYS D 1 99 ? 26.831 18.545 99.908 1.00 114.28 276 LYS D CA 1
ATOM 5460 C C . LYS D 1 99 ? 27.566 18.034 98.648 1.00 111.15 276 LYS D C 1
ATOM 5461 O O . LYS D 1 99 ? 28.388 18.804 98.106 1.00 120.74 276 LYS D O 1
ATOM 5467 N N . ASP D 1 100 ? 27.266 16.831 98.150 1.00 103.19 277 ASP D N 1
ATOM 5468 C CA . ASP D 1 100 ? 27.788 16.268 96.867 1.00 101.18 277 ASP D CA 1
ATOM 5469 C C . ASP D 1 100 ? 29.156 15.593 97.095 1.00 98.72 277 ASP D C 1
ATOM 5470 O O . ASP D 1 100 ? 29.664 14.959 96.155 1.00 95.47 277 ASP D O 1
ATOM 5475 N N . SER D 1 101 ? 29.674 15.658 98.321 1.00 99.25 278 SER D N 1
ATOM 5476 C CA . SER D 1 101 ? 30.932 15.006 98.754 1.00 103.23 278 SER D CA 1
ATOM 5477 C C . SER D 1 101 ? 30.672 14.189 100.028 1.00 103.10 278 SER D C 1
ATOM 5478 O O . SER D 1 101 ? 29.500 13.806 100.271 1.00 93.96 278 SER D O 1
ATOM 5481 N N . VAL D 1 102 ? 31.722 13.956 100.824 1.00 107.98 279 VAL D N 1
ATOM 5482 C CA . VAL D 1 102 ? 31.660 13.159 102.081 1.00 109.77 279 VAL D CA 1
ATOM 5483 C C . VAL D 1 102 ? 31.968 14.075 103.269 1.00 112.48 279 VAL D C 1
ATOM 5484 O O . VAL D 1 102 ? 32.483 15.183 103.041 1.00 118.32 279 VAL D O 1
ATOM 5488 N N . ILE D 1 103 ? 31.671 13.614 104.490 1.00 112.21 280 ILE D N 1
ATOM 5489 C CA . ILE D 1 103 ? 32.022 14.313 105.767 1.00 115.06 280 ILE D CA 1
ATOM 5490 C C . ILE D 1 103 ? 33.554 14.289 105.938 1.00 115.98 280 ILE D C 1
ATOM 5491 O O . ILE D 1 103 ? 34.223 13.417 105.334 1.00 108.14 280 ILE D O 1
ATOM 5496 N N . GLY D 1 104 ? 34.076 15.228 106.737 1.00 123.19 281 GLY D N 1
ATOM 5497 C CA . GLY D 1 104 ? 35.511 15.486 106.984 1.00 129.01 281 GLY D CA 1
ATOM 5498 C C . GLY D 1 104 ? 36.294 14.274 107.476 1.00 130.30 281 GLY D C 1
ATOM 5499 O O . GLY D 1 104 ? 37.488 14.190 107.099 1.00 134.71 281 GLY D O 1
ATOM 5500 N N . SER D 1 105 ? 35.684 13.379 108.275 1.00 127.37 282 SER D N 1
ATOM 5501 C CA . SER D 1 105 ? 36.369 12.215 108.914 1.00 127.63 282 SER D CA 1
ATOM 5502 C C . SER D 1 105 ? 35.679 10.911 108.527 1.00 117.83 282 SER D C 1
ATOM 5503 O O . SER D 1 105 ? 34.472 10.902 108.291 1.00 115.71 282 SER D O 1
ATOM 5506 N N . PRO D 1 106 ? 36.394 9.760 108.486 1.00 113.67 283 PRO D N 1
ATOM 5507 C CA . PRO D 1 106 ? 35.748 8.469 108.231 1.00 106.44 283 PRO D CA 1
ATOM 5508 C C . PRO D 1 106 ? 34.710 8.142 109.315 1.00 104.02 283 PRO D C 1
ATOM 5509 O O . PRO D 1 106 ? 34.919 8.504 110.453 1.00 109.08 283 PRO D O 1
ATOM 5513 N N . TYR D 1 107 ? 33.607 7.503 108.939 1.00 97.45 284 TYR D N 1
ATOM 5514 C CA . TYR D 1 107 ? 32.489 7.208 109.868 1.00 97.02 284 TYR D CA 1
ATOM 5515 C C . TYR D 1 107 ? 32.904 6.093 110.816 1.00 99.77 284 TYR D C 1
ATOM 5516 O O . TYR D 1 107 ? 33.692 5.221 110.424 1.00 100.48 284 TYR D O 1
ATOM 5525 N N . GLU D 1 108 ? 32.372 6.139 112.036 1.00 102.18 285 GLU D N 1
ATOM 5526 C CA . GLU D 1 108 ? 32.641 5.161 113.126 1.00 104.50 285 GLU D CA 1
ATOM 5527 C C . GLU D 1 108 ? 31.612 4.020 113.050 1.00 100.44 285 GLU D C 1
ATOM 5528 O O . GLU D 1 108 ? 32.014 2.861 113.293 1.00 100.91 285 GLU D O 1
ATOM 5534 N N . ASN D 1 109 ? 30.349 4.316 112.692 1.00 96.05 286 ASN D N 1
ATOM 5535 C CA . ASN D 1 109 ? 29.213 3.350 112.752 1.00 92.21 286 ASN D CA 1
ATOM 5536 C C . ASN D 1 109 ? 28.219 3.609 111.612 1.00 85.79 286 ASN D C 1
ATOM 5537 O O . ASN D 1 109 ? 27.816 4.760 111.438 1.00 85.26 286 ASN D O 1
ATOM 5542 N N . ALA D 1 110 ? 27.825 2.560 110.886 1.00 81.05 287 ALA D N 1
ATOM 5543 C CA . ALA D 1 110 ? 26.768 2.604 109.845 1.00 77.38 287 ALA D CA 1
ATOM 5544 C C . ALA D 1 110 ? 25.945 1.306 109.879 1.00 75.34 287 ALA D C 1
ATOM 5545 O O . ALA D 1 110 ? 25.475 0.850 108.816 1.00 68.03 287 ALA D O 1
ATOM 5547 N N . VAL D 1 111 ? 25.766 0.746 111.079 1.00 78.82 288 VAL D N 1
ATOM 5548 C CA . VAL D 1 111 ? 24.967 -0.499 111.302 1.00 76.97 288 VAL D CA 1
ATOM 5549 C C . VAL D 1 111 ? 23.582 -0.313 110.676 1.00 73.51 288 VAL D C 1
ATOM 5550 O O . VAL D 1 111 ? 23.120 -1.193 109.955 1.00 68.79 288 VAL D O 1
ATOM 5554 N N . PRO D 1 112 ? 22.884 0.827 110.920 1.00 74.17 289 PRO D N 1
ATOM 5555 C CA . PRO D 1 112 ? 21.530 1.029 110.392 1.00 71.05 289 PRO D CA 1
ATOM 5556 C C . PRO D 1 112 ? 21.438 1.025 108.860 1.00 67.25 289 PRO D C 1
ATOM 5557 O O . PRO D 1 112 ? 20.333 1.042 108.345 1.00 62.75 289 PRO D O 1
ATOM 5561 N N . PHE D 1 113 ? 22.568 0.981 108.154 1.00 66.73 290 PHE D N 1
ATOM 5562 C CA . PHE D 1 113 ? 22.587 0.908 106.668 1.00 63.57 290 PHE D CA 1
ATOM 5563 C C . PHE D 1 113 ? 22.826 -0.533 106.226 1.00 64.16 290 PHE D C 1
ATOM 5564 O O . PHE D 1 113 ? 22.775 -0.800 105.002 1.00 60.27 290 PHE D O 1
ATOM 5572 N N . MET D 1 114 ? 23.086 -1.432 107.178 1.00 67.64 291 MET D N 1
ATOM 5573 C CA . MET D 1 114 ? 23.518 -2.811 106.859 1.00 67.71 291 MET D CA 1
ATOM 5574 C C . MET D 1 114 ? 22.292 -3.664 106.557 1.00 67.22 291 MET D C 1
ATOM 5575 O O . MET D 1 114 ? 21.208 -3.419 107.082 1.00 69.96 291 MET D O 1
ATOM 5580 N N . PRO D 1 115 ? 22.412 -4.686 105.683 1.00 64.88 292 PRO D N 1
ATOM 5581 C CA . PRO D 1 115 ? 21.305 -5.597 105.423 1.00 63.44 292 PRO D CA 1
ATOM 5582 C C . PRO D 1 115 ? 20.998 -6.433 106.674 1.00 66.74 292 PRO D C 1
ATOM 5583 O O . PRO D 1 115 ? 21.898 -7.028 107.221 1.00 67.34 292 PRO D O 1
ATOM 5587 N N . ASN D 1 116 ? 19.727 -6.444 107.073 1.00 67.19 293 ASN D N 1
ATOM 5588 C CA . ASN D 1 116 ? 19.196 -7.091 108.298 1.00 69.57 293 ASN D CA 1
ATOM 5589 C C . ASN D 1 116 ? 19.687 -8.542 108.381 1.00 71.87 293 ASN D C 1
ATOM 5590 O O . ASN D 1 116 ? 19.484 -9.266 107.384 1.00 72.05 293 ASN D O 1
ATOM 5595 N N . SER D 1 117 ? 20.310 -8.938 109.509 1.00 73.53 294 SER D N 1
ATOM 5596 C CA . SER D 1 117 ? 20.883 -10.291 109.766 1.00 76.87 294 SER D CA 1
ATOM 5597 C C . SER D 1 117 ? 19.772 -11.340 109.792 1.00 76.38 294 SER D C 1
ATOM 5598 O O . SER D 1 117 ? 20.052 -12.500 109.455 1.00 76.14 294 SER D O 1
ATOM 5601 N N . THR D 1 118 ? 18.611 -10.971 110.326 1.00 76.28 295 THR D N 1
ATOM 5602 C CA . THR D 1 118 ? 17.413 -11.829 110.508 1.00 77.75 295 THR D CA 1
ATOM 5603 C C . THR D 1 118 ? 16.770 -12.124 109.146 1.00 75.08 295 THR D C 1
ATOM 5604 O O . THR D 1 118 ? 16.422 -13.274 108.883 1.00 76.64 295 THR D O 1
ATOM 5608 N N . ALA D 1 119 ? 16.622 -11.109 108.307 1.00 74.48 296 ALA D N 1
ATOM 5609 C CA . ALA D 1 119 ? 15.992 -11.208 106.973 1.00 73.67 296 ALA D CA 1
ATOM 5610 C C . ALA D 1 119 ? 16.966 -11.905 106.025 1.00 71.51 296 ALA D C 1
ATOM 5611 O O . ALA D 1 119 ? 16.520 -12.759 105.247 1.00 71.88 296 ALA D O 1
ATOM 5613 N N . TYR D 1 120 ? 18.250 -11.552 106.143 1.00 70.21 297 TYR D N 1
ATOM 5614 C CA . TYR D 1 120 ? 19.360 -12.008 105.272 1.00 71.06 297 TYR D CA 1
ATOM 5615 C C . TYR D 1 120 ? 20.444 -12.636 106.138 1.00 77.01 297 TYR D C 1
ATOM 5616 O O . TYR D 1 120 ? 21.484 -12.022 106.361 1.00 78.30 297 TYR D O 1
ATOM 5625 N N . PRO D 1 121 ? 20.214 -13.854 106.686 1.00 82.53 298 PRO D N 1
ATOM 5626 C CA . PRO D 1 121 ? 21.227 -14.533 107.496 1.00 89.35 298 PRO D CA 1
ATOM 5627 C C . PRO D 1 121 ? 22.380 -15.061 106.634 1.00 94.45 298 PRO D C 1
ATOM 5628 O O . PRO D 1 121 ? 22.162 -15.394 105.504 1.00 93.71 298 PRO D O 1
ATOM 5632 N N . LYS D 1 122 ? 23.596 -15.092 107.180 1.00 104.53 299 LYS D N 1
ATOM 5633 C CA . LYS D 1 122 ? 24.754 -15.796 106.560 1.00 109.86 299 LYS D CA 1
ATOM 5634 C C . LYS D 1 122 ? 24.818 -17.204 107.141 1.00 117.48 299 LYS D C 1
ATOM 5635 O O . LYS D 1 122 ? 25.927 -17.688 107.419 1.00 120.88 299 LYS D O 1
ATOM 5641 N N . ILE D 1 123 ? 23.672 -17.868 107.267 1.00 122.26 300 ILE D N 1
ATOM 5642 C CA . ILE D 1 123 ? 23.567 -19.265 107.752 1.00 133.72 300 ILE D CA 1
ATOM 5643 C C . ILE D 1 123 ? 22.910 -20.093 106.645 1.00 133.13 300 ILE D C 1
ATOM 5644 O O . ILE D 1 123 ? 21.756 -19.803 106.309 1.00 125.19 300 ILE D O 1
ATOM 5649 N N . ILE D 1 124 ? 23.681 -21.022 106.073 1.00 139.64 301 ILE D N 1
ATOM 5650 C CA . ILE D 1 124 ? 23.377 -21.779 104.821 1.00 139.88 301 ILE D CA 1
ATOM 5651 C C . ILE D 1 124 ? 22.984 -23.217 105.175 1.00 139.69 301 ILE D C 1
ATOM 5652 O O . ILE D 1 124 ? 22.444 -23.916 104.284 1.00 133.47 301 ILE D O 1
ATOM 5657 N N . ASN D 1 125 ? 23.215 -23.631 106.428 1.00 143.18 302 ASN D N 1
ATOM 5658 C CA . ASN D 1 125 ? 22.965 -24.997 106.954 1.00 147.50 302 ASN D CA 1
ATOM 5659 C C . ASN D 1 125 ? 21.460 -25.276 106.899 1.00 149.80 302 ASN D C 1
ATOM 5660 O O . ASN D 1 125 ? 20.765 -24.981 107.870 1.00 152.55 302 ASN D O 1
ATOM 5665 N N . ASN D 1 126 ? 20.993 -25.806 105.764 1.00 150.51 303 ASN D N 1
ATOM 5666 C CA . ASN D 1 126 ? 19.567 -25.842 105.329 1.00 147.54 303 ASN D CA 1
ATOM 5667 C C . ASN D 1 126 ? 19.188 -27.309 105.070 1.00 150.92 303 ASN D C 1
ATOM 5668 O O . ASN D 1 126 ? 19.182 -28.048 106.051 1.00 152.35 303 ASN D O 1
ATOM 5673 N N . GLY D 1 127 ? 18.934 -27.712 103.819 1.00 151.53 304 GLY D N 1
ATOM 5674 C CA . GLY D 1 127 ? 19.129 -29.100 103.368 1.00 157.20 304 GLY D CA 1
ATOM 5675 C C . GLY D 1 127 ? 18.278 -30.077 104.151 1.00 166.55 304 GLY D C 1
ATOM 5676 O O . GLY D 1 127 ? 17.042 -30.067 103.932 1.00 165.65 304 GLY D O 1
ATOM 5677 N N . THR D 1 128 ? 18.910 -30.888 105.009 1.00 175.84 305 THR D N 1
ATOM 5678 C CA . THR D 1 128 ? 18.252 -31.926 105.848 1.00 183.91 305 THR D CA 1
ATOM 5679 C C . THR D 1 128 ? 17.440 -31.235 106.951 1.00 189.01 305 THR D C 1
ATOM 5680 O O . THR D 1 128 ? 16.616 -31.946 107.497 1.00 192.33 305 THR D O 1
ATOM 5684 N N . ALA D 1 129 ? 17.632 -29.935 107.251 1.00 189.17 306 ALA D N 1
ATOM 5685 C CA . ALA D 1 129 ? 16.774 -29.140 108.168 1.00 189.66 306 ALA D CA 1
ATOM 5686 C C . ALA D 1 129 ? 15.288 -29.350 107.832 1.00 193.72 306 ALA D C 1
ATOM 5687 O O . ALA D 1 129 ? 14.999 -29.541 106.634 1.00 199.63 306 ALA D O 1
ATOM 5689 N N . ASN D 1 130 ? 14.414 -29.349 108.853 1.00 193.08 307 ASN D N 1
ATOM 5690 C CA . ASN D 1 130 ? 13.002 -29.816 108.727 1.00 192.26 307 ASN D CA 1
ATOM 5691 C C . ASN D 1 130 ? 12.228 -28.779 107.919 1.00 186.39 307 ASN D C 1
ATOM 5692 O O . ASN D 1 130 ? 12.512 -27.600 108.039 1.00 184.97 307 ASN D O 1
ATOM 5697 N N . PRO D 1 131 ? 11.264 -29.183 107.058 1.00 182.55 308 PRO D N 1
ATOM 5698 C CA . PRO D 1 131 ? 10.617 -28.244 106.132 1.00 172.58 308 PRO D CA 1
ATOM 5699 C C . PRO D 1 131 ? 10.170 -26.928 106.800 1.00 163.75 308 PRO D C 1
ATOM 5700 O O . PRO D 1 131 ? 10.494 -25.853 106.298 1.00 155.90 308 PRO D O 1
ATOM 5704 N N . GLU D 1 132 ? 9.474 -27.032 107.939 1.00 159.62 309 GLU D N 1
ATOM 5705 C CA . GLU D 1 132 ? 8.891 -25.864 108.655 1.00 152.87 309 GLU D CA 1
ATOM 5706 C C . GLU D 1 132 ? 10.007 -24.888 109.063 1.00 149.15 309 GLU D C 1
ATOM 5707 O O . GLU D 1 132 ? 9.688 -23.693 109.207 1.00 146.99 309 GLU D O 1
ATOM 5713 N N . ASP D 1 133 ? 11.254 -25.368 109.205 1.00 146.84 310 ASP D N 1
ATOM 5714 C CA . ASP D 1 133 ? 12.410 -24.585 109.726 1.00 138.84 310 ASP D CA 1
ATOM 5715 C C . ASP D 1 133 ? 13.259 -24.040 108.564 1.00 128.89 310 ASP D C 1
ATOM 5716 O O . ASP D 1 133 ? 14.286 -23.380 108.878 1.00 125.05 310 ASP D O 1
ATOM 5721 N N . LYS D 1 134 ? 12.897 -24.335 107.299 1.00 123.08 311 LYS D N 1
ATOM 5722 C CA . LYS D 1 134 ? 13.748 -24.052 106.107 1.00 116.91 311 LYS D CA 1
ATOM 5723 C C . LYS D 1 134 ? 13.984 -22.548 105.936 1.00 106.56 311 LYS D C 1
ATOM 5724 O O . LYS D 1 134 ? 13.008 -21.784 106.084 1.00 102.08 311 LYS D O 1
ATOM 5730 N N . LYS D 1 135 ? 15.218 -22.172 105.600 1.00 99.69 312 LYS D N 1
ATOM 5731 C CA . LYS D 1 135 ? 15.626 -20.767 105.365 1.00 95.55 312 LYS D CA 1
ATOM 5732 C C . LYS D 1 135 ? 15.770 -20.508 103.864 1.00 87.94 312 LYS D C 1
ATOM 5733 O O . LYS D 1 135 ? 16.071 -21.456 103.133 1.00 86.09 312 LYS D O 1
ATOM 5739 N N . SER D 1 136 ? 15.542 -19.261 103.449 1.00 81.32 313 SER D N 1
ATOM 5740 C CA . SER D 1 136 ? 15.451 -18.848 102.029 1.00 75.96 313 SER D CA 1
ATOM 5741 C C . SER D 1 136 ? 16.811 -18.361 101.534 1.00 73.06 313 SER D C 1
ATOM 5742 O O . SER D 1 136 ? 17.291 -17.330 102.030 1.00 71.30 313 SER D O 1
ATOM 5745 N N . ALA D 1 137 ? 17.360 -19.045 100.530 1.00 74.37 314 ALA D N 1
ATOM 5746 C CA . ALA D 1 137 ? 18.550 -18.625 99.754 1.00 72.25 314 ALA D CA 1
ATOM 5747 C C . ALA D 1 137 ? 18.199 -17.396 98.912 1.00 66.05 314 ALA D C 1
ATOM 5748 O O . ALA D 1 137 ? 19.018 -16.459 98.881 1.00 64.61 314 ALA D O 1
ATOM 5750 N N . ALA D 1 138 ? 17.020 -17.406 98.285 1.00 65.35 315 ALA D N 1
ATOM 5751 C CA . ALA D 1 138 ? 16.583 -16.430 97.253 1.00 64.74 315 ALA D CA 1
ATOM 5752 C C . ALA D 1 138 ? 16.279 -15.066 97.894 1.00 62.01 315 ALA D C 1
ATOM 5753 O O . ALA D 1 138 ? 16.573 -14.035 97.258 1.00 57.97 315 ALA D O 1
ATOM 5755 N N . LYS D 1 139 ? 15.742 -15.062 99.122 1.00 61.50 316 LYS D N 1
ATOM 5756 C CA . LYS D 1 139 ? 15.311 -13.814 99.816 1.00 58.76 316 LYS D CA 1
ATOM 5757 C C . LYS D 1 139 ? 16.473 -12.799 99.947 1.00 56.59 316 LYS D C 1
ATOM 5758 O O . LYS D 1 139 ? 16.216 -11.601 99.864 1.00 52.34 316 LYS D O 1
ATOM 5764 N N . LYS D 1 140 ? 17.710 -13.286 100.108 1.00 59.77 317 LYS D N 1
ATOM 5765 C CA . LYS D 1 140 ? 18.976 -12.505 100.237 1.00 58.34 317 LYS D CA 1
ATOM 5766 C C . LYS D 1 140 ? 19.379 -11.930 98.880 1.00 56.17 317 LYS D C 1
ATOM 5767 O O . LYS D 1 140 ? 20.472 -11.328 98.760 1.00 57.49 317 LYS D O 1
ATOM 5773 N N . THR D 1 141 ? 18.538 -12.126 97.876 1.00 55.23 318 THR D N 1
ATOM 5774 C CA . THR D 1 141 ? 18.908 -11.982 96.449 1.00 54.09 318 THR D CA 1
ATOM 5775 C C . THR D 1 141 ? 17.914 -11.031 95.788 1.00 50.89 318 THR D C 1
ATOM 5776 O O . THR D 1 141 ? 16.706 -11.129 96.089 1.00 50.50 318 THR D O 1
ATOM 5780 N N . ILE D 1 142 ? 18.408 -10.129 94.941 1.00 49.31 319 ILE D N 1
ATOM 5781 C CA . ILE D 1 142 ? 17.576 -9.444 93.919 1.00 47.09 319 ILE D CA 1
ATOM 5782 C C . ILE D 1 142 ? 18.155 -9.801 92.557 1.00 48.09 319 ILE D C 1
ATOM 5783 O O . ILE D 1 142 ? 19.374 -9.612 92.378 1.00 45.07 319 ILE D O 1
ATOM 5788 N N . VAL D 1 143 ? 17.315 -10.283 91.634 1.00 49.25 320 VAL D N 1
ATOM 5789 C CA . VAL D 1 143 ? 17.782 -10.688 90.278 1.00 49.39 320 VAL D CA 1
ATOM 5790 C C . VAL D 1 143 ? 17.033 -9.866 89.240 1.00 49.10 320 VAL D C 1
ATOM 5791 O O . VAL D 1 143 ? 15.792 -9.876 89.238 1.00 52.03 320 VAL D O 1
ATOM 5795 N N . THR D 1 144 ? 17.781 -9.218 88.359 1.00 49.71 321 THR D N 1
ATOM 5796 C CA . THR D 1 144 ? 17.229 -8.291 87.345 1.00 48.96 321 THR D CA 1
ATOM 5797 C C . THR D 1 144 ? 18.230 -8.161 86.187 1.00 45.85 321 THR D C 1
ATOM 5798 O O . THR D 1 144 ? 19.213 -8.921 86.155 1.00 45.17 321 THR D O 1
ATOM 5802 N N . ASN D 1 145 ? 17.992 -7.220 85.283 1.00 43.65 322 ASN D N 1
ATOM 5803 C CA . ASN D 1 145 ? 18.971 -6.863 84.233 1.00 42.93 322 ASN D CA 1
ATOM 5804 C C . ASN D 1 145 ? 19.293 -5.382 84.362 1.00 43.38 322 ASN D C 1
ATOM 5805 O O . ASN D 1 145 ? 18.371 -4.594 84.718 1.00 42.87 322 ASN D O 1
ATOM 5810 N N . VAL D 1 146 ? 20.561 -5.027 84.133 1.00 43.24 323 VAL D N 1
ATOM 5811 C CA . VAL D 1 146 ? 20.946 -3.632 83.782 1.00 42.00 323 VAL D CA 1
ATOM 5812 C C . VAL D 1 146 ? 21.338 -3.649 82.310 1.00 43.13 323 VAL D C 1
ATOM 5813 O O . VAL D 1 146 ? 21.388 -4.747 81.728 1.00 45.83 323 VAL D O 1
ATOM 5817 N N . TYR D 1 147 ? 21.534 -2.489 81.702 1.00 44.58 324 TYR D N 1
ATOM 5818 C CA . TYR D 1 147 ? 21.754 -2.355 80.241 1.00 44.62 324 TYR D CA 1
ATOM 5819 C C . TYR D 1 147 ? 22.991 -1.485 80.003 1.00 45.37 324 TYR D C 1
ATOM 5820 O O . TYR D 1 147 ? 23.050 -0.338 80.478 1.00 45.51 324 TYR D O 1
ATOM 5829 N N . LEU D 1 148 ? 23.954 -2.040 79.276 1.00 47.01 325 LEU D N 1
ATOM 5830 C CA . LEU D 1 148 ? 25.223 -1.361 78.919 1.00 48.41 325 LEU D CA 1
ATOM 5831 C C . LEU D 1 148 ? 24.934 -0.194 77.964 1.00 45.96 325 LEU D C 1
ATOM 5832 O O . LEU D 1 148 ? 24.244 -0.390 76.966 1.00 44.34 325 LEU D O 1
ATOM 5837 N N . GLY D 1 149 ? 25.487 0.976 78.281 1.00 46.67 326 GLY D N 1
ATOM 5838 C CA . GLY D 1 149 ? 25.359 2.227 77.520 1.00 48.32 326 GLY D CA 1
ATOM 5839 C C . GLY D 1 149 ? 23.934 2.758 77.578 1.00 48.67 326 GLY D C 1
ATOM 5840 O O . GLY D 1 149 ? 23.591 3.626 76.752 1.00 47.28 326 GLY D O 1
ATOM 5841 N N . GLY D 1 150 ? 23.118 2.238 78.504 1.00 46.80 327 GLY D N 1
ATOM 5842 C CA . GLY D 1 150 ? 21.672 2.510 78.513 1.00 45.37 327 GLY D CA 1
ATOM 5843 C C . GLY D 1 150 ? 21.000 2.095 77.224 1.00 44.33 327 GLY D C 1
ATOM 5844 O O . GLY D 1 150 ? 20.040 2.705 76.872 1.00 44.77 327 GLY D O 1
ATOM 5845 N N . ASP D 1 151 ? 21.511 1.060 76.566 1.00 46.85 328 ASP D N 1
ATOM 5846 C CA . ASP D 1 151 ? 20.950 0.497 75.315 1.00 48.01 328 ASP D CA 1
ATOM 5847 C C . ASP D 1 151 ? 20.152 -0.756 75.696 1.00 49.23 328 ASP D C 1
ATOM 5848 O O . ASP D 1 151 ? 20.736 -1.688 76.312 1.00 45.04 328 ASP D O 1
ATOM 5853 N N . ALA D 1 152 ? 18.869 -0.782 75.318 1.00 49.87 329 ALA D N 1
ATOM 5854 C CA . ALA D 1 152 ? 17.935 -1.884 75.648 1.00 50.37 329 ALA D CA 1
ATOM 5855 C C . ALA D 1 152 ? 18.347 -3.201 74.965 1.00 48.14 329 ALA D C 1
ATOM 5856 O O . ALA D 1 152 ? 17.858 -4.255 75.392 1.00 52.42 329 ALA D O 1
ATOM 5858 N N . GLY D 1 153 ? 19.212 -3.160 73.962 1.00 48.10 330 GLY D N 1
ATOM 5859 C CA . GLY D 1 153 ? 19.704 -4.354 73.242 1.00 48.36 330 GLY D CA 1
ATOM 5860 C C . GLY D 1 153 ? 20.977 -4.914 73.853 1.00 47.75 330 GLY D C 1
ATOM 5861 O O . GLY D 1 153 ? 21.520 -5.850 73.273 1.00 49.66 330 GLY D O 1
ATOM 5862 N N . GLN D 1 154 ? 21.439 -4.367 74.984 1.00 46.82 331 GLN D N 1
ATOM 5863 C CA . GLN D 1 154 ? 22.704 -4.807 75.633 1.00 49.10 331 GLN D CA 1
ATOM 5864 C C . GLN D 1 154 ? 22.427 -5.182 77.096 1.00 48.49 331 GLN D C 1
ATOM 5865 O O . GLN D 1 154 ? 22.984 -4.595 78.022 1.00 48.32 331 GLN D O 1
ATOM 5871 N N . PRO D 1 155 ? 21.603 -6.219 77.357 1.00 48.95 332 PRO D N 1
ATOM 5872 C CA . PRO D 1 155 ? 21.287 -6.617 78.730 1.00 46.03 332 PRO D CA 1
ATOM 5873 C C . PRO D 1 155 ? 22.455 -7.316 79.437 1.00 45.80 332 PRO D C 1
ATOM 5874 O O . PRO D 1 155 ? 23.218 -7.997 78.782 1.00 48.38 332 PRO D O 1
ATOM 5878 N N . VAL D 1 156 ? 22.534 -7.138 80.757 1.00 43.35 333 VAL D N 1
ATOM 5879 C CA . VAL D 1 156 ? 23.487 -7.819 81.681 1.00 43.64 333 VAL D CA 1
ATOM 5880 C C . VAL D 1 156 ? 22.699 -8.346 82.892 1.00 43.18 333 VAL D C 1
ATOM 5881 O O . VAL D 1 156 ? 22.151 -7.534 83.637 1.00 40.38 333 VAL D O 1
ATOM 5885 N N . ALA D 1 157 ? 22.619 -9.661 83.048 1.00 45.95 334 ALA D N 1
ATOM 5886 C CA . ALA D 1 157 ? 22.007 -10.358 84.203 1.00 45.29 334 ALA D CA 1
ATOM 5887 C C . ALA D 1 157 ? 22.723 -9.864 85.451 1.00 44.29 334 ALA D C 1
ATOM 5888 O O . ALA D 1 157 ? 23.947 -9.983 85.494 1.00 46.50 334 ALA D O 1
ATOM 5890 N N . THR D 1 158 ? 21.990 -9.257 86.383 1.00 42.32 335 THR D N 1
ATOM 5891 C CA . THR D 1 158 ? 22.544 -8.585 87.579 1.00 41.99 335 THR D CA 1
ATOM 5892 C C . THR D 1 158 ? 21.904 -9.210 88.820 1.00 42.72 335 THR D C 1
ATOM 5893 O O . THR D 1 158 ? 20.659 -9.286 88.851 1.00 43.54 335 THR D O 1
ATOM 5897 N N . THR D 1 159 ? 22.698 -9.668 89.774 1.00 42.58 336 THR D N 1
ATOM 5898 C CA . THR D 1 159 ? 22.209 -10.215 91.061 1.00 44.68 336 THR D CA 1
ATOM 5899 C C . THR D 1 159 ? 22.809 -9.382 92.180 1.00 44.26 336 THR D C 1
ATOM 5900 O O . THR D 1 159 ? 24.038 -9.289 92.265 1.00 42.88 336 THR D O 1
ATOM 5904 N N . VAL D 1 160 ? 21.958 -8.724 92.955 1.00 46.80 337 VAL D N 1
ATOM 5905 C CA . VAL D 1 160 ? 22.362 -8.072 94.227 1.00 47.61 337 VAL D CA 1
ATOM 5906 C C . VAL D 1 160 ? 22.119 -9.095 95.326 1.00 50.08 337 VAL D C 1
ATOM 5907 O O . VAL D 1 160 ? 20.972 -9.590 95.410 1.00 50.98 337 VAL D O 1
ATOM 5911 N N . SER D 1 161 ? 23.158 -9.430 96.098 1.00 51.90 338 SER D N 1
ATOM 5912 C CA . SER D 1 161 ? 23.048 -10.361 97.248 1.00 56.01 338 SER D CA 1
ATOM 5913 C C . SER D 1 161 ? 23.392 -9.642 98.557 1.00 57.24 338 SER D C 1
ATOM 5914 O O . SER D 1 161 ? 24.336 -8.828 98.558 1.00 56.21 338 SER D O 1
ATOM 5917 N N . PHE D 1 162 ? 22.653 -9.944 99.623 1.00 59.36 339 PHE D N 1
ATOM 5918 C CA . PHE D 1 162 ? 22.870 -9.368 100.976 1.00 63.15 339 PHE D CA 1
ATOM 5919 C C . PHE D 1 162 ? 23.416 -10.444 101.909 1.00 65.41 339 PHE D C 1
ATOM 5920 O O . PHE D 1 162 ? 22.811 -11.527 101.985 1.00 65.64 339 PHE D O 1
ATOM 5928 N N . ASN D 1 163 ? 24.543 -10.152 102.567 1.00 65.02 340 ASN D N 1
ATOM 5929 C CA . ASN D 1 163 ? 25.119 -10.979 103.652 1.00 66.69 340 ASN D CA 1
ATOM 5930 C C . ASN D 1 163 ? 25.458 -12.361 103.098 1.00 68.48 340 ASN D C 1
ATOM 5931 O O . ASN D 1 163 ? 25.314 -13.345 103.837 1.00 75.02 340 ASN D O 1
ATOM 5936 N N . LYS D 1 164 ? 25.942 -12.431 101.862 1.00 67.09 341 LYS D N 1
ATOM 5937 C CA . LYS D 1 164 ? 26.362 -13.696 101.194 1.00 69.66 341 LYS D CA 1
ATOM 5938 C C . LYS D 1 164 ? 27.856 -13.984 101.460 1.00 71.13 341 LYS D C 1
ATOM 5939 O O . LYS D 1 164 ? 28.255 -15.158 101.377 1.00 71.23 341 LYS D O 1
ATOM 5945 N N . GLU D 1 165 ? 28.652 -12.952 101.763 1.00 70.10 342 GLU D N 1
ATOM 5946 C CA . GLU D 1 165 ? 30.144 -13.022 101.798 1.00 72.14 342 GLU D CA 1
ATOM 5947 C C . GLU D 1 165 ? 30.606 -13.410 103.211 1.00 75.04 342 GLU D C 1
ATOM 5948 O O . GLU D 1 165 ? 29.888 -13.088 104.162 1.00 74.08 342 GLU D O 1
ATOM 5954 N N . THR D 1 166 ? 31.747 -14.098 103.313 1.00 78.91 343 THR D N 1
ATOM 5955 C CA . THR D 1 166 ? 32.397 -14.521 104.587 1.00 84.47 343 THR D CA 1
ATOM 5956 C C . THR D 1 166 ? 33.836 -13.985 104.662 1.00 86.47 343 THR D C 1
ATOM 5957 O O . THR D 1 166 ? 34.444 -14.075 105.754 1.00 88.00 343 THR D O 1
ATOM 5961 N N . GLU D 1 167 ? 34.336 -13.421 103.555 1.00 85.56 344 GLU D N 1
ATOM 5962 C CA . GLU D 1 167 ? 35.723 -12.927 103.357 1.00 88.06 344 GLU D CA 1
ATOM 5963 C C . GLU D 1 167 ? 36.059 -11.891 104.433 1.00 86.83 344 GLU D C 1
ATOM 5964 O O . GLU D 1 167 ? 35.161 -11.145 104.842 1.00 82.10 344 GLU D O 1
ATOM 5970 N N . SER D 1 168 ? 37.314 -11.844 104.875 1.00 91.05 345 SER D N 1
ATOM 5971 C CA . SER D 1 168 ? 37.845 -10.862 105.859 1.00 93.90 345 SER D CA 1
ATOM 5972 C C . SER D 1 168 ? 36.998 -10.861 107.141 1.00 95.29 345 SER D C 1
ATOM 5973 O O . SER D 1 168 ? 36.904 -9.792 107.786 1.00 96.34 345 SER D O 1
ATOM 5976 N N . ASN D 1 169 ? 36.421 -12.011 107.506 1.00 96.39 346 ASN D N 1
ATOM 5977 C CA . ASN D 1 169 ? 35.547 -12.164 108.701 1.00 97.79 346 ASN D CA 1
ATOM 5978 C C . ASN D 1 169 ? 34.473 -11.063 108.707 1.00 92.96 346 ASN D C 1
ATOM 5979 O O . ASN D 1 169 ? 34.214 -10.483 109.769 1.00 95.61 346 ASN D O 1
ATOM 5984 N N . CYS D 1 170 ? 33.872 -10.767 107.563 1.00 87.06 347 CYS D N 1
ATOM 5985 C CA . CYS D 1 170 ? 32.818 -9.727 107.465 1.00 83.69 347 CYS D CA 1
ATOM 5986 C C . CYS D 1 170 ? 31.564 -10.203 108.208 1.00 82.81 347 CYS D C 1
ATOM 5987 O O . CYS D 1 170 ? 31.382 -11.434 108.289 1.00 86.71 347 CYS D O 1
ATOM 5990 N N . VAL D 1 171 ? 30.767 -9.282 108.756 1.00 80.55 348 VAL D N 1
ATOM 5991 C CA . VAL D 1 171 ? 29.486 -9.647 109.426 1.00 81.12 348 VAL D CA 1
ATOM 5992 C C . VAL D 1 171 ? 28.339 -9.299 108.476 1.00 77.33 348 VAL D C 1
ATOM 5993 O O . VAL D 1 171 ? 27.344 -10.058 108.483 1.00 77.80 348 VAL D O 1
ATOM 5997 N N . TYR D 1 172 ? 28.478 -8.260 107.648 1.00 75.14 349 TYR D N 1
ATOM 5998 C CA . TYR D 1 172 ? 27.483 -7.890 106.611 1.00 71.54 349 TYR D CA 1
ATOM 5999 C C . TYR D 1 172 ? 28.182 -7.759 105.264 1.00 70.30 349 TYR D C 1
ATOM 6000 O O . TYR D 1 172 ? 29.416 -7.580 105.241 1.00 73.97 349 TYR D O 1
ATOM 6009 N N . SER D 1 173 ? 27.425 -7.830 104.168 1.00 66.07 350 SER D N 1
ATOM 6010 C CA . SER D 1 173 ? 28.001 -7.647 102.810 1.00 64.66 350 SER D CA 1
ATOM 6011 C C . SER D 1 173 ? 26.919 -7.270 101.808 1.00 61.61 350 SER D C 1
ATOM 6012 O O . SER D 1 173 ? 25.738 -7.587 102.053 1.00 65.40 350 SER D O 1
ATOM 6015 N N . ILE D 1 174 ? 27.307 -6.561 100.756 1.00 59.93 351 ILE D N 1
ATOM 6016 C CA . ILE D 1 174 ? 26.465 -6.302 99.560 1.00 58.98 351 ILE D CA 1
ATOM 6017 C C . ILE D 1 174 ? 27.311 -6.696 98.350 1.00 59.90 351 ILE D C 1
ATOM 6018 O O . ILE D 1 174 ? 28.432 -6.148 98.205 1.00 62.08 351 ILE D O 1
ATOM 6023 N N . THR D 1 175 ? 26.820 -7.629 97.539 1.00 59.65 352 THR D N 1
ATOM 6024 C CA . THR D 1 175 ? 27.535 -8.205 96.370 1.00 61.04 352 THR D CA 1
ATOM 6025 C C . THR D 1 175 ? 26.753 -7.877 95.098 1.00 59.83 352 THR D C 1
ATOM 6026 O O . THR D 1 175 ? 25.522 -8.079 95.097 1.00 63.78 352 THR D O 1
ATOM 6030 N N . PHE D 1 176 ? 27.430 -7.378 94.066 1.00 55.81 353 PHE D N 1
ATOM 6031 C CA . PHE D 1 176 ? 26.866 -7.163 92.709 1.00 54.66 353 PHE D CA 1
ATOM 6032 C C . PHE D 1 176 ? 27.525 -8.178 91.769 1.00 54.74 353 PHE D C 1
ATOM 6033 O O . PHE D 1 176 ? 28.739 -8.072 91.581 1.00 57.23 353 PHE D O 1
ATOM 6041 N N . ASP D 1 177 ? 26.781 -9.167 91.280 1.00 54.10 354 ASP D N 1
ATOM 6042 C CA . ASP D 1 177 ? 27.278 -10.155 90.294 1.00 55.74 354 ASP D CA 1
ATOM 6043 C C . ASP D 1 177 ? 26.727 -9.754 88.934 1.00 56.92 354 ASP D C 1
ATOM 6044 O O . ASP D 1 177 ? 25.507 -9.541 88.829 1.00 57.45 354 ASP D O 1
ATOM 6049 N N . PHE D 1 178 ? 27.590 -9.596 87.938 1.00 54.94 355 PHE D N 1
ATOM 6050 C CA . PHE D 1 178 ? 27.157 -9.250 86.568 1.00 53.46 355 PHE D CA 1
ATOM 6051 C C . PHE D 1 178 ? 27.572 -10.385 85.645 1.00 54.42 355 PHE D C 1
ATOM 6052 O O . PHE D 1 178 ? 28.663 -10.934 85.864 1.00 59.92 355 PHE D O 1
ATOM 6060 N N . ALA D 1 179 ? 26.732 -10.730 84.677 1.00 51.95 356 ALA D N 1
ATOM 6061 C CA . ALA D 1 179 ? 27.023 -11.794 83.696 1.00 55.19 356 ALA D CA 1
ATOM 6062 C C . ALA D 1 179 ? 26.167 -11.599 82.447 1.00 54.62 356 ALA D C 1
ATOM 6063 O O . ALA D 1 179 ? 25.055 -11.039 82.563 1.00 53.80 356 ALA D O 1
ATOM 6065 N N . TRP D 1 180 ? 26.676 -12.040 81.302 1.00 56.36 357 TRP D N 1
ATOM 6066 C CA . TRP D 1 180 ? 25.982 -11.892 80.000 1.00 56.94 357 TRP D CA 1
ATOM 6067 C C . TRP D 1 180 ? 26.342 -13.091 79.114 1.00 60.51 357 TRP D C 1
ATOM 6068 O O . TRP D 1 180 ? 27.404 -13.637 79.293 1.00 59.15 357 TRP D O 1
ATOM 6079 N N . ASN D 1 181 ? 25.418 -13.494 78.247 1.00 65.01 358 ASN D N 1
ATOM 6080 C CA . ASN D 1 181 ? 25.551 -14.606 77.270 1.00 70.35 358 ASN D CA 1
ATOM 6081 C C . ASN D 1 181 ? 25.786 -14.023 75.869 1.00 73.09 358 ASN D C 1
ATOM 6082 O O . ASN D 1 181 ? 26.453 -14.696 75.080 1.00 78.74 358 ASN D O 1
ATOM 6087 N N . LYS D 1 182 ? 25.244 -12.840 75.563 1.00 74.65 359 LYS D N 1
ATOM 6088 C CA . LYS D 1 182 ? 25.480 -12.105 74.293 1.00 77.42 359 LYS D CA 1
ATOM 6089 C C . LYS D 1 182 ? 26.997 -11.999 74.074 1.00 77.93 359 LYS D C 1
ATOM 6090 O O . LYS D 1 182 ? 27.729 -11.882 75.069 1.00 77.37 359 LYS D O 1
ATOM 6096 N N . THR D 1 183 ? 27.472 -12.045 72.831 1.00 79.30 360 THR D N 1
ATOM 6097 C CA . THR D 1 183 ? 28.918 -11.868 72.558 1.00 80.75 360 THR D CA 1
ATOM 6098 C C . THR D 1 183 ? 29.080 -10.403 72.109 1.00 77.53 360 THR D C 1
ATOM 6099 O O . THR D 1 183 ? 28.920 -10.120 70.913 1.00 78.64 360 THR D O 1
ATOM 6103 N N . TYR D 1 184 ? 29.316 -9.498 73.069 1.00 72.26 361 TYR D N 1
ATOM 6104 C CA . TYR D 1 184 ? 29.403 -8.028 72.854 1.00 69.17 361 TYR D CA 1
ATOM 6105 C C . TYR D 1 184 ? 30.722 -7.692 72.147 1.00 72.42 361 TYR D C 1
ATOM 6106 O O . TYR D 1 184 ? 31.784 -8.232 72.513 1.00 73.65 361 TYR D O 1
ATOM 6115 N N . LYS D 1 185 ? 30.647 -6.812 71.145 1.00 75.10 362 LYS D N 1
ATOM 6116 C CA . LYS D 1 185 ? 31.796 -6.383 70.301 1.00 78.90 362 LYS D CA 1
ATOM 6117 C C . LYS D 1 185 ? 32.069 -4.904 70.590 1.00 76.43 362 LYS D C 1
ATOM 6118 O O . LYS D 1 185 ? 31.331 -4.054 70.064 1.00 75.09 362 LYS D O 1
ATOM 6124 N N . ASN D 1 186 ? 33.094 -4.637 71.411 1.00 76.08 363 ASN D N 1
ATOM 6125 C CA . ASN D 1 186 ? 33.557 -3.266 71.765 1.00 73.97 363 ASN D CA 1
ATOM 6126 C C . ASN D 1 186 ? 32.417 -2.502 72.433 1.00 66.38 363 ASN D C 1
ATOM 6127 O O . ASN D 1 186 ? 31.948 -1.527 71.854 1.00 65.29 363 ASN D O 1
ATOM 6132 N N . VAL D 1 187 ? 32.009 -2.985 73.599 1.00 62.18 364 VAL D N 1
ATOM 6133 C CA . VAL D 1 187 ? 30.972 -2.378 74.481 1.00 59.21 364 VAL D CA 1
ATOM 6134 C C . VAL D 1 187 ? 31.608 -2.122 75.842 1.00 57.64 364 VAL D C 1
ATOM 6135 O O . VAL D 1 187 ? 31.873 -3.056 76.587 1.00 53.83 364 VAL D O 1
ATOM 6139 N N . PRO D 1 188 ? 31.877 -0.855 76.206 1.00 58.37 365 PRO D N 1
ATOM 6140 C CA . PRO D 1 188 ? 32.298 -0.541 77.567 1.00 56.80 365 PRO D CA 1
ATOM 6141 C C . PRO D 1 188 ? 31.266 -1.066 78.572 1.00 52.40 365 PRO D C 1
ATOM 6142 O O . PRO D 1 188 ? 30.081 -0.978 78.293 1.00 51.42 365 PRO D O 1
ATOM 6146 N N . PHE D 1 189 ? 31.739 -1.612 79.687 1.00 50.96 366 PHE D N 1
ATOM 6147 C CA . PHE D 1 189 ? 30.882 -1.910 80.849 1.00 50.15 366 PHE D CA 1
ATOM 6148 C C . PHE D 1 189 ? 30.533 -0.572 81.485 1.00 49.93 366 PHE D C 1
ATOM 6149 O O . PHE D 1 189 ? 31.311 -0.043 82.286 1.00 50.68 366 PHE D O 1
ATOM 6157 N N . ASP D 1 190 ? 29.360 -0.062 81.084 1.00 48.54 367 ASP D N 1
ATOM 6158 C CA . ASP D 1 190 ? 28.737 1.174 81.582 1.00 46.02 367 ASP D CA 1
ATOM 6159 C C . ASP D 1 190 ? 27.277 0.830 81.858 1.00 44.87 367 ASP D C 1
ATOM 6160 O O . ASP D 1 190 ? 26.468 0.909 80.930 1.00 43.03 367 ASP D O 1
ATOM 6165 N N . SER D 1 191 ? 26.951 0.485 83.097 1.00 42.14 368 SER D N 1
ATOM 6166 C CA . SER D 1 191 ? 25.632 -0.081 83.478 1.00 41.58 368 SER D CA 1
ATOM 6167 C C . SER D 1 191 ? 24.611 1.038 83.668 1.00 37.81 368 SER D C 1
ATOM 6168 O O . SER D 1 191 ? 24.974 2.082 84.248 1.00 40.96 368 SER D O 1
ATOM 6171 N N . SER D 1 192 ? 23.397 0.856 83.172 1.00 34.08 369 SER D N 1
ATOM 6172 C CA . SER D 1 192 ? 22.251 1.736 83.478 1.00 34.27 369 SER D CA 1
ATOM 6173 C C . SER D 1 192 ? 22.020 1.683 84.995 1.00 33.55 369 SER D C 1
ATOM 6174 O O . SER D 1 192 ? 22.457 0.709 85.611 1.00 35.15 369 SER D O 1
ATOM 6177 N N . SER D 1 193 ? 21.448 2.715 85.597 1.00 34.48 370 SER D N 1
ATOM 6178 C CA . SER D 1 193 ? 21.260 2.779 87.067 1.00 36.08 370 SER D CA 1
ATOM 6179 C C . SER D 1 193 ? 20.181 1.773 87.471 1.00 37.71 370 SER D C 1
ATOM 6180 O O . SER D 1 193 ? 19.177 1.607 86.730 1.00 35.95 370 SER D O 1
ATOM 6183 N N . LEU D 1 194 ? 20.414 1.111 88.606 1.00 40.09 371 LEU D N 1
ATOM 6184 C CA . LEU D 1 194 ? 19.508 0.098 89.174 1.00 40.70 371 LEU D CA 1
ATOM 6185 C C . LEU D 1 194 ? 19.013 0.616 90.519 1.00 39.72 371 LEU D C 1
ATOM 6186 O O . LEU D 1 194 ? 19.865 0.820 91.379 1.00 40.15 371 LEU D O 1
ATOM 6191 N N . THR D 1 195 ? 17.704 0.827 90.660 1.00 39.81 372 THR D N 1
ATOM 6192 C CA . THR D 1 195 ? 17.036 1.091 91.950 1.00 39.92 372 THR D CA 1
ATOM 6193 C C . THR D 1 195 ? 16.733 -0.256 92.616 1.00 41.31 372 THR D C 1
ATOM 6194 O O . THR D 1 195 ? 16.319 -1.195 91.916 1.00 45.34 372 THR D O 1
ATOM 6198 N N . PHE D 1 196 ? 16.987 -0.367 93.918 1.00 41.73 373 PHE D N 1
ATOM 6199 C CA . PHE D 1 196 ? 16.636 -1.548 94.738 1.00 43.47 373 PHE D CA 1
ATOM 6200 C C . PHE D 1 196 ? 16.486 -1.108 96.192 1.00 46.59 373 PHE D C 1
ATOM 6201 O O . PHE D 1 196 ? 16.928 0.017 96.560 1.00 46.33 373 PHE D O 1
ATOM 6209 N N . SER D 1 197 ? 15.857 -1.969 96.993 1.00 46.15 374 SER D N 1
ATOM 6210 C CA . SER D 1 197 ? 15.738 -1.747 98.450 1.00 47.46 374 SER D CA 1
ATOM 6211 C C . SER D 1 197 ? 16.072 -3.039 99.171 1.00 48.49 374 SER D C 1
ATOM 6212 O O . SER D 1 197 ? 16.027 -4.106 98.532 1.00 49.68 374 SER D O 1
ATOM 6215 N N . TYR D 1 198 ? 16.454 -2.931 100.436 1.00 49.76 375 TYR D N 1
ATOM 6216 C CA . TYR D 1 198 ? 16.630 -4.085 101.335 1.00 52.40 375 TYR D CA 1
ATOM 6217 C C . TYR D 1 198 ? 16.251 -3.650 102.750 1.00 54.05 375 TYR D C 1
ATOM 6218 O O . TYR D 1 198 ? 16.250 -2.454 103.061 1.00 55.45 375 TYR D O 1
ATOM 6227 N N . ILE D 1 199 ? 15.877 -4.626 103.558 1.00 53.87 376 ILE D N 1
ATOM 6228 C CA . ILE D 1 199 ? 15.453 -4.415 104.960 1.00 58.16 376 ILE D CA 1
ATOM 6229 C C . ILE D 1 199 ? 16.710 -4.087 105.770 1.00 61.16 376 ILE D C 1
ATOM 6230 O O . ILE D 1 199 ? 17.738 -4.767 105.584 1.00 60.78 376 ILE D O 1
ATOM 6235 N N . ALA D 1 200 ? 16.648 -3.049 106.598 1.00 63.61 377 ALA D N 1
ATOM 6236 C CA . ALA D 1 200 ? 17.808 -2.517 107.348 1.00 66.00 377 ALA D CA 1
ATOM 6237 C C . ALA D 1 200 ? 17.962 -3.235 108.685 1.00 67.60 377 ALA D C 1
ATOM 6238 O O . ALA D 1 200 ? 16.932 -3.567 109.306 1.00 65.77 377 ALA D O 1
ATOM 6240 N N . GLN D 1 201 ? 19.213 -3.448 109.092 1.00 70.78 378 GLN D N 1
ATOM 6241 C CA . GLN D 1 201 ? 19.572 -3.806 110.486 1.00 77.96 378 GLN D CA 1
ATOM 6242 C C . GLN D 1 201 ? 19.171 -2.645 111.404 1.00 80.22 378 GLN D C 1
ATOM 6243 O O . GLN D 1 201 ? 19.342 -1.483 110.977 1.00 77.14 378 GLN D O 1
ATOM 6249 N N . ASP D 1 202 ? 18.677 -2.936 112.607 1.00 86.06 379 ASP D N 1
ATOM 6250 C CA . ASP D 1 202 ? 18.440 -1.908 113.657 1.00 94.71 379 ASP D CA 1
ATOM 6251 C C . ASP D 1 202 ? 19.768 -1.425 114.257 1.00 99.32 379 ASP D C 1
ATOM 6252 O O . ASP D 1 202 ? 20.698 -2.247 114.356 1.00 99.69 379 ASP D O 1
ATOM 6257 N N . ALA D 1 203 ? 19.813 -0.150 114.671 1.00 103.32 380 ALA D N 1
ATOM 6258 C CA . ALA D 1 203 ? 20.848 0.425 115.558 1.00 111.17 380 ALA D CA 1
ATOM 6259 C C . ALA D 1 203 ? 20.965 -0.431 116.823 1.00 116.36 380 ALA D C 1
ATOM 6260 O O . ALA D 1 203 ? 19.925 -0.973 117.290 1.00 115.77 380 ALA D O 1
ATOM 6262 N N . GLU D 1 204 ? 22.194 -0.537 117.343 1.00 120.54 381 GLU D N 1
ATOM 6263 C CA . GLU D 1 204 ? 22.563 -1.214 118.612 1.00 130.32 381 GLU D CA 1
ATOM 6264 C C . GLU D 1 204 ? 21.805 -0.554 119.790 1.00 139.16 381 GLU D C 1
ATOM 6265 O O . GLU D 1 204 ? 21.565 0.673 119.731 1.00 144.08 381 GLU D O 1
ATOM 6271 N N . ASP D 1 205 ? 21.510 -1.336 120.832 1.00 145.22 382 ASP D N 1
ATOM 6272 C CA . ASP D 1 205 ? 20.453 -1.087 121.858 1.00 149.73 382 ASP D CA 1
ATOM 6273 C C . ASP D 1 205 ? 20.628 0.227 122.640 1.00 153.28 382 ASP D C 1
ATOM 6274 O O . ASP D 1 205 ? 19.604 0.918 122.828 1.00 156.50 382 ASP D O 1
ATOM 6279 N N . LYS D 1 206 ? 21.836 0.526 123.144 1.00 153.29 383 LYS D N 1
ATOM 6280 C CA . LYS D 1 206 ? 22.096 1.602 124.151 1.00 155.26 383 LYS D CA 1
ATOM 6281 C C . LYS D 1 206 ? 23.324 2.428 123.745 1.00 155.10 383 LYS D C 1
ATOM 6282 O O . LYS D 1 206 ? 23.351 3.037 122.592 1.00 150.08 383 LYS D O 1
ATOM 6288 N N . ASN E 1 6 ? 6.751 -0.221 117.639 1.00 137.90 183 ASN E N 1
ATOM 6289 C CA . ASN E 1 6 ? 7.866 0.725 117.900 1.00 138.63 183 ASN E CA 1
ATOM 6290 C C . ASN E 1 6 ? 7.832 1.888 116.903 1.00 129.73 183 ASN E C 1
ATOM 6291 O O . ASN E 1 6 ? 8.133 3.020 117.374 1.00 126.19 183 ASN E O 1
ATOM 6296 N N . ASP E 1 7 ? 7.548 1.617 115.616 1.00 121.75 184 ASP E N 1
ATOM 6297 C CA . ASP E 1 7 ? 7.883 2.517 114.472 1.00 116.34 184 ASP E CA 1
ATOM 6298 C C . ASP E 1 7 ? 6.649 3.295 113.981 1.00 112.32 184 ASP E C 1
ATOM 6299 O O . ASP E 1 7 ? 6.629 4.527 114.165 1.00 114.23 184 ASP E O 1
ATOM 6304 N N . LYS E 1 8 ? 5.650 2.601 113.440 1.00 106.38 185 LYS E N 1
ATOM 6305 C CA . LYS E 1 8 ? 4.396 3.185 112.870 1.00 102.75 185 LYS E CA 1
ATOM 6306 C C . LYS E 1 8 ? 4.666 3.696 111.451 1.00 95.48 185 LYS E C 1
ATOM 6307 O O . LYS E 1 8 ? 3.657 3.932 110.743 1.00 95.00 185 LYS E O 1
ATOM 6313 N N . LEU E 1 9 ? 5.933 3.780 111.013 1.00 92.01 186 LEU E N 1
ATOM 6314 C CA . LEU E 1 9 ? 6.291 4.075 109.598 1.00 85.15 186 LEU E CA 1
ATOM 6315 C C . LEU E 1 9 ? 6.587 2.768 108.861 1.00 77.97 186 LEU E C 1
ATOM 6316 O O . LEU E 1 9 ? 6.868 2.841 107.671 1.00 77.06 186 LEU E O 1
ATOM 6321 N N . THR E 1 10 ? 6.513 1.625 109.544 1.00 74.74 187 THR E N 1
ATOM 6322 C CA . THR E 1 10 ? 6.701 0.274 108.955 1.00 70.64 187 THR E CA 1
ATOM 6323 C C . THR E 1 10 ? 5.532 -0.638 109.326 1.00 71.52 187 THR E C 1
ATOM 6324 O O . THR E 1 10 ? 5.289 -0.836 110.526 1.00 75.95 187 THR E O 1
ATOM 6328 N N . LEU E 1 11 ? 4.872 -1.211 108.324 1.00 70.01 188 LEU E N 1
ATOM 6329 C CA . LEU E 1 11 ? 3.823 -2.253 108.496 1.00 70.55 188 LEU E CA 1
ATOM 6330 C C . LEU E 1 11 ? 4.351 -3.511 107.802 1.00 66.96 188 LEU E C 1
ATOM 6331 O O . LEU E 1 11 ? 4.641 -3.427 106.605 1.00 59.12 188 LEU E O 1
ATOM 6336 N N . TRP E 1 12 ? 4.521 -4.617 108.540 1.00 67.73 189 TRP E N 1
ATOM 6337 C CA . TRP E 1 12 ? 5.217 -5.812 107.996 1.00 63.28 189 TRP E CA 1
ATOM 6338 C C . TRP E 1 12 ? 4.756 -7.132 108.631 1.00 64.06 189 TRP E C 1
ATOM 6339 O O . TRP E 1 12 ? 3.976 -7.144 109.587 1.00 65.36 189 TRP E O 1
ATOM 6350 N N . THR E 1 13 ? 5.247 -8.202 108.015 1.00 63.28 190 THR E N 1
ATOM 6351 C CA . THR E 1 13 ? 5.184 -9.625 108.423 1.00 64.94 190 THR E CA 1
ATOM 6352 C C . THR E 1 13 ? 6.290 -9.469 109.451 1.00 68.08 190 THR E C 1
ATOM 6353 O O . THR E 1 13 ? 6.617 -8.307 109.591 1.00 69.24 190 THR E O 1
ATOM 6357 N N . THR E 1 14 ? 7.036 -10.401 110.010 1.00 69.19 191 THR E N 1
ATOM 6358 C CA . THR E 1 14 ? 8.329 -9.900 110.557 1.00 70.19 191 THR E CA 1
ATOM 6359 C C . THR E 1 14 ? 9.330 -10.091 109.433 1.00 67.21 191 THR E C 1
ATOM 6360 O O . THR E 1 14 ? 8.938 -10.470 108.332 1.00 62.28 191 THR E O 1
ATOM 6364 N N . PRO E 1 15 ? 10.617 -9.736 109.591 1.00 69.43 192 PRO E N 1
ATOM 6365 C CA . PRO E 1 15 ? 11.619 -10.041 108.563 1.00 68.71 192 PRO E CA 1
ATOM 6366 C C . PRO E 1 15 ? 11.952 -11.532 108.441 1.00 70.19 192 PRO E C 1
ATOM 6367 O O . PRO E 1 15 ? 12.404 -11.928 107.369 1.00 68.00 192 PRO E O 1
ATOM 6371 N N . ASP E 1 16 ? 11.736 -12.310 109.514 1.00 74.00 193 ASP E N 1
ATOM 6372 C CA . ASP E 1 16 ? 11.958 -13.785 109.523 1.00 74.04 193 ASP E CA 1
ATOM 6373 C C . ASP E 1 16 ? 10.726 -14.496 110.069 1.00 75.27 193 ASP E C 1
ATOM 6374 O O . ASP E 1 16 ? 10.767 -15.080 111.149 1.00 79.20 193 ASP E O 1
ATOM 6379 N N . PRO E 1 17 ? 9.597 -14.458 109.337 1.00 73.68 194 PRO E N 1
ATOM 6380 C CA . PRO E 1 17 ? 8.336 -14.993 109.840 1.00 74.28 194 PRO E CA 1
ATOM 6381 C C . PRO E 1 17 ? 8.282 -16.520 109.889 1.00 75.54 194 PRO E C 1
ATOM 6382 O O . PRO E 1 17 ? 8.944 -17.162 109.076 1.00 77.19 194 PRO E O 1
ATOM 6386 N N . SER E 1 18 ? 7.477 -17.040 110.817 1.00 76.65 195 SER E N 1
ATOM 6387 C CA . SER E 1 18 ? 6.920 -18.422 110.796 1.00 75.31 195 SER E CA 1
ATOM 6388 C C . SER E 1 18 ? 6.000 -18.547 109.586 1.00 70.84 195 SER E C 1
ATOM 6389 O O . SER E 1 18 ? 5.589 -17.540 109.021 1.00 66.96 195 SER E O 1
ATOM 6392 N N . PRO E 1 19 ? 5.633 -19.768 109.151 1.00 71.52 196 PRO E N 1
ATOM 6393 C CA . PRO E 1 19 ? 4.634 -19.916 108.098 1.00 69.61 196 PRO E CA 1
ATOM 6394 C C . PRO E 1 19 ? 3.436 -19.045 108.485 1.00 71.08 196 PRO E C 1
ATOM 6395 O O . PRO E 1 19 ? 2.981 -19.148 109.619 1.00 73.54 196 PRO E O 1
ATOM 6399 N N . ASN E 1 20 ? 3.018 -18.172 107.559 1.00 70.01 197 ASN E N 1
ATOM 6400 C CA . ASN E 1 20 ? 2.040 -17.084 107.806 1.00 72.49 197 ASN E CA 1
ATOM 6401 C C . ASN E 1 20 ? 1.097 -16.932 106.608 1.00 70.64 197 ASN E C 1
ATOM 6402 O O . ASN E 1 20 ? 0.319 -15.964 106.589 1.00 73.90 197 ASN E O 1
ATOM 6407 N N . CYS E 1 21 ? 1.134 -17.836 105.633 1.00 68.27 198 CYS E N 1
ATOM 6408 C CA . CYS E 1 21 ? 0.502 -17.592 104.312 1.00 66.28 198 CYS E CA 1
ATOM 6409 C C . CYS E 1 21 ? -0.063 -18.878 103.713 1.00 67.02 198 CYS E C 1
ATOM 6410 O O . CYS E 1 21 ? 0.520 -19.939 103.936 1.00 71.21 198 CYS E O 1
ATOM 6413 N N . LYS E 1 22 ? -1.164 -18.747 102.975 1.00 66.20 199 LYS E N 1
ATOM 6414 C CA . LYS E 1 22 ? -1.822 -19.830 102.206 1.00 68.16 199 LYS E CA 1
ATOM 6415 C C . LYS E 1 22 ? -1.626 -19.585 100.705 1.00 68.14 199 LYS E C 1
ATOM 6416 O O . LYS E 1 22 ? -2.204 -18.629 100.160 1.00 71.30 199 LYS E O 1
ATOM 6422 N N . VAL E 1 23 ? -0.844 -20.445 100.060 1.00 65.49 200 VAL E N 1
ATOM 6423 C CA . VAL E 1 23 ? -0.762 -20.570 98.581 1.00 61.73 200 VAL E CA 1
ATOM 6424 C C . VAL E 1 23 ? -1.762 -21.645 98.142 1.00 62.10 200 VAL E C 1
ATOM 6425 O O . VAL E 1 23 ? -2.658 -21.287 97.354 1.00 61.20 200 VAL E O 1
ATOM 6429 N N . SER E 1 24 ? -1.639 -22.885 98.658 1.00 63.18 201 SER E N 1
ATOM 6430 C CA . SER E 1 24 ? -2.542 -24.042 98.397 1.00 65.69 201 SER E CA 1
ATOM 6431 C C . SER E 1 24 ? -3.350 -24.388 99.652 1.00 71.05 201 SER E C 1
ATOM 6432 O O . SER E 1 24 ? -4.570 -24.575 99.531 1.00 71.45 201 SER E O 1
ATOM 6435 N N . GLU E 1 25 ? -2.663 -24.550 100.789 1.00 74.84 202 GLU E N 1
ATOM 6436 C CA . GLU E 1 25 ? -3.252 -24.908 102.104 1.00 78.07 202 GLU E CA 1
ATOM 6437 C C . GLU E 1 25 ? -2.722 -23.937 103.176 1.00 78.70 202 GLU E C 1
ATOM 6438 O O . GLU E 1 25 ? -1.735 -23.226 102.918 1.00 72.14 202 GLU E O 1
ATOM 6444 N N . GLU E 1 26 ? -3.401 -23.912 104.328 1.00 82.98 203 GLU E N 1
ATOM 6445 C CA . GLU E 1 26 ? -3.086 -23.056 105.503 1.00 83.56 203 GLU E CA 1
ATOM 6446 C C . GLU E 1 26 ? -1.619 -23.227 105.909 1.00 79.78 203 GLU E C 1
ATOM 6447 O O . GLU E 1 26 ? -1.145 -24.344 105.964 1.00 74.49 203 GLU E O 1
ATOM 6453 N N . LYS E 1 27 ? -0.929 -22.109 106.132 1.00 81.08 204 LYS E N 1
ATOM 6454 C CA . LYS E 1 27 ? 0.461 -22.036 106.668 1.00 80.86 204 LYS E CA 1
ATOM 6455 C C . LYS E 1 27 ? 1.406 -22.930 105.851 1.00 75.05 204 LYS E C 1
ATOM 6456 O O . LYS E 1 27 ? 2.246 -23.612 106.464 1.00 76.26 204 LYS E O 1
ATOM 6462 N N . ASP E 1 28 ? 1.300 -22.911 104.523 1.00 68.32 205 ASP E N 1
ATOM 6463 C CA . ASP E 1 28 ? 2.183 -23.701 103.628 1.00 66.09 205 ASP E CA 1
ATOM 6464 C C . ASP E 1 28 ? 3.328 -22.822 103.124 1.00 63.42 205 ASP E C 1
ATOM 6465 O O . ASP E 1 28 ? 4.161 -23.318 102.344 1.00 60.01 205 ASP E O 1
ATOM 6470 N N . SER E 1 29 ? 3.394 -21.565 103.559 1.00 64.01 206 SER E N 1
ATOM 6471 C CA . SER E 1 29 ? 4.394 -20.606 103.028 1.00 61.92 206 SER E CA 1
ATOM 6472 C C . SER E 1 29 ? 4.689 -19.475 104.005 1.00 62.07 206 SER E C 1
ATOM 6473 O O . SER E 1 29 ? 3.892 -19.212 104.912 1.00 63.21 206 SER E O 1
ATOM 6476 N N . LYS E 1 30 ? 5.861 -18.881 103.812 1.00 62.48 207 LYS E N 1
ATOM 6477 C CA . LYS E 1 30 ? 6.371 -17.671 104.496 1.00 63.09 207 LYS E CA 1
ATOM 6478 C C . LYS E 1 30 ? 6.378 -16.528 103.478 1.00 60.14 207 LYS E C 1
ATOM 6479 O O . LYS E 1 30 ? 7.194 -16.542 102.538 1.00 53.35 207 LYS E O 1
ATOM 6485 N N . LEU E 1 31 ? 5.443 -15.597 103.646 1.00 63.54 208 LEU E N 1
ATOM 6486 C CA . LEU E 1 31 ? 5.443 -14.299 102.939 1.00 61.21 208 LEU E CA 1
ATOM 6487 C C . LEU E 1 31 ? 6.167 -13.309 103.835 1.00 63.20 208 LEU E C 1
ATOM 6488 O O . LEU E 1 31 ? 5.728 -13.114 104.978 1.00 71.14 208 LEU E O 1
ATOM 6493 N N . THR E 1 32 ? 7.282 -12.773 103.352 1.00 61.46 209 THR E N 1
ATOM 6494 C CA . THR E 1 32 ? 7.986 -11.610 103.940 1.00 60.96 209 THR E CA 1
ATOM 6495 C C . THR E 1 32 ? 7.565 -10.392 103.127 1.00 60.53 209 THR E C 1
ATOM 6496 O O . THR E 1 32 ? 7.933 -10.313 101.928 1.00 56.38 209 THR E O 1
ATOM 6500 N N . LEU E 1 33 ? 6.752 -9.529 103.742 1.00 62.23 210 LEU E N 1
ATOM 6501 C CA . LEU E 1 33 ? 6.258 -8.279 103.110 1.00 62.63 210 LEU E CA 1
ATOM 6502 C C . LEU E 1 33 ? 6.550 -7.136 104.076 1.00 66.91 210 LEU E C 1
ATOM 6503 O O . LEU E 1 33 ? 6.082 -7.207 105.223 1.00 68.50 210 LEU E O 1
ATOM 6508 N N . VAL E 1 34 ? 7.345 -6.154 103.633 1.00 64.92 211 VAL E N 1
ATOM 6509 C CA . VAL E 1 34 ? 7.632 -4.920 104.412 1.00 65.13 211 VAL E CA 1
ATOM 6510 C C . VAL E 1 34 ? 7.087 -3.725 103.635 1.00 64.96 211 VAL E C 1
ATOM 6511 O O . VAL E 1 34 ? 7.534 -3.505 102.498 1.00 62.46 211 VAL E O 1
ATOM 6515 N N . LEU E 1 35 ? 6.118 -3.029 104.229 1.00 64.14 212 LEU E N 1
ATOM 6516 C CA . LEU E 1 35 ? 5.601 -1.733 103.754 1.00 63.10 212 LEU E CA 1
ATOM 6517 C C . LEU E 1 35 ? 6.231 -0.635 104.613 1.00 65.10 212 LEU E C 1
ATOM 6518 O O . LEU E 1 35 ? 5.969 -0.619 105.826 1.00 67.57 212 LEU E O 1
ATOM 6523 N N . THR E 1 36 ? 7.039 0.227 103.999 1.00 65.46 213 THR E N 1
ATOM 6524 C CA . THR E 1 36 ? 7.693 1.387 104.647 1.00 67.86 213 THR E CA 1
ATOM 6525 C C . THR E 1 36 ? 7.093 2.677 104.076 1.00 67.14 213 THR E C 1
ATOM 6526 O O . THR E 1 36 ? 7.055 2.817 102.844 1.00 60.79 213 THR E O 1
ATOM 6530 N N . LYS E 1 37 ? 6.600 3.566 104.940 1.00 68.03 214 LYS E N 1
ATOM 6531 C CA . LYS E 1 37 ? 5.993 4.842 104.496 1.00 68.96 214 LYS E CA 1
ATOM 6532 C C . LYS E 1 37 ? 7.122 5.830 104.193 1.00 70.82 214 LYS E C 1
ATOM 6533 O O . LYS E 1 37 ? 7.876 6.120 105.121 1.00 70.90 214 LYS E O 1
ATOM 6539 N N . CYS E 1 38 ? 7.259 6.235 102.923 1.00 71.56 215 CYS E N 1
ATOM 6540 C CA . CYS E 1 38 ? 8.180 7.301 102.413 1.00 74.13 215 CYS E CA 1
ATOM 6541 C C . CYS E 1 38 ? 7.209 8.391 101.880 1.00 72.70 215 CYS E C 1
ATOM 6542 O O . CYS E 1 38 ? 6.995 8.518 100.680 1.00 69.73 215 CYS E O 1
ATOM 6545 N N . GLY E 1 39 ? 6.574 9.115 102.804 1.00 73.69 216 GLY E N 1
ATOM 6546 C CA . GLY E 1 39 ? 5.531 10.138 102.569 1.00 72.45 216 GLY E CA 1
ATOM 6547 C C . GLY E 1 39 ? 4.366 9.645 101.723 1.00 68.81 216 GLY E C 1
ATOM 6548 O O . GLY E 1 39 ? 3.629 8.716 102.145 1.00 68.28 216 GLY E O 1
ATOM 6549 N N . SER E 1 40 ? 4.198 10.230 100.541 1.00 66.91 217 SER E N 1
ATOM 6550 C CA . SER E 1 40 ? 3.047 9.993 99.620 1.00 64.01 217 SER E CA 1
ATOM 6551 C C . SER E 1 40 ? 3.104 8.581 99.003 1.00 59.63 217 SER E C 1
ATOM 6552 O O . SER E 1 40 ? 2.122 8.180 98.353 1.00 58.36 217 SER E O 1
ATOM 6555 N N . GLN E 1 41 ? 4.232 7.870 99.119 1.00 55.88 218 GLN E N 1
ATOM 6556 C CA . GLN E 1 41 ? 4.356 6.512 98.534 1.00 54.10 218 GLN E CA 1
ATOM 6557 C C . GLN E 1 41 ? 4.732 5.508 99.624 1.00 55.66 218 GLN E C 1
ATOM 6558 O O . GLN E 1 41 ? 5.386 5.905 100.595 1.00 59.35 218 GLN E O 1
ATOM 6564 N N . ILE E 1 42 ? 4.311 4.259 99.444 1.00 55.60 219 ILE E N 1
ATOM 6565 C CA . ILE E 1 42 ? 4.791 3.082 100.218 1.00 55.01 219 ILE E CA 1
ATOM 6566 C C . ILE E 1 42 ? 5.940 2.434 99.431 1.00 53.51 219 ILE E C 1
ATOM 6567 O O . ILE E 1 42 ? 5.766 2.167 98.214 1.00 51.71 219 ILE E O 1
ATOM 6572 N N . LEU E 1 43 ? 7.075 2.223 100.105 1.00 53.20 220 LEU E N 1
ATOM 6573 C CA . LEU E 1 43 ? 8.235 1.468 99.600 1.00 51.41 220 LEU E CA 1
ATOM 6574 C C . LEU E 1 43 ? 8.101 0.057 100.153 1.00 54.10 220 LEU E C 1
ATOM 6575 O O . LEU E 1 43 ? 8.033 -0.097 101.380 1.00 61.26 220 LEU E O 1
ATOM 6580 N N . ALA E 1 44 ? 8.063 -0.930 99.274 1.00 54.76 221 ALA E N 1
ATOM 6581 C CA . ALA E 1 44 ? 7.679 -2.314 99.604 1.00 56.91 221 ALA E CA 1
ATOM 6582 C C . ALA E 1 44 ? 8.761 -3.276 99.126 1.00 58.09 221 ALA E C 1
ATOM 6583 O O . ALA E 1 44 ? 9.339 -3.051 98.024 1.00 57.53 221 ALA E O 1
ATOM 6585 N N . SER E 1 45 ? 8.990 -4.305 99.937 1.00 56.70 222 SER E N 1
ATOM 6586 C CA . SER E 1 45 ? 9.878 -5.458 99.666 1.00 56.60 222 SER E CA 1
ATOM 6587 C C . SER E 1 45 ? 9.089 -6.741 99.918 1.00 55.70 222 SER E C 1
ATOM 6588 O O . SER E 1 45 ? 8.552 -6.898 101.031 1.00 58.92 222 SER E O 1
ATOM 6591 N N . VAL E 1 46 ? 9.025 -7.627 98.930 1.00 55.31 223 VAL E N 1
ATOM 6592 C CA . VAL E 1 46 ? 8.243 -8.892 99.032 1.00 57.47 223 VAL E CA 1
ATOM 6593 C C . VAL E 1 46 ? 9.101 -10.060 98.541 1.00 56.47 223 VAL E C 1
ATOM 6594 O O . VAL E 1 46 ? 9.755 -9.949 97.479 1.00 59.44 223 VAL E O 1
ATOM 6598 N N . SER E 1 47 ? 9.064 -11.138 99.319 1.00 57.37 224 SER E N 1
ATOM 6599 C CA . SER E 1 47 ? 9.686 -12.459 99.034 1.00 56.22 224 SER E CA 1
ATOM 6600 C C . SER E 1 47 ? 8.735 -13.545 99.537 1.00 53.65 224 SER E C 1
ATOM 6601 O O . SER E 1 47 ? 8.094 -13.322 100.577 1.00 52.08 224 SER E O 1
ATOM 6604 N N . LEU E 1 48 ? 8.639 -14.658 98.809 1.00 51.47 225 LEU E N 1
ATOM 6605 C CA . LEU E 1 48 ? 7.734 -15.782 99.138 1.00 53.65 225 LEU E CA 1
ATOM 6606 C C . LEU E 1 48 ? 8.535 -17.080 99.127 1.00 55.85 225 LEU E C 1
ATOM 6607 O O . LEU E 1 48 ? 9.095 -17.404 98.068 1.00 55.95 225 LEU E O 1
ATOM 6612 N N . LEU E 1 49 ? 8.600 -17.775 100.269 1.00 55.78 226 LEU E N 1
ATOM 6613 C CA . LEU E 1 49 ? 9.121 -19.155 100.339 1.00 56.37 226 LEU E CA 1
ATOM 6614 C C . LEU E 1 49 ? 7.937 -20.077 100.642 1.00 58.60 226 LEU E C 1
ATOM 6615 O O . LEU E 1 49 ? 7.318 -19.905 101.705 1.00 59.06 226 LEU E O 1
ATOM 6620 N N . VAL E 1 50 ? 7.630 -21.030 99.769 1.00 57.64 227 VAL E N 1
ATOM 6621 C CA . VAL E 1 50 ? 6.599 -22.042 100.128 1.00 59.89 227 VAL E CA 1
ATOM 6622 C C . VAL E 1 50 ? 7.324 -23.294 100.651 1.00 60.81 227 VAL E C 1
ATOM 6623 O O . VAL E 1 50 ? 8.270 -23.757 100.009 1.00 59.48 227 VAL E O 1
ATOM 6627 N N . VAL E 1 51 ? 6.904 -23.746 101.833 1.00 59.62 228 VAL E N 1
ATOM 6628 C CA . VAL E 1 51 ? 7.610 -24.760 102.661 1.00 62.78 228 VAL E CA 1
ATOM 6629 C C . VAL E 1 51 ? 6.892 -26.114 102.603 1.00 63.26 228 VAL E C 1
ATOM 6630 O O . VAL E 1 51 ? 7.535 -27.106 102.951 1.00 62.39 228 VAL E O 1
ATOM 6634 N N . LYS E 1 52 ? 5.626 -26.173 102.183 1.00 63.61 229 LYS E N 1
ATOM 6635 C CA . LYS E 1 52 ? 4.917 -27.465 101.924 1.00 65.37 229 LYS E CA 1
ATOM 6636 C C . LYS E 1 52 ? 3.823 -27.294 100.857 1.00 64.71 229 LYS E C 1
ATOM 6637 O O . LYS E 1 52 ? 3.501 -26.147 100.489 1.00 66.85 229 LYS E O 1
ATOM 6643 N N . GLY E 1 53 ? 3.322 -28.416 100.341 1.00 65.17 230 GLY E N 1
ATOM 6644 C CA . GLY E 1 53 ? 2.206 -28.492 99.380 1.00 64.00 230 GLY E CA 1
ATOM 6645 C C . GLY E 1 53 ? 2.663 -28.500 97.920 1.00 62.48 230 GLY E C 1
ATOM 6646 O O . GLY E 1 53 ? 3.860 -28.769 97.619 1.00 60.58 230 GLY E O 1
ATOM 6647 N N . LYS E 1 54 ? 1.696 -28.135 97.055 1.00 63.87 231 LYS E N 1
ATOM 6648 C CA . LYS E 1 54 ? 1.747 -28.103 95.567 1.00 61.56 231 LYS E CA 1
ATOM 6649 C C . LYS E 1 54 ? 3.009 -27.389 95.071 1.00 58.44 231 LYS E C 1
ATOM 6650 O O . LYS E 1 54 ? 3.610 -27.861 94.094 1.00 59.54 231 LYS E O 1
ATOM 6656 N N . PHE E 1 55 ? 3.381 -26.279 95.711 1.00 56.34 232 PHE E N 1
ATOM 6657 C CA . PHE E 1 55 ? 4.400 -25.334 95.198 1.00 54.78 232 PHE E CA 1
ATOM 6658 C C . PHE E 1 55 ? 5.715 -25.380 96.000 1.00 55.11 232 PHE E C 1
ATOM 6659 O O . PHE E 1 55 ? 6.580 -24.535 95.690 1.00 59.44 232 PHE E O 1
ATOM 6667 N N . ALA E 1 56 ? 5.887 -26.303 96.945 1.00 55.53 233 ALA E N 1
ATOM 6668 C CA . ALA E 1 56 ? 7.117 -26.426 97.780 1.00 57.67 233 ALA E CA 1
ATOM 6669 C C . ALA E 1 56 ? 8.242 -27.041 96.952 1.00 57.83 233 ALA E C 1
ATOM 6670 O O . ALA E 1 56 ? 9.427 -26.787 97.268 1.00 59.47 233 ALA E O 1
ATOM 6672 N N . ASN E 1 57 ? 7.857 -27.857 95.965 1.00 55.63 234 ASN E N 1
ATOM 6673 C CA . ASN E 1 57 ? 8.795 -28.524 95.038 1.00 55.54 234 ASN E CA 1
ATOM 6674 C C . ASN E 1 57 ? 8.118 -28.641 93.674 1.00 53.96 234 ASN E C 1
ATOM 6675 O O . ASN E 1 57 ? 7.580 -29.701 93.387 1.00 53.65 234 ASN E O 1
ATOM 6680 N N . ILE E 1 58 ? 8.159 -27.567 92.879 1.00 52.88 235 ILE E N 1
ATOM 6681 C CA . ILE E 1 58 ? 7.481 -27.506 91.553 1.00 53.63 235 ILE E CA 1
ATOM 6682 C C . ILE E 1 58 ? 8.080 -28.600 90.683 1.00 55.65 235 ILE E C 1
ATOM 6683 O O . ILE E 1 58 ? 9.315 -28.627 90.541 1.00 57.58 235 ILE E O 1
ATOM 6688 N N . ASN E 1 59 ? 7.239 -29.439 90.093 1.00 55.58 236 ASN E N 1
ATOM 6689 C CA . ASN E 1 59 ? 7.686 -30.402 89.059 1.00 58.33 236 ASN E CA 1
ATOM 6690 C C . ASN E 1 59 ? 6.596 -30.481 87.990 1.00 59.70 236 ASN E C 1
ATOM 6691 O O . ASN E 1 59 ? 5.644 -31.253 88.156 1.00 61.09 236 ASN E O 1
ATOM 6696 N N . ASN E 1 60 ? 6.746 -29.692 86.928 1.00 59.91 237 ASN E N 1
ATOM 6697 C CA . ASN E 1 60 ? 5.737 -29.557 85.847 1.00 59.32 237 ASN E CA 1
ATOM 6698 C C . ASN E 1 60 ? 5.942 -30.694 84.838 1.00 62.58 237 ASN E C 1
ATOM 6699 O O . ASN E 1 60 ? 5.171 -30.762 83.904 1.00 63.77 237 ASN E O 1
ATOM 6704 N N . GLU E 1 61 ? 6.945 -31.554 85.004 1.00 65.76 238 GLU E N 1
ATOM 6705 C CA . GLU E 1 61 ? 7.077 -32.810 84.217 1.00 68.96 238 GLU E CA 1
ATOM 6706 C C . GLU E 1 61 ? 6.022 -33.788 84.746 1.00 70.69 238 GLU E C 1
ATOM 6707 O O . GLU E 1 61 ? 5.289 -34.377 83.921 1.00 71.70 238 GLU E O 1
ATOM 6713 N N . THR E 1 62 ? 5.943 -33.939 86.073 1.00 68.10 239 THR E N 1
ATOM 6714 C CA . THR E 1 62 ? 5.043 -34.910 86.755 1.00 70.23 239 THR E CA 1
ATOM 6715 C C . THR E 1 62 ? 3.672 -34.258 86.987 1.00 68.87 239 THR E C 1
ATOM 6716 O O . THR E 1 62 ? 2.684 -34.991 87.063 1.00 69.53 239 THR E O 1
ATOM 6720 N N . ASN E 1 63 ? 3.610 -32.928 87.064 1.00 66.36 240 ASN E N 1
ATOM 6721 C CA . ASN E 1 63 ? 2.348 -32.155 87.236 1.00 65.04 240 ASN E CA 1
ATOM 6722 C C . ASN E 1 63 ? 2.235 -31.115 86.115 1.00 63.52 240 ASN E C 1
ATOM 6723 O O . ASN E 1 63 ? 2.409 -29.932 86.360 1.00 60.39 240 ASN E O 1
ATOM 6728 N N . PRO E 1 64 ? 1.969 -31.521 84.852 1.00 66.75 241 PRO E N 1
ATOM 6729 C CA . PRO E 1 64 ? 2.001 -30.604 83.709 1.00 66.07 241 PRO E CA 1
ATOM 6730 C C . PRO E 1 64 ? 0.919 -29.529 83.681 1.00 65.72 241 PRO E C 1
ATOM 6731 O O . PRO E 1 64 ? 1.116 -28.544 83.018 1.00 60.76 241 PRO E O 1
ATOM 6735 N N . GLY E 1 65 ? -0.226 -29.758 84.328 1.00 68.05 242 GLY E N 1
ATOM 6736 C CA . GLY E 1 65 ? -1.399 -28.869 84.212 1.00 67.81 242 GLY E CA 1
ATOM 6737 C C . GLY E 1 65 ? -1.096 -27.431 84.587 1.00 65.69 242 GLY E C 1
ATOM 6738 O O . GLY E 1 65 ? -0.109 -27.178 85.243 1.00 64.18 242 GLY E O 1
ATOM 6739 N N . GLU E 1 66 ? -1.990 -26.525 84.234 1.00 66.61 243 GLU E N 1
ATOM 6740 C CA . GLU E 1 66 ? -1.791 -25.058 84.302 1.00 64.46 243 GLU E CA 1
ATOM 6741 C C . GLU E 1 66 ? -2.012 -24.581 85.746 1.00 60.34 243 GLU E C 1
ATOM 6742 O O . GLU E 1 66 ? -1.453 -23.534 86.108 1.00 56.33 243 GLU E O 1
ATOM 6748 N N . ASP E 1 67 ? -2.746 -25.349 86.545 1.00 61.80 244 ASP E N 1
ATOM 6749 C CA . ASP E 1 67 ? -3.016 -25.037 87.975 1.00 61.31 244 ASP E CA 1
ATOM 6750 C C . ASP E 1 67 ? -1.744 -25.279 88.801 1.00 58.22 244 ASP E C 1
ATOM 6751 O O . ASP E 1 67 ? -1.725 -24.813 89.954 1.00 56.98 244 ASP E O 1
ATOM 6756 N N . TYR E 1 68 ? -0.726 -25.949 88.231 1.00 56.26 245 TYR E N 1
ATOM 6757 C CA . TYR E 1 68 ? 0.596 -26.196 88.863 1.00 55.00 245 TYR E CA 1
ATOM 6758 C C . TYR E 1 68 ? 1.651 -25.215 88.332 1.00 55.14 245 TYR E C 1
ATOM 6759 O O . TYR E 1 68 ? 2.833 -25.368 88.702 1.00 54.95 245 TYR E O 1
ATOM 6768 N N . LYS E 1 69 ? 1.256 -24.241 87.504 1.00 54.40 246 LYS E N 1
ATOM 6769 C CA . LYS E 1 69 ? 2.185 -23.275 86.862 1.00 53.34 246 LYS E CA 1
ATOM 6770 C C . LYS E 1 69 ? 1.798 -21.831 87.190 1.00 54.14 246 LYS E C 1
ATOM 6771 O O . LYS E 1 69 ? 2.381 -20.902 86.597 1.00 55.60 246 LYS E O 1
ATOM 6777 N N . LYS E 1 70 ? 0.873 -21.628 88.127 1.00 55.64 247 LYS E N 1
ATOM 6778 C CA . LYS E 1 70 ? 0.522 -20.279 88.620 1.00 54.57 247 LYS E CA 1
ATOM 6779 C C . LYS E 1 70 ? -0.187 -20.366 89.967 1.00 52.59 247 LYS E C 1
ATOM 6780 O O . LYS E 1 70 ? -0.721 -21.411 90.305 1.00 55.67 247 LYS E O 1
ATOM 6786 N N . PHE E 1 71 ? -0.206 -19.249 90.680 1.00 51.47 248 PHE E N 1
ATOM 6787 C CA . PHE E 1 71 ? -1.054 -19.024 91.875 1.00 51.28 248 PHE E CA 1
ATOM 6788 C C . PHE E 1 71 ? -1.003 -17.551 92.247 1.00 50.91 248 PHE E C 1
ATOM 6789 O O . PHE E 1 71 ? -0.185 -16.801 91.703 1.00 51.47 248 PHE E O 1
ATOM 6797 N N . SER E 1 72 ? -1.863 -17.162 93.167 1.00 53.59 249 SER E N 1
ATOM 6798 C CA . SER E 1 72 ? -2.088 -15.760 93.569 1.00 54.64 249 SER E CA 1
ATOM 6799 C C . SER E 1 72 ? -2.039 -15.696 95.098 1.00 55.82 249 SER E C 1
ATOM 6800 O O . SER E 1 72 ? -2.411 -16.661 95.747 1.00 56.95 249 SER E O 1
ATOM 6803 N N . VAL E 1 73 ? -1.535 -14.602 95.650 1.00 56.20 250 VAL E N 1
ATOM 6804 C CA . VAL E 1 73 ? -1.521 -14.317 97.109 1.00 57.78 250 VAL E CA 1
ATOM 6805 C C . VAL E 1 73 ? -2.206 -12.964 97.265 1.00 59.79 250 VAL E C 1
ATOM 6806 O O . VAL E 1 73 ? -1.755 -12.030 96.597 1.00 60.51 250 VAL E O 1
ATOM 6810 N N . LYS E 1 74 ? -3.294 -12.903 98.043 1.00 63.54 251 LYS E N 1
ATOM 6811 C CA . LYS E 1 74 ? -4.145 -11.701 98.227 1.00 66.08 251 LYS E CA 1
ATOM 6812 C C . LYS E 1 74 ? -4.020 -11.206 99.669 1.00 66.71 251 LYS E C 1
ATOM 6813 O O . LYS E 1 74 ? -4.180 -12.021 100.605 1.00 70.64 251 LYS E O 1
ATOM 6819 N N . LEU E 1 75 ? -3.833 -9.901 99.841 1.00 63.82 252 LEU E N 1
ATOM 6820 C CA . LEU E 1 75 ? -4.123 -9.188 101.113 1.00 64.88 252 LEU E CA 1
ATOM 6821 C C . LEU E 1 75 ? -5.394 -8.356 100.914 1.00 63.92 252 LEU E C 1
ATOM 6822 O O . LEU E 1 75 ? -5.405 -7.500 100.018 1.00 64.06 252 LEU E O 1
ATOM 6827 N N . LEU E 1 76 ? -6.434 -8.653 101.688 1.00 63.84 253 LEU E N 1
ATOM 6828 C CA . LEU E 1 76 ? -7.723 -7.929 101.670 1.00 66.92 253 LEU E CA 1
ATOM 6829 C C . LEU E 1 76 ? -7.743 -6.990 102.881 1.00 69.57 253 LEU E C 1
ATOM 6830 O O . LEU E 1 76 ? -7.470 -7.469 103.993 1.00 70.76 253 LEU E O 1
ATOM 6835 N N . PHE E 1 77 ? -8.080 -5.711 102.697 1.00 69.96 254 PHE E N 1
ATOM 6836 C CA . PHE E 1 77 ? -8.136 -4.730 103.804 1.00 69.67 254 PHE E CA 1
ATOM 6837 C C . PHE E 1 77 ? -9.523 -4.093 103.883 1.00 74.35 254 PHE E C 1
ATOM 6838 O O . PHE E 1 77 ? -10.169 -3.938 102.831 1.00 76.40 254 PHE E O 1
ATOM 6846 N N . ASP E 1 78 ? -9.954 -3.741 105.102 1.00 76.46 255 ASP E N 1
ATOM 6847 C CA . ASP E 1 78 ? -11.233 -3.036 105.370 1.00 81.02 255 ASP E CA 1
ATOM 6848 C C . ASP E 1 78 ? -10.969 -1.529 105.322 1.00 82.20 255 ASP E C 1
ATOM 6849 O O . ASP E 1 78 ? -9.822 -1.131 105.080 1.00 83.95 255 ASP E O 1
ATOM 6854 N N . ALA E 1 79 ? -12.003 -0.723 105.572 1.00 85.78 256 ALA E N 1
ATOM 6855 C CA . ALA E 1 79 ? -11.972 0.756 105.510 1.00 86.25 256 ALA E CA 1
ATOM 6856 C C . ALA E 1 79 ? -10.835 1.310 106.386 1.00 86.33 256 ALA E C 1
ATOM 6857 O O . ALA E 1 79 ? -10.290 2.388 106.028 1.00 89.73 256 ALA E O 1
ATOM 6859 N N . ASN E 1 80 ? -10.464 0.611 107.468 1.00 85.27 257 ASN E N 1
ATOM 6860 C CA . ASN E 1 80 ? -9.440 1.076 108.438 1.00 85.21 257 ASN E CA 1
ATOM 6861 C C . ASN E 1 80 ? -8.071 0.469 108.135 1.00 82.39 257 ASN E C 1
ATOM 6862 O O . ASN E 1 80 ? -7.128 0.762 108.887 1.00 83.21 257 ASN E O 1
ATOM 6867 N N . GLY E 1 81 ? -7.957 -0.321 107.074 1.00 80.16 258 GLY E N 1
ATOM 6868 C CA . GLY E 1 81 ? -6.673 -0.905 106.663 1.00 76.51 258 GLY E CA 1
ATOM 6869 C C . GLY E 1 81 ? -6.359 -2.182 107.414 1.00 76.37 258 GLY E C 1
ATOM 6870 O O . GLY E 1 81 ? -5.232 -2.661 107.273 1.00 75.70 258 GLY E O 1
ATOM 6871 N N . LYS E 1 82 ? -7.310 -2.733 108.160 1.00 79.58 259 LYS E N 1
ATOM 6872 C CA . LYS E 1 82 ? -7.141 -4.026 108.881 1.00 82.51 259 LYS E CA 1
ATOM 6873 C C . LYS E 1 82 ? -7.262 -5.169 107.864 1.00 80.70 259 LYS E C 1
ATOM 6874 O O . LYS E 1 82 ? -8.047 -5.045 106.906 1.00 77.69 259 LYS E O 1
ATOM 6880 N N . LEU E 1 83 ? -6.484 -6.227 108.087 1.00 81.18 260 LEU E N 1
ATOM 6881 C CA . LEU E 1 83 ? -6.403 -7.448 107.245 1.00 78.29 260 LEU E CA 1
ATOM 6882 C C . LEU E 1 83 ? -7.695 -8.240 107.441 1.00 80.63 260 LEU E C 1
ATOM 6883 O O . LEU E 1 83 ? -8.011 -8.531 108.600 1.00 84.61 260 LEU E O 1
ATOM 6888 N N . LEU E 1 84 ? -8.417 -8.572 106.373 1.00 81.34 261 LEU E N 1
ATOM 6889 C CA . LEU E 1 84 ? -9.686 -9.352 106.459 1.00 84.77 261 LEU E CA 1
ATOM 6890 C C . LEU E 1 84 ? -9.390 -10.841 106.261 1.00 84.66 261 LEU E C 1
ATOM 6891 O O . LEU E 1 84 ? -8.378 -11.179 105.623 1.00 83.44 261 LEU E O 1
ATOM 6896 N N . THR E 1 85 ? -10.322 -11.686 106.689 1.00 87.26 262 THR E N 1
ATOM 6897 C CA . THR E 1 85 ? -10.109 -13.130 106.954 1.00 86.97 262 THR E CA 1
ATOM 6898 C C . THR E 1 85 ? -9.811 -13.899 105.658 1.00 83.10 262 THR E C 1
ATOM 6899 O O . THR E 1 85 ? -8.877 -14.754 105.702 1.00 82.45 262 THR E O 1
ATOM 6903 N N . GLY E 1 86 ? -10.510 -13.611 104.551 1.00 79.36 263 GLY E N 1
ATOM 6904 C CA . GLY E 1 86 ? -10.278 -14.313 103.274 1.00 75.35 263 GLY E CA 1
ATOM 6905 C C . GLY E 1 86 ? -8.869 -14.096 102.721 1.00 72.55 263 GLY E C 1
ATOM 6906 O O . GLY E 1 86 ? -8.581 -14.644 101.649 1.00 72.16 263 GLY E O 1
ATOM 6907 N N . SER E 1 87 ? -8.012 -13.298 103.375 1.00 71.92 264 SER E N 1
ATOM 6908 C CA . SER E 1 87 ? -6.631 -13.013 102.909 1.00 68.43 264 SER E CA 1
ATOM 6909 C C . SER E 1 87 ? -5.810 -14.296 102.925 1.00 65.86 264 SER E C 1
ATOM 6910 O O . SER E 1 87 ? -6.060 -15.143 103.757 1.00 66.88 264 SER E O 1
ATOM 6913 N N . SER E 1 88 ? -4.859 -14.403 102.002 1.00 63.65 265 SER E N 1
ATOM 6914 C CA . SER E 1 88 ? -3.810 -15.449 101.977 1.00 61.29 265 SER E CA 1
ATOM 6915 C C . SER E 1 88 ? -2.949 -15.345 103.238 1.00 62.28 265 SER E C 1
ATOM 6916 O O . SER E 1 88 ? -2.614 -16.380 103.811 1.00 63.63 265 SER E O 1
ATOM 6919 N N . LEU E 1 89 ? -2.616 -14.125 103.652 1.00 64.54 266 LEU E N 1
ATOM 6920 C CA . LEU E 1 89 ? -1.742 -13.831 104.820 1.00 68.24 266 LEU E CA 1
ATOM 6921 C C . LEU E 1 89 ? -2.546 -13.957 106.121 1.00 71.49 266 LEU E C 1
ATOM 6922 O O . LEU E 1 89 ? -3.628 -13.365 106.202 1.00 71.90 266 LEU E O 1
ATOM 6927 N N . ASP E 1 90 ? -2.029 -14.692 107.101 1.00 73.91 267 ASP E N 1
ATOM 6928 C CA . ASP E 1 90 ? -2.590 -14.714 108.474 1.00 80.64 267 ASP E CA 1
ATOM 6929 C C . ASP E 1 90 ? -2.184 -13.416 109.194 1.00 81.21 267 ASP E C 1
ATOM 6930 O O . ASP E 1 90 ? -1.051 -12.955 108.983 1.00 82.20 267 ASP E O 1
ATOM 6935 N N . GLY E 1 91 ? -3.074 -12.848 110.017 1.00 82.11 268 GLY E N 1
ATOM 6936 C CA . GLY E 1 91 ? -2.920 -11.491 110.576 1.00 81.91 268 GLY E CA 1
ATOM 6937 C C . GLY E 1 91 ? -2.203 -11.467 111.902 1.00 84.62 268 GLY E C 1
ATOM 6938 O O . GLY E 1 91 ? -2.002 -10.383 112.425 1.00 87.96 268 GLY E O 1
ATOM 6939 N N . ASN E 1 92 ? -1.835 -12.625 112.447 1.00 86.96 269 ASN E N 1
ATOM 6940 C CA . ASN E 1 92 ? -1.307 -12.714 113.836 1.00 89.79 269 ASN E CA 1
ATOM 6941 C C . ASN E 1 92 ? -0.010 -11.919 113.931 1.00 89.07 269 ASN E C 1
ATOM 6942 O O . ASN E 1 92 ? 0.151 -11.230 114.948 1.00 91.94 269 ASN E O 1
ATOM 6947 N N . TYR E 1 93 ? 0.862 -12.006 112.920 1.00 86.68 270 TYR E N 1
ATOM 6948 C CA . TYR E 1 93 ? 2.197 -11.337 112.897 1.00 86.12 270 TYR E CA 1
ATOM 6949 C C . TYR E 1 93 ? 2.256 -10.430 111.664 1.00 82.67 270 TYR E C 1
ATOM 6950 O O . TYR E 1 93 ? 3.341 -10.225 111.071 1.00 85.68 270 TYR E O 1
ATOM 6959 N N . TRP E 1 94 ? 1.096 -9.877 111.278 1.00 80.01 271 TRP E N 1
ATOM 6960 C CA . TRP E 1 94 ? 0.971 -8.716 110.345 1.00 73.78 271 TRP E CA 1
ATOM 6961 C C . TRP E 1 94 ? 0.588 -7.488 111.174 1.00 75.73 271 TRP E C 1
ATOM 6962 O O . TRP E 1 94 ? -0.580 -7.417 111.628 1.00 76.77 271 TRP E O 1
ATOM 6973 N N . ASN E 1 95 ? 1.551 -6.595 111.399 1.00 74.25 272 ASN E N 1
ATOM 6974 C CA . ASN E 1 95 ? 1.409 -5.485 112.366 1.00 77.42 272 ASN E CA 1
ATOM 6975 C C . ASN E 1 95 ? 2.553 -4.484 112.175 1.00 77.84 272 ASN E C 1
ATOM 6976 O O . ASN E 1 95 ? 3.507 -4.781 111.437 1.00 74.29 272 ASN E O 1
ATOM 6981 N N . TYR E 1 96 ? 2.430 -3.320 112.805 1.00 81.28 273 TYR E N 1
ATOM 6982 C CA . TYR E 1 96 ? 3.494 -2.294 112.897 1.00 81.46 273 TYR E CA 1
ATOM 6983 C C . TYR E 1 96 ? 4.719 -2.896 113.590 1.00 83.71 273 TYR E C 1
ATOM 6984 O O . TYR E 1 96 ? 4.572 -3.763 114.464 1.00 86.77 273 TYR E O 1
ATOM 6993 N N . LYS E 1 97 ? 5.899 -2.428 113.175 1.00 84.14 274 LYS E N 1
ATOM 6994 C CA . LYS E 1 97 ? 7.235 -2.913 113.592 1.00 86.58 274 LYS E CA 1
ATOM 6995 C C . LYS E 1 97 ? 7.507 -2.504 115.042 1.00 91.86 274 LYS E C 1
ATOM 6996 O O . LYS E 1 97 ? 7.130 -1.377 115.439 1.00 92.53 274 LYS E O 1
ATOM 7002 N N . ASN E 1 98 ? 8.129 -3.425 115.785 1.00 95.57 275 ASN E N 1
ATOM 7003 C CA . ASN E 1 98 ? 8.799 -3.172 117.076 1.00 101.38 275 ASN E CA 1
ATOM 7004 C C . ASN E 1 98 ? 10.035 -4.071 117.132 1.00 105.25 275 ASN E C 1
ATOM 7005 O O . ASN E 1 98 ? 9.846 -5.303 117.304 1.00 106.40 275 ASN E O 1
ATOM 7010 N N . LYS E 1 99 ? 11.216 -3.491 116.885 1.00 107.91 276 LYS E N 1
ATOM 7011 C CA . LYS E 1 99 ? 12.565 -4.120 117.039 1.00 113.51 276 LYS E CA 1
ATOM 7012 C C . LYS E 1 99 ? 12.659 -5.544 116.434 1.00 113.56 276 LYS E C 1
ATOM 7013 O O . LYS E 1 99 ? 13.066 -6.472 117.193 1.00 120.36 276 LYS E O 1
ATOM 7019 N N . ASP E 1 100 ? 12.367 -5.738 115.136 1.00 106.52 277 ASP E N 1
ATOM 7020 C CA . ASP E 1 100 ? 12.567 -7.019 114.395 1.00 104.68 277 ASP E CA 1
ATOM 7021 C C . ASP E 1 100 ? 11.351 -7.949 114.595 1.00 99.90 277 ASP E C 1
ATOM 7022 O O . ASP E 1 100 ? 11.319 -9.020 113.979 1.00 93.28 277 ASP E O 1
ATOM 7027 N N . SER E 1 101 ? 10.374 -7.515 115.395 1.00 99.75 278 SER E N 1
ATOM 7028 C CA . SER E 1 101 ? 9.090 -8.217 115.641 1.00 98.92 278 SER E CA 1
ATOM 7029 C C . SER E 1 101 ? 7.924 -7.247 115.406 1.00 98.28 278 SER E C 1
ATOM 7030 O O . SER E 1 101 ? 8.112 -6.242 114.679 1.00 91.69 278 SER E O 1
ATOM 7033 N N . VAL E 1 102 ? 6.770 -7.519 116.030 1.00 101.29 279 VAL E N 1
ATOM 7034 C CA . VAL E 1 102 ? 5.541 -6.682 115.916 1.00 101.06 279 VAL E CA 1
ATOM 7035 C C . VAL E 1 102 ? 5.229 -6.048 117.278 1.00 105.51 279 VAL E C 1
ATOM 7036 O O . VAL E 1 102 ? 5.803 -6.503 118.286 1.00 107.50 279 VAL E O 1
ATOM 7040 N N . ILE E 1 103 ? 4.345 -5.050 117.291 1.00 105.42 280 ILE E N 1
ATOM 7041 C CA . ILE E 1 103 ? 3.822 -4.400 118.530 1.00 112.41 280 ILE E CA 1
ATOM 7042 C C . ILE E 1 103 ? 2.946 -5.409 119.297 1.00 114.80 280 ILE E C 1
ATOM 7043 O O . ILE E 1 103 ? 2.430 -6.358 118.660 1.00 112.48 280 ILE E O 1
ATOM 7048 N N . GLY E 1 104 ? 2.787 -5.185 120.606 1.00 119.00 281 GLY E N 1
ATOM 7049 C CA . GLY E 1 104 ? 2.075 -6.065 121.558 1.00 125.59 281 GLY E CA 1
ATOM 7050 C C . GLY E 1 104 ? 0.623 -6.350 121.186 1.00 123.97 281 GLY E C 1
ATOM 7051 O O . GLY E 1 104 ? 0.167 -7.466 121.505 1.00 126.05 281 GLY E O 1
ATOM 7052 N N . SER E 1 105 ? -0.080 -5.395 120.561 1.00 121.16 282 SER E N 1
ATOM 7053 C CA . SER E 1 105 ? -1.541 -5.468 120.264 1.00 120.23 282 SER E CA 1
ATOM 7054 C C . SER E 1 105 ? -1.788 -5.333 118.762 1.00 113.75 282 SER E C 1
ATOM 7055 O O . SER E 1 105 ? -1.042 -4.633 118.083 1.00 108.38 282 SER E O 1
ATOM 7058 N N . PRO E 1 106 ? -2.845 -5.970 118.200 1.00 111.60 283 PRO E N 1
ATOM 7059 C CA . PRO E 1 106 ? -3.186 -5.780 116.788 1.00 104.73 283 PRO E CA 1
ATOM 7060 C C . PRO E 1 106 ? -3.523 -4.308 116.493 1.00 102.24 283 PRO E C 1
ATOM 7061 O O . PRO E 1 106 ? -4.082 -3.648 117.348 1.00 104.97 283 PRO E O 1
ATOM 7065 N N . TYR E 1 107 ? -3.147 -3.814 115.317 1.00 95.93 284 TYR E N 1
ATOM 7066 C CA . TYR E 1 107 ? -3.336 -2.389 114.951 1.00 94.24 284 TYR E CA 1
ATOM 7067 C C . TYR E 1 107 ? -4.816 -2.122 114.676 1.00 95.12 284 TYR E C 1
ATOM 7068 O O . TYR E 1 107 ? -5.517 -2.999 114.217 1.00 90.30 284 TYR E O 1
ATOM 7077 N N . GLU E 1 108 ? -5.243 -0.899 114.975 1.00 101.56 285 GLU E N 1
ATOM 7078 C CA . GLU E 1 108 ? -6.630 -0.409 114.794 1.00 106.29 285 GLU E CA 1
ATOM 7079 C C . GLU E 1 108 ? -6.767 0.228 113.400 1.00 100.33 285 GLU E C 1
ATOM 7080 O O . GLU E 1 108 ? -7.834 0.077 112.798 1.00 98.00 285 GLU E O 1
ATOM 7086 N N . ASN E 1 109 ? -5.732 0.926 112.918 1.00 98.08 286 ASN E N 1
ATOM 7087 C CA . ASN E 1 109 ? -5.784 1.746 111.672 1.00 95.76 286 ASN E CA 1
ATOM 7088 C C . ASN E 1 109 ? -4.448 1.685 110.919 1.00 89.99 286 ASN E C 1
ATOM 7089 O O . ASN E 1 109 ? -3.411 1.916 111.548 1.00 89.89 286 ASN E O 1
ATOM 7094 N N . ALA E 1 110 ? -4.490 1.419 109.614 1.00 84.39 287 ALA E N 1
ATOM 7095 C CA . ALA E 1 110 ? -3.318 1.470 108.710 1.00 81.85 287 ALA E CA 1
ATOM 7096 C C . ALA E 1 110 ? -3.739 2.019 107.343 1.00 79.80 287 ALA E C 1
ATOM 7097 O O . ALA E 1 110 ? -3.151 1.599 106.320 1.00 75.71 287 ALA E O 1
ATOM 7099 N N . VAL E 1 111 ? -4.700 2.948 107.339 1.00 79.35 288 VAL E N 1
ATOM 7100 C CA . VAL E 1 111 ? -5.209 3.615 106.102 1.00 74.38 288 VAL E CA 1
ATOM 7101 C C . VAL E 1 111 ? -4.018 4.189 105.333 1.00 69.96 288 VAL E C 1
ATOM 7102 O O . VAL E 1 111 ? -3.917 3.967 104.125 1.00 66.26 288 VAL E O 1
ATOM 7106 N N . PRO E 1 112 ? -3.087 4.923 105.999 1.00 69.63 289 PRO E N 1
ATOM 7107 C CA . PRO E 1 112 ? -1.949 5.538 105.316 1.00 67.03 289 PRO E CA 1
ATOM 7108 C C . PRO E 1 112 ? -1.025 4.548 104.586 1.00 65.75 289 PRO E C 1
ATOM 7109 O O . PRO E 1 112 ? -0.138 4.990 103.877 1.00 66.24 289 PRO E O 1
ATOM 7113 N N . PHE E 1 113 ? -1.210 3.242 104.778 1.00 64.76 290 PHE E N 1
ATOM 7114 C CA . PHE E 1 113 ? -0.394 2.201 104.103 1.00 62.31 290 PHE E CA 1
ATOM 7115 C C . PHE E 1 113 ? -1.174 1.649 102.909 1.00 60.57 290 PHE E C 1
ATOM 7116 O O . PHE E 1 113 ? -0.580 0.859 102.155 1.00 61.09 290 PHE E O 1
ATOM 7124 N N . MET E 1 114 ? -2.432 2.053 102.744 1.00 60.13 291 MET E N 1
ATOM 7125 C CA . MET E 1 114 ? -3.338 1.422 101.757 1.00 61.10 291 MET E CA 1
ATOM 7126 C C . MET E 1 114 ? -3.084 2.029 100.382 1.00 60.20 291 MET E C 1
ATOM 7127 O O . MET E 1 114 ? -2.700 3.185 100.273 1.00 62.52 291 MET E O 1
ATOM 7132 N N . PRO E 1 115 ? -3.267 1.271 99.282 1.00 59.88 292 PRO E N 1
ATOM 7133 C CA . PRO E 1 115 ? -3.114 1.831 97.940 1.00 58.16 292 PRO E CA 1
ATOM 7134 C C . PRO E 1 115 ? -4.223 2.860 97.665 1.00 60.90 292 PRO E C 1
ATOM 7135 O O . PRO E 1 115 ? -5.385 2.538 97.855 1.00 68.01 292 PRO E O 1
ATOM 7139 N N . ASN E 1 116 ? -3.829 4.053 97.229 1.00 58.02 293 ASN E N 1
ATOM 7140 C CA . ASN E 1 116 ? -4.700 5.229 96.991 1.00 58.18 293 ASN E CA 1
ATOM 7141 C C . ASN E 1 116 ? -5.918 4.828 96.146 1.00 57.31 293 ASN E C 1
ATOM 7142 O O . ASN E 1 116 ? -5.685 4.250 95.060 1.00 53.53 293 ASN E O 1
ATOM 7147 N N . SER E 1 117 ? -7.145 5.120 96.626 1.00 60.76 294 SER E N 1
ATOM 7148 C CA . SER E 1 117 ? -8.442 4.767 95.968 1.00 64.11 294 SER E CA 1
ATOM 7149 C C . SER E 1 117 ? -8.585 5.513 94.636 1.00 64.91 294 SER E C 1
ATOM 7150 O O . SER E 1 117 ? -9.255 4.983 93.723 1.00 67.05 294 SER E O 1
ATOM 7153 N N . THR E 1 118 ? -8.101 6.758 94.604 1.00 64.38 295 THR E N 1
ATOM 7154 C CA . THR E 1 118 ? -8.177 7.688 93.449 1.00 64.93 295 THR E CA 1
ATOM 7155 C C . THR E 1 118 ? -7.239 7.215 92.333 1.00 62.53 295 THR E C 1
ATOM 7156 O O . THR E 1 118 ? -7.657 7.199 91.160 1.00 62.78 295 THR E O 1
ATOM 7160 N N . ALA E 1 119 ? -6.013 6.828 92.690 1.00 60.00 296 ALA E N 1
ATOM 7161 C CA . ALA E 1 119 ? -4.966 6.393 91.743 1.00 55.39 296 ALA E CA 1
ATOM 7162 C C . ALA E 1 119 ? -5.320 4.989 91.255 1.00 56.06 296 ALA E C 1
ATOM 7163 O O . ALA E 1 119 ? -5.168 4.734 90.048 1.00 53.25 296 ALA E O 1
ATOM 7165 N N . TYR E 1 120 ? -5.798 4.146 92.189 1.00 56.04 297 TYR E N 1
ATOM 7166 C CA . TYR E 1 120 ? -6.101 2.711 91.984 1.00 55.15 297 TYR E CA 1
ATOM 7167 C C . TYR E 1 120 ? -7.548 2.445 92.373 1.00 57.66 297 TYR E C 1
ATOM 7168 O O . TYR E 1 120 ? -7.802 1.884 93.436 1.00 58.27 297 TYR E O 1
ATOM 7177 N N . PRO E 1 121 ? -8.530 2.884 91.558 1.00 60.54 298 PRO E N 1
ATOM 7178 C CA . PRO E 1 121 ? -9.948 2.667 91.862 1.00 65.52 298 PRO E CA 1
ATOM 7179 C C . PRO E 1 121 ? -10.370 1.207 91.689 1.00 68.13 298 PRO E C 1
ATOM 7180 O O . PRO E 1 121 ? -9.823 0.562 90.847 1.00 69.81 298 PRO E O 1
ATOM 7184 N N . LYS E 1 122 ? -11.304 0.740 92.513 1.00 74.93 299 LYS E N 1
ATOM 7185 C CA . LYS E 1 122 ? -11.628 -0.706 92.670 1.00 78.45 299 LYS E CA 1
ATOM 7186 C C . LYS E 1 122 ? -12.199 -1.242 91.358 1.00 82.41 299 LYS E C 1
ATOM 7187 O O . LYS E 1 122 ? -11.872 -2.383 91.013 1.00 85.60 299 LYS E O 1
ATOM 7193 N N . ILE E 1 123 ? -13.029 -0.458 90.679 1.00 86.83 300 ILE E N 1
ATOM 7194 C CA . ILE E 1 123 ? -13.788 -0.940 89.494 1.00 95.90 300 ILE E CA 1
ATOM 7195 C C . ILE E 1 123 ? -13.469 -0.016 88.332 1.00 96.90 300 ILE E C 1
ATOM 7196 O O . ILE E 1 123 ? -13.824 1.164 88.434 1.00 97.82 300 ILE E O 1
ATOM 7201 N N . ILE E 1 124 ? -12.802 -0.555 87.302 1.00 99.12 301 ILE E N 1
ATOM 7202 C CA . ILE E 1 124 ? -12.576 0.117 85.981 1.00 102.15 301 ILE E CA 1
ATOM 7203 C C . ILE E 1 124 ? -13.588 -0.428 84.968 1.00 104.59 301 ILE E C 1
ATOM 7204 O O . ILE E 1 124 ? -13.628 -1.657 84.754 1.00 105.90 301 ILE E O 1
ATOM 7209 N N . ASN E 1 125 ? -14.418 0.469 84.451 1.00 107.24 302 ASN E N 1
ATOM 7210 C CA . ASN E 1 125 ? -15.591 0.173 83.587 1.00 110.70 302 ASN E CA 1
ATOM 7211 C C . ASN E 1 125 ? -15.925 1.485 82.878 1.00 116.20 302 ASN E C 1
ATOM 7212 O O . ASN E 1 125 ? -16.801 2.226 83.375 1.00 120.83 302 ASN E O 1
ATOM 7217 N N . ASN E 1 126 ? -15.158 1.819 81.836 1.00 118.10 303 ASN E N 1
ATOM 7218 C CA . ASN E 1 126 ? -15.161 3.150 81.169 1.00 122.40 303 ASN E CA 1
ATOM 7219 C C . ASN E 1 126 ? -15.161 2.974 79.650 1.00 129.65 303 ASN E C 1
ATOM 7220 O O . ASN E 1 126 ? -15.123 4.009 78.938 1.00 130.65 303 ASN E O 1
ATOM 7225 N N . GLY E 1 127 ? -15.253 1.742 79.140 1.00 131.81 304 GLY E N 1
ATOM 7226 C CA . GLY E 1 127 ? -15.457 1.477 77.705 1.00 135.41 304 GLY E CA 1
ATOM 7227 C C . GLY E 1 127 ? -16.332 2.548 77.069 1.00 143.73 304 GLY E C 1
ATOM 7228 O O . GLY E 1 127 ? -15.809 3.280 76.227 1.00 148.00 304 GLY E O 1
ATOM 7229 N N . THR E 1 128 ? -17.563 2.683 77.565 1.00 148.03 305 THR E N 1
ATOM 7230 C CA . THR E 1 128 ? -18.646 3.556 77.042 1.00 151.95 305 THR E CA 1
ATOM 7231 C C . THR E 1 128 ? -18.288 5.032 77.332 1.00 154.23 305 THR E C 1
ATOM 7232 O O . THR E 1 128 ? -18.677 5.924 76.542 1.00 153.02 305 THR E O 1
ATOM 7236 N N . ALA E 1 129 ? -17.545 5.276 78.417 1.00 156.09 306 ALA E N 1
ATOM 7237 C CA . ALA E 1 129 ? -17.131 6.630 78.874 1.00 154.04 306 ALA E CA 1
ATOM 7238 C C . ALA E 1 129 ? -16.412 7.345 77.724 1.00 152.18 306 ALA E C 1
ATOM 7239 O O . ALA E 1 129 ? -15.777 6.661 76.901 1.00 153.52 306 ALA E O 1
ATOM 7241 N N . ASN E 1 130 ? -16.476 8.675 77.710 1.00 147.58 307 ASN E N 1
ATOM 7242 C CA . ASN E 1 130 ? -15.696 9.557 76.813 1.00 145.01 307 ASN E CA 1
ATOM 7243 C C . ASN E 1 130 ? -14.197 9.375 77.064 1.00 136.54 307 ASN E C 1
ATOM 7244 O O . ASN E 1 130 ? -13.775 9.170 78.207 1.00 132.77 307 ASN E O 1
ATOM 7249 N N . PRO E 1 131 ? -13.354 9.460 76.004 1.00 131.90 308 PRO E N 1
ATOM 7250 C CA . PRO E 1 131 ? -11.901 9.338 76.150 1.00 122.62 308 PRO E CA 1
ATOM 7251 C C . PRO E 1 131 ? -11.325 10.099 77.359 1.00 115.48 308 PRO E C 1
ATOM 7252 O O . PRO E 1 131 ? -10.581 9.520 78.130 1.00 109.76 308 PRO E O 1
ATOM 7256 N N . GLU E 1 132 ? -11.705 11.371 77.514 1.00 112.76 309 GLU E N 1
ATOM 7257 C CA . GLU E 1 132 ? -11.220 12.289 78.588 1.00 110.35 309 GLU E CA 1
ATOM 7258 C C . GLU E 1 132 ? -11.473 11.672 79.971 1.00 104.06 309 GLU E C 1
ATOM 7259 O O . GLU E 1 132 ? -10.701 11.996 80.890 1.00 99.04 309 GLU E O 1
ATOM 7265 N N . ASP E 1 133 ? -12.499 10.819 80.103 1.00 101.66 310 ASP E N 1
ATOM 7266 C CA . ASP E 1 133 ? -12.967 10.259 81.406 1.00 95.42 310 ASP E CA 1
ATOM 7267 C C . ASP E 1 133 ? -12.372 8.866 81.646 1.00 90.09 310 ASP E C 1
ATOM 7268 O O . ASP E 1 133 ? -12.617 8.339 82.750 1.00 87.88 310 ASP E O 1
ATOM 7273 N N . LYS E 1 134 ? -11.621 8.310 80.679 1.00 87.72 311 LYS E N 1
ATOM 7274 C CA . LYS E 1 134 ? -11.131 6.901 80.711 1.00 83.25 311 LYS E CA 1
ATOM 7275 C C . LYS E 1 134 ? -10.163 6.699 81.882 1.00 78.08 311 LYS E C 1
ATOM 7276 O O . LYS E 1 134 ? -9.301 7.573 82.100 1.00 73.15 311 LYS E O 1
ATOM 7282 N N . LYS E 1 135 ? -10.298 5.565 82.567 1.00 76.18 312 LYS E N 1
ATOM 7283 C CA . LYS E 1 135 ? -9.469 5.168 83.718 1.00 73.41 312 LYS E CA 1
ATOM 7284 C C . LYS E 1 135 ? -8.527 4.048 83.264 1.00 72.86 312 LYS E C 1
ATOM 7285 O O . LYS E 1 135 ? -8.896 3.274 82.359 1.00 74.21 312 LYS E O 1
ATOM 7291 N N . SER E 1 136 ? -7.379 3.946 83.925 1.00 71.34 313 SER E N 1
ATOM 7292 C CA . SER E 1 136 ? -6.273 3.029 83.578 1.00 70.72 313 SER E CA 1
ATOM 7293 C C . SER E 1 136 ? -6.389 1.720 84.354 1.00 68.37 313 SER E C 1
ATOM 7294 O O . SER E 1 136 ? -6.274 1.753 85.595 1.00 68.94 313 SER E O 1
ATOM 7297 N N . ALA E 1 137 ? -6.540 0.609 83.627 1.00 66.76 314 ALA E N 1
ATOM 7298 C CA . ALA E 1 137 ? -6.468 -0.766 84.160 1.00 63.10 314 ALA E CA 1
ATOM 7299 C C . ALA E 1 137 ? -5.030 -1.065 84.603 1.00 58.96 314 ALA E C 1
ATOM 7300 O O . ALA E 1 137 ? -4.854 -1.645 85.683 1.00 57.72 314 ALA E O 1
ATOM 7302 N N . ALA E 1 138 ? -4.051 -0.667 83.782 1.00 57.79 315 ALA E N 1
ATOM 7303 C CA . ALA E 1 138 ? -2.618 -1.008 83.906 1.00 55.43 315 ALA E CA 1
ATOM 7304 C C . ALA E 1 138 ? -1.987 -0.290 85.104 1.00 53.52 315 ALA E C 1
ATOM 7305 O O . ALA E 1 138 ? -1.126 -0.888 85.762 1.00 55.34 315 ALA E O 1
ATOM 7307 N N . LYS E 1 139 ? -2.404 0.936 85.394 1.00 53.95 316 LYS E N 1
ATOM 7308 C CA . LYS E 1 139 ? -1.808 1.789 86.462 1.00 54.73 316 LYS E CA 1
ATOM 7309 C C . LYS E 1 139 ? -1.882 1.088 87.826 1.00 51.97 316 LYS E C 1
ATOM 7310 O O . LYS E 1 139 ? -0.956 1.285 88.610 1.00 52.13 316 LYS E O 1
ATOM 7316 N N . LYS E 1 140 ? -2.927 0.288 88.077 1.00 53.35 317 LYS E N 1
ATOM 7317 C CA . LYS E 1 140 ? -3.172 -0.496 89.323 1.00 53.18 317 LYS E CA 1
ATOM 7318 C C . LYS E 1 140 ? -2.212 -1.692 89.392 1.00 51.20 317 LYS E C 1
ATOM 7319 O O . LYS E 1 140 ? -2.317 -2.508 90.307 1.00 46.72 317 LYS E O 1
ATOM 7325 N N . THR E 1 141 ? -1.307 -1.788 88.425 1.00 50.00 318 THR E N 1
ATOM 7326 C CA . THR E 1 141 ? -0.562 -3.016 88.089 1.00 47.69 318 THR E CA 1
ATOM 7327 C C . THR E 1 141 ? 0.927 -2.696 88.089 1.00 43.50 318 THR E C 1
ATOM 7328 O O . THR E 1 141 ? 1.295 -1.644 87.589 1.00 41.46 318 THR E O 1
ATOM 7332 N N . ILE E 1 142 ? 1.742 -3.572 88.657 1.00 41.40 319 ILE E N 1
ATOM 7333 C CA . ILE E 1 142 ? 3.210 -3.625 88.396 1.00 39.39 319 ILE E CA 1
ATOM 7334 C C . ILE E 1 142 ? 3.520 -4.999 87.812 1.00 40.30 319 ILE E C 1
ATOM 7335 O O . ILE E 1 142 ? 3.138 -5.969 88.433 1.00 43.33 319 ILE E O 1
ATOM 7340 N N . VAL E 1 143 ? 4.201 -5.057 86.670 1.00 40.75 320 VAL E N 1
ATOM 7341 C CA . VAL E 1 143 ? 4.533 -6.318 85.968 1.00 40.18 320 VAL E CA 1
ATOM 7342 C C . VAL E 1 143 ? 6.051 -6.426 85.848 1.00 40.14 320 VAL E C 1
ATOM 7343 O O . VAL E 1 143 ? 6.703 -5.528 85.317 1.00 38.92 320 VAL E O 1
ATOM 7347 N N . THR E 1 144 ? 6.585 -7.534 86.326 1.00 41.12 321 THR E N 1
ATOM 7348 C CA . THR E 1 144 ? 8.043 -7.751 86.470 1.00 40.96 321 THR E CA 1
ATOM 7349 C C . THR E 1 144 ? 8.288 -9.261 86.607 1.00 41.96 321 THR E C 1
ATOM 7350 O O . THR E 1 144 ? 7.352 -10.038 86.425 1.00 40.33 321 THR E O 1
ATOM 7354 N N . ASN E 1 145 ? 9.531 -9.653 86.874 1.00 45.92 322 ASN E N 1
ATOM 7355 C CA . ASN E 1 145 ? 9.890 -11.067 87.145 1.00 44.13 322 ASN E CA 1
ATOM 7356 C C . ASN E 1 145 ? 10.554 -11.133 88.508 1.00 44.01 322 ASN E C 1
ATOM 7357 O O . ASN E 1 145 ? 11.265 -10.180 88.851 1.00 47.55 322 ASN E O 1
ATOM 7362 N N . VAL E 1 146 ? 10.287 -12.197 89.252 1.00 44.35 323 VAL E N 1
ATOM 7363 C CA . VAL E 1 146 ? 11.172 -12.654 90.357 1.00 45.38 323 VAL E CA 1
ATOM 7364 C C . VAL E 1 146 ? 11.841 -13.948 89.876 1.00 46.69 323 VAL E C 1
ATOM 7365 O O . VAL E 1 146 ? 11.465 -14.436 88.803 1.00 47.62 323 VAL E O 1
ATOM 7369 N N . TYR E 1 147 ? 12.836 -14.442 90.612 1.00 47.14 324 TYR E N 1
ATOM 7370 C CA . TYR E 1 147 ? 13.688 -15.573 90.185 1.00 45.84 324 TYR E CA 1
ATOM 7371 C C . TYR E 1 147 ? 13.777 -16.578 91.334 1.00 49.43 324 TYR E C 1
ATOM 7372 O O . TYR E 1 147 ? 14.193 -16.224 92.459 1.00 52.36 324 TYR E O 1
ATOM 7381 N N . LEU E 1 148 ? 13.385 -17.821 91.046 1.00 49.47 325 LEU E N 1
ATOM 7382 C CA . LEU E 1 148 ? 13.373 -18.936 92.019 1.00 47.53 325 LEU E CA 1
ATOM 7383 C C . LEU E 1 148 ? 14.813 -19.315 92.371 1.00 49.82 325 LEU E C 1
ATOM 7384 O O . LEU E 1 148 ? 15.626 -19.522 91.452 1.00 51.64 325 LEU E O 1
ATOM 7389 N N . GLY E 1 149 ? 15.102 -19.411 93.671 1.00 50.73 326 GLY E N 1
ATOM 7390 C CA . GLY E 1 149 ? 16.426 -19.752 94.220 1.00 52.80 326 GLY E CA 1
ATOM 7391 C C . GLY E 1 149 ? 17.410 -18.615 94.007 1.00 54.63 326 GLY E C 1
ATOM 7392 O O . GLY E 1 149 ? 18.590 -18.812 94.231 1.00 57.96 326 GLY E O 1
ATOM 7393 N N . GLY E 1 150 ? 16.959 -17.449 93.579 1.00 54.42 327 GLY E N 1
ATOM 7394 C CA . GLY E 1 150 ? 17.852 -16.380 93.089 1.00 54.50 327 GLY E CA 1
ATOM 7395 C C . GLY E 1 150 ? 18.696 -16.839 91.914 1.00 54.57 327 GLY E C 1
ATOM 7396 O O . GLY E 1 150 ? 19.792 -16.365 91.766 1.00 55.66 327 GLY E O 1
ATOM 7397 N N . ASP E 1 151 ? 18.163 -17.730 91.093 1.00 56.46 328 ASP E N 1
ATOM 7398 C CA . ASP E 1 151 ? 18.788 -18.184 89.827 1.00 57.38 328 ASP E CA 1
ATOM 7399 C C . ASP E 1 151 ? 18.167 -17.406 88.661 1.00 54.94 328 ASP E C 1
ATOM 7400 O O . ASP E 1 151 ? 16.937 -17.450 88.489 1.00 49.99 328 ASP E O 1
ATOM 7405 N N . ALA E 1 152 ? 19.003 -16.749 87.873 1.00 55.54 329 ALA E N 1
ATOM 7406 C CA . ALA E 1 152 ? 18.611 -15.914 86.709 1.00 56.81 329 ALA E CA 1
ATOM 7407 C C . ALA E 1 152 ? 17.931 -16.758 85.614 1.00 54.74 329 ALA E C 1
ATOM 7408 O O . ALA E 1 152 ? 17.260 -16.165 84.760 1.00 58.30 329 ALA E O 1
ATOM 7410 N N . GLY E 1 153 ? 18.099 -18.084 85.635 1.00 52.33 330 GLY E N 1
ATOM 7411 C CA . GLY E 1 153 ? 17.538 -19.011 84.641 1.00 51.89 330 GLY E CA 1
ATOM 7412 C C . GLY E 1 153 ? 16.178 -19.519 85.059 1.00 52.40 330 GLY E C 1
ATOM 7413 O O . GLY E 1 153 ? 15.615 -20.345 84.319 1.00 56.71 330 GLY E O 1
ATOM 7414 N N . GLN E 1 154 ? 15.641 -19.051 86.192 1.00 50.62 331 GLN E N 1
ATOM 7415 C CA . GLN E 1 154 ? 14.357 -19.549 86.754 1.00 48.96 331 GLN E CA 1
ATOM 7416 C C . GLN E 1 154 ? 13.394 -18.378 86.973 1.00 46.26 331 GLN E C 1
ATOM 7417 O O . GLN E 1 154 ? 12.956 -18.100 88.082 1.00 41.94 331 GLN E O 1
ATOM 7423 N N . PRO E 1 155 ? 12.995 -17.669 85.896 1.00 47.06 332 PRO E N 1
ATOM 7424 C CA . PRO E 1 155 ? 12.109 -16.517 86.014 1.00 47.45 332 PRO E CA 1
ATOM 7425 C C . PRO E 1 155 ? 10.658 -16.921 86.310 1.00 47.44 332 PRO E C 1
ATOM 7426 O O . PRO E 1 155 ? 10.231 -17.973 85.879 1.00 47.76 332 PRO E O 1
ATOM 7430 N N . VAL E 1 156 ? 9.955 -16.047 87.018 1.00 47.08 333 VAL E N 1
ATOM 7431 C CA . VAL E 1 156 ? 8.506 -16.149 87.342 1.00 45.59 333 VAL E CA 1
ATOM 7432 C C . VAL E 1 156 ? 7.876 -14.782 87.076 1.00 45.45 333 VAL E C 1
ATOM 7433 O O . VAL E 1 156 ? 8.219 -13.821 87.788 1.00 46.93 333 VAL E O 1
ATOM 7437 N N . ALA E 1 157 ? 7.005 -14.703 86.063 1.00 45.98 334 ALA E N 1
ATOM 7438 C CA . ALA E 1 157 ? 6.206 -13.508 85.730 1.00 45.53 334 ALA E CA 1
ATOM 7439 C C . ALA E 1 157 ? 5.407 -13.147 86.986 1.00 45.80 334 ALA E C 1
ATOM 7440 O O . ALA E 1 157 ? 4.693 -14.002 87.483 1.00 46.76 334 ALA E O 1
ATOM 7442 N N . THR E 1 158 ? 5.595 -11.941 87.512 1.00 46.68 335 THR E N 1
ATOM 7443 C CA . THR E 1 158 ? 5.012 -11.458 88.788 1.00 44.05 335 THR E CA 1
ATOM 7444 C C . THR E 1 158 ? 4.209 -10.192 88.488 1.00 43.55 335 THR E C 1
ATOM 7445 O O . THR E 1 158 ? 4.775 -9.287 87.866 1.00 41.98 335 THR E O 1
ATOM 7449 N N . THR E 1 159 ? 2.917 -10.167 88.835 1.00 45.34 336 THR E N 1
ATOM 7450 C CA . THR E 1 159 ? 2.072 -8.950 88.715 1.00 45.49 336 THR E CA 1
ATOM 7451 C C . THR E 1 159 ? 1.605 -8.572 90.118 1.00 44.18 336 THR E C 1
ATOM 7452 O O . THR E 1 159 ? 0.965 -9.394 90.780 1.00 44.19 336 THR E O 1
ATOM 7456 N N . VAL E 1 160 ? 1.995 -7.388 90.579 1.00 43.88 337 VAL E N 1
ATOM 7457 C CA . VAL E 1 160 ? 1.440 -6.769 91.807 1.00 44.14 337 VAL E CA 1
ATOM 7458 C C . VAL E 1 160 ? 0.271 -5.899 91.355 1.00 46.19 337 VAL E C 1
ATOM 7459 O O . VAL E 1 160 ? 0.488 -5.066 90.456 1.00 52.75 337 VAL E O 1
ATOM 7463 N N . SER E 1 161 ? -0.918 -6.125 91.899 1.00 45.47 338 SER E N 1
ATOM 7464 C CA . SER E 1 161 ? -2.134 -5.329 91.604 1.00 45.78 338 SER E CA 1
ATOM 7465 C C . SER E 1 161 ? -2.637 -4.662 92.894 1.00 47.45 338 SER E C 1
ATOM 7466 O O . SER E 1 161 ? -2.616 -5.296 93.976 1.00 49.42 338 SER E O 1
ATOM 7469 N N . PHE E 1 162 ? -3.082 -3.413 92.782 1.00 47.97 339 PHE E N 1
ATOM 7470 C CA . PHE E 1 162 ? -3.641 -2.609 93.894 1.00 48.22 339 PHE E CA 1
ATOM 7471 C C . PHE E 1 162 ? -5.154 -2.468 93.686 1.00 49.57 339 PHE E C 1
ATOM 7472 O O . PHE E 1 162 ? -5.574 -2.043 92.578 1.00 48.74 339 PHE E O 1
ATOM 7480 N N . ASN E 1 163 ? -5.921 -2.802 94.716 1.00 50.33 340 ASN E N 1
ATOM 7481 C CA . ASN E 1 163 ? -7.376 -2.526 94.794 1.00 56.65 340 ASN E CA 1
ATOM 7482 C C . ASN E 1 163 ? -8.100 -3.238 93.636 1.00 57.30 340 ASN E C 1
ATOM 7483 O O . ASN E 1 163 ? -9.061 -2.702 93.125 1.00 57.14 340 ASN E O 1
ATOM 7488 N N . LYS E 1 164 ? -7.656 -4.439 93.279 1.00 60.77 341 LYS E N 1
ATOM 7489 C CA . LYS E 1 164 ? -8.261 -5.299 92.227 1.00 63.83 341 LYS E CA 1
ATOM 7490 C C . LYS E 1 164 ? -9.335 -6.231 92.841 1.00 66.50 341 LYS E C 1
ATOM 7491 O O . LYS E 1 164 ? -10.218 -6.713 92.078 1.00 67.04 341 LYS E O 1
ATOM 7497 N N . GLU E 1 165 ? -9.275 -6.509 94.148 1.00 63.47 342 GLU E N 1
ATOM 7498 C CA . GLU E 1 165 ? -10.101 -7.563 94.812 1.00 64.02 342 GLU E CA 1
ATOM 7499 C C . GLU E 1 165 ? -11.447 -6.987 95.292 1.00 65.89 342 GLU E C 1
ATOM 7500 O O . GLU E 1 165 ? -11.491 -5.788 95.566 1.00 66.31 342 GLU E O 1
ATOM 7506 N N . THR E 1 166 ? -12.493 -7.816 95.349 1.00 69.63 343 THR E N 1
ATOM 7507 C CA . THR E 1 166 ? -13.858 -7.457 95.832 1.00 74.63 343 THR E CA 1
ATOM 7508 C C . THR E 1 166 ? -14.290 -8.373 96.989 1.00 77.87 343 THR E C 1
ATOM 7509 O O . THR E 1 166 ? -15.294 -8.053 97.653 1.00 77.99 343 THR E O 1
ATOM 7513 N N . GLU E 1 167 ? -13.517 -9.437 97.236 1.00 80.50 344 GLU E N 1
ATOM 7514 C CA . GLU E 1 167 ? -13.807 -10.528 98.206 1.00 84.01 344 GLU E CA 1
ATOM 7515 C C . GLU E 1 167 ? -13.967 -9.931 99.611 1.00 84.13 344 GLU E C 1
ATOM 7516 O O . GLU E 1 167 ? -13.294 -8.935 99.917 1.00 84.18 344 GLU E O 1
ATOM 7522 N N . SER E 1 168 ? -14.823 -10.519 100.440 1.00 88.17 345 SER E N 1
ATOM 7523 C CA . SER E 1 168 ? -15.058 -10.130 101.859 1.00 90.76 345 SER E CA 1
ATOM 7524 C C . SER E 1 168 ? -15.406 -8.63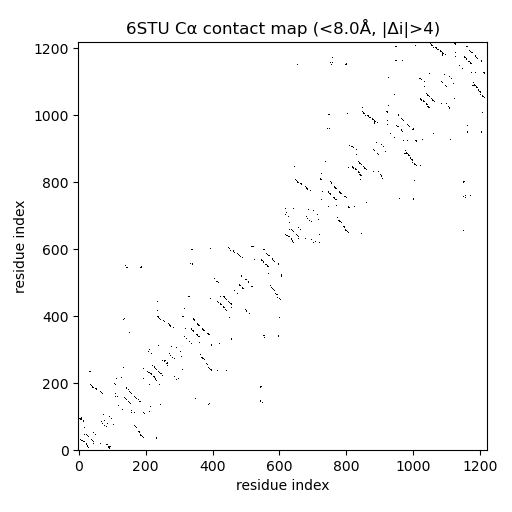7 101.959 1.00 90.73 345 SER E C 1
ATOM 7525 O O . SER E 1 168 ? -15.092 -8.028 103.010 1.00 93.10 345 SER E O 1
ATOM 7528 N N . ASN E 1 169 ? -16.072 -8.081 100.935 1.00 89.04 346 ASN E N 1
ATOM 7529 C CA . ASN E 1 169 ? -16.451 -6.645 100.867 1.00 89.25 346 ASN E CA 1
ATOM 7530 C C . ASN E 1 169 ? -15.228 -5.757 101.195 1.00 84.95 346 ASN E C 1
ATOM 7531 O O . ASN E 1 169 ? -15.372 -4.788 101.970 1.00 84.31 346 ASN E O 1
ATOM 7536 N N . CYS E 1 170 ? -14.046 -6.086 100.687 1.00 79.68 347 CYS E N 1
ATOM 7537 C CA . CYS E 1 170 ? -12.794 -5.334 100.998 1.00 77.70 347 CYS E CA 1
ATOM 7538 C C . CYS E 1 170 ? -12.882 -3.939 100.367 1.00 78.03 347 CYS E C 1
ATOM 7539 O O . CYS E 1 170 ? -13.602 -3.783 99.377 1.00 79.78 347 CYS E O 1
ATOM 7542 N N . VAL E 1 171 ? -12.201 -2.955 100.939 1.00 77.60 348 VAL E N 1
ATOM 7543 C CA . VAL E 1 171 ? -12.123 -1.568 100.400 1.00 77.71 348 VAL E CA 1
ATOM 7544 C C . VAL E 1 171 ? -10.800 -1.413 99.651 1.00 72.78 348 VAL E C 1
ATOM 7545 O O . VAL E 1 171 ? -10.787 -0.741 98.608 1.00 74.13 348 VAL E O 1
ATOM 7549 N N . TYR E 1 172 ? -9.736 -2.014 100.174 1.00 69.92 349 TYR E N 1
ATOM 7550 C CA . TYR E 1 172 ? -8.381 -1.981 99.564 1.00 67.34 349 TYR E CA 1
ATOM 7551 C C . TYR E 1 172 ? -7.868 -3.410 99.424 1.00 66.02 349 TYR E C 1
ATOM 7552 O O . TYR E 1 172 ? -8.367 -4.311 100.139 1.00 66.48 349 TYR E O 1
ATOM 7561 N N . SER E 1 173 ? -6.895 -3.617 98.542 1.00 62.40 350 SER E N 1
ATOM 7562 C CA . SER E 1 173 ? -6.243 -4.940 98.386 1.00 60.12 350 SER E CA 1
ATOM 7563 C C . SER E 1 173 ? -4.845 -4.793 97.772 1.00 57.42 350 SER E C 1
ATOM 7564 O O . SER E 1 173 ? -4.597 -3.805 97.075 1.00 58.11 350 SER E O 1
ATOM 7567 N N . ILE E 1 174 ? -3.967 -5.734 98.079 1.00 55.50 351 ILE E N 1
ATOM 7568 C CA . ILE E 1 174 ? -2.675 -5.944 97.374 1.00 53.21 351 ILE E CA 1
ATOM 7569 C C . ILE E 1 174 ? -2.634 -7.414 96.963 1.00 55.10 351 ILE E C 1
ATOM 7570 O O . ILE E 1 174 ? -2.760 -8.269 97.864 1.00 57.09 351 ILE E O 1
ATOM 7575 N N . THR E 1 175 ? -2.527 -7.684 95.662 1.00 57.62 352 THR E N 1
ATOM 7576 C CA . THR E 1 175 ? -2.545 -9.044 95.067 1.00 56.16 352 THR E CA 1
ATOM 7577 C C . THR E 1 175 ? -1.194 -9.307 94.390 1.00 54.99 352 THR E C 1
ATOM 7578 O O . THR E 1 175 ? -0.719 -8.439 93.645 1.00 54.00 352 THR E O 1
ATOM 7582 N N . PHE E 1 176 ? -0.592 -10.463 94.659 1.00 53.64 353 PHE E N 1
ATOM 7583 C CA . PHE E 1 176 ? 0.639 -10.957 93.997 1.00 51.78 353 PHE E CA 1
ATOM 7584 C C . PHE E 1 176 ? 0.251 -12.165 93.148 1.00 52.58 353 PHE E C 1
ATOM 7585 O O . PHE E 1 176 ? -0.165 -13.172 93.732 1.00 58.70 353 PHE E O 1
ATOM 7593 N N . ASP E 1 177 ? 0.288 -12.038 91.821 1.00 49.62 354 ASP E N 1
ATOM 7594 C CA . ASP E 1 177 ? 0.016 -13.150 90.882 1.00 48.13 354 ASP E CA 1
ATOM 7595 C C . ASP E 1 177 ? 1.369 -13.644 90.376 1.00 48.96 354 ASP E C 1
ATOM 7596 O O . ASP E 1 177 ? 2.182 -12.827 89.942 1.00 51.53 354 ASP E O 1
ATOM 7601 N N . PHE E 1 178 ? 1.634 -14.936 90.476 1.00 49.32 355 PHE E N 1
ATOM 7602 C CA . PHE E 1 178 ? 2.874 -15.556 89.959 1.00 46.76 355 PHE E CA 1
ATOM 7603 C C . PHE E 1 178 ? 2.489 -16.550 88.875 1.00 46.81 355 PHE E C 1
ATOM 7604 O O . PHE E 1 178 ? 1.440 -17.216 89.024 1.00 49.06 355 PHE E O 1
ATOM 7612 N N . ALA E 1 179 ? 3.278 -16.618 87.814 1.00 45.59 356 ALA E N 1
ATOM 7613 C CA . ALA E 1 179 ? 3.045 -17.559 86.692 1.00 48.05 356 ALA E CA 1
ATOM 7614 C C . ALA E 1 179 ? 4.357 -17.793 85.950 1.00 47.33 356 ALA E C 1
ATOM 7615 O O . ALA E 1 179 ? 5.198 -16.880 85.932 1.00 49.69 356 ALA E O 1
ATOM 7617 N N . TRP E 1 180 ? 4.524 -18.975 85.375 1.00 48.87 357 TRP E N 1
ATOM 7618 C CA . TRP E 1 180 ? 5.762 -19.351 84.651 1.00 50.17 357 TRP E CA 1
ATOM 7619 C C . TRP E 1 180 ? 5.397 -20.275 83.495 1.00 51.55 357 TRP E C 1
ATOM 7620 O O . TRP E 1 180 ? 4.402 -20.990 83.623 1.00 50.24 357 TRP E O 1
ATOM 7631 N N . ASN E 1 181 ? 6.163 -20.190 82.409 1.00 56.99 358 ASN E N 1
ATOM 7632 C CA . ASN E 1 181 ? 5.994 -21.016 81.180 1.00 64.06 358 ASN E CA 1
ATOM 7633 C C . ASN E 1 181 ? 7.023 -22.144 81.147 1.00 65.14 358 ASN E C 1
ATOM 7634 O O . ASN E 1 181 ? 6.706 -23.191 80.605 1.00 71.72 358 ASN E O 1
ATOM 7639 N N . LYS E 1 182 ? 8.206 -21.924 81.721 1.00 65.48 359 LYS E N 1
ATOM 7640 C CA . LYS E 1 182 ? 9.283 -22.939 81.861 1.00 67.45 359 LYS E CA 1
ATOM 7641 C C . LYS E 1 182 ? 8.673 -24.164 82.559 1.00 67.77 359 LYS E C 1
ATOM 7642 O O . LYS E 1 182 ? 7.784 -23.989 83.418 1.00 65.21 359 LYS E O 1
ATOM 7648 N N . THR E 1 183 ? 9.117 -25.369 82.220 1.00 67.26 360 THR E N 1
ATOM 7649 C CA . THR E 1 183 ? 8.614 -26.596 82.894 1.00 66.60 360 THR E CA 1
ATOM 7650 C C . THR E 1 183 ? 9.702 -26.973 83.915 1.00 64.49 360 THR E C 1
ATOM 7651 O O . THR E 1 183 ? 10.684 -27.656 83.554 1.00 64.32 360 THR E O 1
ATOM 7655 N N . TYR E 1 184 ? 9.581 -26.444 85.137 1.00 61.46 361 TYR E N 1
ATOM 7656 C CA . TYR E 1 184 ? 10.588 -26.566 86.224 1.00 59.05 361 TYR E CA 1
ATOM 7657 C C . TYR E 1 184 ? 10.526 -27.987 86.795 1.00 61.43 361 TYR E C 1
ATOM 7658 O O . TYR E 1 184 ? 9.406 -28.510 87.028 1.00 63.10 361 TYR E O 1
ATOM 7667 N N . LYS E 1 185 ? 11.690 -28.599 87.033 1.00 60.96 362 LYS E N 1
ATOM 7668 C CA . LYS E 1 185 ? 11.827 -29.976 87.576 1.00 60.35 362 LYS E CA 1
ATOM 7669 C C . LYS E 1 185 ? 12.450 -29.882 88.970 1.00 59.61 362 LYS E C 1
ATOM 7670 O O . LYS E 1 185 ? 13.672 -29.682 89.063 1.00 59.30 362 LYS E O 1
ATOM 7676 N N . ASN E 1 186 ? 11.613 -29.998 90.008 1.00 59.31 363 ASN E N 1
ATOM 7677 C CA . ASN E 1 186 ? 12.008 -30.008 91.440 1.00 59.97 363 ASN E CA 1
ATOM 7678 C C . ASN E 1 186 ? 12.701 -28.691 91.766 1.00 58.94 363 ASN E C 1
ATOM 7679 O O . ASN E 1 186 ? 13.906 -28.703 92.061 1.00 59.99 363 ASN E O 1
ATOM 7684 N N . VAL E 1 187 ? 11.937 -27.605 91.670 1.00 57.83 364 VAL E N 1
ATOM 7685 C CA . VAL E 1 187 ? 12.346 -26.215 92.017 1.00 56.19 364 VAL E CA 1
ATOM 7686 C C . VAL E 1 187 ? 11.389 -25.706 93.087 1.00 56.68 364 VAL E C 1
ATOM 7687 O O . VAL E 1 187 ? 10.205 -25.470 92.817 1.00 55.73 364 VAL E O 1
ATOM 7691 N N . PRO E 1 188 ? 11.858 -25.557 94.344 1.00 58.03 365 PRO E N 1
ATOM 7692 C CA . PRO E 1 188 ? 11.038 -24.909 95.363 1.00 57.79 365 PRO E CA 1
ATOM 7693 C C . PRO E 1 188 ? 10.645 -23.510 94.881 1.00 55.56 365 PRO E C 1
ATOM 7694 O O . PRO E 1 188 ? 11.476 -22.843 94.296 1.00 52.84 365 PRO E O 1
ATOM 7698 N N . PHE E 1 189 ? 9.396 -23.107 95.138 1.00 55.01 366 PHE E N 1
ATOM 7699 C CA . PHE E 1 189 ? 9.006 -21.690 95.016 1.00 53.59 366 PHE E CA 1
ATOM 7700 C C . PHE E 1 189 ? 9.652 -20.929 96.173 1.00 52.88 366 PHE E C 1
ATOM 7701 O O . PHE E 1 189 ? 9.111 -20.912 97.284 1.00 52.14 366 PHE E O 1
ATOM 7709 N N . ASP E 1 190 ? 10.820 -20.367 95.893 1.00 54.68 367 ASP E N 1
ATOM 7710 C CA . ASP E 1 190 ? 11.626 -19.505 96.798 1.00 56.62 367 ASP E CA 1
ATOM 7711 C C . ASP E 1 190 ? 12.051 -18.270 95.985 1.00 52.55 367 ASP E C 1
ATOM 7712 O O . ASP E 1 190 ? 13.041 -18.354 95.264 1.00 49.88 367 ASP E O 1
ATOM 7717 N N . SER E 1 191 ? 11.292 -17.189 96.075 1.00 50.53 368 SER E N 1
ATOM 7718 C CA . SER E 1 191 ? 11.383 -16.019 95.168 1.00 48.64 368 SER E CA 1
ATOM 7719 C C . SER E 1 191 ? 12.494 -15.074 95.651 1.00 51.72 368 SER E C 1
ATOM 7720 O O . SER E 1 191 ? 12.609 -14.852 96.852 1.00 54.70 368 SER E O 1
ATOM 7723 N N . SER E 1 192 ? 13.298 -14.554 94.723 1.00 51.37 369 SER E N 1
ATOM 7724 C CA . SER E 1 192 ? 14.197 -13.395 94.940 1.00 48.28 369 SER E CA 1
ATOM 7725 C C . SER E 1 192 ? 13.343 -12.221 95.419 1.00 47.49 369 SER E C 1
ATOM 7726 O O . SER E 1 192 ? 12.144 -12.209 95.158 1.00 47.82 369 SER E O 1
ATOM 7729 N N . SER E 1 193 ? 13.910 -11.277 96.167 1.00 48.75 370 SER E N 1
ATOM 7730 C CA . SER E 1 193 ? 13.133 -10.133 96.712 1.00 47.39 370 SER E CA 1
ATOM 7731 C C . SER E 1 193 ? 12.795 -9.179 95.565 1.00 45.93 370 SER E C 1
ATOM 7732 O O . SER E 1 193 ? 13.630 -8.990 94.647 1.00 44.30 370 SER E O 1
ATOM 7735 N N . LEU E 1 194 ? 11.588 -8.621 95.623 1.00 44.91 371 LEU E N 1
ATOM 7736 C CA . LEU E 1 194 ? 11.076 -7.627 94.659 1.00 43.23 371 LEU E CA 1
ATOM 7737 C C . LEU E 1 194 ? 10.856 -6.314 95.404 1.00 44.16 371 LEU E C 1
ATOM 7738 O O . LEU E 1 194 ? 10.093 -6.326 96.361 1.00 44.70 371 LEU E O 1
ATOM 7743 N N . THR E 1 195 ? 11.540 -5.246 94.998 1.00 44.37 372 THR E N 1
ATOM 7744 C CA . THR E 1 195 ? 11.259 -3.858 95.436 1.00 44.85 372 THR E CA 1
ATOM 7745 C C . THR E 1 195 ? 10.161 -3.288 94.540 1.00 42.66 372 THR E C 1
ATOM 7746 O O . THR E 1 195 ? 10.194 -3.523 93.336 1.00 44.60 372 THR E O 1
ATOM 7750 N N . PHE E 1 196 ? 9.186 -2.603 95.122 1.00 44.81 373 PHE E N 1
ATOM 7751 C CA . PHE E 1 196 ? 8.132 -1.860 94.382 1.00 45.80 373 PHE E CA 1
ATOM 7752 C C . PHE E 1 196 ? 7.603 -0.732 95.270 1.00 47.93 373 PHE E C 1
ATOM 7753 O O . PHE E 1 196 ? 7.875 -0.718 96.492 1.00 48.83 373 PHE E O 1
ATOM 7761 N N . SER E 1 197 ? 6.907 0.221 94.641 1.00 46.30 374 SER E N 1
ATOM 7762 C CA . SER E 1 197 ? 6.252 1.343 95.341 1.00 46.11 374 SER E CA 1
ATOM 7763 C C . SER E 1 197 ? 4.830 1.497 94.816 1.00 45.89 374 SER E C 1
ATOM 7764 O O . SER E 1 197 ? 4.555 1.016 93.732 1.00 45.92 374 SER E O 1
ATOM 7767 N N . TYR E 1 198 ? 3.961 2.101 95.607 1.00 48.93 375 TYR E N 1
ATOM 7768 C CA . TYR E 1 198 ? 2.603 2.517 95.177 1.00 50.97 375 TYR E CA 1
ATOM 7769 C C . TYR E 1 198 ? 2.244 3.807 95.922 1.00 51.35 375 TYR E C 1
ATOM 7770 O O . TYR E 1 198 ? 2.825 4.093 96.984 1.00 49.08 375 TYR E O 1
ATOM 7779 N N . ILE E 1 199 ? 1.329 4.571 95.340 1.00 50.71 376 ILE E N 1
ATOM 7780 C CA . ILE E 1 199 ? 0.846 5.854 95.909 1.00 50.60 376 ILE E CA 1
ATOM 7781 C C . ILE E 1 199 ? -0.046 5.496 97.105 1.00 52.60 376 ILE E C 1
ATOM 7782 O O . ILE E 1 199 ? -0.885 4.575 96.966 1.00 52.91 376 ILE E O 1
ATOM 7787 N N . ALA E 1 200 ? 0.150 6.172 98.234 1.00 53.25 377 ALA E N 1
ATOM 7788 C CA . ALA E 1 200 ? -0.545 5.871 99.503 1.00 57.28 377 ALA E CA 1
ATOM 7789 C C . ALA E 1 200 ? -1.873 6.632 99.574 1.00 60.20 377 ALA E C 1
ATOM 7790 O O . ALA E 1 200 ? -1.937 7.773 99.097 1.00 61.97 377 ALA E O 1
ATOM 7792 N N . GLN E 1 201 ? -2.886 6.002 100.169 1.00 60.80 378 GLN E N 1
ATOM 7793 C CA . GLN E 1 201 ? -4.104 6.686 100.655 1.00 64.41 378 GLN E CA 1
ATOM 7794 C C . GLN E 1 201 ? -3.698 7.674 101.766 1.00 67.06 378 GLN E C 1
ATOM 7795 O O . GLN E 1 201 ? -2.802 7.340 102.559 1.00 64.45 378 GLN E O 1
ATOM 7801 N N . ASP E 1 202 ? -4.310 8.859 101.810 1.00 72.49 379 ASP E N 1
ATOM 7802 C CA . ASP E 1 202 ? -4.120 9.812 102.941 1.00 79.54 379 ASP E CA 1
ATOM 7803 C C . ASP E 1 202 ? -4.911 9.345 104.164 1.00 79.03 379 ASP E C 1
ATOM 7804 O O . ASP E 1 202 ? -5.983 8.760 103.960 1.00 78.81 379 ASP E O 1
ATOM 7809 N N . ALA E 1 203 ? -4.414 9.624 105.373 1.00 80.70 380 ALA E N 1
ATOM 7810 C CA . ALA E 1 203 ? -5.212 9.571 106.630 1.00 86.91 380 ALA E CA 1
ATOM 7811 C C . ALA E 1 203 ? -6.431 10.490 106.480 1.00 90.33 380 ALA E C 1
ATOM 7812 O O . ALA E 1 203 ? -6.305 11.554 105.836 1.00 90.48 380 ALA E O 1
ATOM 7814 N N . GLU E 1 204 ? -7.565 10.090 107.057 1.00 95.21 381 GLU E N 1
ATOM 7815 C CA . GLU E 1 204 ? -8.818 10.896 107.083 1.00 100.12 381 GLU E CA 1
ATOM 7816 C C . GLU E 1 204 ? -8.596 12.141 107.968 1.00 102.16 381 GLU E C 1
ATOM 7817 O O . GLU E 1 204 ? -7.750 12.077 108.889 1.00 99.20 381 GLU E O 1
ATOM 7823 N N . ASP E 1 205 ? -9.320 13.233 107.695 1.00 104.95 382 ASP E N 1
ATOM 7824 C CA . ASP E 1 205 ? -9.644 14.318 108.679 1.00 110.18 382 ASP E CA 1
ATOM 7825 C C . ASP E 1 205 ? -10.562 13.814 109.815 1.00 111.60 382 ASP E C 1
ATOM 7826 O O . ASP E 1 205 ? -11.268 12.816 109.633 1.00 109.41 382 ASP E O 1
ATOM 7831 N N . LYS E 1 206 ? -10.647 14.589 110.908 1.00 116.23 383 LYS E N 1
ATOM 7832 C CA . LYS E 1 206 ? -11.578 14.431 112.076 1.00 120.47 383 LYS E CA 1
ATOM 7833 C C . LYS E 1 206 ? -12.115 12.995 112.205 1.00 119.50 383 LYS E C 1
ATOM 7834 O O . LYS E 1 206 ? -11.301 11.997 112.315 1.00 116.52 383 LYS E O 1
ATOM 7840 N N . LYS F 1 4 ? -0.113 17.837 110.400 1.00 143.40 181 LYS F N 1
ATOM 7841 C CA . LYS F 1 4 ? 0.834 16.712 110.633 1.00 140.59 181 LYS F CA 1
ATOM 7842 C C . LYS F 1 4 ? 1.527 16.360 109.314 1.00 137.54 181 LYS F C 1
ATOM 7843 O O . LYS F 1 4 ? 2.640 15.800 109.367 1.00 136.95 181 LYS F O 1
ATOM 7849 N N . ASN F 1 5 ? 0.905 16.705 108.179 1.00 138.73 182 ASN F N 1
ATOM 7850 C CA . ASN F 1 5 ? 1.334 16.299 106.811 1.00 134.96 182 ASN F CA 1
ATOM 7851 C C . ASN F 1 5 ? 2.085 17.452 106.133 1.00 136.13 182 ASN F C 1
ATOM 7852 O O . ASN F 1 5 ? 1.418 18.293 105.511 1.00 135.32 182 ASN F O 1
ATOM 7857 N N . ASN F 1 6 ? 3.424 17.450 106.134 1.00 140.62 183 ASN F N 1
ATOM 7858 C CA . ASN F 1 6 ? 4.204 18.342 105.226 1.00 142.91 183 ASN F CA 1
ATOM 7859 C C . ASN F 1 6 ? 4.237 17.687 103.827 1.00 142.09 183 ASN F C 1
ATOM 7860 O O . ASN F 1 6 ? 4.726 16.531 103.679 1.00 133.10 183 ASN F O 1
ATOM 7865 N N . ASP F 1 7 ? 3.723 18.432 102.840 1.00 141.02 184 ASP F N 1
ATOM 7866 C CA . ASP F 1 7 ? 3.359 17.963 101.479 1.00 129.88 184 ASP F CA 1
ATOM 7867 C C . ASP F 1 7 ? 4.327 18.562 100.449 1.00 116.54 184 ASP F C 1
ATOM 7868 O O . ASP F 1 7 ? 4.156 18.256 99.277 1.00 107.69 184 ASP F O 1
ATOM 7873 N N . LYS F 1 8 ? 5.332 19.350 100.858 1.00 109.47 185 LYS F N 1
ATOM 7874 C CA . LYS F 1 8 ? 6.471 19.806 99.996 1.00 100.75 185 LYS F CA 1
ATOM 7875 C C . LYS F 1 8 ? 7.514 18.678 99.842 1.00 87.50 185 LYS F C 1
ATOM 7876 O O . LYS F 1 8 ? 8.589 18.921 99.284 1.00 78.31 185 LYS F O 1
ATOM 7882 N N . LEU F 1 9 ? 7.214 17.480 100.344 1.00 83.37 186 LEU F N 1
ATOM 7883 C CA . LEU F 1 9 ? 8.037 16.251 100.180 1.00 77.63 186 LEU F CA 1
ATOM 7884 C C . LEU F 1 9 ? 7.501 15.424 99.011 1.00 67.26 186 LEU F C 1
ATOM 7885 O O . LEU F 1 9 ? 8.136 14.427 98.698 1.00 63.30 186 LEU F O 1
ATOM 7890 N N . THR F 1 10 ? 6.404 15.848 98.384 1.00 62.69 187 THR F N 1
ATOM 7891 C CA . THR F 1 10 ? 5.820 15.212 97.171 1.00 57.70 187 THR F CA 1
ATOM 7892 C C . THR F 1 10 ? 5.587 16.257 96.079 1.00 53.02 187 THR F C 1
ATOM 7893 O O . THR F 1 10 ? 4.873 17.237 96.325 1.00 54.85 187 THR F O 1
ATOM 7897 N N . LEU F 1 11 ? 6.124 16.011 94.897 1.00 48.69 188 LEU F N 1
ATOM 7898 C CA . LEU F 1 11 ? 5.880 16.809 93.670 1.00 47.78 188 LEU F CA 1
ATOM 7899 C C . LEU F 1 11 ? 5.226 15.870 92.662 1.00 45.95 188 LEU F C 1
ATOM 7900 O O . LEU F 1 11 ? 5.830 14.848 92.365 1.00 42.68 188 LEU F O 1
ATOM 7905 N N . TRP F 1 12 ? 4.012 16.175 92.199 1.00 48.93 189 TRP F N 1
ATOM 7906 C CA . TRP F 1 12 ? 3.222 15.207 91.393 1.00 48.22 189 TRP F CA 1
ATOM 7907 C C . TRP F 1 12 ? 2.223 15.878 90.442 1.00 49.52 189 TRP F C 1
ATOM 7908 O O . TRP F 1 12 ? 2.039 17.125 90.493 1.00 51.39 189 TRP F O 1
ATOM 7919 N N . THR F 1 13 ? 1.627 15.020 89.608 1.00 48.74 190 THR F N 1
ATOM 7920 C CA . THR F 1 13 ? 0.636 15.309 88.554 1.00 49.34 190 THR F CA 1
ATOM 7921 C C . THR F 1 13 ? -0.778 15.288 89.125 1.00 51.72 190 THR F C 1
ATOM 7922 O O . THR F 1 13 ? -1.710 15.622 88.366 1.00 52.09 190 THR F O 1
ATOM 7926 N N . THR F 1 14 ? -0.882 14.942 90.409 1.00 52.99 191 THR F N 1
ATOM 7927 C CA . THR F 1 14 ? -2.081 14.434 91.122 1.00 56.06 191 THR F CA 1
ATOM 7928 C C . THR F 1 14 ? -2.253 12.960 90.746 1.00 58.26 191 THR F C 1
ATOM 7929 O O . THR F 1 14 ? -1.772 12.501 89.697 1.00 54.13 191 THR F O 1
ATOM 7933 N N . PRO F 1 15 ? -2.853 12.153 91.655 1.00 58.10 192 PRO F N 1
ATOM 7934 C CA . PRO F 1 15 ? -2.974 10.719 91.450 1.00 56.39 192 PRO F CA 1
ATOM 7935 C C . PRO F 1 15 ? -3.994 10.320 90.391 1.00 56.22 192 PRO F C 1
ATOM 7936 O O . PRO F 1 15 ? -3.826 9.219 89.857 1.00 54.73 192 PRO F O 1
ATOM 7940 N N . ASP F 1 16 ? -4.990 11.176 90.132 1.00 57.19 193 ASP F N 1
ATOM 7941 C CA . ASP F 1 16 ? -6.046 10.905 89.108 1.00 59.78 193 ASP F CA 1
ATOM 7942 C C . ASP F 1 16 ? -6.206 12.140 88.240 1.00 59.46 193 ASP F C 1
ATOM 7943 O O . ASP F 1 16 ? -7.227 12.819 88.284 1.00 65.27 193 ASP F O 1
ATOM 7948 N N . PRO F 1 17 ? -5.202 12.451 87.404 1.00 58.70 194 PRO F N 1
ATOM 7949 C CA . PRO F 1 17 ? -5.232 13.667 86.595 1.00 58.14 194 PRO F CA 1
ATOM 7950 C C . PRO F 1 17 ? -6.241 13.607 85.434 1.00 60.23 194 PRO F C 1
ATOM 7951 O O . PRO F 1 17 ? -6.492 12.495 84.904 1.00 59.95 194 PRO F O 1
ATOM 7955 N N . SER F 1 18 ? -6.762 14.780 85.043 1.00 60.55 195 SER F N 1
ATOM 7956 C CA . SER F 1 18 ? -7.351 15.032 83.701 1.00 61.99 195 SER F CA 1
ATOM 7957 C C . SER F 1 18 ? -6.264 14.875 82.647 1.00 58.01 195 SER F C 1
ATOM 7958 O O . SER F 1 18 ? -5.087 14.894 82.987 1.00 54.14 195 SER F O 1
ATOM 7961 N N . PRO F 1 19 ? -6.612 14.740 81.351 1.00 57.98 196 PRO F N 1
ATOM 7962 C CA . PRO F 1 19 ? -5.586 14.727 80.302 1.00 57.03 196 PRO F CA 1
ATOM 7963 C C . PRO F 1 19 ? -4.660 15.919 80.549 1.00 56.25 196 PRO F C 1
ATOM 7964 O O . PRO F 1 19 ? -5.169 17.019 80.753 1.00 55.90 196 PRO F O 1
ATOM 7968 N N . ASN F 1 20 ? -3.352 15.638 80.623 1.00 54.17 197 ASN F N 1
ATOM 7969 C CA . ASN F 1 20 ? -2.317 16.589 81.100 1.00 52.43 197 ASN F CA 1
ATOM 7970 C C . ASN F 1 20 ? -1.047 16.461 80.254 1.00 51.61 197 ASN F C 1
ATOM 7971 O O . ASN F 1 20 ? -0.045 17.084 80.637 1.00 49.57 197 ASN F O 1
ATOM 7976 N N . CYS F 1 21 ? -1.059 15.696 79.161 1.00 52.13 198 CYS F N 1
ATOM 7977 C CA . CYS F 1 21 ? 0.200 15.266 78.495 1.00 50.16 198 CYS F CA 1
ATOM 7978 C C . CYS F 1 21 ? 0.044 15.159 76.980 1.00 50.33 198 CYS F C 1
ATOM 7979 O O . CYS F 1 21 ? -1.052 14.822 76.523 1.00 52.01 198 CYS F O 1
ATOM 7982 N N . LYS F 1 22 ? 1.120 15.463 76.253 1.00 50.52 199 LYS F N 1
ATOM 7983 C CA . LYS F 1 22 ? 1.208 15.362 74.771 1.00 52.44 199 LYS F CA 1
ATOM 7984 C C . LYS F 1 22 ? 2.154 14.217 74.381 1.00 49.45 199 LYS F C 1
ATOM 7985 O O . LYS F 1 22 ? 3.352 14.345 74.596 1.00 47.84 199 LYS F O 1
ATOM 7991 N N . VAL F 1 23 ? 1.604 13.156 73.808 1.00 52.15 200 VAL F N 1
ATOM 7992 C CA . VAL F 1 23 ? 2.358 12.093 73.086 1.00 51.93 200 VAL F CA 1
ATOM 7993 C C . VAL F 1 23 ? 2.410 12.466 71.595 1.00 53.91 200 VAL F C 1
ATOM 7994 O O . VAL F 1 23 ? 3.534 12.630 71.091 1.00 53.22 200 VAL F O 1
ATOM 7998 N N . SER F 1 24 ? 1.254 12.628 70.936 1.00 55.20 201 SER F N 1
ATOM 7999 C CA . SER F 1 24 ? 1.104 13.032 69.504 1.00 60.92 201 SER F CA 1
ATOM 8000 C C . SER F 1 24 ? 0.520 14.449 69.393 1.00 64.24 201 SER F C 1
ATOM 8001 O O . SER F 1 24 ? 1.117 15.264 68.668 1.00 62.36 201 SER F O 1
ATOM 8004 N N . GLU F 1 25 ? -0.585 14.718 70.094 1.00 67.08 202 GLU F N 1
ATOM 8005 C CA . GLU F 1 25 ? -1.264 16.036 70.144 1.00 70.65 202 GLU F CA 1
ATOM 8006 C C . GLU F 1 25 ? -1.551 16.419 71.605 1.00 72.53 202 GLU F C 1
ATOM 8007 O O . GLU F 1 25 ? -1.432 15.563 72.499 1.00 74.09 202 GLU F O 1
ATOM 8013 N N . GLU F 1 26 ? -1.848 17.703 71.831 1.00 77.87 203 GLU F N 1
ATOM 8014 C CA . GLU F 1 26 ? -2.202 18.345 73.128 1.00 78.68 203 GLU F CA 1
ATOM 8015 C C . GLU F 1 26 ? -3.252 17.483 73.852 1.00 76.12 203 GLU F C 1
ATOM 8016 O O . GLU F 1 26 ? -4.250 17.087 73.217 1.00 73.65 203 GLU F O 1
ATOM 8022 N N . LYS F 1 27 ? -3.022 17.215 75.136 1.00 73.05 204 LYS F N 1
ATOM 8023 C CA . LYS F 1 27 ? -3.989 16.570 76.070 1.00 73.97 204 LYS F CA 1
ATOM 8024 C C . LYS F 1 27 ? -4.543 15.264 75.478 1.00 69.57 204 LYS F C 1
ATOM 8025 O O . LYS F 1 27 ? -5.760 15.019 75.610 1.00 69.19 204 LYS F O 1
ATOM 8031 N N . ASP F 1 28 ? -3.691 14.441 74.856 1.00 64.28 205 ASP F N 1
ATOM 8032 C CA . ASP F 1 28 ? -4.098 13.131 74.274 1.00 61.87 205 ASP F CA 1
ATOM 8033 C C . ASP F 1 28 ? -3.791 12.017 75.277 1.00 57.06 205 ASP F C 1
ATOM 8034 O O . ASP F 1 28 ? -4.046 10.837 74.949 1.00 59.93 205 ASP F O 1
ATOM 8039 N N . SER F 1 29 ? -3.274 12.364 76.458 1.00 51.43 206 SER F N 1
ATOM 8040 C CA . SER F 1 29 ? -2.860 11.357 77.450 1.00 49.78 206 SER F CA 1
ATOM 8041 C C . SER F 1 29 ? -2.899 11.897 78.878 1.00 48.32 206 SER F C 1
ATOM 8042 O O . SER F 1 29 ? -2.887 13.121 79.084 1.00 50.13 206 SER F O 1
ATOM 8045 N N . LYS F 1 30 ? -2.998 10.945 79.806 1.00 47.12 207 LYS F N 1
ATOM 8046 C CA . LYS F 1 30 ? -2.876 11.137 81.266 1.00 45.88 207 LYS F CA 1
ATOM 8047 C C . LYS F 1 30 ? -1.544 10.527 81.717 1.00 42.67 207 LYS F C 1
ATOM 8048 O O . LYS F 1 30 ? -1.399 9.268 81.694 1.00 42.44 207 LYS F O 1
ATOM 8054 N N . LEU F 1 31 ? -0.605 11.381 82.081 1.00 43.41 208 LEU F N 1
ATOM 8055 C CA . LEU F 1 31 ? 0.640 10.981 82.784 1.00 42.62 208 LEU F CA 1
ATOM 8056 C C . LEU F 1 31 ? 0.359 11.122 84.278 1.00 42.22 208 LEU F C 1
ATOM 8057 O O . LEU F 1 31 ? 0.049 12.247 84.715 1.00 41.36 208 LEU F O 1
ATOM 8062 N N . THR F 1 32 ? 0.445 10.017 85.007 1.00 43.19 209 THR F N 1
ATOM 8063 C CA . THR F 1 32 ? 0.542 9.997 86.486 1.00 44.39 209 THR F CA 1
ATOM 8064 C C . THR F 1 32 ? 2.015 9.846 86.845 1.00 44.65 209 THR F C 1
ATOM 8065 O O . THR F 1 32 ? 2.575 8.765 86.592 1.00 47.21 209 THR F O 1
ATOM 8069 N N . LEU F 1 33 ? 2.618 10.918 87.367 1.00 47.62 210 LEU F N 1
ATOM 8070 C CA . LEU F 1 33 ? 4.014 10.931 87.873 1.00 43.61 210 LEU F CA 1
ATOM 8071 C C . LEU F 1 33 ? 4.008 11.444 89.317 1.00 44.50 210 LEU F C 1
ATOM 8072 O O . LEU F 1 33 ? 3.507 12.568 89.532 1.00 44.01 210 LEU F O 1
ATOM 8077 N N . VAL F 1 34 ? 4.501 10.644 90.260 1.00 45.06 211 VAL F N 1
ATOM 8078 C CA . VAL F 1 34 ? 4.702 11.064 91.679 1.00 47.68 211 VAL F CA 1
ATOM 8079 C C . VAL F 1 34 ? 6.198 11.022 92.008 1.00 49.03 211 VAL F C 1
ATOM 8080 O O . VAL F 1 34 ? 6.798 9.941 91.909 1.00 48.00 211 VAL F O 1
ATOM 8084 N N . LEU F 1 35 ? 6.772 12.178 92.331 1.00 51.13 212 LEU F N 1
ATOM 8085 C CA . LEU F 1 35 ? 8.145 12.332 92.867 1.00 49.02 212 LEU F CA 1
ATOM 8086 C C . LEU F 1 35 ? 8.033 12.541 94.382 1.00 51.97 212 LEU F C 1
ATOM 8087 O O . LEU F 1 35 ? 7.446 13.549 94.800 1.00 54.34 212 LEU F O 1
ATOM 8092 N N . THR F 1 36 ? 8.563 11.618 95.171 1.00 51.96 213 THR F N 1
ATOM 8093 C CA . THR F 1 36 ? 8.606 11.679 96.655 1.00 54.33 213 THR F CA 1
ATOM 8094 C C . THR F 1 36 ? 10.061 11.830 97.112 1.00 53.73 213 THR F C 1
ATOM 8095 O O . THR F 1 36 ? 10.904 11.026 96.685 1.00 52.83 213 THR F O 1
ATOM 8099 N N . LYS F 1 37 ? 10.358 12.847 97.920 1.00 55.43 214 LYS F N 1
ATOM 8100 C CA . LYS F 1 37 ? 11.736 13.118 98.378 1.00 55.44 214 LYS F CA 1
ATOM 8101 C C . LYS F 1 37 ? 12.016 12.201 99.562 1.00 59.42 214 LYS F C 1
ATOM 8102 O O . LYS F 1 37 ? 11.289 12.306 100.557 1.00 58.45 214 LYS F O 1
ATOM 8108 N N . CYS F 1 38 ? 12.990 11.296 99.406 1.00 62.93 215 CYS F N 1
ATOM 8109 C CA . CYS F 1 38 ? 13.595 10.451 100.463 1.00 68.28 215 CYS F CA 1
ATOM 8110 C C . CYS F 1 38 ? 15.052 10.933 100.603 1.00 67.58 215 CYS F C 1
ATOM 8111 O O . CYS F 1 38 ? 15.945 10.248 100.111 1.00 68.87 215 CYS F O 1
ATOM 8114 N N . GLY F 1 39 ? 15.264 12.130 101.155 1.00 70.25 216 GLY F N 1
ATOM 8115 C CA . GLY F 1 39 ? 16.582 12.798 101.301 1.00 68.40 216 GLY F CA 1
ATOM 8116 C C . GLY F 1 39 ? 17.358 12.925 99.988 1.00 64.07 216 GLY F C 1
ATOM 8117 O O . GLY F 1 39 ? 16.893 13.619 99.041 1.00 65.64 216 GLY F O 1
ATOM 8118 N N . SER F 1 40 ? 18.504 12.249 99.901 1.00 60.04 217 SER F N 1
ATOM 8119 C CA . SER F 1 40 ? 19.456 12.331 98.761 1.00 56.37 217 SER F CA 1
ATOM 8120 C C . SER F 1 40 ? 18.884 11.679 97.491 1.00 54.04 217 SER F C 1
ATOM 8121 O O . SER F 1 40 ? 19.485 11.891 96.417 1.00 51.56 217 SER F O 1
ATOM 8124 N N . GLN F 1 41 ? 17.782 10.930 97.566 1.00 53.14 218 GLN F N 1
ATOM 8125 C CA . GLN F 1 41 ? 17.169 10.330 96.351 1.00 50.59 218 GLN F CA 1
ATOM 8126 C C . GLN F 1 41 ? 15.701 10.742 96.230 1.00 50.16 218 GLN F C 1
ATOM 8127 O O . GLN F 1 41 ? 15.073 11.004 97.258 1.00 51.61 218 GLN F O 1
ATOM 8133 N N . ILE F 1 42 ? 15.195 10.790 95.002 1.00 45.03 219 ILE F N 1
ATOM 8134 C CA . ILE F 1 42 ? 13.750 10.885 94.680 1.00 45.30 219 ILE F CA 1
ATOM 8135 C C . ILE F 1 42 ? 13.233 9.466 94.425 1.00 44.96 219 ILE F C 1
ATOM 8136 O O . ILE F 1 42 ? 13.859 8.761 93.618 1.00 45.99 219 ILE F O 1
ATOM 8141 N N . LEU F 1 43 ? 12.136 9.090 95.083 1.00 44.60 220 LEU F N 1
ATOM 8142 C CA . LEU F 1 43 ? 11.367 7.850 94.822 1.00 44.92 220 LEU F CA 1
ATOM 8143 C C . LEU F 1 43 ? 10.221 8.226 93.896 1.00 44.92 220 LEU F C 1
ATOM 8144 O O . LEU F 1 43 ? 9.435 9.099 94.271 1.00 46.67 220 LEU F O 1
ATOM 8149 N N . ALA F 1 44 ? 10.132 7.586 92.740 1.00 43.68 221 ALA F N 1
ATOM 8150 C CA . ALA F 1 44 ? 9.220 7.965 91.644 1.00 43.49 221 ALA F CA 1
ATOM 8151 C C . ALA F 1 44 ? 8.354 6.777 91.236 1.00 42.94 221 ALA F C 1
ATOM 8152 O O . ALA F 1 44 ? 8.867 5.654 91.189 1.00 44.68 221 ALA F O 1
ATOM 8154 N N . SER F 1 45 ? 7.095 7.057 90.911 1.00 42.29 222 SER F N 1
ATOM 8155 C CA . SER F 1 45 ? 6.113 6.160 90.267 1.00 40.94 222 SER F CA 1
ATOM 8156 C C . SER F 1 45 ? 5.564 6.843 89.012 1.00 37.88 222 SER F C 1
ATOM 8157 O O . SER F 1 45 ? 5.069 7.960 89.119 1.00 38.66 222 SER F O 1
ATOM 8160 N N . VAL F 1 46 ? 5.603 6.165 87.881 1.00 36.68 223 VAL F N 1
ATOM 8161 C CA . VAL F 1 46 ? 5.087 6.699 86.588 1.00 37.45 223 VAL F CA 1
ATOM 8162 C C . VAL F 1 46 ? 4.210 5.654 85.888 1.00 37.49 223 VAL F C 1
ATOM 8163 O O . VAL F 1 46 ? 4.597 4.470 85.842 1.00 41.61 223 VAL F O 1
ATOM 8167 N N . SER F 1 47 ? 3.080 6.117 85.364 1.00 39.80 224 SER F N 1
ATOM 8168 C CA . SER F 1 47 ? 2.141 5.370 84.483 1.00 41.83 224 SER F CA 1
ATOM 8169 C C . SER F 1 47 ? 1.595 6.337 83.430 1.00 40.34 224 SER F C 1
ATOM 8170 O O . SER F 1 47 ? 1.373 7.505 83.769 1.00 40.99 224 SER F O 1
ATOM 8173 N N . LEU F 1 48 ? 1.402 5.857 82.209 1.00 40.39 225 LEU F N 1
ATOM 8174 C CA . LEU F 1 48 ? 0.913 6.674 81.069 1.00 42.75 225 LEU F CA 1
ATOM 8175 C C . LEU F 1 48 ? -0.286 5.957 80.430 1.00 44.36 225 LEU F C 1
ATOM 8176 O O . LEU F 1 48 ? -0.116 4.789 79.991 1.00 46.35 225 LEU F O 1
ATOM 8181 N N . LEU F 1 49 ? -1.439 6.618 80.396 1.00 43.68 226 LEU F N 1
ATOM 8182 C CA . LEU F 1 49 ? -2.600 6.157 79.611 1.00 46.15 226 LEU F CA 1
ATOM 8183 C C . LEU F 1 49 ? -2.788 7.169 78.475 1.00 51.29 226 LEU F C 1
ATOM 8184 O O . LEU F 1 49 ? -3.029 8.370 78.782 1.00 53.06 226 LEU F O 1
ATOM 8189 N N . VAL F 1 50 ? -2.718 6.734 77.215 1.00 51.34 227 VAL F N 1
ATOM 8190 C CA . VAL F 1 50 ? -3.075 7.661 76.116 1.00 51.31 227 VAL F CA 1
ATOM 8191 C C . VAL F 1 50 ? -4.520 7.363 75.722 1.00 54.49 227 VAL F C 1
ATOM 8192 O O . VAL F 1 50 ? -4.877 6.196 75.511 1.00 55.76 227 VAL F O 1
ATOM 8196 N N . VAL F 1 51 ? -5.326 8.423 75.678 1.00 56.05 228 VAL F N 1
ATOM 8197 C CA . VAL F 1 51 ? -6.808 8.362 75.571 1.00 59.35 228 VAL F CA 1
ATOM 8198 C C . VAL F 1 51 ? -7.260 8.737 74.155 1.00 61.08 228 VAL F C 1
ATOM 8199 O O . VAL F 1 51 ? -8.409 8.389 73.823 1.00 63.75 228 VAL F O 1
ATOM 8203 N N . LYS F 1 52 ? -6.422 9.398 73.344 1.00 61.34 229 LYS F N 1
ATOM 8204 C CA . LYS F 1 52 ? -6.744 9.645 71.904 1.00 66.53 229 LYS F CA 1
ATOM 8205 C C . LYS F 1 52 ? -5.467 9.750 71.059 1.00 65.28 229 LYS F C 1
ATOM 8206 O O . LYS F 1 52 ? -4.364 9.833 71.632 1.00 58.31 229 LYS F O 1
ATOM 8212 N N . GLY F 1 53 ? -5.647 9.671 69.736 1.00 68.51 230 GLY F N 1
ATOM 8213 C CA . GLY F 1 53 ? -4.582 9.810 68.728 1.00 69.58 230 GLY F CA 1
ATOM 8214 C C . GLY F 1 53 ? -3.935 8.481 68.321 1.00 68.96 230 GLY F C 1
ATOM 8215 O O . GLY F 1 53 ? -4.536 7.389 68.524 1.00 68.20 230 GLY F O 1
ATOM 8216 N N . LYS F 1 54 ? -2.709 8.625 67.786 1.00 70.15 231 LYS F N 1
ATOM 8217 C CA . LYS F 1 54 ? -1.839 7.578 67.189 1.00 71.83 231 LYS F CA 1
ATOM 8218 C C . LYS F 1 54 ? -1.705 6.372 68.131 1.00 69.29 231 LYS F C 1
ATOM 8219 O O . LYS F 1 54 ? -1.723 5.227 67.634 1.00 72.59 231 LYS F O 1
ATOM 8225 N N . PHE F 1 55 ? -1.558 6.617 69.437 1.00 63.41 232 PHE F N 1
ATOM 8226 C CA . PHE F 1 55 ? -1.157 5.581 70.419 1.00 60.61 232 PHE F CA 1
ATOM 8227 C C . PHE F 1 55 ? -2.299 5.197 71.370 1.00 59.67 232 PHE F C 1
ATOM 8228 O O . PHE F 1 55 ? -2.017 4.444 72.320 1.00 58.87 232 PHE F O 1
ATOM 8236 N N . ALA F 1 56 ? -3.536 5.636 71.134 1.00 61.06 233 ALA F N 1
ATOM 8237 C CA . ALA F 1 56 ? -4.711 5.289 71.974 1.00 63.62 233 ALA F CA 1
ATOM 8238 C C . ALA F 1 56 ? -5.151 3.850 71.696 1.00 65.23 233 ALA F C 1
ATOM 8239 O O . ALA F 1 56 ? -5.781 3.230 72.584 1.00 66.44 233 ALA F O 1
ATOM 8241 N N . ASN F 1 57 ? -4.860 3.360 70.493 1.00 66.56 234 ASN F N 1
ATOM 8242 C CA . ASN F 1 57 ? -5.200 1.991 70.039 1.00 67.75 234 ASN F CA 1
ATOM 8243 C C . ASN F 1 57 ? -4.124 1.555 69.041 1.00 67.28 234 ASN F C 1
ATOM 8244 O O . ASN F 1 57 ? -4.380 1.682 67.815 1.00 66.26 234 ASN F O 1
ATOM 8249 N N . ILE F 1 58 ? -2.956 1.103 69.544 1.00 63.71 235 ILE F N 1
ATOM 8250 C CA . ILE F 1 58 ? -1.808 0.665 68.704 1.00 64.77 235 ILE F CA 1
ATOM 8251 C C . ILE F 1 58 ? -2.302 -0.419 67.754 1.00 68.06 235 ILE F C 1
ATOM 8252 O O . ILE F 1 58 ? -2.850 -1.423 68.254 1.00 68.99 235 ILE F O 1
ATOM 8257 N N . ASN F 1 59 ? -2.057 -0.270 66.457 1.00 70.58 236 ASN F N 1
ATOM 8258 C CA . ASN F 1 59 ? -2.266 -1.380 65.490 1.00 75.78 236 ASN F CA 1
ATOM 8259 C C . ASN F 1 59 ? -1.141 -1.333 64.460 1.00 79.21 236 ASN F C 1
ATOM 8260 O O . ASN F 1 59 ? -1.264 -0.578 63.464 1.00 83.92 236 ASN F O 1
ATOM 8265 N N . ASN F 1 60 ? -0.082 -2.107 64.699 1.00 79.27 237 ASN F N 1
ATOM 8266 C CA . ASN F 1 60 ? 1.139 -2.113 63.857 1.00 79.70 237 ASN F CA 1
ATOM 8267 C C . ASN F 1 60 ? 0.925 -3.045 62.656 1.00 82.83 237 ASN F C 1
ATOM 8268 O O . ASN F 1 60 ? 1.841 -3.125 61.828 1.00 86.78 237 ASN F O 1
ATOM 8273 N N . GLU F 1 61 ? -0.220 -3.724 62.555 1.00 81.45 238 GLU F N 1
ATOM 8274 C CA . GLU F 1 61 ? -0.597 -4.469 61.327 1.00 87.25 238 GLU F CA 1
ATOM 8275 C C . GLU F 1 61 ? -0.999 -3.418 60.274 1.00 89.72 238 GLU F C 1
ATOM 8276 O O . GLU F 1 61 ? -0.505 -3.498 59.119 1.00 90.68 238 GLU F O 1
ATOM 8282 N N . THR F 1 62 ? -1.842 -2.450 60.670 1.00 88.26 239 THR F N 1
ATOM 8283 C CA . THR F 1 62 ? -2.416 -1.423 59.769 1.00 90.58 239 THR F CA 1
ATOM 8284 C C . THR F 1 62 ? -1.470 -0.220 59.714 1.00 87.82 239 THR F C 1
ATOM 8285 O O . THR F 1 62 ? -1.497 0.481 58.700 1.00 88.73 239 THR F O 1
ATOM 8289 N N . ASN F 1 63 ? -0.649 -0.010 60.747 1.00 85.16 240 ASN F N 1
ATOM 8290 C CA . ASN F 1 63 ? 0.363 1.085 60.810 1.00 83.96 240 ASN F CA 1
ATOM 8291 C C . ASN F 1 63 ? 1.742 0.485 61.091 1.00 81.70 240 ASN F C 1
ATOM 8292 O O . ASN F 1 63 ? 2.261 0.627 62.194 1.00 77.74 240 ASN F O 1
ATOM 8297 N N . PRO F 1 64 ? 2.375 -0.205 60.114 1.00 84.82 241 PRO F N 1
ATOM 8298 C CA . PRO F 1 64 ? 3.645 -0.890 60.349 1.00 83.02 241 PRO F CA 1
ATOM 8299 C C . PRO F 1 64 ? 4.860 0.004 60.601 1.00 80.46 241 PRO F C 1
ATOM 8300 O O . PRO F 1 64 ? 5.814 -0.487 61.142 1.00 79.53 241 PRO F O 1
ATOM 8304 N N . GLY F 1 65 ? 4.850 1.262 60.182 1.00 81.02 242 GLY F N 1
ATOM 8305 C CA . GLY F 1 65 ? 6.028 2.144 60.287 1.00 80.68 242 GLY F CA 1
ATOM 8306 C C . GLY F 1 65 ? 6.591 2.251 61.702 1.00 81.42 242 GLY F C 1
ATOM 8307 O O . GLY F 1 65 ? 5.862 1.984 62.653 1.00 80.15 242 GLY F O 1
ATOM 8308 N N . GLU F 1 66 ? 7.819 2.729 61.840 1.00 82.04 243 GLU F N 1
ATOM 8309 C CA . GLU F 1 66 ? 8.598 2.711 63.103 1.00 79.53 243 GLU F CA 1
ATOM 8310 C C . GLU F 1 66 ? 8.146 3.889 63.986 1.00 78.43 243 GLU F C 1
ATOM 8311 O O . GLU F 1 66 ? 8.326 3.821 65.211 1.00 73.33 243 GLU F O 1
ATOM 8317 N N . ASP F 1 67 ? 7.547 4.922 63.387 1.00 81.47 244 ASP F N 1
ATOM 8318 C CA . ASP F 1 67 ? 7.027 6.112 64.112 1.00 78.67 244 ASP F CA 1
ATOM 8319 C C . ASP F 1 67 ? 5.748 5.729 64.866 1.00 73.50 244 ASP F C 1
ATOM 8320 O O . ASP F 1 67 ? 5.334 6.532 65.720 1.00 71.26 244 ASP F O 1
ATOM 8325 N N . TYR F 1 68 ? 5.157 4.561 64.579 1.00 72.90 245 TYR F N 1
ATOM 8326 C CA . TYR F 1 68 ? 3.954 4.008 65.282 1.00 69.02 245 TYR F CA 1
ATOM 8327 C C . TYR F 1 68 ? 4.361 2.947 66.324 1.00 64.68 245 TYR F C 1
ATOM 8328 O O . TYR F 1 68 ? 3.472 2.327 66.912 1.00 60.50 245 TYR F O 1
ATOM 8337 N N . LYS F 1 69 ? 5.669 2.755 66.545 1.00 63.43 246 LYS F N 1
ATOM 8338 C CA . LYS F 1 69 ? 6.224 1.732 67.457 1.00 62.49 246 LYS F CA 1
ATOM 8339 C C . LYS F 1 69 ? 7.131 2.378 68.516 1.00 57.98 246 LYS F C 1
ATOM 8340 O O . LYS F 1 69 ? 7.805 1.638 69.250 1.00 51.40 246 LYS F O 1
ATOM 8346 N N . LYS F 1 70 ? 7.142 3.704 68.616 1.00 55.51 247 LYS F N 1
ATOM 8347 C CA . LYS F 1 70 ? 7.890 4.396 69.689 1.00 54.97 247 LYS F CA 1
ATOM 8348 C C . LYS F 1 70 ? 7.389 5.823 69.858 1.00 51.52 247 LYS F C 1
ATOM 8349 O O . LYS F 1 70 ? 6.783 6.368 68.935 1.00 56.19 247 LYS F O 1
ATOM 8355 N N . PHE F 1 71 ? 7.680 6.396 71.015 1.00 47.95 248 PHE F N 1
ATOM 8356 C CA . PHE F 1 71 ? 7.540 7.845 71.283 1.00 46.13 248 PHE F CA 1
ATOM 8357 C C . PHE F 1 71 ? 8.247 8.170 72.585 1.00 43.81 248 PHE F C 1
ATOM 8358 O O . PHE F 1 71 ? 8.593 7.265 73.353 1.00 44.74 248 PHE F O 1
ATOM 8366 N N . SER F 1 72 ? 8.387 9.457 72.839 1.00 43.85 249 SER F N 1
ATOM 8367 C CA . SER F 1 72 ? 9.103 10.023 73.990 1.00 43.55 249 SER F CA 1
ATOM 8368 C C . SER F 1 72 ? 8.198 11.034 74.696 1.00 42.46 249 SER F C 1
ATOM 8369 O O . SER F 1 72 ? 7.404 11.656 74.031 1.00 41.81 249 SER F O 1
ATOM 8372 N N . VAL F 1 73 ? 8.279 11.129 76.019 1.00 43.48 250 VAL F N 1
ATOM 8373 C CA . VAL F 1 73 ? 7.565 12.149 76.834 1.00 44.63 250 VAL F CA 1
ATOM 8374 C C . VAL F 1 73 ? 8.650 12.833 77.664 1.00 44.72 250 VAL F C 1
ATOM 8375 O O . VAL F 1 73 ? 9.387 12.088 78.362 1.00 46.18 250 VAL F O 1
ATOM 8379 N N . LYS F 1 74 ? 8.734 14.162 77.598 1.00 47.93 251 LYS F N 1
ATOM 8380 C CA . LYS F 1 74 ? 9.807 14.986 78.212 1.00 47.39 251 LYS F CA 1
ATOM 8381 C C . LYS F 1 74 ? 9.195 15.910 79.278 1.00 45.43 251 LYS F C 1
ATOM 8382 O O . LYS F 1 74 ? 8.201 16.594 78.985 1.00 47.95 251 LYS F O 1
ATOM 8388 N N . LEU F 1 75 ? 9.821 15.990 80.446 1.00 40.62 252 LEU F N 1
ATOM 8389 C CA . LEU F 1 75 ? 9.667 17.103 81.404 1.00 39.90 252 LEU F CA 1
ATOM 8390 C C . LEU F 1 75 ? 10.939 17.956 81.369 1.00 39.82 252 LEU F C 1
ATOM 8391 O O . LEU F 1 75 ? 12.015 17.424 81.623 1.00 37.27 252 LEU F O 1
ATOM 8396 N N . LEU F 1 76 ? 10.803 19.229 80.998 1.00 39.68 253 LEU F N 1
ATOM 8397 C CA . LEU F 1 76 ? 11.912 20.207 80.930 1.00 37.02 253 LEU F CA 1
ATOM 8398 C C . LEU F 1 76 ? 11.807 21.101 82.168 1.00 37.62 253 LEU F C 1
ATOM 8399 O O . LEU F 1 76 ? 10.709 21.629 82.422 1.00 37.72 253 LEU F O 1
ATOM 8404 N N . PHE F 1 77 ? 12.895 21.303 82.908 1.00 36.05 254 PHE F N 1
ATOM 8405 C CA . PHE F 1 77 ? 12.905 22.176 84.106 1.00 37.68 254 PHE F CA 1
ATOM 8406 C C . PHE F 1 77 ? 13.938 23.291 83.956 1.00 38.01 254 PHE F C 1
ATOM 8407 O O . PHE F 1 77 ? 14.975 23.047 83.342 1.00 38.56 254 PHE F O 1
ATOM 8415 N N . ASP F 1 78 ? 13.651 24.460 84.533 1.00 40.66 255 ASP F N 1
ATOM 8416 C CA . ASP F 1 78 ? 14.572 25.630 84.575 1.00 43.43 255 ASP F CA 1
ATOM 8417 C C . ASP F 1 78 ? 15.445 25.526 85.825 1.00 43.71 255 ASP F C 1
ATOM 8418 O O . ASP F 1 78 ? 15.288 24.562 86.577 1.00 46.62 255 ASP F O 1
ATOM 8423 N N . ALA F 1 79 ? 16.324 26.500 86.033 1.00 45.30 256 ALA F N 1
ATOM 8424 C CA . ALA F 1 79 ? 17.294 26.561 87.156 1.00 46.08 256 ALA F CA 1
ATOM 8425 C C . ALA F 1 79 ? 16.572 26.394 88.508 1.00 48.72 256 ALA F C 1
ATOM 8426 O O . ALA F 1 79 ? 17.215 25.849 89.434 1.00 51.99 256 ALA F O 1
ATOM 8428 N N . ASN F 1 80 ? 15.300 26.791 88.619 1.00 49.76 257 ASN F N 1
ATOM 8429 C CA . ASN F 1 80 ? 14.534 26.732 89.893 1.00 53.38 257 ASN F CA 1
ATOM 8430 C C . ASN F 1 80 ? 13.660 25.474 89.965 1.00 51.73 257 ASN F C 1
ATOM 8431 O O . ASN F 1 80 ? 12.944 25.299 90.959 1.00 54.20 257 ASN F O 1
ATOM 8436 N N . GLY F 1 81 ? 13.720 24.617 88.958 1.00 49.64 258 GLY F N 1
ATOM 8437 C CA . GLY F 1 81 ? 12.971 23.345 88.954 1.00 48.15 258 GLY F CA 1
ATOM 8438 C C . GLY F 1 81 ? 11.550 23.524 88.459 1.00 47.25 258 GLY F C 1
ATOM 8439 O O . GLY F 1 81 ? 10.770 22.568 88.581 1.00 51.11 258 GLY F O 1
ATOM 8440 N N . LYS F 1 82 ? 11.218 24.682 87.898 1.00 47.43 259 LYS F N 1
ATOM 8441 C CA . LYS F 1 82 ? 9.877 24.949 87.308 1.00 48.20 259 LYS F CA 1
ATOM 8442 C C . LYS F 1 82 ? 9.797 24.272 85.941 1.00 46.92 259 LYS F C 1
ATOM 8443 O O . LYS F 1 82 ? 10.820 24.205 85.243 1.00 45.56 259 LYS F O 1
ATOM 8449 N N . LEU F 1 83 ? 8.613 23.759 85.609 1.00 47.83 260 LEU F N 1
ATOM 8450 C CA . LEU F 1 83 ? 8.284 23.037 84.351 1.00 45.90 260 LEU F CA 1
ATOM 8451 C C . LEU F 1 83 ? 8.278 24.058 83.211 1.00 45.89 260 LEU F C 1
ATOM 8452 O O . LEU F 1 83 ? 7.553 25.046 83.349 1.00 46.77 260 LEU F O 1
ATOM 8457 N N . LEU F 1 84 ? 9.044 23.835 82.142 1.00 43.68 261 LEU F N 1
ATOM 8458 C CA . LEU F 1 84 ? 9.096 24.764 80.980 1.00 46.60 261 LEU F CA 1
ATOM 8459 C C . LEU F 1 84 ? 8.082 24.336 79.917 1.00 49.57 261 LEU F C 1
ATOM 8460 O O . LEU F 1 84 ? 7.783 23.140 79.848 1.00 49.65 261 LEU F O 1
ATOM 8465 N N . THR F 1 85 ? 7.748 25.256 79.019 1.00 56.23 262 THR F N 1
ATOM 8466 C CA . THR F 1 85 ? 6.593 25.184 78.101 1.00 62.77 262 THR F CA 1
ATOM 8467 C C . THR F 1 85 ? 6.747 24.039 77.087 1.00 64.80 262 THR F C 1
ATOM 8468 O O . THR F 1 85 ? 5.708 23.318 76.881 1.00 77.72 262 THR F O 1
ATOM 8472 N N . GLY F 1 86 ? 7.936 23.817 76.509 1.00 56.26 263 GLY F N 1
ATOM 8473 C CA . GLY F 1 86 ? 8.097 22.730 75.519 1.00 50.89 263 GLY F CA 1
ATOM 8474 C C . GLY F 1 86 ? 7.904 21.339 76.132 1.00 47.45 263 GLY F C 1
ATOM 8475 O O . GLY F 1 86 ? 8.099 20.358 75.414 1.00 49.80 263 GLY F O 1
ATOM 8476 N N . SER F 1 87 ? 7.608 21.209 77.437 1.00 44.00 264 SER F N 1
ATOM 8477 C CA . SER F 1 87 ? 7.403 19.894 78.098 1.00 42.64 264 SER F CA 1
ATOM 8478 C C . SER F 1 87 ? 6.168 19.220 77.504 1.00 43.35 264 SER F C 1
ATOM 8479 O O . SER F 1 87 ? 5.234 19.924 77.093 1.00 45.57 264 SER F O 1
ATOM 8482 N N . SER F 1 88 ? 6.178 17.896 77.468 1.00 43.97 265 SER F N 1
ATOM 8483 C CA . SER F 1 88 ? 5.018 17.039 77.113 1.00 46.06 265 SER F CA 1
ATOM 8484 C C . SER F 1 88 ? 3.910 17.269 78.152 1.00 47.66 265 SER F C 1
ATOM 8485 O O . SER F 1 88 ? 2.733 17.368 77.743 1.00 52.42 265 SER F O 1
ATOM 8488 N N . LEU F 1 89 ? 4.275 17.362 79.430 1.00 44.29 266 LEU F N 1
ATOM 8489 C CA . LEU F 1 89 ? 3.350 17.554 80.570 1.00 44.96 266 LEU F CA 1
ATOM 8490 C C . LEU F 1 89 ? 2.905 19.014 80.672 1.00 46.79 266 LEU F C 1
ATOM 8491 O O . LEU F 1 89 ? 3.757 19.899 80.673 1.00 45.63 266 LEU F O 1
ATOM 8496 N N . ASP F 1 90 ? 1.596 19.247 80.780 1.00 52.21 267 ASP F N 1
ATOM 8497 C CA . ASP F 1 90 ? 1.009 20.574 81.104 1.00 55.24 267 ASP F CA 1
ATOM 8498 C C . ASP F 1 90 ? 1.218 20.850 82.606 1.00 52.84 267 ASP F C 1
ATOM 8499 O O . ASP F 1 90 ? 1.140 19.916 83.406 1.00 52.10 267 ASP F O 1
ATOM 8504 N N . GLY F 1 91 ? 1.476 22.101 82.976 1.00 53.88 268 GLY F N 1
ATOM 8505 C CA . GLY F 1 91 ? 1.912 22.495 84.332 1.00 54.05 268 GLY F CA 1
ATOM 8506 C C . GLY F 1 91 ? 0.771 22.834 85.263 1.00 56.12 268 GLY F C 1
ATOM 8507 O O . GLY F 1 91 ? 1.056 23.145 86.416 1.00 55.89 268 GLY F O 1
ATOM 8508 N N . ASN F 1 92 ? -0.477 22.792 84.789 1.00 60.25 269 ASN F N 1
ATOM 8509 C CA . ASN F 1 92 ? -1.660 23.293 85.545 1.00 61.43 269 ASN F CA 1
ATOM 8510 C C . ASN F 1 92 ? -1.781 22.541 86.878 1.00 58.97 269 ASN F C 1
ATOM 8511 O O . ASN F 1 92 ? -2.002 23.171 87.931 1.00 58.76 269 ASN F O 1
ATOM 8516 N N . TYR F 1 93 ? -1.633 21.218 86.809 1.00 56.54 270 TYR F N 1
ATOM 8517 C CA . TYR F 1 93 ? -1.743 20.265 87.931 1.00 54.89 270 TYR F CA 1
ATOM 8518 C C . TYR F 1 93 ? -0.423 19.527 88.109 1.00 51.27 270 TYR F C 1
ATOM 8519 O O . TYR F 1 93 ? -0.469 18.394 88.557 1.00 52.38 270 TYR F O 1
ATOM 8528 N N . TRP F 1 94 ? 0.692 20.184 87.832 1.00 52.42 271 TRP F N 1
ATOM 8529 C CA . TRP F 1 94 ? 2.067 19.739 88.211 1.00 48.98 271 TRP F CA 1
ATOM 8530 C C . TRP F 1 94 ? 2.561 20.667 89.318 1.00 50.29 271 TRP F C 1
ATOM 8531 O O . TRP F 1 94 ? 2.905 21.833 89.019 1.00 53.64 271 TRP F O 1
ATOM 8542 N N . ASN F 1 95 ? 2.559 20.171 90.556 1.00 50.04 272 ASN F N 1
ATOM 8543 C CA . ASN F 1 95 ? 2.747 21.007 91.764 1.00 50.30 272 ASN F CA 1
ATOM 8544 C C . ASN F 1 95 ? 2.932 20.102 92.981 1.00 49.40 272 ASN F C 1
ATOM 8545 O O . ASN F 1 95 ? 2.707 18.889 92.881 1.00 47.81 272 ASN F O 1
ATOM 8550 N N . TYR F 1 96 ? 3.359 20.700 94.089 1.00 52.48 273 TYR F N 1
ATOM 8551 C CA . TYR F 1 96 ? 3.421 20.068 95.429 1.00 53.61 273 TYR F CA 1
ATOM 8552 C C . TYR F 1 96 ? 2.016 19.598 95.822 1.00 55.77 273 TYR F C 1
ATOM 8553 O O . TYR F 1 96 ? 1.022 20.246 95.463 1.00 56.53 273 TYR F O 1
ATOM 8562 N N . LYS F 1 97 ? 1.970 18.497 96.569 1.00 56.65 274 LYS F N 1
ATOM 8563 C CA . LYS F 1 97 ? 0.749 17.766 96.986 1.00 58.81 274 LYS F CA 1
ATOM 8564 C C . LYS F 1 97 ? -0.010 18.559 98.037 1.00 64.02 274 LYS F C 1
ATOM 8565 O O . LYS F 1 97 ? 0.628 19.207 98.876 1.00 65.73 274 LYS F O 1
ATOM 8571 N N . ASN F 1 98 ? -1.334 18.519 97.940 1.00 68.54 275 ASN F N 1
ATOM 8572 C CA . ASN F 1 98 ? -2.289 18.894 99.011 1.00 75.83 275 ASN F CA 1
ATOM 8573 C C . ASN F 1 98 ? -3.507 17.977 98.881 1.00 80.19 275 ASN F C 1
ATOM 8574 O O . ASN F 1 98 ? -4.277 18.197 97.935 1.00 79.46 275 ASN F O 1
ATOM 8579 N N . LYS F 1 99 ? -3.578 16.927 99.699 1.00 85.02 276 LYS F N 1
ATOM 8580 C CA . LYS F 1 99 ? -4.740 16.003 99.874 1.00 89.02 276 LYS F CA 1
ATOM 8581 C C . LYS F 1 99 ? -5.368 15.524 98.546 1.00 86.08 276 LYS F C 1
ATOM 8582 O O . LYS F 1 99 ? -6.601 15.724 98.352 1.00 89.79 276 LYS F O 1
ATOM 8588 N N . ASP F 1 100 ? -4.602 14.854 97.688 1.00 81.01 277 ASP F N 1
ATOM 8589 C CA . ASP F 1 100 ? -5.070 14.181 96.437 1.00 82.48 277 ASP F CA 1
ATOM 8590 C C . ASP F 1 100 ? -5.133 15.202 95.286 1.00 83.25 277 ASP F C 1
ATOM 8591 O O . ASP F 1 100 ? -5.418 14.786 94.154 1.00 77.04 277 ASP F O 1
ATOM 8596 N N . SER F 1 101 ? -4.829 16.474 95.566 1.00 87.48 278 SER F N 1
ATOM 8597 C CA . SER F 1 101 ? -4.775 17.585 94.590 1.00 85.92 278 SER F CA 1
ATOM 8598 C C . SER F 1 101 ? -3.423 18.305 94.725 1.00 84.37 278 SER F C 1
ATOM 8599 O O . SER F 1 101 ? -2.450 17.697 95.248 1.00 80.21 278 SER F O 1
ATOM 8602 N N . VAL F 1 102 ? -3.377 19.573 94.302 1.00 85.25 279 VAL F N 1
ATOM 8603 C CA . VAL F 1 102 ? -2.158 20.427 94.342 1.00 83.60 279 VAL F CA 1
ATOM 8604 C C . VAL F 1 102 ? -2.395 21.593 95.315 1.00 89.22 279 VAL F C 1
ATOM 8605 O O . VAL F 1 102 ? -3.557 21.832 95.678 1.00 89.98 279 VAL F O 1
ATOM 8609 N N . ILE F 1 103 ? -1.327 22.302 95.693 1.00 93.01 280 ILE F N 1
ATOM 8610 C CA . ILE F 1 103 ? -1.373 23.556 96.508 1.00 99.31 280 ILE F CA 1
ATOM 8611 C C . ILE F 1 103 ? -2.044 24.670 95.681 1.00 99.66 280 ILE F C 1
ATOM 8612 O O . ILE F 1 103 ? -2.049 24.576 94.423 1.00 98.16 280 ILE F O 1
ATOM 8617 N N . GLY F 1 104 ? -2.578 25.687 96.373 1.00 99.23 281 GLY F N 1
ATOM 8618 C CA . GLY F 1 104 ? -3.345 26.826 95.827 1.00 100.05 281 GLY F CA 1
ATOM 8619 C C . GLY F 1 104 ? -2.634 27.602 94.723 1.00 96.53 281 GLY F C 1
ATOM 8620 O O . GLY F 1 104 ? -3.351 28.086 93.823 1.00 100.00 281 GLY F O 1
ATOM 8621 N N . SER F 1 105 ? -1.299 27.743 94.786 1.00 88.98 282 SER F N 1
ATOM 8622 C CA . SER F 1 105 ? -0.485 28.557 93.840 1.00 83.60 282 SER F CA 1
ATOM 8623 C C . SER F 1 105 ? 0.607 27.696 93.210 1.00 75.43 282 SER F C 1
ATOM 8624 O O . SER F 1 105 ? 1.094 26.751 93.829 1.00 70.93 282 SER F O 1
ATOM 8627 N N . PRO F 1 106 ? 1.081 28.019 91.982 1.00 70.86 283 PRO F N 1
ATOM 8628 C CA . PRO F 1 106 ? 2.237 27.341 91.393 1.00 65.26 283 PRO F CA 1
ATOM 8629 C C . PRO F 1 106 ? 3.484 27.495 92.273 1.00 62.73 283 PRO F C 1
ATOM 8630 O O . PRO F 1 106 ? 3.659 28.501 92.857 1.00 64.68 283 PRO F O 1
ATOM 8634 N N . TYR F 1 107 ? 4.320 26.466 92.332 1.00 59.65 284 TYR F N 1
ATOM 8635 C CA . TYR F 1 107 ? 5.551 26.440 93.148 1.00 57.69 284 TYR F CA 1
ATOM 8636 C C . TYR F 1 107 ? 6.581 27.361 92.513 1.00 56.74 284 TYR F C 1
ATOM 8637 O O . TYR F 1 107 ? 6.618 27.503 91.275 1.00 54.40 284 TYR F O 1
ATOM 8646 N N . GLU F 1 108 ? 7.407 27.962 93.361 1.00 61.02 285 GLU F N 1
ATOM 8647 C CA . GLU F 1 108 ? 8.507 28.865 92.939 1.00 62.68 285 GLU F CA 1
ATOM 8648 C C . GLU F 1 108 ? 9.799 28.061 92.765 1.00 57.78 285 GLU F C 1
ATOM 8649 O O . GLU F 1 108 ? 10.564 28.418 91.845 1.00 56.27 285 GLU F O 1
ATOM 8655 N N . ASN F 1 109 ? 10.029 27.029 93.586 1.00 55.43 286 ASN F N 1
ATOM 8656 C CA . ASN F 1 109 ? 11.318 26.273 93.610 1.00 53.52 286 ASN F CA 1
ATOM 8657 C C . ASN F 1 109 ? 11.073 24.782 93.881 1.00 52.43 286 ASN F C 1
ATOM 8658 O O . ASN F 1 109 ? 10.369 24.456 94.828 1.00 56.00 286 ASN F O 1
ATOM 8663 N N . ALA F 1 110 ? 11.666 23.909 93.073 1.00 51.15 287 ALA F N 1
ATOM 8664 C CA . ALA F 1 110 ? 11.659 22.442 93.270 1.00 49.19 287 ALA F CA 1
ATOM 8665 C C . ALA F 1 110 ? 13.015 21.862 92.869 1.00 46.80 287 ALA F C 1
ATOM 8666 O O . ALA F 1 110 ? 13.048 20.711 92.393 1.00 46.18 287 ALA F O 1
ATOM 8668 N N . VAL F 1 111 ? 14.089 22.620 93.085 1.00 46.33 288 VAL F N 1
ATOM 8669 C CA . VAL F 1 111 ? 15.489 22.189 92.799 1.00 44.82 288 VAL F CA 1
ATOM 8670 C C . VAL F 1 111 ? 15.732 20.850 93.480 1.00 44.78 288 VAL F C 1
ATOM 8671 O O . VAL F 1 111 ? 16.238 19.931 92.831 1.00 42.71 288 VAL F O 1
ATOM 8675 N N . PRO F 1 112 ? 15.372 20.682 94.781 1.00 47.01 289 PRO F N 1
ATOM 8676 C CA . PRO F 1 112 ? 15.619 19.431 95.495 1.00 48.26 289 PRO F CA 1
ATOM 8677 C C . PRO F 1 112 ? 14.945 18.189 94.886 1.00 46.10 289 PRO F C 1
ATOM 8678 O O . PRO F 1 112 ? 15.222 17.110 95.343 1.00 49.74 289 PRO F O 1
ATOM 8682 N N . PHE F 1 113 ? 14.074 18.359 93.898 1.00 43.60 290 PHE F N 1
ATOM 8683 C CA . PHE F 1 113 ? 13.402 17.228 93.207 1.00 42.57 290 PHE F CA 1
ATOM 8684 C C . PHE F 1 113 ? 14.107 16.932 91.882 1.00 40.85 290 PHE F C 1
ATOM 8685 O O . PHE F 1 113 ? 13.726 15.963 91.186 1.00 39.99 290 PHE F O 1
ATOM 8693 N N . MET F 1 114 ? 15.081 17.764 91.517 1.00 40.54 291 MET F N 1
ATOM 8694 C CA . MET F 1 114 ? 15.693 17.706 90.173 1.00 39.53 291 MET F CA 1
ATOM 8695 C C . MET F 1 114 ? 16.775 16.636 90.161 1.00 38.10 291 MET F C 1
ATOM 8696 O O . MET F 1 114 ? 17.388 16.362 91.173 1.00 38.24 291 MET F O 1
ATOM 8701 N N . PRO F 1 115 ? 17.037 15.982 89.011 1.00 39.23 292 PRO F N 1
ATOM 8702 C CA . PRO F 1 115 ? 18.119 15.009 88.925 1.00 39.77 292 PRO F CA 1
ATOM 8703 C C . PRO F 1 115 ? 19.474 15.718 89.047 1.00 39.84 292 PRO F C 1
ATOM 8704 O O . PRO F 1 115 ? 19.714 16.632 88.322 1.00 40.49 292 PRO F O 1
ATOM 8708 N N . ASN F 1 116 ? 20.308 15.237 89.956 1.00 40.52 293 ASN F N 1
ATOM 8709 C CA . ASN F 1 116 ? 21.640 15.787 90.316 1.00 43.65 293 ASN F CA 1
ATOM 8710 C C . ASN F 1 116 ? 22.473 16.074 89.044 1.00 42.97 293 ASN F C 1
ATOM 8711 O O . ASN F 1 116 ? 22.618 15.144 88.231 1.00 40.71 293 ASN F O 1
ATOM 8716 N N . SER F 1 117 ? 22.968 17.309 88.877 1.00 45.47 294 SER F N 1
ATOM 8717 C CA . SER F 1 117 ? 23.762 17.794 87.705 1.00 46.72 294 SER F CA 1
ATOM 8718 C C . SER F 1 117 ? 25.102 17.052 87.608 1.00 47.99 294 SER F C 1
ATOM 8719 O O . SER F 1 117 ? 25.627 16.891 86.480 1.00 46.58 294 SER F O 1
ATOM 8722 N N . THR F 1 118 ? 25.692 16.754 88.769 1.00 47.94 295 THR F N 1
ATOM 8723 C CA . THR F 1 118 ? 27.003 16.085 88.929 1.00 52.09 295 THR F CA 1
ATOM 8724 C C . THR F 1 118 ? 26.886 14.610 88.520 1.00 51.61 295 THR F C 1
ATOM 8725 O O . THR F 1 118 ? 27.779 14.108 87.813 1.00 53.88 295 THR F O 1
ATOM 8729 N N . ALA F 1 119 ? 25.824 13.936 88.968 1.00 50.36 296 ALA F N 1
ATOM 8730 C CA . ALA F 1 119 ? 25.587 12.507 88.717 1.00 47.76 296 ALA F CA 1
ATOM 8731 C C . ALA F 1 119 ? 25.137 12.350 87.264 1.00 44.61 296 ALA F C 1
ATOM 8732 O O . ALA F 1 119 ? 25.596 11.402 86.608 1.00 45.03 296 ALA F O 1
ATOM 8734 N N . TYR F 1 120 ? 24.286 13.268 86.811 1.00 42.18 297 TYR F N 1
ATOM 8735 C CA . TYR F 1 120 ? 23.612 13.260 85.483 1.00 41.57 297 TYR F CA 1
ATOM 8736 C C . TYR F 1 120 ? 23.920 14.571 84.759 1.00 40.93 297 TYR F C 1
ATOM 8737 O O . TYR F 1 120 ? 23.077 15.451 84.685 1.00 38.52 297 TYR F O 1
ATOM 8746 N N . PRO F 1 121 ? 25.169 14.768 84.267 1.00 42.08 298 PRO F N 1
ATOM 8747 C CA . PRO F 1 121 ? 25.530 15.967 83.517 1.00 43.49 298 PRO F CA 1
ATOM 8748 C C . PRO F 1 121 ? 24.899 15.993 82.109 1.00 45.03 298 PRO F C 1
ATOM 8749 O O . PRO F 1 121 ? 24.692 14.921 81.561 1.00 49.83 298 PRO F O 1
ATOM 8753 N N . LYS F 1 122 ? 24.597 17.183 81.599 1.00 44.90 299 LYS F N 1
ATOM 8754 C CA . LYS F 1 122 ? 23.744 17.364 80.409 1.00 47.47 299 LYS F CA 1
ATOM 8755 C C . LYS F 1 122 ? 24.396 16.743 79.168 1.00 48.10 299 LYS F C 1
ATOM 8756 O O . LYS F 1 122 ? 23.643 16.077 78.375 1.00 46.81 299 LYS F O 1
ATOM 8762 N N . ILE F 1 123 ? 25.694 16.944 78.982 1.00 45.74 300 ILE F N 1
ATOM 8763 C CA . ILE F 1 123 ? 26.358 16.492 77.722 1.00 47.78 300 ILE F CA 1
ATOM 8764 C C . ILE F 1 123 ? 27.564 15.668 78.144 1.00 48.14 300 ILE F C 1
ATOM 8765 O O . ILE F 1 123 ? 28.467 16.254 78.731 1.00 53.14 300 ILE F O 1
ATOM 8770 N N . ILE F 1 124 ? 27.543 14.363 77.856 1.00 46.49 301 ILE F N 1
ATOM 8771 C CA . ILE F 1 124 ? 28.689 13.428 77.988 1.00 47.26 301 ILE F CA 1
ATOM 8772 C C . ILE F 1 124 ? 29.329 13.213 76.608 1.00 47.30 301 ILE F C 1
ATOM 8773 O O . ILE F 1 124 ? 28.641 12.807 75.677 1.00 44.55 301 ILE F O 1
ATOM 8778 N N . ASN F 1 125 ? 30.616 13.546 76.542 1.00 45.35 302 ASN F N 1
ATOM 8779 C CA . ASN F 1 125 ? 31.477 13.494 75.348 1.00 45.62 302 ASN F CA 1
ATOM 8780 C C . ASN F 1 125 ? 32.909 13.401 75.873 1.00 46.47 302 ASN F C 1
ATOM 8781 O O . ASN F 1 125 ? 33.505 14.451 76.084 1.00 48.55 302 ASN F O 1
ATOM 8786 N N . ASN F 1 126 ? 33.409 12.191 76.076 1.00 46.60 303 ASN F N 1
ATOM 8787 C CA . ASN F 1 126 ? 34.702 11.916 76.747 1.00 48.27 303 ASN F CA 1
ATOM 8788 C C . ASN F 1 126 ? 35.839 12.060 75.742 1.00 51.36 303 ASN F C 1
ATOM 8789 O O . ASN F 1 126 ? 36.928 12.468 76.119 1.00 52.09 303 ASN F O 1
ATOM 8794 N N . GLY F 1 127 ? 35.550 11.736 74.480 1.00 52.94 304 GLY F N 1
ATOM 8795 C CA . GLY F 1 127 ? 36.541 11.695 73.400 1.00 56.63 304 GLY F CA 1
ATOM 8796 C C . GLY F 1 127 ? 37.889 11.253 73.942 1.00 59.84 304 GLY F C 1
ATOM 8797 O O . GLY F 1 127 ? 37.953 10.195 74.633 1.00 61.58 304 GLY F O 1
ATOM 8798 N N . THR F 1 128 ? 38.864 12.132 73.811 1.00 61.53 305 THR F N 1
ATOM 8799 C CA . THR F 1 128 ? 40.304 11.864 74.049 1.00 65.25 305 THR F CA 1
ATOM 8800 C C . THR F 1 128 ? 40.588 11.862 75.551 1.00 64.68 305 THR F C 1
ATOM 8801 O O . THR F 1 128 ? 41.731 11.697 75.861 1.00 66.40 305 THR F O 1
ATOM 8805 N N . ALA F 1 129 ? 39.610 12.120 76.433 1.00 64.09 306 ALA F N 1
ATOM 8806 C CA . ALA F 1 129 ? 39.751 12.186 77.904 1.00 65.35 306 ALA F CA 1
ATOM 8807 C C . ALA F 1 129 ? 40.591 11.008 78.419 1.00 70.00 306 ALA F C 1
ATOM 8808 O O . ALA F 1 129 ? 40.530 9.923 77.824 1.00 70.65 306 ALA F O 1
ATOM 8810 N N . ASN F 1 130 ? 41.340 11.198 79.504 1.00 75.06 307 ASN F N 1
ATOM 8811 C CA . ASN F 1 130 ? 41.979 10.084 80.251 1.00 80.28 307 ASN F CA 1
ATOM 8812 C C . ASN F 1 130 ? 40.890 9.221 80.887 1.00 77.85 307 ASN F C 1
ATOM 8813 O O . ASN F 1 130 ? 39.874 9.737 81.341 1.00 73.47 307 ASN F O 1
ATOM 8818 N N . PRO F 1 131 ? 41.099 7.881 80.977 1.00 79.59 308 PRO F N 1
ATOM 8819 C CA . PRO F 1 131 ? 40.147 6.981 81.622 1.00 77.49 308 PRO F CA 1
ATOM 8820 C C . PRO F 1 131 ? 39.574 7.515 82.939 1.00 76.36 308 PRO F C 1
ATOM 8821 O O . PRO F 1 131 ? 38.375 7.495 83.098 1.00 75.01 308 PRO F O 1
ATOM 8825 N N . GLU F 1 132 ? 40.433 8.001 83.834 1.00 80.15 309 GLU F N 1
ATOM 8826 C CA . GLU F 1 132 ? 40.032 8.470 85.193 1.00 82.04 309 GLU F CA 1
ATOM 8827 C C . GLU F 1 132 ? 39.025 9.610 85.075 1.00 76.60 309 GLU F C 1
ATOM 8828 O O . GLU F 1 132 ? 38.229 9.755 86.034 1.00 75.84 309 GLU F O 1
ATOM 8834 N N . ASP F 1 133 ? 39.032 10.350 83.951 1.00 74.75 310 ASP F N 1
ATOM 8835 C CA . ASP F 1 133 ? 38.191 11.568 83.744 1.00 72.10 310 ASP F CA 1
ATOM 8836 C C . ASP F 1 133 ? 36.892 11.213 82.999 1.00 68.39 310 ASP F C 1
ATOM 8837 O O . ASP F 1 133 ? 36.012 12.094 82.933 1.00 66.27 310 ASP F O 1
ATOM 8842 N N . LYS F 1 134 ? 36.736 9.956 82.556 1.00 67.08 311 LYS F N 1
ATOM 8843 C CA . LYS F 1 134 ? 35.574 9.493 81.749 1.00 64.37 311 LYS F CA 1
ATOM 8844 C C . LYS F 1 134 ? 34.293 9.565 82.575 1.00 61.69 311 LYS F C 1
ATOM 8845 O O . LYS F 1 134 ? 34.319 9.172 83.754 1.00 66.18 311 LYS F O 1
ATOM 8851 N N . LYS F 1 135 ? 33.204 10.010 81.954 1.00 58.12 312 LYS F N 1
ATOM 8852 C CA . LYS F 1 135 ? 31.857 10.100 82.558 1.00 56.09 312 LYS F CA 1
ATOM 8853 C C . LYS F 1 135 ? 30.975 8.984 81.994 1.00 54.00 312 LYS F C 1
ATOM 8854 O O . LYS F 1 135 ? 31.252 8.502 80.883 1.00 52.73 312 LYS F O 1
ATOM 8860 N N . SER F 1 136 ? 29.931 8.616 82.741 1.00 50.36 313 SER F N 1
ATOM 8861 C CA . SER F 1 136 ? 29.007 7.504 82.412 1.00 49.81 313 SER F CA 1
ATOM 8862 C C . SER F 1 136 ? 27.792 8.007 81.632 1.00 46.37 313 SER F C 1
ATOM 8863 O O . SER F 1 136 ? 27.023 8.781 82.192 1.00 47.69 313 SER F O 1
ATOM 8866 N N . ALA F 1 137 ? 27.615 7.517 80.409 1.00 46.82 314 ALA F N 1
ATOM 8867 C CA . ALA F 1 137 ? 26.421 7.750 79.566 1.00 45.56 314 ALA F CA 1
ATOM 8868 C C . ALA F 1 137 ? 25.232 6.994 80.172 1.00 45.03 314 ALA F C 1
ATOM 8869 O O . ALA F 1 137 ? 24.123 7.583 80.231 1.00 45.18 314 ALA F O 1
ATOM 8871 N N . ALA F 1 138 ? 25.467 5.761 80.638 1.00 44.44 315 ALA F N 1
ATOM 8872 C CA . ALA F 1 138 ? 24.444 4.806 81.103 1.00 43.14 315 ALA F CA 1
ATOM 8873 C C . ALA F 1 138 ? 23.848 5.256 82.435 1.00 44.02 315 ALA F C 1
ATOM 8874 O O . ALA F 1 138 ? 22.632 5.059 82.635 1.00 45.57 315 ALA F O 1
ATOM 8876 N N . LYS F 1 139 ? 24.651 5.856 83.314 1.00 44.24 316 LYS F N 1
ATOM 8877 C CA . LYS F 1 139 ? 24.223 6.270 84.680 1.00 43.38 316 LYS F CA 1
ATOM 8878 C C . LYS F 1 139 ? 22.992 7.195 84.627 1.00 41.15 316 LYS F C 1
ATOM 8879 O O . LYS F 1 139 ? 22.165 7.065 85.555 1.00 40.59 316 LYS F O 1
ATOM 8885 N N . LYS F 1 140 ? 22.880 8.060 83.603 1.00 39.38 317 LYS F N 1
ATOM 8886 C CA . LYS F 1 140 ? 21.768 9.014 83.373 1.00 40.03 317 LYS F CA 1
ATOM 8887 C C . LYS F 1 140 ? 20.499 8.263 82.945 1.00 40.76 317 LYS F C 1
ATOM 8888 O O . LYS F 1 140 ? 19.478 8.908 82.664 1.00 41.33 317 LYS F O 1
ATOM 8894 N N . THR F 1 141 ? 20.579 6.941 82.887 1.00 41.45 318 THR F N 1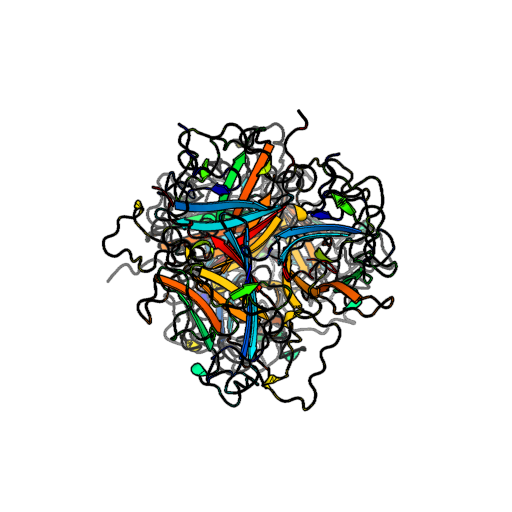
ATOM 8895 C CA . THR F 1 141 ? 19.635 6.069 82.159 1.00 40.13 318 THR F CA 1
ATOM 8896 C C . THR F 1 141 ? 19.099 5.010 83.129 1.00 39.73 318 THR F C 1
ATOM 8897 O O . THR F 1 141 ? 19.884 4.479 83.938 1.00 35.68 318 THR F O 1
ATOM 8901 N N . ILE F 1 142 ? 17.801 4.745 83.087 1.00 39.62 319 ILE F N 1
ATOM 8902 C CA . ILE F 1 142 ? 17.203 3.502 83.662 1.00 40.21 319 ILE F CA 1
ATOM 8903 C C . ILE F 1 142 ? 16.515 2.776 82.508 1.00 38.08 319 ILE F C 1
ATOM 8904 O O . ILE F 1 142 ? 15.691 3.410 81.864 1.00 36.89 319 ILE F O 1
ATOM 8909 N N . VAL F 1 143 ? 16.854 1.509 82.285 1.00 37.49 320 VAL F N 1
ATOM 8910 C CA . VAL F 1 143 ? 16.307 0.719 81.161 1.00 38.88 320 VAL F CA 1
ATOM 8911 C C . VAL F 1 143 ? 15.597 -0.498 81.736 1.00 42.36 320 VAL F C 1
ATOM 8912 O O . VAL F 1 143 ? 16.197 -1.269 82.474 1.00 48.68 320 VAL F O 1
ATOM 8916 N N . THR F 1 144 ? 14.335 -0.648 81.365 1.00 42.89 321 THR F N 1
ATOM 8917 C CA . THR F 1 144 ? 13.433 -1.668 81.934 1.00 44.06 321 THR F CA 1
ATOM 8918 C C . THR F 1 144 ? 12.284 -1.893 80.944 1.00 43.33 321 THR F C 1
ATOM 8919 O O . THR F 1 144 ? 12.340 -1.362 79.833 1.00 43.37 321 THR F O 1
ATOM 8923 N N . ASN F 1 145 ? 11.291 -2.680 81.345 1.00 44.14 322 ASN F N 1
ATOM 8924 C CA . ASN F 1 145 ? 10.059 -2.855 80.551 1.00 45.16 322 ASN F CA 1
ATOM 8925 C C . ASN F 1 145 ? 8.880 -2.431 81.405 1.00 45.31 322 ASN F C 1
ATOM 8926 O O . ASN F 1 145 ? 8.926 -2.674 82.638 1.00 45.49 322 ASN F O 1
ATOM 8931 N N . VAL F 1 146 ? 7.898 -1.782 80.773 1.00 44.49 323 VAL F N 1
ATOM 8932 C CA . VAL F 1 146 ? 6.520 -1.711 81.333 1.00 46.85 323 VAL F CA 1
ATOM 8933 C C . VAL F 1 146 ? 5.652 -2.615 80.450 1.00 48.65 323 VAL F C 1
ATOM 8934 O O . VAL F 1 146 ? 6.168 -3.117 79.434 1.00 49.55 323 VAL F O 1
ATOM 8938 N N . TYR F 1 147 ? 4.409 -2.868 80.852 1.00 45.69 324 TYR F N 1
ATOM 8939 C CA . TYR F 1 147 ? 3.527 -3.847 80.192 1.00 44.88 324 TYR F CA 1
ATOM 8940 C C . TYR F 1 147 ? 2.166 -3.202 79.940 1.00 45.36 324 TYR F C 1
ATOM 8941 O O . TYR F 1 147 ? 1.526 -2.676 80.874 1.00 45.97 324 TYR F O 1
ATOM 8950 N N . LEU F 1 148 ? 1.751 -3.210 78.675 1.00 44.90 325 LEU F N 1
ATOM 8951 C CA . LEU F 1 148 ? 0.483 -2.599 78.226 1.00 46.09 325 LEU F CA 1
ATOM 8952 C C . LEU F 1 148 ? -0.698 -3.410 78.765 1.00 48.33 325 LEU F C 1
ATOM 8953 O O . LEU F 1 148 ? -0.708 -4.642 78.591 1.00 51.88 325 LEU F O 1
ATOM 8958 N N . GLY F 1 149 ? -1.662 -2.729 79.396 1.00 49.06 326 GLY F N 1
ATOM 8959 C CA . GLY F 1 149 ? -2.879 -3.326 79.976 1.00 51.11 326 GLY F CA 1
ATOM 8960 C C . GLY F 1 149 ? -2.536 -4.159 81.201 1.00 52.63 326 GLY F C 1
ATOM 8961 O O . GLY F 1 149 ? -3.396 -4.942 81.650 1.00 53.97 326 GLY F O 1
ATOM 8962 N N . GLY F 1 150 ? -1.315 -4.016 81.730 1.00 50.24 327 GLY F N 1
ATOM 8963 C CA . GLY F 1 150 ? -0.813 -4.902 82.787 1.00 49.99 327 GLY F CA 1
ATOM 8964 C C . GLY F 1 150 ? -0.781 -6.342 82.331 1.00 52.02 327 GLY F C 1
ATOM 8965 O O . GLY F 1 150 ? -0.961 -7.220 83.175 1.00 54.46 327 GLY F O 1
ATOM 8966 N N . ASP F 1 151 ? -0.574 -6.584 81.039 1.00 52.77 328 ASP F N 1
ATOM 8967 C CA . ASP F 1 151 ? -0.454 -7.946 80.459 1.00 55.64 328 ASP F CA 1
ATOM 8968 C C . ASP F 1 151 ? 1.038 -8.253 80.275 1.00 53.95 328 ASP F C 1
ATOM 8969 O O . ASP F 1 151 ? 1.728 -7.472 79.560 1.00 54.16 328 ASP F O 1
ATOM 8974 N N . ALA F 1 152 ? 1.508 -9.349 80.863 1.00 53.30 329 ALA F N 1
ATOM 8975 C CA . ALA F 1 152 ? 2.929 -9.780 80.840 1.00 53.93 329 ALA F CA 1
ATOM 8976 C C . ALA F 1 152 ? 3.398 -10.116 79.412 1.00 53.57 329 ALA F C 1
ATOM 8977 O O . ALA F 1 152 ? 4.613 -10.177 79.200 1.00 54.30 329 ALA F O 1
ATOM 8979 N N . GLY F 1 153 ? 2.480 -10.323 78.467 1.00 54.86 330 GLY F N 1
ATOM 8980 C CA . GLY F 1 153 ? 2.806 -10.661 77.069 1.00 54.43 330 GLY F CA 1
ATOM 8981 C C . GLY F 1 153 ? 2.860 -9.433 76.190 1.00 52.78 330 GLY F C 1
ATOM 8982 O O . GLY F 1 153 ? 3.006 -9.609 74.971 1.00 54.59 330 GLY F O 1
ATOM 8983 N N . GLN F 1 154 ? 2.753 -8.234 76.764 1.00 50.12 331 GLN F N 1
ATOM 8984 C CA . GLN F 1 154 ? 2.736 -6.958 75.983 1.00 50.49 331 GLN F CA 1
ATOM 8985 C C . GLN F 1 154 ? 3.832 -6.026 76.502 1.00 46.54 331 GLN F C 1
ATOM 8986 O O . GLN F 1 154 ? 3.560 -4.924 76.969 1.00 45.78 331 GLN F O 1
ATOM 8992 N N . PRO F 1 155 ? 5.119 -6.419 76.401 1.00 47.60 332 PRO F N 1
ATOM 8993 C CA . PRO F 1 155 ? 6.212 -5.602 76.919 1.00 47.45 332 PRO F CA 1
ATOM 8994 C C . PRO F 1 155 ? 6.490 -4.371 76.042 1.00 49.13 332 PRO F C 1
ATOM 8995 O O . PRO F 1 155 ? 6.311 -4.439 74.838 1.00 49.17 332 PRO F O 1
ATOM 8999 N N . VAL F 1 156 ? 6.940 -3.299 76.698 1.00 49.96 333 VAL F N 1
ATOM 9000 C CA . VAL F 1 156 ? 7.387 -2.026 76.089 1.00 49.42 333 VAL F CA 1
ATOM 9001 C C . VAL F 1 156 ? 8.721 -1.647 76.724 1.00 48.07 333 VAL F C 1
ATOM 9002 O O . VAL F 1 156 ? 8.730 -1.365 77.922 1.00 48.70 333 VAL F O 1
ATOM 9006 N N . ALA F 1 157 ? 9.801 -1.671 75.938 1.00 49.82 334 ALA F N 1
ATOM 9007 C CA . ALA F 1 157 ? 11.151 -1.218 76.340 1.00 43.95 334 ALA F CA 1
ATOM 9008 C C . ALA F 1 157 ? 10.996 0.233 76.773 1.00 41.35 334 ALA F C 1
ATOM 9009 O O . ALA F 1 157 ? 10.517 1.040 75.990 1.00 40.70 334 ALA F O 1
ATOM 9011 N N . THR F 1 158 ? 11.351 0.538 78.017 1.00 41.51 335 THR F N 1
ATOM 9012 C CA . THR F 1 158 ? 11.155 1.864 78.663 1.00 37.19 335 THR F CA 1
ATOM 9013 C C . THR F 1 158 ? 12.517 2.345 79.140 1.00 37.18 335 THR F C 1
ATOM 9014 O O . THR F 1 158 ? 13.183 1.570 79.822 1.00 38.97 335 THR F O 1
ATOM 9018 N N . THR F 1 159 ? 12.933 3.540 78.745 1.00 38.83 336 THR F N 1
ATOM 9019 C CA . THR F 1 159 ? 14.185 4.179 79.195 1.00 39.23 336 THR F CA 1
ATOM 9020 C C . THR F 1 159 ? 13.795 5.484 79.882 1.00 39.34 336 THR F C 1
ATOM 9021 O O . THR F 1 159 ? 13.195 6.368 79.229 1.00 41.36 336 THR F O 1
ATOM 9025 N N . VAL F 1 160 ? 14.101 5.594 81.169 1.00 37.42 337 VAL F N 1
ATOM 9026 C CA . VAL F 1 160 ? 14.030 6.879 81.909 1.00 36.74 337 VAL F CA 1
ATOM 9027 C C . VAL F 1 160 ? 15.419 7.493 81.810 1.00 38.19 337 VAL F C 1
ATOM 9028 O O . VAL F 1 160 ? 16.393 6.785 82.169 1.00 39.76 337 VAL F O 1
ATOM 9032 N N . SER F 1 161 ? 15.510 8.727 81.308 1.00 36.07 338 SER F N 1
ATOM 9033 C CA . SER F 1 161 ? 16.793 9.457 81.205 1.00 36.20 338 SER F CA 1
ATOM 9034 C C . SER F 1 161 ? 16.708 10.733 82.032 1.00 34.72 338 SER F C 1
ATOM 9035 O O . SER F 1 161 ? 15.652 11.418 82.016 1.00 34.42 338 SER F O 1
ATOM 9038 N N . PHE F 1 162 ? 17.815 11.068 82.703 1.00 33.78 339 PHE F N 1
ATOM 9039 C CA . PHE F 1 162 ? 17.945 12.302 83.524 1.00 34.10 339 PHE F CA 1
ATOM 9040 C C . PHE F 1 162 ? 18.861 13.287 82.801 1.00 36.07 339 PHE F C 1
ATOM 9041 O O . PHE F 1 162 ? 19.967 12.894 82.434 1.00 37.90 339 PHE F O 1
ATOM 9049 N N . ASN F 1 163 ? 18.394 14.529 82.635 1.00 36.27 340 ASN F N 1
ATOM 9050 C CA . ASN F 1 163 ? 19.197 15.686 82.191 1.00 37.07 340 ASN F CA 1
ATOM 9051 C C . ASN F 1 163 ? 19.756 15.400 80.792 1.00 39.85 340 ASN F C 1
ATOM 9052 O O . ASN F 1 163 ? 20.883 15.801 80.512 1.00 43.31 340 ASN F O 1
ATOM 9057 N N . LYS F 1 164 ? 18.967 14.754 79.940 1.00 36.97 341 LYS F N 1
ATOM 9058 C CA . LYS F 1 164 ? 19.338 14.408 78.536 1.00 37.25 341 LYS F CA 1
ATOM 9059 C C . LYS F 1 164 ? 18.917 15.530 77.582 1.00 37.66 341 LYS F C 1
ATOM 9060 O O . LYS F 1 164 ? 19.492 15.611 76.472 1.00 38.61 341 LYS F O 1
ATOM 9066 N N . GLU F 1 165 ? 17.929 16.351 77.965 1.00 35.42 342 GLU F N 1
ATOM 9067 C CA . GLU F 1 165 ? 17.240 17.306 77.069 1.00 34.95 342 GLU F CA 1
ATOM 9068 C C . GLU F 1 165 ? 17.960 18.656 77.067 1.00 37.70 342 GLU F C 1
ATOM 9069 O O . GLU F 1 165 ? 18.653 18.989 78.067 1.00 40.40 342 GLU F O 1
ATOM 9075 N N . THR F 1 166 ? 17.848 19.391 75.945 1.00 37.12 343 THR F N 1
ATOM 9076 C CA . THR F 1 166 ? 18.444 20.731 75.754 1.00 38.31 343 THR F CA 1
ATOM 9077 C C . THR F 1 166 ? 17.349 21.758 75.418 1.00 39.48 343 THR F C 1
ATOM 9078 O O . THR F 1 166 ? 17.658 22.952 75.407 1.00 38.85 343 THR F O 1
ATOM 9082 N N . GLU F 1 167 ? 16.132 21.299 75.163 1.00 39.93 344 GLU F N 1
ATOM 9083 C CA . GLU F 1 167 ? 15.020 22.126 74.635 1.00 44.46 344 GLU F CA 1
ATOM 9084 C C . GLU F 1 167 ? 14.658 23.226 75.641 1.00 45.00 344 GLU F C 1
ATOM 9085 O O . GLU F 1 167 ? 14.839 23.010 76.833 1.00 44.66 344 GLU F O 1
ATOM 9091 N N . SER F 1 168 ? 14.248 24.407 75.156 1.00 46.43 345 SER F N 1
ATOM 9092 C CA . SER F 1 168 ? 13.866 25.582 75.983 1.00 48.01 345 SER F CA 1
ATOM 9093 C C . SER F 1 168 ? 14.995 25.953 76.950 1.00 46.04 345 SER F C 1
ATOM 9094 O O . SER F 1 168 ? 14.688 26.513 78.016 1.00 46.32 345 SER F O 1
ATOM 9097 N N . ASN F 1 169 ? 16.249 25.695 76.578 1.00 44.42 346 ASN F N 1
ATOM 9098 C CA . ASN F 1 169 ? 17.463 25.968 77.399 1.00 42.44 346 ASN F CA 1
ATOM 9099 C C . ASN F 1 169 ? 17.244 25.426 78.824 1.00 41.56 346 ASN F C 1
ATOM 9100 O O . ASN F 1 169 ? 17.510 26.151 79.827 1.00 42.08 346 ASN F O 1
ATOM 9105 N N . CYS F 1 170 ? 16.725 24.210 78.930 1.00 39.90 347 CYS F N 1
ATOM 9106 C CA . CYS F 1 170 ? 16.426 23.579 80.239 1.00 40.77 347 CYS F CA 1
ATOM 9107 C C . CYS F 1 170 ? 17.747 23.301 80.975 1.00 42.17 347 CYS F C 1
ATOM 9108 O O . CYS F 1 170 ? 18.773 23.123 80.314 1.00 42.10 347 CYS F O 1
ATOM 9111 N N . VAL F 1 171 ? 17.718 23.290 82.301 1.00 41.89 348 VAL F N 1
ATOM 9112 C CA . VAL F 1 171 ? 18.888 22.972 83.162 1.00 43.51 348 VAL F CA 1
ATOM 9113 C C . VAL F 1 171 ? 18.785 21.507 83.604 1.00 42.35 348 VAL F C 1
ATOM 9114 O O . VAL F 1 171 ? 19.818 20.825 83.685 1.00 43.81 348 VAL F O 1
ATOM 9118 N N . TYR F 1 172 ? 17.566 21.040 83.851 1.00 41.20 349 TYR F N 1
ATOM 9119 C CA . TYR F 1 172 ? 17.264 19.646 84.258 1.00 38.69 349 TYR F CA 1
ATOM 9120 C C . TYR F 1 172 ? 16.184 19.092 83.337 1.00 36.87 349 TYR F C 1
ATOM 9121 O O . TYR F 1 172 ? 15.443 19.874 82.761 1.00 35.73 349 TYR F O 1
ATOM 9130 N N . SER F 1 173 ? 16.056 17.775 83.271 1.00 35.34 350 SER F N 1
ATOM 9131 C CA . SER F 1 173 ? 14.997 17.109 82.482 1.00 34.93 350 SER F CA 1
ATOM 9132 C C . SER F 1 173 ? 14.792 15.677 82.981 1.00 34.40 350 SER F C 1
ATOM 9133 O O . SER F 1 173 ? 15.725 15.086 83.547 1.00 33.42 350 SER F O 1
ATOM 9136 N N . ILE F 1 174 ? 13.569 15.173 82.812 1.00 34.92 351 ILE F N 1
ATOM 9137 C CA . ILE F 1 174 ? 13.242 13.727 82.949 1.00 35.17 351 ILE F CA 1
ATOM 9138 C C . ILE F 1 174 ? 12.545 13.328 81.650 1.00 37.11 351 ILE F C 1
ATOM 9139 O O . ILE F 1 174 ? 11.513 13.967 81.324 1.00 41.16 351 ILE F O 1
ATOM 9144 N N . THR F 1 175 ? 13.080 12.340 80.948 1.00 38.30 352 THR F N 1
ATOM 9145 C CA . THR F 1 175 ? 12.565 11.832 79.647 1.00 37.46 352 THR F CA 1
ATOM 9146 C C . THR F 1 175 ? 12.134 10.374 79.814 1.00 38.24 352 THR F C 1
ATOM 9147 O O . THR F 1 175 ? 12.897 9.591 80.403 1.00 40.76 352 THR F O 1
ATOM 9151 N N . PHE F 1 176 ? 10.947 10.033 79.312 1.00 40.71 353 PHE F N 1
ATOM 9152 C CA . PHE F 1 176 ? 10.438 8.641 79.210 1.00 40.06 353 PHE F CA 1
ATOM 9153 C C . PHE F 1 176 ? 10.395 8.287 77.724 1.00 41.30 353 PHE F C 1
ATOM 9154 O O . PHE F 1 176 ? 9.622 8.917 76.979 1.00 42.34 353 PHE F O 1
ATOM 9162 N N . ASP F 1 177 ? 11.257 7.371 77.297 1.00 41.61 354 ASP F N 1
ATOM 9163 C CA . ASP F 1 177 ? 11.255 6.826 75.912 1.00 42.74 354 ASP F CA 1
ATOM 9164 C C . ASP F 1 177 ? 10.602 5.454 75.959 1.00 42.56 354 ASP F C 1
ATOM 9165 O O . ASP F 1 177 ? 10.976 4.652 76.791 1.00 46.90 354 ASP F O 1
ATOM 9170 N N . PHE F 1 178 ? 9.605 5.230 75.123 1.00 43.15 355 PHE F N 1
ATOM 9171 C CA . PHE F 1 178 ? 8.923 3.924 75.011 1.00 44.76 355 PHE F CA 1
ATOM 9172 C C . PHE F 1 178 ? 9.155 3.401 73.593 1.00 46.00 355 PHE F C 1
ATOM 9173 O O . PHE F 1 178 ? 9.122 4.218 72.654 1.00 46.81 355 PHE F O 1
ATOM 9181 N N . ALA F 1 179 ? 9.356 2.100 73.450 1.00 44.64 356 ALA F N 1
ATOM 9182 C CA . ALA F 1 179 ? 9.553 1.446 72.140 1.00 47.93 356 ALA F CA 1
ATOM 9183 C C . ALA F 1 179 ? 9.229 -0.047 72.249 1.00 50.11 356 ALA F C 1
ATOM 9184 O O . ALA F 1 179 ? 9.387 -0.614 73.350 1.00 48.79 356 ALA F O 1
ATOM 9186 N N . TRP F 1 180 ? 8.765 -0.644 71.151 1.00 51.98 357 TRP F N 1
ATOM 9187 C CA . TRP F 1 180 ? 8.368 -2.068 71.113 1.00 54.15 357 TRP F CA 1
ATOM 9188 C C . TRP F 1 180 ? 8.652 -2.622 69.716 1.00 57.66 357 TRP F C 1
ATOM 9189 O O . TRP F 1 180 ? 8.629 -1.843 68.780 1.00 56.71 357 TRP F O 1
ATOM 9200 N N . ASN F 1 181 ? 8.982 -3.911 69.633 1.00 60.64 358 ASN F N 1
ATOM 9201 C CA . ASN F 1 181 ? 9.250 -4.657 68.380 1.00 65.77 358 ASN F CA 1
ATOM 9202 C C . ASN F 1 181 ? 8.042 -5.542 68.042 1.00 67.96 358 ASN F C 1
ATOM 9203 O O . ASN F 1 181 ? 7.822 -5.787 66.840 1.00 72.31 358 ASN F O 1
ATOM 9208 N N . LYS F 1 182 ? 7.278 -5.997 69.035 1.00 68.60 359 LYS F N 1
ATOM 9209 C CA . LYS F 1 182 ? 6.040 -6.797 68.837 1.00 72.07 359 LYS F CA 1
ATOM 9210 C C . LYS F 1 182 ? 5.109 -6.000 67.918 1.00 69.45 359 LYS F C 1
ATOM 9211 O O . LYS F 1 182 ? 5.136 -4.770 67.975 1.00 67.32 359 LYS F O 1
ATOM 9217 N N . THR F 1 183 ? 4.318 -6.663 67.086 1.00 69.91 360 THR F N 1
ATOM 9218 C CA . THR F 1 183 ? 3.340 -5.962 66.221 1.00 72.54 360 THR F CA 1
ATOM 9219 C C . THR F 1 183 ? 1.984 -6.091 66.931 1.00 70.72 360 THR F C 1
ATOM 9220 O O . THR F 1 183 ? 1.298 -7.090 66.737 1.00 73.97 360 THR F O 1
ATOM 9224 N N . TYR F 1 184 ? 1.658 -5.125 67.786 1.00 68.12 361 TYR F N 1
ATOM 9225 C CA . TYR F 1 184 ? 0.435 -5.105 68.633 1.00 69.44 361 TYR F CA 1
ATOM 9226 C C . TYR F 1 184 ? -0.788 -4.798 67.760 1.00 73.02 361 TYR F C 1
ATOM 9227 O O . TYR F 1 184 ? -0.717 -3.883 66.924 1.00 73.06 361 TYR F O 1
ATOM 9236 N N . LYS F 1 185 ? -1.882 -5.531 67.961 1.00 76.90 362 LYS F N 1
ATOM 9237 C CA . LYS F 1 185 ? -3.151 -5.402 67.202 1.00 83.79 362 LYS F CA 1
ATOM 9238 C C . LYS F 1 185 ? -4.248 -4.883 68.128 1.00 81.02 362 LYS F C 1
ATOM 9239 O O . LYS F 1 185 ? -4.799 -5.687 68.899 1.00 81.52 362 LYS F O 1
ATOM 9245 N N . ASN F 1 186 ? -4.520 -3.578 68.065 1.00 80.02 363 ASN F N 1
ATOM 9246 C CA . ASN F 1 186 ? -5.568 -2.882 68.865 1.00 79.17 363 ASN F CA 1
ATOM 9247 C C . ASN F 1 186 ? -5.257 -3.064 70.352 1.00 74.71 363 ASN F C 1
ATOM 9248 O O . ASN F 1 186 ? -6.032 -3.741 71.050 1.00 76.41 363 ASN F O 1
ATOM 9253 N N . VAL F 1 187 ? -4.134 -2.493 70.775 1.00 70.20 364 VAL F N 1
ATOM 9254 C CA . VAL F 1 187 ? -3.662 -2.433 72.189 1.00 65.22 364 VAL F CA 1
ATOM 9255 C C . VAL F 1 187 ? -3.500 -0.971 72.579 1.00 60.52 364 VAL F C 1
ATOM 9256 O O . VAL F 1 187 ? -2.610 -0.297 72.094 1.00 54.53 364 VAL F O 1
ATOM 9260 N N . PRO F 1 188 ? -4.389 -0.419 73.426 1.00 60.59 365 PRO F N 1
ATOM 9261 C CA . PRO F 1 188 ? -4.177 0.921 73.962 1.00 57.14 365 PRO F CA 1
ATOM 9262 C C . PRO F 1 188 ? -2.821 0.988 74.667 1.00 53.65 365 PRO F C 1
ATOM 9263 O O . PRO F 1 188 ? -2.457 0.026 75.330 1.00 53.27 365 PRO F O 1
ATOM 9267 N N . PHE F 1 189 ? -2.090 2.091 74.475 1.00 52.15 366 PHE F N 1
ATOM 9268 C CA . PHE F 1 189 ? -0.924 2.416 75.308 1.00 48.52 366 PHE F CA 1
ATOM 9269 C C . PHE F 1 189 ? -1.443 2.804 76.695 1.00 49.58 366 PHE F C 1
ATOM 9270 O O . PHE F 1 189 ? -1.856 3.970 76.934 1.00 49.30 366 PHE F O 1
ATOM 9278 N N . ASP F 1 190 ? -1.452 1.792 77.569 1.00 50.70 367 ASP F N 1
ATOM 9279 C CA . ASP F 1 190 ? -1.848 1.891 78.996 1.00 51.11 367 ASP F CA 1
ATOM 9280 C C . ASP F 1 190 ? -0.772 1.147 79.776 1.00 48.63 367 ASP F C 1
ATOM 9281 O O . ASP F 1 190 ? -0.868 -0.064 79.866 1.00 50.58 367 ASP F O 1
ATOM 9286 N N . SER F 1 191 ? 0.225 1.854 80.272 1.00 50.49 368 SER F N 1
ATOM 9287 C CA . SER F 1 191 ? 1.469 1.265 80.847 1.00 53.27 368 SER F CA 1
ATOM 9288 C C . SER F 1 191 ? 1.227 0.842 82.304 1.00 53.35 368 SER F C 1
ATOM 9289 O O . SER F 1 191 ? 0.561 1.587 83.044 1.00 53.53 368 SER F O 1
ATOM 9292 N N . SER F 1 192 ? 1.715 -0.338 82.684 1.00 51.32 369 SER F N 1
ATOM 9293 C CA . SER F 1 192 ? 1.833 -0.761 84.098 1.00 49.46 369 SER F CA 1
ATOM 9294 C C . SER F 1 192 ? 2.698 0.268 84.836 1.00 46.77 369 SER F C 1
ATOM 9295 O O . SER F 1 192 ? 3.487 0.953 84.170 1.00 51.66 369 SER F O 1
ATOM 9298 N N . SER F 1 193 ? 2.521 0.443 86.142 1.00 43.94 370 SER F N 1
ATOM 9299 C CA . SER F 1 193 ? 3.263 1.466 86.923 1.00 41.39 370 SER F CA 1
ATOM 9300 C C . SER F 1 193 ? 4.707 1.014 87.059 1.00 40.00 370 SER F C 1
ATOM 9301 O O . SER F 1 193 ? 4.962 -0.199 87.233 1.00 43.55 370 SER F O 1
ATOM 9304 N N . LEU F 1 194 ? 5.626 1.962 86.953 1.00 38.87 371 LEU F N 1
ATOM 9305 C CA . LEU F 1 194 ? 7.089 1.740 87.045 1.00 38.09 371 LEU F CA 1
ATOM 9306 C C . LEU F 1 194 ? 7.595 2.503 88.263 1.00 34.94 371 LEU F C 1
ATOM 9307 O O . LEU F 1 194 ? 7.390 3.691 88.297 1.00 36.14 371 LEU F O 1
ATOM 9312 N N . THR F 1 195 ? 8.160 1.822 89.247 1.00 35.36 372 THR F N 1
ATOM 9313 C CA . THR F 1 195 ? 8.907 2.441 90.376 1.00 37.09 372 THR F CA 1
ATOM 9314 C C . THR F 1 195 ? 10.361 2.642 89.912 1.00 38.63 372 THR F C 1
ATOM 9315 O O . THR F 1 195 ? 10.916 1.739 89.235 1.00 38.48 372 THR F O 1
ATOM 9319 N N . PHE F 1 196 ? 10.938 3.812 90.197 1.00 39.18 373 PHE F N 1
ATOM 9320 C CA . PHE F 1 196 ? 12.378 4.118 89.973 1.00 37.74 373 PHE F CA 1
ATOM 9321 C C . PHE F 1 196 ? 12.818 5.203 90.960 1.00 37.04 373 PHE F C 1
ATOM 9322 O O . PHE F 1 196 ? 11.989 5.825 91.617 1.00 39.58 373 PHE F O 1
ATOM 9330 N N . SER F 1 197 ? 14.115 5.397 91.087 1.00 39.30 374 SER F N 1
ATOM 9331 C CA . SER F 1 197 ? 14.738 6.434 91.929 1.00 39.86 374 SER F CA 1
ATOM 9332 C C . SER F 1 197 ? 15.860 7.085 91.136 1.00 42.87 374 SER F C 1
ATOM 9333 O O . SER F 1 197 ? 16.346 6.495 90.170 1.00 44.42 374 SER F O 1
ATOM 9336 N N . TYR F 1 198 ? 16.221 8.303 91.522 1.00 44.93 375 TYR F N 1
ATOM 9337 C CA . TYR F 1 198 ? 17.407 9.019 90.995 1.00 42.39 375 TYR F CA 1
ATOM 9338 C C . TYR F 1 198 ? 17.982 9.858 92.133 1.00 43.41 375 TYR F C 1
ATOM 9339 O O . TYR F 1 198 ? 17.276 10.158 93.101 1.00 44.72 375 TYR F O 1
ATOM 9348 N N . ILE F 1 199 ? 19.261 10.187 92.003 1.00 42.71 376 ILE F N 1
ATOM 9349 C CA . ILE F 1 199 ? 19.988 11.033 92.970 1.00 43.38 376 ILE F CA 1
ATOM 9350 C C . ILE F 1 199 ? 19.470 12.464 92.792 1.00 42.25 376 ILE F C 1
ATOM 9351 O O . ILE F 1 199 ? 19.367 12.912 91.638 1.00 37.14 376 ILE F O 1
ATOM 9356 N N . ALA F 1 200 ? 19.143 13.133 93.903 1.00 43.58 377 ALA F N 1
ATOM 9357 C CA . ALA F 1 200 ? 18.551 14.481 93.908 1.00 44.83 377 ALA F CA 1
ATOM 9358 C C . ALA F 1 200 ? 19.646 15.550 93.874 1.00 49.19 377 ALA F C 1
ATOM 9359 O O . ALA F 1 200 ? 20.708 15.362 94.498 1.00 51.04 377 ALA F O 1
ATOM 9361 N N . GLN F 1 201 ? 19.380 16.645 93.162 1.00 49.25 378 GLN F N 1
ATOM 9362 C CA . GLN F 1 201 ? 20.128 17.916 93.304 1.00 50.61 378 GLN F CA 1
ATOM 9363 C C . GLN F 1 201 ? 19.898 18.451 94.732 1.00 54.80 378 GLN F C 1
ATOM 9364 O O . GLN F 1 201 ? 18.799 18.319 95.258 1.00 55.09 378 GLN F O 1
ATOM 9370 N N . ASP F 1 202 ? 20.915 19.032 95.348 1.00 57.78 379 ASP F N 1
ATOM 9371 C CA . ASP F 1 202 ? 20.782 19.758 96.640 1.00 63.18 379 ASP F CA 1
ATOM 9372 C C . ASP F 1 202 ? 20.153 21.130 96.388 1.00 63.81 379 ASP F C 1
ATOM 9373 O O . ASP F 1 202 ? 20.417 21.703 95.318 1.00 64.29 379 ASP F O 1
ATOM 9378 N N . ALA F 1 203 ? 19.399 21.663 97.347 1.00 65.91 380 ALA F N 1
ATOM 9379 C CA . ALA F 1 203 ? 19.053 23.114 97.445 1.00 68.09 380 ALA F CA 1
ATOM 9380 C C . ALA F 1 203 ? 20.340 23.943 97.443 1.00 69.58 380 ALA F C 1
ATOM 9381 O O . ALA F 1 203 ? 21.339 23.464 98.001 1.00 68.27 380 ALA F O 1
ATOM 9383 N N . GLU F 1 204 ? 20.313 25.120 96.826 1.00 75.21 381 GLU F N 1
ATOM 9384 C CA . GLU F 1 204 ? 21.502 26.014 96.708 1.00 84.31 381 GLU F CA 1
ATOM 9385 C C . GLU F 1 204 ? 21.883 26.549 98.103 1.00 88.06 381 GLU F C 1
ATOM 9386 O O . GLU F 1 204 ? 20.970 26.703 98.958 1.00 82.75 381 GLU F O 1
ATOM 9392 N N . ASP F 1 205 ? 23.179 26.833 98.333 1.00 91.48 382 ASP F N 1
ATOM 9393 C CA . ASP F 1 205 ? 23.704 27.348 99.625 1.00 101.62 382 ASP F CA 1
ATOM 9394 C C . ASP F 1 205 ? 23.198 28.796 99.765 1.00 106.93 382 ASP F C 1
ATOM 9395 O O . ASP F 1 205 ? 23.329 29.568 98.787 1.00 107.64 382 ASP F O 1
ATOM 9400 N N . LYS F 1 206 ? 22.525 29.109 100.877 1.00 112.33 383 LYS F N 1
ATOM 9401 C CA . LYS F 1 206 ? 21.641 30.302 101.008 1.00 115.62 383 LYS F CA 1
ATOM 9402 C C . LYS F 1 206 ? 22.425 31.493 101.577 1.00 118.03 383 LYS F C 1
ATOM 9403 O O . LYS F 1 206 ? 22.191 32.592 101.071 1.00 119.70 383 LYS F O 1
ATOM 9409 N N . ASN F 1 207 ? 23.318 31.289 102.552 1.00 118.92 384 ASN F N 1
ATOM 9410 C CA . ASN F 1 207 ? 23.761 32.382 103.470 1.00 125.91 384 ASN F CA 1
ATOM 9411 C C . ASN F 1 207 ? 24.769 33.321 102.767 1.00 131.91 384 ASN F C 1
ATOM 9412 O O . ASN F 1 207 ? 24.366 34.468 102.412 1.00 133.10 384 ASN F O 1
ATOM 9417 N N . GLU F 1 208 ? 26.041 32.900 102.650 1.00 134.66 385 GLU F N 1
ATOM 9418 C CA . GLU F 1 208 ? 27.196 33.676 102.089 1.00 134.71 385 GLU F CA 1
ATOM 9419 C C . GLU F 1 208 ? 27.410 35.000 102.858 1.00 136.09 385 GLU F C 1
ATOM 9420 O O . GLU F 1 208 ? 26.679 35.400 103.766 1.00 135.59 385 GLU F O 1
#

Nearest PDB structures (foldseek):
  6stu-assembly1_C  TM=9.809E-01  e=4.041E-40  Human adenovirus 30
  6qpn-assembly1_A  TM=9.979E-01  e=5.916E-38  Human adenovirus 49
  6qpo-assembly1_C  TM=9.817E-01  e=5.001E-38  Human adenovirus 49
  8oft-assembly1_B  TM=9.747E-01  e=6.332E-30  Human adenovirus 32
  8ofp-assembly2_F  TM=9.503E-01  e=1.357E-25  Human adenovirus 24

Foldseek 3Di:
DQFALQKWWLFQDHQQFFAFPDGSQKDWTWIWGDPDQKTKIKIWIFGCDDLQQWQACVVVPDFVSFKTKFKFFAAPQRQTDDPGRGHQPFGATDHPRGHDPDHDPHDQQRFFACVQAPQDQDCDVPDPVPHHDPCSQKDWDWWAFVNDPVRTWTWIWGWNPDCPPNGRIMTMIMTGDDDRDHTTHRTTDMDIDMHGGYDDPDPD/DFLQKWWLFQDHQQFFAFPDGSQKDWTWIWGDPDQKTKIKIWMFGCDDLQQWQACVVVVDQSSFKTKFKFFAAPQRQTDDPGRGHCPFGATDDPRGHDPDHDRHDQQSFFACVQAPLDACAVVHDPVRHHDPPSQKDWDWWAFVNDPVRTWTWIWGWNPDCPPNGRIMTMIMTGDDDRDHGGHRTTDMDIDMHGGYDDDDDPD/DDDPQFDLQKWWLFQDHQQFFAFPDGSQKDWTWIWGDPDQKTKIKIWIFGCDDLQQWQACVVVVDQSSFKTKFKFFAAPQRQTDDPGRGHCPFGATDGPRGHDPDHDRHDQQSFFACVQAPADDDDDCPDPVVDDDPPSQKDWDWWAFVNDPVRTWTWIWGWQPDCPPNGRIMTMIMTGDPDRDHTTHRTTDMDIDMHGGYDDDPD/DWLQKWWLFQDHQQFFDFPDGSQKDWTWIWGPPDQKTKIKIWIFGCDDLQQWQACVVVPDDSSFKTKFKFFAAPQRQTDDPGRGHCPFGATDDPRGHDPDHDRHDQQSFFACVQAPLDPPAVVPDPVPHDDPPSQKDWDWWAFVNDPVRTWTWIWGWQPDCPPNGRIMTMIMTGDPDRDRGTHRTTDMDIDMHGGYDDDDD/DALQKWWQFQDHQQFFDFPDGSQKDWTWIWGPPDQKTKIKIWIFGCDDLQQWQACVVVVDQSSFKTKFKFFAAPQRQTDDPGRGHQPFGAGDDPSGHDPDHDPHDQQRFFACVQAPQDQDCPVPDPVPHHDPPSQKDWDWWAFVNDPVRTWTWIWGWNPDCPPNGRIMTMIMTGDDDRDHGTHRTTDMDIDMHGGYDDDDD/DDDQLQKWWLFQDHQQFFAFPDGSQKDWTWIWGDPDQKTKIKIWIFGCDDLQQWQACVVVVDQSSFKTKFKFFAAPQRQTDDVGRGHCPFGAGDDPRGHDPDHDRHDQQRFFACVQAPADADCVPPDPVPHHDPCSQKDWDWWAFVNDPVRTWTWIWGWNPDCPPNGRIMTMIMTGDPDRDHGTHRTTDMDIDMHGGYDDDDPDD

B-factor: mean 64.01, std 24.81, range [27.73, 199.63]

Sequence (1220 aa):
KNNDKLTLWTTPDPSPNCKVSEEKDSKLTLVLTKCGSQILASVSLLVVKGKFANINNETNPGEDYKKFSVKLLFDANGKLLTGSSLDGNYWNYKNKDSVIGSPYENAVPFMPNSTAYPKIINNGTANPEDKKSAAKKTIVTNVYLGGDAGQPVATTVSFNKETESNCVYSITFDFAWNKTYKNVPFDSSSLTFSYIAQDAEDKNNDKLTLWTTPDPSPNCKVSEEKDSKLTLVLTKCGSQILASVSLLVVKGKFANINNETNPGEDYKKFSVKLLFDANGKLLTGSSLDGNYWNYKNKDSVIGSPYENAVPFMPNSTAYPKIINNGTANPEDKKSAAKKTIVTNVYLGGDAGQPVATTVSFNKETESNCVYSITFDFAWNKTYKNVPFDSSSLTFSYIAQDAEDKNEVGNKNNDKLTLWTTPDPSPNCKVSEEKDSKLTLVLTKCGSQILASVSLLVVKGKFANINNETNPGEDYKKFSVKLLFDANGKLLTGSSLDGNYWNYKNKDSVIGSPYENAVPFMPNSTAYPKIINNGTANPEDKKSAAKKTIVTNVYLGGDAGQPVATTVSFNKETESNCVYSITFDFAWNKTYKNVPFDSSSLTFSYIAQDAEDKNDKLTLWTTPDPSPNCKVSEEKDSKLTLVLTKCGSQILASVSLLVVKGKFANINNETNPGEDYKKFSVKLLFDANGKLLTGSSLDGNYWNYKNKDSVIGSPYENAVPFMPNSTAYPKIINNGTANPEDKKSAAKKTIVTNVYLGGDAGQPVATTVSFNKETESNCVYSITFDFAWNKTYKNVPFDSSSLTFSYIAQDAEDKNDKLTLWTTPDPSPNCKVSEEKDSKLTLVLTKCGSQILASVSLLVVKGKFANINNETNPGEDYKKFSVKLLFDANGKLLTGSSLDGNYWNYKNKDSVIGSPYENAVPFMPNSTAYPKIINNGTANPEDKKSAAKKTIVTNVYLGGDAGQPVATTVSFNKETESNCVYSITFDFAWNKTYKNVPFDSSSLTFSYIAQDAEDKKNNDKLTLWTTPDPSPNCKVSEEKDSKLTLVLTKCGSQILASVSLLVVKGKFANINNETNPGEDYKKFSVKLLFDANGKLLTGSSLDGNYWNYKNKDSVIGSPYENAVPFMPNSTAYPKIINNGTANPEDKKSAAKKTIVTNVYLGGDAGQPVATTVSFNKETESNCVYSITFDFAWNKTYKNVPFDSSSLTFSYIAQDAEDKNE

Solvent-accessible surface area: 50210 Å² total